Protein AF-A0A814J9N0-F1 (afdb_monomer_lite)

InterPro domains:
  IPR002618 UDPGP family [PF01704] (348-761)
  IPR019169 Transmembrane protein 26 [PF09772] (12-271)
  IPR029044 Nucleotide-diphospho-sugar transferases [G3DSA:3.90.550.10] (272-777)
  IPR029044 Nucleotide-diphospho-sugar transferases [SSF53448] (280-771)
  IPR039741 UDP-sugar pyrophosphorylase [PTHR11952] (278-772)

Organism: NCBI:txid392033

pLDDT: mean 83.12, std 15.38, range [30.22, 98.75]

Foldseek 3Di:
DDPVVVVVLLVVLVVVLLVLLLVLLVVLLVLLVVLVPCPPLSVLSVVLNVVSVVVVVCCVPVVDPDSDPLVNVVSSLVSLLVSLLVLLLVLLVVVLVVVVVVVDDDDDPVCVLVPDPDPVSVSNVSSVVSSLCSLCSLLVSLLVSLLSNDDPPCSVVSSVVSVLLSLLLSVLLCVSVDPVQSNDPVSSVLSSVLSSLSSCPSSDDVVVVLVVCVVVVVVVVSVVDDPLNVCLVSHLVSSLVVLVCCCPVVVDDDPSSVVSNVVSVVSNVVSVVVVVLVVVLCVVCVVLVQNVLCVCVVVDDPVLQVLLSVQSVPDPSVLLSVQCVQCLCVLCVVPVVDDPDDDDDDDPDPPPPPQQLVQWAADDPVQEAEPVPDDPVLLVLLQPDVQLVCQVLLQAAEEEEFADACVQQVDQATQQQDQLDAPVSDGLQLLLLLLQVQVLVVSCVVVVHNPGAHAYEYEYAPSHQVVVVVVCVVCVVNPHPPVRYHYFYQDKHFWAFSVSHGFALASRHTHIDGQASLSVLVRCVVVVVLVVSVVSNHFKYKYAYSFFSLAQTSPSSVVSVCVVLVWQKEFEFEFDPALQPQFWFFTAGPNFTFTDGSVSHDSVQSHDACDPPDPGHSRGGGGRRIMMHTSVLSVCCSPPPSSVFHWDKDQDQGFGADPVRHTDRGDPGRGTIHTHTYNGSSRRVIPRYHYYYYYCLNHGQGQDHYPPDGSHSVSSQVSQQVQQVVLLVVLAAAEDDDPDAAEEERSNCPSRSPNNVVRHPPYAYPPWYWDQDPVPRDIDIDGPVNPD

Radius of gyration: 40.6 Å; chains: 1; bounding box: 79×58×130 Å

Secondary structure (DSSP, 8-state):
--HHHHHHHHHHHHHHHHHHHHHHHHHHHHHHHHH-S-TTTTHHHHHHHHHHHHHHHHHHHTT---S--HHHHHHHHHHHHHHHHHHHHHHHHHHHHHHTT-TT--S-TTTHHHHS-HHHHHHHHHHHHHHHHHHHHHHHHHHHHHHHTSPTTSHHHHHHHHHHHHHHHHHHHHGGGSHHHHT-HHHHHHHHHHHHHHHHTTTS-THHHHHHHHHTT-HHHHHH--HHHHHIIIIIHHHHHHHHHHHHTS----HHHHHHHHHHHHHHHHHHHHHHHHHHHHHHHHHTT-GGGGTTGGG--HHHHHHHHHHHHH--HHHHHHHHHHHHHHHHHTTTTT------S----------HHHHEEEPPGGGEEETTTS-HHHHHHIIIIIIHHHHHTT-EEEEEE---BGGGGT-SSBGGG-B---TT--BHHHHHHHHHHHHHHHHHHHHT-S-----EEEEE-TTTHHHHHHHHHHTGGGGS-GGGEEEEEPPEEE-B-TTSPBPEEETTEE-EEE--GGGHHHHHHHTTHHHHHHHTT--EEEEEETTBTT--TT-HHHHHHHHHTT-SEEEEEEE--STT-S--EEEEETTEEEEE-TTTS-HHHHT-BSSTT-SSBSS-EEEEEEEEEEHHHHHHIIIIIGGGSPPEEEEE---EE-TTS-EESS-SS--EEEEE--GGGGGGG-SSB-EEEE-HHHH--B--S-TTSSSSHHHHHHHHHHHHHHHHHHTT-EEE--SS--EEE-TTT-SSS-S-GGGTT-EEESSEEEEE-TTT-SEEEE-GGG--

Structure (mmCIF, N/CA/C/O backbone):
data_AF-A0A814J9N0-F1
#
_entry.id   AF-A0A814J9N0-F1
#
loop_
_atom_site.group_PDB
_atom_site.id
_atom_site.type_symbol
_atom_site.label_atom_id
_atom_site.label_alt_id
_atom_site.label_comp_id
_atom_site.label_asym_id
_atom_site.label_entity_id
_atom_site.label_seq_id
_atom_site.pdbx_PDB_ins_code
_atom_site.Cartn_x
_atom_site.Cartn_y
_atom_site.Cartn_z
_atom_site.occupancy
_atom_site.B_iso_or_equiv
_atom_site.auth_seq_id
_atom_site.auth_comp_id
_atom_site.auth_asym_id
_atom_site.auth_atom_id
_atom_site.pdbx_PDB_model_num
ATOM 1 N N . MET A 1 1 ? 14.230 -30.397 -25.405 1.00 47.81 1 MET A N 1
ATOM 2 C CA . MET A 1 1 ? 14.240 -30.861 -26.817 1.00 47.81 1 MET A CA 1
ATOM 3 C C . MET A 1 1 ? 15.598 -31.497 -27.131 1.00 47.81 1 MET A C 1
ATOM 5 O O . MET A 1 1 ? 16.621 -30.900 -26.826 1.00 47.81 1 MET A O 1
ATOM 9 N N . ASN A 1 2 ? 15.623 -32.728 -27.646 1.00 44.25 2 ASN A N 1
ATOM 10 C CA . ASN A 1 2 ? 16.816 -33.589 -27.705 1.00 44.25 2 ASN A CA 1
ATOM 11 C C . ASN A 1 2 ? 17.931 -33.003 -28.617 1.00 44.25 2 ASN A C 1
ATOM 13 O O . ASN A 1 2 ? 17.672 -32.754 -29.798 1.00 44.25 2 ASN A O 1
ATOM 17 N N . LYS A 1 3 ? 19.161 -32.788 -28.105 1.00 52.31 3 LYS A N 1
ATOM 18 C CA . LYS A 1 3 ? 20.300 -32.151 -28.829 1.00 52.31 3 LYS A CA 1
ATOM 19 C C . LYS A 1 3 ? 20.583 -32.791 -30.202 1.00 52.31 3 LYS A C 1
ATOM 21 O O . LYS A 1 3 ? 20.984 -32.096 -31.135 1.00 52.31 3 LYS A O 1
ATOM 26 N N . ASN A 1 4 ? 20.313 -34.089 -30.354 1.00 56.69 4 ASN A N 1
ATOM 27 C CA . ASN A 1 4 ? 20.482 -34.819 -31.617 1.00 56.69 4 ASN A CA 1
ATOM 28 C C . ASN A 1 4 ? 19.418 -34.477 -32.676 1.00 56.69 4 ASN A C 1
ATOM 30 O O . ASN A 1 4 ? 19.735 -34.408 -33.863 1.00 56.69 4 ASN A O 1
ATOM 34 N N . LYS A 1 5 ? 18.175 -34.190 -32.265 1.00 57.72 5 LYS A N 1
ATOM 35 C CA . LYS A 1 5 ? 17.085 -33.796 -33.179 1.00 57.72 5 LYS A CA 1
ATOM 36 C C . LYS A 1 5 ? 17.323 -32.393 -33.748 1.00 57.72 5 LYS A C 1
ATOM 38 O O . LYS A 1 5 ? 17.076 -32.158 -34.929 1.00 57.72 5 LYS A O 1
ATOM 43 N N . LEU A 1 6 ? 17.877 -31.491 -32.931 1.00 59.19 6 LEU A N 1
ATOM 44 C CA . LEU A 1 6 ? 18.248 -30.137 -33.352 1.00 59.19 6 LEU A CA 1
ATOM 45 C C . LEU A 1 6 ? 19.372 -30.168 -34.401 1.00 59.19 6 LEU A C 1
ATOM 47 O O . LEU A 1 6 ? 19.209 -29.611 -35.480 1.00 59.19 6 LEU A O 1
ATOM 51 N N . LYS A 1 7 ? 20.451 -30.925 -34.147 1.00 63.69 7 LYS A N 1
ATOM 52 C CA . LYS A 1 7 ? 21.570 -31.086 -35.094 1.00 63.69 7 LYS A CA 1
ATOM 53 C C . LYS A 1 7 ? 21.145 -31.664 -36.447 1.00 63.69 7 LYS A C 1
ATOM 55 O O . LYS A 1 7 ? 21.599 -31.175 -37.478 1.00 63.69 7 LYS A O 1
ATOM 60 N N . LYS A 1 8 ? 20.262 -32.672 -36.450 1.00 66.88 8 LYS A N 1
ATOM 61 C CA . LYS A 1 8 ? 19.747 -33.286 -37.686 1.00 66.88 8 LYS A CA 1
ATOM 62 C C . LYS A 1 8 ? 18.919 -32.297 -38.514 1.00 66.88 8 LYS A C 1
ATOM 64 O O . LYS A 1 8 ? 19.045 -32.270 -39.730 1.00 66.88 8 LYS A O 1
ATOM 69 N N . THR A 1 9 ? 18.122 -31.457 -37.853 1.00 66.62 9 THR A N 1
ATOM 70 C CA . THR A 1 9 ? 17.294 -30.439 -38.520 1.00 66.62 9 THR A CA 1
ATOM 71 C C . THR A 1 9 ? 18.161 -29.358 -39.174 1.00 66.62 9 THR A C 1
ATOM 73 O O . THR A 1 9 ? 17.970 -29.050 -40.346 1.00 66.62 9 THR A O 1
ATOM 76 N N . THR A 1 10 ? 19.176 -28.860 -38.462 1.00 68.75 10 THR A N 1
ATOM 77 C CA . THR A 1 10 ? 20.124 -27.858 -38.979 1.00 68.75 10 THR A CA 1
ATOM 78 C C . THR A 1 10 ? 20.925 -28.371 -40.175 1.00 68.75 10 THR A C 1
ATOM 80 O O . THR A 1 10 ? 21.138 -27.638 -41.136 1.00 68.75 10 THR A O 1
ATOM 83 N N . LEU A 1 11 ? 21.330 -29.644 -40.159 1.00 72.25 11 LEU A N 1
ATOM 84 C CA . LEU A 1 11 ? 22.038 -30.258 -41.283 1.00 72.25 11 LEU A CA 1
ATOM 85 C C . LEU A 1 11 ? 21.176 -30.287 -42.557 1.00 72.25 11 LEU A C 1
ATOM 87 O O . LEU A 1 11 ? 21.655 -29.932 -43.630 1.00 72.25 11 LEU A O 1
ATOM 91 N N . ILE A 1 12 ? 19.898 -30.660 -42.427 1.00 75.62 12 ILE A N 1
ATOM 92 C CA . ILE A 1 12 ? 18.948 -30.702 -43.550 1.00 75.62 12 ILE A CA 1
ATOM 93 C C . ILE A 1 12 ? 18.721 -29.297 -44.125 1.00 75.62 12 ILE A C 1
ATOM 95 O O . ILE A 1 12 ? 18.722 -29.136 -45.344 1.00 75.62 12 ILE A O 1
ATOM 99 N N . GLN A 1 13 ? 18.579 -28.276 -43.273 1.00 76.50 13 GLN A N 1
ATOM 100 C CA . GLN A 1 13 ? 18.397 -26.883 -43.705 1.00 76.50 13 GLN A CA 1
ATOM 101 C C . GLN A 1 13 ? 19.574 -26.400 -44.565 1.00 76.50 13 GLN A C 1
ATOM 103 O O . GLN A 1 13 ? 19.375 -25.930 -45.683 1.00 76.50 13 GLN A O 1
ATOM 108 N N . TRP A 1 14 ? 20.805 -26.586 -44.087 1.00 77.50 14 TRP A N 1
ATOM 109 C CA . TRP A 1 14 ? 22.007 -26.146 -44.801 1.00 77.50 14 TRP A CA 1
ATOM 110 C C . TRP A 1 14 ? 22.300 -26.946 -46.073 1.00 77.50 14 TRP A C 1
ATOM 112 O O . TRP A 1 14 ? 22.890 -26.412 -47.012 1.00 77.50 14 TRP A O 1
ATOM 122 N N . PHE A 1 15 ? 21.904 -28.216 -46.124 1.00 79.25 15 PHE A N 1
ATOM 123 C CA . PHE A 1 15 ? 21.985 -29.009 -47.349 1.00 79.25 15 PHE A CA 1
ATOM 124 C C . PHE A 1 15 ? 20.973 -28.521 -48.396 1.00 79.25 15 PHE A C 1
ATOM 126 O O . PHE A 1 15 ? 21.326 -28.310 -49.554 1.00 79.25 15 PHE A O 1
ATOM 133 N N . THR A 1 16 ? 19.741 -28.240 -47.962 1.00 82.75 16 THR A N 1
ATOM 134 C CA . THR A 1 16 ? 18.682 -27.675 -48.815 1.00 82.75 16 THR A CA 1
ATOM 135 C C . THR A 1 16 ? 19.102 -26.322 -49.394 1.00 82.75 16 THR A C 1
ATOM 137 O O . THR A 1 16 ? 18.946 -26.094 -50.591 1.00 82.75 16 THR A O 1
ATOM 140 N N . ALA A 1 17 ? 19.717 -25.459 -48.578 1.00 84.12 17 ALA A N 1
ATOM 141 C CA . ALA A 1 17 ? 20.228 -24.161 -49.015 1.00 84.12 17 ALA A CA 1
ATOM 142 C C . ALA A 1 17 ? 21.217 -24.272 -50.189 1.00 84.12 17 ALA A C 1
ATOM 144 O O . ALA A 1 17 ? 21.093 -23.557 -51.181 1.00 84.12 17 ALA A O 1
ATOM 145 N N . ARG A 1 18 ? 22.167 -25.211 -50.108 1.00 85.88 18 ARG A N 1
ATOM 146 C CA . ARG A 1 18 ? 23.169 -25.428 -51.160 1.00 85.88 18 ARG A CA 1
ATOM 147 C C . ARG A 1 18 ? 22.553 -25.919 -52.468 1.00 85.88 18 ARG A C 1
ATOM 149 O O . ARG A 1 18 ? 22.953 -25.450 -53.529 1.00 85.88 18 ARG A O 1
ATOM 156 N N . ILE A 1 19 ? 21.569 -26.818 -52.398 1.00 86.44 19 ILE A N 1
ATOM 157 C CA . ILE A 1 19 ? 20.845 -27.291 -53.588 1.00 86.44 19 ILE A CA 1
ATOM 158 C C . ILE A 1 19 ? 20.148 -26.121 -54.282 1.00 86.44 19 ILE A C 1
ATOM 160 O O . ILE A 1 19 ? 20.286 -25.969 -55.492 1.00 86.44 19 ILE A O 1
ATOM 164 N N . LEU A 1 20 ? 19.451 -25.265 -53.530 1.00 88.56 20 LEU A N 1
ATOM 165 C CA . LEU A 1 20 ? 18.760 -24.110 -54.106 1.00 88.56 20 LEU A CA 1
ATOM 166 C C . LEU A 1 20 ? 19.734 -23.136 -54.794 1.00 88.56 20 LEU A C 1
ATOM 168 O O . LEU A 1 20 ? 19.462 -22.693 -55.909 1.00 88.56 20 LEU A O 1
ATOM 172 N N . CYS A 1 21 ? 20.897 -22.863 -54.188 1.00 89.00 21 CYS A N 1
ATOM 173 C CA . CYS A 1 21 ? 21.950 -22.057 -54.816 1.00 89.00 21 CYS A CA 1
ATOM 174 C C . CYS A 1 21 ? 22.473 -22.686 -56.119 1.00 89.00 21 CYS A C 1
ATOM 176 O O . CYS A 1 21 ? 22.640 -21.981 -57.112 1.00 89.00 21 CYS A O 1
ATOM 178 N N . LEU A 1 22 ? 22.711 -24.004 -56.140 1.00 90.31 22 LEU A N 1
ATOM 179 C CA . LEU A 1 22 ? 23.162 -24.717 -57.342 1.00 90.31 22 LEU A CA 1
ATOM 180 C C . LEU A 1 22 ? 22.117 -24.675 -58.463 1.00 90.31 22 LEU A C 1
ATOM 182 O O . LEU A 1 22 ? 22.474 -24.442 -59.617 1.00 90.31 22 LEU A O 1
ATOM 186 N N . VAL A 1 23 ? 20.834 -24.844 -58.130 1.00 90.88 23 VAL A N 1
ATOM 187 C CA . VAL A 1 23 ? 19.727 -24.727 -59.093 1.00 90.88 23 VAL A CA 1
ATOM 188 C C . VAL A 1 23 ? 19.688 -23.324 -59.695 1.00 90.88 23 VAL A C 1
ATOM 190 O O . VAL A 1 23 ? 19.612 -23.186 -60.914 1.00 90.88 23 VAL A O 1
ATOM 193 N N . HIS A 1 24 ? 19.802 -22.279 -58.872 1.00 91.81 24 HIS A N 1
ATOM 194 C CA . HIS A 1 24 ? 19.800 -20.909 -59.380 1.00 91.81 24 HIS A CA 1
ATOM 195 C C . HIS A 1 24 ? 21.042 -20.584 -60.227 1.00 91.81 24 HIS A C 1
ATOM 197 O O . HIS A 1 24 ? 20.921 -19.918 -61.255 1.00 91.81 24 HIS A O 1
ATOM 203 N N . LEU A 1 25 ? 22.227 -21.092 -59.866 1.00 90.19 25 LEU A N 1
ATOM 204 C CA . LEU A 1 25 ? 23.428 -20.967 -60.703 1.00 90.19 25 LEU A CA 1
ATOM 205 C C . LEU A 1 25 ? 23.248 -21.662 -62.058 1.00 90.19 25 LEU A C 1
ATOM 207 O O . LEU A 1 25 ? 23.605 -21.087 -63.082 1.00 90.19 25 LEU A O 1
ATOM 211 N N . ALA A 1 26 ? 22.652 -22.857 -62.087 1.00 89.56 26 ALA A N 1
ATOM 212 C CA . ALA A 1 26 ? 22.364 -23.571 -63.330 1.00 89.56 26 ALA A CA 1
ATOM 213 C C . ALA A 1 26 ? 21.363 -22.808 -64.216 1.00 89.56 26 ALA A C 1
ATOM 215 O O . ALA A 1 26 ? 21.588 -22.656 -65.418 1.00 89.56 26 ALA A O 1
ATOM 216 N N . LEU A 1 27 ? 20.301 -22.256 -63.622 1.00 87.81 27 LEU A N 1
ATOM 217 C CA . LEU A 1 27 ? 19.365 -21.370 -64.322 1.00 87.81 27 LEU A CA 1
ATOM 218 C C . LEU A 1 27 ? 20.060 -20.102 -64.833 1.00 87.81 27 LEU A C 1
ATOM 220 O O . LEU A 1 27 ? 19.812 -19.681 -65.957 1.00 87.81 27 LEU A O 1
ATOM 224 N N . SER A 1 28 ? 20.989 -19.540 -64.060 1.00 85.94 28 SER A N 1
ATOM 225 C CA . SER A 1 28 ? 21.771 -18.370 -64.470 1.00 85.94 28 SER A CA 1
ATOM 226 C C . SER A 1 28 ? 22.657 -18.662 -65.681 1.00 85.94 28 SER A C 1
ATOM 228 O O . SER A 1 28 ? 22.768 -17.813 -66.560 1.00 85.94 28 SER A O 1
ATOM 230 N N . ILE A 1 29 ? 23.234 -19.868 -65.795 1.00 86.88 29 ILE A N 1
ATOM 231 C CA . ILE A 1 29 ? 23.941 -20.297 -67.019 1.00 86.88 29 ILE A CA 1
ATOM 232 C C . ILE A 1 29 ? 22.985 -20.258 -68.206 1.00 86.88 29 ILE A C 1
ATOM 234 O O . ILE A 1 29 ? 23.330 -19.702 -69.248 1.00 86.88 29 ILE A O 1
ATOM 238 N N . TYR A 1 30 ? 21.784 -20.820 -68.049 1.00 84.00 30 TYR A N 1
ATOM 239 C CA . TYR A 1 30 ? 20.777 -20.818 -69.103 1.00 84.00 30 TYR A CA 1
ATOM 240 C C . TYR A 1 30 ? 20.368 -19.393 -69.496 1.00 84.00 30 TYR A C 1
ATOM 242 O O . TYR A 1 30 ? 20.354 -19.085 -70.685 1.00 84.00 30 TYR A O 1
ATOM 250 N N . PHE A 1 31 ? 20.104 -18.507 -68.532 1.00 81.25 31 PHE A N 1
ATOM 251 C CA . PHE A 1 31 ? 19.735 -17.115 -68.799 1.00 81.25 31 PHE A CA 1
ATOM 252 C C . PHE A 1 31 ? 20.858 -16.356 -69.509 1.00 81.25 31 PHE A C 1
ATOM 254 O O . PHE A 1 31 ? 20.618 -15.762 -70.561 1.00 81.25 31 PHE A O 1
ATOM 261 N N . LEU A 1 32 ? 22.095 -16.450 -69.012 1.00 77.44 32 LEU A N 1
ATOM 262 C CA . LEU A 1 32 ? 23.266 -15.830 -69.636 1.00 77.44 32 LEU A CA 1
ATOM 263 C C . LEU A 1 32 ? 23.499 -16.369 -71.051 1.00 77.44 32 LEU A C 1
ATOM 265 O O . LEU A 1 32 ? 23.733 -15.589 -71.974 1.00 77.44 32 LEU A O 1
ATOM 269 N N . TYR A 1 33 ? 23.374 -17.681 -71.255 1.00 78.69 33 TYR A N 1
ATOM 270 C CA . TYR A 1 33 ? 23.491 -18.302 -72.573 1.00 78.69 33 TYR A CA 1
ATOM 271 C C . TYR A 1 33 ? 22.373 -17.845 -73.523 1.00 78.69 33 TYR A C 1
ATOM 273 O O . TYR A 1 33 ? 22.638 -17.495 -74.676 1.00 78.69 33 TYR A O 1
ATOM 281 N N . ALA A 1 34 ? 21.132 -17.778 -73.033 1.00 74.06 34 ALA A N 1
ATOM 282 C CA . ALA A 1 34 ? 19.964 -17.345 -73.794 1.00 74.06 34 ALA A CA 1
ATOM 283 C C . ALA A 1 34 ? 20.069 -15.888 -74.265 1.00 74.06 34 ALA A C 1
ATOM 285 O O . ALA A 1 34 ? 19.484 -15.545 -75.294 1.00 74.06 34 ALA A O 1
ATOM 286 N N . THR A 1 35 ? 20.847 -15.042 -73.576 1.00 68.06 35 THR A N 1
ATOM 287 C CA . THR A 1 35 ? 21.114 -13.674 -74.045 1.00 68.06 35 THR A CA 1
ATOM 288 C C . THR A 1 35 ? 21.953 -13.629 -75.330 1.00 68.06 35 THR A C 1
ATOM 290 O O . THR A 1 35 ? 21.815 -12.676 -76.087 1.00 68.06 35 THR A O 1
ATOM 293 N N . ARG A 1 36 ? 22.774 -14.654 -75.625 1.00 65.06 36 ARG A N 1
ATOM 294 C CA . ARG A 1 36 ? 23.699 -14.768 -76.781 1.00 65.06 36 ARG A CA 1
ATOM 295 C C . ARG A 1 36 ? 24.855 -13.750 -76.863 1.00 65.06 36 ARG A C 1
ATOM 297 O O . ARG A 1 36 ? 25.665 -13.870 -77.780 1.00 65.06 36 ARG A O 1
ATOM 304 N N . TYR A 1 37 ? 24.982 -12.800 -75.933 1.00 58.41 37 TYR A N 1
ATOM 305 C CA . TYR A 1 37 ? 25.938 -11.683 -76.052 1.00 58.41 37 TYR A CA 1
ATOM 306 C C . TYR A 1 37 ? 27.326 -11.961 -75.517 1.00 58.41 37 TYR A C 1
ATOM 308 O O . TYR A 1 37 ? 28.321 -11.705 -76.189 1.00 58.41 37 TYR A O 1
ATOM 316 N N . VAL A 1 38 ? 27.405 -12.484 -74.301 1.00 60.94 38 VAL A N 1
ATOM 317 C CA . VAL A 1 38 ? 28.682 -12.647 -73.623 1.00 60.94 38 VAL A CA 1
ATOM 318 C C . VAL A 1 38 ? 28.973 -14.133 -73.547 1.00 60.94 38 VAL A C 1
ATOM 320 O O . VAL A 1 38 ? 28.826 -14.765 -72.505 1.00 60.94 38 VAL A O 1
ATOM 323 N N . ARG A 1 39 ? 29.386 -14.702 -74.692 1.00 58.53 39 ARG A N 1
ATOM 324 C CA . ARG A 1 39 ? 29.762 -16.125 -74.835 1.00 58.53 39 ARG A CA 1
ATOM 325 C C . ARG A 1 39 ? 30.856 -16.569 -73.865 1.00 58.53 39 ARG A C 1
ATOM 327 O O . ARG A 1 39 ? 31.174 -17.744 -73.822 1.00 58.53 39 ARG A O 1
ATOM 334 N N . HIS A 1 40 ? 31.450 -15.656 -73.110 1.00 67.62 40 HIS A N 1
ATOM 335 C CA . HIS A 1 40 ? 32.426 -15.991 -72.093 1.00 67.62 40 HIS A CA 1
ATOM 336 C C . HIS A 1 40 ? 31.810 -15.916 -70.685 1.00 67.62 40 HIS A C 1
ATOM 338 O O . HIS A 1 40 ? 31.995 -16.839 -69.918 1.00 67.62 40 HIS A O 1
ATOM 344 N N . VAL A 1 41 ? 30.938 -14.965 -70.339 1.00 71.25 41 VAL A N 1
ATOM 345 C CA . VAL A 1 41 ? 30.480 -14.770 -68.938 1.00 71.25 41 VAL A CA 1
ATOM 346 C C . VAL A 1 41 ? 29.676 -15.939 -68.343 1.00 71.25 41 VAL A C 1
ATOM 348 O O . VAL A 1 41 ? 29.642 -16.085 -67.122 1.00 71.25 41 VAL A O 1
ATOM 351 N N . PHE A 1 42 ? 29.125 -16.851 -69.155 1.00 76.12 42 PHE A N 1
ATOM 352 C CA . PHE A 1 42 ? 28.497 -18.073 -68.629 1.00 76.12 42 PHE A CA 1
ATOM 353 C C . PHE A 1 42 ? 29.470 -18.970 -67.835 1.00 76.12 42 PHE A C 1
ATOM 355 O O . PHE A 1 42 ? 29.011 -19.809 -67.059 1.00 76.12 42 PHE A O 1
ATOM 362 N N . PHE A 1 43 ? 30.797 -18.804 -67.980 1.00 81.56 43 PHE A N 1
ATOM 363 C CA . PHE A 1 43 ? 31.767 -19.536 -67.158 1.00 81.56 43 PHE A CA 1
ATOM 364 C C . PHE A 1 43 ? 31.693 -19.139 -65.675 1.00 81.56 43 PHE A C 1
ATOM 366 O O . PHE A 1 43 ? 32.056 -19.946 -64.824 1.00 81.56 43 PHE A O 1
ATOM 373 N N . ILE A 1 44 ? 31.220 -17.931 -65.336 1.00 84.94 44 ILE A N 1
ATOM 374 C CA . ILE A 1 44 ? 31.241 -17.428 -63.952 1.00 84.94 44 ILE A CA 1
ATOM 375 C C . ILE A 1 44 ? 30.332 -18.275 -63.044 1.00 84.94 44 ILE A C 1
ATOM 377 O O . ILE A 1 44 ? 30.824 -18.784 -62.032 1.00 84.94 44 ILE A O 1
ATOM 381 N N . PRO A 1 45 ? 29.052 -18.531 -63.387 1.00 87.19 45 PRO A N 1
ATOM 382 C CA . PRO A 1 45 ? 28.245 -19.470 -62.614 1.00 87.19 45 PRO A CA 1
ATOM 383 C C . PRO A 1 45 ? 28.762 -20.915 -62.652 1.00 87.19 45 PRO A C 1
ATOM 385 O O . PRO A 1 45 ? 28.588 -21.628 -61.669 1.00 87.19 45 PRO A O 1
ATOM 388 N N . ILE A 1 46 ? 29.428 -21.353 -63.734 1.00 88.00 46 ILE A N 1
ATOM 389 C CA . ILE A 1 46 ? 30.047 -22.693 -63.814 1.00 88.00 46 ILE A CA 1
ATOM 390 C C . ILE A 1 46 ? 31.153 -22.843 -62.765 1.00 88.00 46 ILE A C 1
ATOM 392 O O . ILE A 1 46 ? 31.197 -23.852 -62.060 1.00 88.00 46 ILE A O 1
ATOM 396 N N . ILE A 1 47 ? 32.012 -21.829 -62.616 1.00 88.81 47 ILE A N 1
ATOM 397 C CA . ILE A 1 47 ? 33.028 -21.788 -61.557 1.00 88.81 47 ILE A CA 1
ATOM 398 C C . ILE A 1 47 ? 32.348 -21.865 -60.184 1.00 88.81 47 ILE A C 1
ATOM 400 O O . ILE A 1 47 ? 32.761 -22.663 -59.342 1.00 88.81 47 ILE A O 1
ATOM 404 N N . GLY A 1 48 ? 31.266 -21.106 -59.978 1.00 88.44 48 GLY A N 1
ATOM 405 C CA . GLY A 1 48 ? 30.472 -21.155 -58.748 1.00 88.44 48 GLY A CA 1
ATOM 406 C C . GLY A 1 48 ? 29.927 -22.554 -58.436 1.00 88.44 48 GLY A C 1
ATOM 407 O O . GLY A 1 48 ? 30.078 -23.033 -57.312 1.00 88.44 48 GLY A O 1
ATOM 408 N N . ILE A 1 49 ? 29.364 -23.246 -59.435 1.00 90.50 49 ILE A N 1
ATOM 409 C CA . ILE A 1 49 ? 28.903 -24.639 -59.306 1.00 90.50 49 ILE A CA 1
ATOM 410 C C . ILE A 1 49 ? 30.065 -25.548 -58.904 1.00 90.50 49 ILE A C 1
ATOM 412 O O . ILE A 1 49 ? 29.915 -26.338 -57.973 1.00 90.50 49 ILE A O 1
ATOM 416 N N . GLY A 1 50 ? 31.222 -25.421 -59.557 1.00 90.06 50 GLY A N 1
ATOM 417 C CA . GLY A 1 50 ? 32.413 -26.212 -59.247 1.00 90.06 50 GLY A CA 1
ATOM 418 C C . GLY A 1 50 ? 32.880 -26.033 -57.801 1.00 90.06 50 GLY A C 1
ATOM 419 O O . GLY A 1 50 ? 33.076 -27.020 -57.095 1.00 90.06 50 GLY A O 1
ATOM 420 N N . ILE A 1 51 ? 32.986 -24.786 -57.329 1.00 88.81 51 ILE A N 1
ATOM 421 C CA . ILE A 1 51 ? 33.444 -24.470 -55.966 1.00 88.81 51 ILE A CA 1
ATOM 422 C C . ILE A 1 51 ? 32.441 -24.957 -54.911 1.00 88.81 51 ILE A C 1
ATOM 424 O O . ILE A 1 51 ? 32.846 -25.572 -53.925 1.00 88.81 51 ILE A O 1
ATOM 428 N N . ILE A 1 52 ? 31.137 -24.731 -55.108 1.00 87.38 52 ILE A N 1
ATOM 429 C CA . ILE A 1 52 ? 30.106 -25.182 -54.156 1.00 87.38 52 ILE A CA 1
ATOM 430 C C . ILE A 1 52 ? 30.025 -26.713 -54.134 1.00 87.38 52 ILE A C 1
ATOM 432 O O . ILE A 1 52 ? 29.908 -27.307 -53.067 1.00 87.38 52 ILE A O 1
ATOM 436 N N . THR A 1 53 ? 30.138 -27.370 -55.290 1.00 86.94 53 THR A N 1
ATOM 437 C CA . THR A 1 53 ? 30.145 -28.840 -55.371 1.00 86.94 53 THR A CA 1
ATOM 438 C C . THR A 1 53 ? 31.371 -29.423 -54.671 1.00 86.94 53 THR A C 1
ATOM 440 O O . THR A 1 53 ? 31.247 -30.381 -53.910 1.00 86.94 53 THR A O 1
ATOM 443 N N . LEU A 1 54 ? 32.546 -28.815 -54.864 1.00 85.56 54 LEU A N 1
ATOM 444 C CA . LEU A 1 54 ? 33.765 -29.195 -54.156 1.00 85.56 54 LEU A CA 1
ATOM 445 C C . LEU A 1 54 ? 33.607 -29.020 -52.637 1.00 85.56 54 LEU A C 1
ATOM 447 O O . LEU A 1 54 ? 33.970 -29.920 -51.884 1.00 85.56 54 LEU A O 1
ATOM 451 N N . GLU A 1 55 ? 33.011 -27.915 -52.180 1.00 84.75 55 GLU A N 1
ATOM 452 C CA . GLU A 1 55 ? 32.718 -27.683 -50.758 1.00 84.75 55 GLU A CA 1
ATOM 453 C C . GLU A 1 55 ? 31.772 -28.747 -50.183 1.00 84.75 55 GLU A C 1
ATOM 455 O O . GLU A 1 55 ? 32.043 -29.273 -49.101 1.00 84.75 55 GLU A O 1
ATOM 460 N N . ILE A 1 56 ? 30.724 -29.139 -50.918 1.00 82.19 56 ILE A N 1
ATOM 461 C CA . ILE A 1 56 ? 29.808 -30.221 -50.521 1.00 82.19 56 ILE A CA 1
ATOM 462 C C . ILE A 1 56 ? 30.562 -31.545 -50.371 1.00 82.19 56 ILE A C 1
ATOM 464 O O . ILE A 1 56 ? 30.384 -32.239 -49.367 1.00 82.19 56 ILE A O 1
ATOM 468 N N . ILE A 1 57 ? 31.414 -31.889 -51.342 1.00 82.00 57 ILE A N 1
ATOM 469 C CA . ILE A 1 57 ? 32.203 -33.128 -51.340 1.00 82.00 57 ILE A CA 1
ATOM 470 C C . ILE A 1 57 ? 33.173 -33.141 -50.153 1.00 82.00 57 ILE A C 1
ATOM 472 O O . ILE A 1 57 ? 33.180 -34.097 -49.378 1.00 82.00 57 ILE A O 1
ATOM 476 N N . ILE A 1 58 ? 33.937 -32.062 -49.955 1.00 77.50 58 ILE A N 1
ATOM 477 C CA . ILE A 1 58 ? 34.878 -31.913 -48.834 1.00 77.50 58 ILE A CA 1
ATOM 478 C C . ILE A 1 58 ? 34.143 -32.027 -47.491 1.00 77.50 58 ILE A C 1
ATOM 480 O O . ILE A 1 58 ? 34.581 -32.754 -46.597 1.00 77.50 58 ILE A O 1
ATOM 484 N N . THR A 1 59 ? 32.997 -31.357 -47.355 1.00 73.94 59 THR A N 1
ATOM 485 C CA . THR A 1 59 ? 32.193 -31.364 -46.123 1.00 73.94 59 THR A CA 1
ATOM 486 C C . THR A 1 59 ? 31.617 -32.749 -45.828 1.00 73.94 59 THR A C 1
ATOM 488 O O . THR A 1 59 ? 31.578 -33.174 -44.671 1.00 73.94 59 THR A O 1
ATOM 491 N N . SER A 1 60 ? 31.202 -33.473 -46.871 1.00 72.75 60 SER A N 1
ATOM 492 C CA . SER A 1 60 ? 30.679 -34.836 -46.768 1.00 72.75 60 SER A CA 1
ATOM 493 C C . SER A 1 60 ? 31.769 -35.848 -46.387 1.00 72.75 60 SER A C 1
ATOM 495 O O . SER A 1 60 ? 31.552 -36.678 -45.503 1.00 72.75 60 SER A O 1
ATOM 497 N N . LEU A 1 61 ? 32.962 -35.741 -46.986 1.00 72.25 61 LEU A N 1
ATOM 498 C CA . LEU A 1 61 ? 34.069 -36.682 -46.786 1.00 72.25 61 LEU A CA 1
ATOM 499 C C . LEU A 1 61 ? 34.809 -36.485 -45.455 1.00 72.25 61 LEU A C 1
ATOM 501 O O . LEU A 1 61 ? 35.154 -37.464 -44.796 1.00 72.25 61 LEU A O 1
ATOM 505 N N . LEU A 1 62 ? 35.036 -35.242 -45.018 1.00 64.69 62 LEU A N 1
ATOM 506 C CA . LEU A 1 62 ? 35.884 -34.957 -43.851 1.00 64.69 62 LEU A CA 1
ATOM 507 C C . LEU A 1 62 ? 35.146 -34.975 -42.499 1.00 64.69 62 LEU A C 1
ATOM 509 O O . LEU A 1 62 ? 35.754 -34.655 -41.477 1.00 64.69 62 LEU A O 1
ATOM 513 N N . LYS A 1 63 ? 33.840 -35.302 -42.455 1.00 58.72 63 LYS A N 1
ATOM 514 C CA . LYS A 1 63 ? 32.977 -35.156 -41.252 1.00 58.72 63 LYS A CA 1
ATOM 515 C C . LYS A 1 63 ? 33.185 -33.805 -40.536 1.00 58.72 63 LYS A C 1
ATOM 517 O O . LYS A 1 63 ? 33.064 -33.707 -39.310 1.00 58.72 63 LYS A O 1
ATOM 522 N N . PHE A 1 64 ? 33.544 -32.766 -41.290 1.00 51.00 64 PHE A N 1
ATOM 523 C CA . PHE A 1 64 ? 34.050 -31.519 -40.736 1.00 51.00 64 PHE A CA 1
ATOM 524 C C . PHE A 1 64 ? 32.903 -30.781 -40.033 1.00 51.00 64 PHE A C 1
ATOM 526 O O . PHE A 1 64 ? 31.861 -30.498 -40.623 1.00 51.00 64 PHE A O 1
ATOM 533 N N . ARG A 1 65 ? 33.073 -30.492 -38.736 1.00 52.41 65 ARG A N 1
ATOM 534 C CA . ARG A 1 65 ? 32.098 -29.786 -37.883 1.00 52.41 65 ARG A CA 1
ATOM 535 C C . ARG A 1 65 ? 32.055 -28.283 -38.192 1.00 52.41 65 ARG A C 1
ATOM 537 O O . ARG A 1 65 ? 32.257 -27.469 -37.299 1.00 52.41 65 ARG A O 1
ATOM 544 N N . TYR A 1 66 ? 31.765 -27.892 -39.426 1.00 49.72 66 TYR A N 1
ATOM 545 C CA . TYR A 1 66 ? 31.467 -26.495 -39.742 1.00 49.72 66 TYR A CA 1
ATOM 546 C C . TYR A 1 66 ? 29.974 -26.342 -40.016 1.00 49.72 66 TYR A C 1
ATOM 548 O O . TYR A 1 66 ? 29.490 -26.517 -41.127 1.00 49.72 66 TYR A O 1
ATOM 556 N N . GLN A 1 67 ? 29.223 -26.025 -38.958 1.00 51.75 67 GLN A N 1
ATOM 557 C CA . GLN A 1 67 ? 27.789 -25.742 -39.050 1.00 51.75 67 GLN A CA 1
ATOM 558 C C . GLN A 1 67 ? 27.461 -24.351 -39.623 1.00 51.75 67 GLN A C 1
ATOM 560 O O . GLN A 1 67 ? 26.284 -24.067 -39.772 1.00 51.75 67 GLN A O 1
ATOM 565 N N . ASN A 1 68 ? 28.444 -23.520 -39.999 1.00 55.72 68 ASN A N 1
ATOM 566 C CA . ASN A 1 68 ? 28.224 -22.142 -40.464 1.00 55.72 68 ASN A CA 1
ATOM 567 C C . ASN A 1 68 ? 29.213 -21.732 -41.577 1.00 55.72 68 ASN A C 1
ATOM 569 O O . ASN A 1 68 ? 30.018 -20.822 -41.389 1.00 55.72 68 ASN A O 1
ATOM 573 N N . SER A 1 69 ? 29.208 -22.394 -42.735 1.00 60.47 69 SER A N 1
ATOM 574 C CA . SER A 1 69 ? 30.021 -21.934 -43.873 1.00 60.47 69 SER A CA 1
ATOM 575 C C . SER A 1 69 ? 29.252 -20.868 -44.660 1.00 60.47 69 SER A C 1
ATOM 577 O O . SER A 1 69 ? 28.700 -21.141 -45.718 1.00 60.47 69 SER A O 1
ATOM 579 N N . PHE A 1 70 ? 29.198 -19.631 -44.157 1.00 69.31 70 PHE A N 1
ATOM 580 C CA . PHE A 1 70 ? 28.728 -18.475 -44.948 1.00 69.31 70 PHE A CA 1
ATOM 581 C C . PHE A 1 70 ? 29.543 -18.294 -46.247 1.00 69.31 70 PHE A C 1
ATOM 583 O O . PHE A 1 70 ? 29.112 -17.623 -47.179 1.00 69.31 70 PHE A O 1
ATOM 590 N N . ILE A 1 71 ? 30.709 -18.942 -46.325 1.00 74.94 71 ILE A N 1
ATOM 591 C CA . ILE A 1 71 ? 31.625 -18.949 -47.462 1.00 74.94 71 ILE A CA 1
ATOM 592 C C . ILE A 1 71 ? 30.930 -19.435 -48.742 1.00 74.94 71 ILE A C 1
ATOM 594 O O . ILE A 1 71 ? 31.134 -18.826 -49.787 1.00 74.94 71 ILE A O 1
ATOM 598 N N . PHE A 1 72 ? 30.068 -20.464 -48.701 1.00 79.75 72 PHE A N 1
ATOM 599 C CA . PHE A 1 72 ? 29.387 -20.898 -49.933 1.00 79.75 72 PHE A CA 1
ATOM 600 C C . PHE A 1 72 ? 28.362 -19.860 -50.416 1.00 79.75 72 PHE A C 1
ATOM 602 O O . PHE A 1 72 ? 28.250 -19.643 -51.619 1.00 79.75 72 PHE A O 1
ATOM 609 N N . LEU A 1 73 ? 27.646 -19.194 -49.497 1.00 83.69 73 LEU A N 1
ATOM 610 C CA . LEU A 1 73 ? 26.716 -18.108 -49.836 1.00 83.69 73 LEU A CA 1
ATOM 611 C C . LEU A 1 73 ? 27.465 -16.909 -50.421 1.00 83.69 73 LEU A C 1
ATOM 613 O O . LEU A 1 73 ? 26.951 -16.244 -51.318 1.00 83.69 73 LEU A O 1
ATOM 617 N N . PHE A 1 74 ? 28.684 -16.662 -49.942 1.00 84.88 74 PHE A N 1
ATOM 618 C CA . PHE A 1 74 ? 29.571 -15.628 -50.458 1.00 84.88 74 PHE A CA 1
ATOM 619 C C . PHE A 1 74 ? 30.046 -15.942 -51.877 1.00 84.88 74 PHE A C 1
ATOM 621 O O . PHE A 1 74 ? 29.883 -15.111 -52.767 1.00 84.88 74 PHE A O 1
ATOM 628 N N . VAL A 1 75 ? 30.538 -17.162 -52.118 1.00 85.81 75 VAL A N 1
ATOM 629 C CA . VAL A 1 75 ? 30.923 -17.630 -53.461 1.00 85.81 75 VAL A CA 1
ATOM 630 C C . VAL A 1 75 ? 29.735 -17.556 -54.421 1.00 85.81 75 VAL A C 1
ATOM 632 O O . VAL A 1 75 ? 29.850 -16.981 -55.501 1.00 85.81 75 VAL A O 1
ATOM 635 N N . TYR A 1 76 ? 28.580 -18.083 -54.008 1.00 89.44 76 TYR A N 1
ATOM 636 C CA . TYR A 1 76 ? 27.335 -18.014 -54.771 1.00 89.44 76 TYR A CA 1
ATOM 637 C C . TYR A 1 76 ? 26.970 -16.567 -55.139 1.00 89.44 76 TYR A C 1
ATOM 639 O O . TYR A 1 76 ? 26.736 -16.268 -56.311 1.00 89.44 76 TYR A O 1
ATOM 647 N N . SER A 1 77 ? 26.963 -15.667 -54.152 1.00 89.06 77 SER A N 1
ATOM 648 C CA . SER A 1 77 ? 26.567 -14.271 -54.348 1.00 89.06 77 SER A CA 1
ATOM 649 C C . SER A 1 77 ? 27.525 -13.525 -55.261 1.00 89.06 77 SER A C 1
ATOM 651 O O . SER A 1 77 ? 27.061 -12.846 -56.166 1.00 89.06 77 SER A O 1
ATOM 653 N N . ILE A 1 78 ? 28.842 -13.704 -55.111 1.00 89.06 78 ILE A N 1
ATOM 654 C CA . ILE A 1 78 ? 29.825 -13.090 -56.014 1.00 89.06 78 ILE A CA 1
ATOM 655 C C . ILE A 1 78 ? 29.580 -13.529 -57.456 1.00 89.06 78 ILE A C 1
ATOM 657 O O . ILE A 1 78 ? 29.511 -12.683 -58.344 1.00 89.06 78 ILE A O 1
ATOM 661 N N . CYS A 1 79 ? 29.396 -14.829 -57.700 1.00 89.38 79 CYS A N 1
ATOM 662 C CA . CYS A 1 79 ? 29.167 -15.335 -59.051 1.00 89.38 79 CYS A CA 1
ATOM 663 C C . CYS A 1 79 ? 27.911 -14.725 -59.694 1.00 89.38 79 CYS A C 1
ATOM 665 O O . CYS A 1 79 ? 27.942 -14.346 -60.868 1.00 89.38 79 CYS A O 1
ATOM 667 N N . ILE A 1 80 ? 26.815 -14.609 -58.941 1.00 89.38 80 ILE A N 1
ATOM 668 C CA . ILE A 1 80 ? 25.559 -14.037 -59.441 1.00 89.38 80 ILE A CA 1
ATOM 669 C C . ILE A 1 80 ? 25.649 -12.515 -59.603 1.00 89.38 80 ILE A C 1
ATOM 671 O O . ILE A 1 80 ? 25.319 -12.011 -60.674 1.00 89.38 80 ILE A O 1
ATOM 675 N N . ILE A 1 81 ? 26.158 -11.788 -58.604 1.00 89.94 81 ILE A N 1
ATOM 676 C CA . ILE A 1 81 ? 26.332 -10.327 -58.645 1.00 89.94 81 ILE A CA 1
ATOM 677 C C . ILE A 1 81 ? 27.238 -9.935 -59.813 1.00 89.94 81 ILE A C 1
ATOM 679 O O . ILE A 1 81 ? 26.882 -9.055 -60.590 1.00 89.94 81 ILE A O 1
ATOM 683 N N . SER A 1 82 ? 28.371 -10.621 -60.005 1.00 87.56 82 SER A N 1
ATOM 684 C CA . SER A 1 82 ? 29.249 -10.377 -61.156 1.00 87.56 82 SER A CA 1
ATOM 685 C C . SER A 1 82 ? 28.537 -10.643 -62.484 1.00 87.56 82 SER A C 1
ATOM 687 O O . SER A 1 82 ? 28.705 -9.880 -63.432 1.00 87.56 82 SER A O 1
ATOM 689 N N . SER A 1 83 ? 27.708 -11.688 -62.559 1.00 85.56 83 SER A N 1
ATOM 690 C CA . SER A 1 83 ? 26.914 -11.976 -63.760 1.00 85.56 83 SER A CA 1
ATOM 691 C C . SER A 1 83 ? 25.929 -10.845 -64.082 1.00 85.56 83 SER A C 1
ATOM 693 O O . SER A 1 83 ? 25.827 -10.440 -65.240 1.00 85.56 83 SER A O 1
ATOM 695 N N . ILE A 1 84 ? 25.261 -10.299 -63.061 1.00 85.00 84 ILE A N 1
ATOM 696 C CA . ILE A 1 84 ? 24.336 -9.163 -63.183 1.00 85.00 84 ILE A CA 1
ATOM 697 C C . ILE A 1 84 ? 25.091 -7.893 -63.598 1.00 85.00 84 ILE A C 1
ATOM 699 O O . ILE A 1 84 ? 24.682 -7.230 -64.547 1.00 85.00 84 ILE A O 1
ATOM 703 N N . TRP A 1 85 ? 26.244 -7.601 -62.984 1.00 85.69 85 TRP A N 1
ATOM 704 C CA . TRP A 1 85 ? 27.122 -6.488 -63.374 1.00 85.69 85 TRP A CA 1
ATOM 705 C C . TRP A 1 85 ? 27.449 -6.496 -64.865 1.00 85.69 85 TRP A C 1
ATOM 707 O O . TRP A 1 85 ? 27.300 -5.479 -65.540 1.00 85.69 85 TRP A O 1
ATOM 717 N N . PHE A 1 86 ? 27.895 -7.638 -65.393 1.00 80.69 86 PHE A N 1
ATOM 718 C CA . PHE A 1 86 ? 28.249 -7.743 -66.808 1.00 80.69 86 PHE A CA 1
ATOM 719 C C . PHE A 1 86 ? 27.040 -7.546 -67.722 1.00 80.69 86 PHE A C 1
ATOM 721 O O . PHE A 1 86 ? 27.168 -6.909 -68.769 1.00 80.69 86 PHE A O 1
ATOM 728 N N . LEU A 1 87 ? 25.874 -8.064 -67.332 1.00 77.06 87 LEU A N 1
ATOM 729 C CA . LEU A 1 87 ? 24.642 -7.923 -68.100 1.00 77.06 87 LEU A CA 1
ATOM 730 C C . LEU A 1 87 ? 24.166 -6.462 -68.142 1.00 77.06 87 LEU A C 1
ATOM 732 O O . LEU A 1 87 ? 23.839 -5.952 -69.215 1.00 77.06 87 LEU A O 1
ATOM 736 N N . GLU A 1 88 ? 24.210 -5.773 -67.004 1.00 78.88 88 GLU A N 1
ATOM 737 C CA . GLU A 1 88 ? 23.811 -4.371 -66.860 1.00 78.88 88 GLU A CA 1
ATOM 738 C C . GLU A 1 88 ? 24.787 -3.408 -67.546 1.00 78.88 88 GLU A C 1
ATOM 740 O O . GLU A 1 88 ? 24.368 -2.551 -68.325 1.00 78.88 88 GLU A O 1
ATOM 745 N N . LEU A 1 89 ? 26.100 -3.591 -67.368 1.00 79.62 89 LEU A N 1
ATOM 746 C CA . LEU A 1 89 ? 27.109 -2.800 -68.080 1.00 79.62 89 LEU A CA 1
ATOM 747 C C . LEU A 1 89 ? 26.993 -2.964 -69.594 1.00 79.62 89 LEU A C 1
ATOM 749 O O . LEU A 1 89 ? 27.164 -1.995 -70.335 1.00 79.62 89 LEU A O 1
ATOM 753 N N . TYR A 1 90 ? 26.689 -4.175 -70.066 1.00 74.75 90 TYR A N 1
ATOM 754 C CA . TYR A 1 90 ? 26.462 -4.419 -71.483 1.00 74.75 90 TYR A CA 1
ATOM 755 C C . TYR A 1 90 ? 25.192 -3.727 -71.986 1.00 74.75 90 TYR A C 1
ATOM 757 O O . TYR A 1 90 ? 25.236 -3.051 -73.014 1.00 74.75 90 TYR A O 1
ATOM 765 N N . ARG A 1 91 ? 24.077 -3.849 -71.252 1.00 75.44 91 ARG A N 1
ATOM 766 C CA . ARG A 1 91 ? 22.819 -3.153 -71.557 1.00 75.44 91 ARG A CA 1
ATOM 767 C C . ARG A 1 91 ? 23.056 -1.652 -71.700 1.00 75.44 91 ARG A C 1
ATOM 769 O O . ARG A 1 91 ? 22.672 -1.066 -72.705 1.00 75.44 91 ARG A O 1
ATOM 776 N N . ILE A 1 92 ? 23.745 -1.056 -70.732 1.00 75.00 92 ILE A N 1
ATOM 777 C CA . ILE A 1 92 ? 24.072 0.371 -70.716 1.00 75.00 92 ILE A CA 1
ATOM 778 C C . ILE A 1 92 ? 25.015 0.737 -71.863 1.00 75.00 92 ILE A C 1
ATOM 780 O O . ILE A 1 92 ? 24.783 1.732 -72.540 1.00 75.00 92 ILE A O 1
ATOM 784 N N . ASN A 1 93 ? 26.050 -0.069 -72.128 1.00 73.12 93 ASN A N 1
ATOM 785 C CA . ASN A 1 93 ? 26.936 0.130 -73.278 1.00 73.12 93 ASN A CA 1
ATOM 786 C C . ASN A 1 93 ? 26.144 0.209 -74.577 1.00 73.12 93 ASN A C 1
ATOM 788 O O . ASN A 1 93 ? 26.354 1.144 -75.340 1.00 73.12 93 ASN A O 1
ATOM 792 N N . TYR A 1 94 ? 25.232 -0.741 -74.789 1.00 70.38 94 TYR A N 1
ATOM 793 C CA . TYR A 1 94 ? 24.374 -0.773 -75.962 1.00 70.38 94 TYR A CA 1
ATOM 794 C C . TYR A 1 94 ? 23.495 0.481 -76.041 1.00 70.38 94 TYR A C 1
ATOM 796 O O . TYR A 1 94 ? 23.520 1.160 -77.065 1.00 70.38 94 TYR A O 1
ATOM 804 N N . LEU A 1 95 ? 22.795 0.841 -74.958 1.00 70.38 95 LEU A N 1
ATOM 805 C CA . LEU A 1 95 ? 21.948 2.041 -74.902 1.00 70.38 95 LEU A CA 1
ATOM 806 C C . LEU A 1 95 ? 22.737 3.313 -75.256 1.00 70.38 95 LEU A C 1
ATOM 808 O O . LEU A 1 95 ? 22.339 4.028 -76.169 1.00 70.38 95 LEU A O 1
ATOM 812 N N . VAL A 1 96 ? 23.911 3.516 -74.649 1.00 68.50 96 VAL A N 1
ATOM 813 C CA . VAL A 1 96 ? 24.795 4.665 -74.919 1.00 68.50 96 VAL A CA 1
ATOM 814 C C . VAL A 1 96 ? 25.328 4.662 -76.360 1.00 68.50 96 VAL A C 1
ATOM 816 O O . VAL A 1 96 ? 25.398 5.708 -77.004 1.00 68.50 96 VAL A O 1
ATOM 819 N N . THR A 1 97 ? 25.707 3.501 -76.909 1.00 64.44 97 THR A N 1
ATOM 820 C CA . THR A 1 97 ? 26.184 3.417 -78.305 1.00 64.44 97 THR A CA 1
ATOM 821 C C . THR A 1 97 ? 25.079 3.654 -79.331 1.00 64.44 97 THR A C 1
ATOM 823 O O . THR A 1 97 ? 25.362 4.191 -80.399 1.00 64.44 97 THR A O 1
ATOM 826 N N . THR A 1 98 ? 23.837 3.283 -79.011 1.00 61.88 98 THR A N 1
ATOM 827 C CA . THR A 1 98 ? 22.675 3.468 -79.896 1.00 61.88 98 THR A CA 1
ATOM 828 C C . THR A 1 98 ? 22.163 4.914 -79.823 1.00 61.88 98 THR A C 1
ATOM 830 O O . THR A 1 98 ? 21.800 5.489 -80.844 1.00 61.88 98 THR A O 1
ATOM 833 N N . GLU A 1 99 ? 22.245 5.553 -78.649 1.00 55.25 99 GLU A N 1
ATOM 834 C CA . GLU A 1 99 ? 21.995 6.991 -78.444 1.00 55.25 99 GLU A CA 1
ATOM 835 C C . GLU A 1 99 ? 22.929 7.899 -79.245 1.00 55.25 99 GLU A C 1
ATOM 837 O O . GLU A 1 99 ? 22.477 8.900 -79.797 1.00 55.25 99 GLU A O 1
ATOM 842 N N . ASN A 1 100 ? 24.216 7.549 -79.368 1.00 50.56 100 ASN A N 1
ATOM 843 C CA . ASN A 1 100 ? 25.153 8.314 -80.201 1.00 50.56 100 ASN A CA 1
ATOM 844 C C . ASN A 1 100 ? 24.748 8.339 -81.693 1.00 50.56 100 ASN A C 1
ATOM 846 O O . ASN A 1 100 ? 25.280 9.149 -82.448 1.00 50.56 100 ASN A O 1
ATOM 850 N N . GLN A 1 101 ? 23.796 7.497 -82.121 1.00 46.22 101 GLN A N 1
ATOM 851 C CA . GLN A 1 101 ? 23.157 7.567 -83.442 1.00 46.22 101 GLN A CA 1
ATOM 852 C C . GLN A 1 101 ? 21.770 8.249 -83.441 1.00 46.22 101 GLN A C 1
ATOM 854 O O . GLN A 1 101 ? 21.217 8.483 -84.513 1.00 46.22 101 GLN A O 1
ATOM 859 N N . GLN A 1 102 ? 21.197 8.596 -82.284 1.00 46.25 102 GLN A N 1
ATOM 860 C CA . GLN A 1 102 ? 19.800 9.030 -82.116 1.00 46.25 102 GLN A CA 1
ATOM 861 C C . GLN A 1 102 ? 19.632 10.296 -81.249 1.00 46.25 102 GLN A C 1
ATOM 863 O O . GLN A 1 102 ? 18.640 10.446 -80.538 1.00 46.25 102 GLN A O 1
ATOM 868 N N . ALA A 1 103 ? 20.534 11.272 -81.351 1.00 39.06 103 ALA A N 1
ATOM 869 C CA . ALA A 1 103 ? 20.398 12.571 -80.675 1.00 39.06 103 ALA A CA 1
ATOM 870 C C . ALA A 1 103 ? 19.261 13.488 -81.221 1.00 39.06 103 ALA A C 1
ATOM 872 O O . ALA A 1 103 ? 19.419 14.704 -81.226 1.00 39.06 103 ALA A O 1
ATOM 873 N N . ILE A 1 104 ? 18.124 12.953 -81.701 1.00 40.97 104 ILE A N 1
ATOM 874 C CA . ILE A 1 104 ? 17.009 13.758 -82.259 1.00 40.97 104 ILE A CA 1
ATOM 875 C C . ILE A 1 104 ? 15.658 13.617 -81.541 1.00 40.97 104 ILE A C 1
ATOM 877 O O . ILE A 1 104 ? 14.799 14.458 -81.781 1.00 40.97 104 ILE A O 1
ATOM 881 N N . VAL A 1 105 ? 15.405 12.670 -80.631 1.00 37.88 105 VAL A N 1
ATOM 882 C CA . VAL A 1 105 ? 14.050 12.591 -80.037 1.00 37.88 105 VAL A CA 1
ATOM 883 C C . VAL A 1 105 ? 14.080 12.374 -78.531 1.00 37.88 105 VAL A C 1
ATOM 885 O O . VAL A 1 105 ? 14.002 11.253 -78.036 1.00 37.88 105 VAL A O 1
ATOM 888 N N . GLU A 1 106 ? 14.132 13.486 -77.799 1.00 39.91 106 GLU A N 1
ATOM 889 C CA . GLU A 1 106 ? 13.513 13.555 -76.479 1.00 39.91 106 GLU A CA 1
ATOM 890 C C . GLU A 1 106 ? 11.984 13.534 -76.631 1.00 39.91 106 GLU A C 1
ATOM 892 O O . GLU A 1 106 ? 11.445 14.190 -77.522 1.00 39.91 106 GLU A O 1
ATOM 897 N N . ILE A 1 107 ? 11.329 12.836 -75.690 1.00 38.69 107 ILE A N 1
ATOM 898 C CA . ILE A 1 107 ? 9.931 12.943 -75.220 1.00 38.69 107 ILE A CA 1
ATOM 899 C C . ILE A 1 107 ? 9.165 11.590 -75.268 1.00 38.69 107 ILE A C 1
ATOM 901 O O . ILE A 1 107 ? 8.764 11.085 -76.311 1.00 38.69 107 ILE A O 1
ATOM 905 N N . PHE A 1 108 ? 8.925 11.055 -74.059 1.00 41.31 108 PHE A N 1
ATOM 906 C CA . PHE A 1 108 ? 8.085 9.910 -73.645 1.00 41.31 108 PHE A CA 1
ATOM 907 C C . PHE A 1 108 ? 8.575 8.466 -73.918 1.00 41.31 108 PHE A C 1
ATOM 909 O O . PHE A 1 108 ? 8.329 7.843 -74.952 1.00 41.31 108 PHE A O 1
ATOM 916 N N . SER A 1 109 ? 9.133 7.867 -72.859 1.00 47.34 109 SER A N 1
ATOM 917 C CA . SER A 1 109 ? 9.666 6.498 -72.729 1.00 47.34 109 SER A CA 1
ATOM 918 C C . SER A 1 109 ? 8.657 5.344 -72.875 1.00 47.34 109 SER A C 1
ATOM 920 O O . SER A 1 109 ? 9.054 4.183 -72.820 1.00 47.34 109 SER A O 1
ATOM 922 N N . VAL A 1 110 ? 7.375 5.618 -73.135 1.00 43.69 110 VAL A N 1
ATOM 923 C CA . VAL A 1 110 ? 6.377 4.583 -73.485 1.00 43.69 110 VAL A CA 1
ATOM 924 C C . VAL A 1 110 ? 6.157 4.504 -75.003 1.00 43.69 110 VAL A C 1
ATOM 926 O O . VAL A 1 110 ? 5.876 3.433 -75.535 1.00 43.69 110 VAL A O 1
ATOM 929 N N . ILE A 1 111 ? 6.386 5.604 -75.731 1.00 44.03 111 ILE A N 1
ATOM 930 C CA . ILE A 1 111 ? 6.331 5.645 -77.202 1.00 44.03 111 ILE A CA 1
ATOM 931 C C . ILE A 1 111 ? 7.697 5.279 -77.809 1.00 44.03 111 ILE A C 1
ATOM 933 O O . ILE A 1 111 ? 7.755 4.739 -78.911 1.00 44.03 111 ILE A O 1
ATOM 937 N N . TYR A 1 112 ? 8.798 5.449 -77.067 1.00 45.31 112 TYR A N 1
ATOM 938 C CA . TYR A 1 112 ? 10.143 5.069 -77.523 1.00 45.31 112 TYR A CA 1
ATOM 939 C C . TYR A 1 112 ? 10.260 3.571 -77.876 1.00 45.31 112 TYR A C 1
ATOM 941 O O . TYR A 1 112 ? 10.797 3.211 -78.923 1.00 45.31 112 TYR A O 1
ATOM 949 N N . TYR A 1 113 ? 9.637 2.685 -77.090 1.00 47.84 113 TYR A N 1
ATOM 950 C CA . TYR A 1 113 ? 9.542 1.260 -77.436 1.00 47.84 113 TYR A CA 1
ATOM 951 C C . TYR A 1 113 ? 8.578 0.972 -78.599 1.00 47.84 113 TYR A C 1
ATOM 953 O O . TYR A 1 113 ? 8.637 -0.108 -79.181 1.00 47.84 113 TYR A O 1
ATOM 961 N N . ALA A 1 114 ? 7.714 1.914 -78.986 1.00 43.56 114 ALA A N 1
ATOM 962 C CA . ALA A 1 114 ? 6.823 1.773 -80.135 1.00 43.56 114 ALA A CA 1
ATOM 963 C C . ALA A 1 114 ? 7.481 2.177 -81.475 1.00 43.56 114 ALA A C 1
ATOM 965 O O . ALA A 1 114 ? 6.998 1.751 -82.527 1.00 43.56 114 ALA A O 1
ATOM 966 N N . ALA A 1 115 ? 8.584 2.938 -81.450 1.00 48.69 115 ALA A N 1
ATOM 967 C CA . ALA A 1 115 ? 9.174 3.582 -82.631 1.00 48.69 115 ALA A CA 1
ATOM 968 C C . ALA A 1 115 ? 10.393 2.863 -83.261 1.00 48.69 115 ALA A C 1
ATOM 970 O O . ALA A 1 115 ? 10.825 3.243 -84.347 1.00 48.69 115 ALA A O 1
ATOM 971 N N . ILE A 1 116 ? 10.940 1.809 -82.640 1.00 48.22 116 ILE A N 1
ATOM 972 C CA . ILE A 1 116 ? 12.066 1.017 -83.192 1.00 48.22 116 ILE A CA 1
ATOM 973 C C . ILE A 1 116 ? 11.541 -0.056 -84.170 1.00 48.22 116 ILE A C 1
ATOM 975 O O . ILE A 1 116 ? 10.495 -0.656 -83.924 1.00 48.22 116 ILE A O 1
ATOM 979 N N . GLN A 1 117 ? 12.235 -0.327 -85.282 1.00 52.38 117 GLN A N 1
ATOM 980 C CA . GLN A 1 117 ? 11.866 -1.402 -86.224 1.00 52.38 117 GLN A CA 1
ATOM 981 C C . GLN A 1 117 ? 11.758 -2.784 -85.535 1.00 52.38 117 GLN A C 1
ATOM 983 O O . GLN A 1 117 ? 12.417 -3.066 -84.536 1.00 52.38 117 GLN A O 1
ATOM 988 N N . ASN A 1 118 ? 10.859 -3.628 -86.053 1.00 52.62 118 ASN A N 1
ATOM 989 C CA . ASN A 1 118 ? 10.225 -4.743 -85.332 1.00 52.62 118 ASN A CA 1
ATOM 990 C C . ASN A 1 118 ? 11.149 -5.876 -84.827 1.00 52.62 118 ASN A C 1
ATOM 992 O O . ASN A 1 118 ? 10.756 -6.556 -83.880 1.00 52.62 118 ASN A O 1
ATOM 996 N N . ASP A 1 119 ? 12.353 -6.075 -85.373 1.00 50.25 119 ASP A N 1
ATOM 997 C CA . ASP A 1 119 ? 13.205 -7.219 -84.991 1.00 50.25 119 ASP A CA 1
ATOM 998 C C . ASP A 1 119 ? 14.072 -6.979 -83.733 1.00 50.25 119 ASP A C 1
ATOM 1000 O O . ASP A 1 119 ? 14.302 -7.910 -82.955 1.00 50.25 119 ASP A O 1
ATOM 1004 N N . ASP A 1 120 ? 14.475 -5.735 -83.437 1.00 53.28 120 ASP A N 1
ATOM 1005 C CA . ASP A 1 120 ? 15.321 -5.421 -82.267 1.00 53.28 120 ASP A CA 1
ATOM 1006 C C . ASP A 1 120 ? 14.524 -5.226 -80.959 1.00 53.28 120 ASP A C 1
ATOM 1008 O O . ASP A 1 120 ? 15.047 -5.456 -79.861 1.00 53.28 120 ASP A O 1
ATOM 1012 N N . ARG A 1 121 ? 13.227 -4.883 -81.052 1.00 50.72 121 ARG A N 1
ATOM 1013 C CA . ARG A 1 121 ? 12.314 -4.702 -79.900 1.00 50.72 121 ARG A CA 1
ATOM 1014 C C . ARG A 1 121 ? 12.149 -5.964 -79.068 1.00 50.72 121 ARG A C 1
ATOM 1016 O O . ARG A 1 121 ? 12.363 -5.956 -77.856 1.00 50.72 121 ARG A O 1
ATOM 1023 N N . PHE A 1 122 ? 11.736 -7.047 -79.726 1.00 54.81 122 PHE A N 1
ATOM 1024 C CA . PHE A 1 122 ? 11.481 -8.327 -79.068 1.00 54.81 122 PHE A CA 1
ATOM 1025 C C . PHE A 1 122 ? 12.758 -8.849 -78.406 1.00 54.81 122 PHE A C 1
ATOM 1027 O O . PHE A 1 122 ? 12.737 -9.437 -77.324 1.00 54.81 122 PHE A O 1
ATOM 1034 N N . PHE A 1 123 ? 13.893 -8.570 -79.041 1.00 57.09 123 PHE A N 1
ATOM 1035 C CA . PHE A 1 123 ? 15.194 -8.993 -78.583 1.00 57.09 123 PHE A CA 1
ATOM 1036 C C . PHE A 1 123 ? 15.646 -8.234 -77.329 1.00 57.09 123 PHE A C 1
ATOM 1038 O O . PHE A 1 123 ? 16.010 -8.876 -76.342 1.00 57.09 123 PHE A O 1
ATOM 1045 N N . LEU A 1 124 ? 15.600 -6.896 -77.319 1.00 58.72 124 LEU A N 1
ATOM 1046 C CA . LEU A 1 124 ? 15.992 -6.092 -76.154 1.00 58.72 124 LEU A CA 1
ATOM 1047 C C . LEU A 1 124 ? 15.060 -6.333 -74.954 1.00 58.72 124 LEU A C 1
ATOM 1049 O O . LEU A 1 124 ? 15.540 -6.526 -73.837 1.00 58.72 124 LEU A O 1
ATOM 1053 N N . TYR A 1 125 ? 13.752 -6.440 -75.205 1.00 64.88 125 TYR A N 1
ATOM 1054 C CA . TYR A 1 125 ? 12.749 -6.758 -74.187 1.00 64.88 125 TYR A CA 1
ATOM 1055 C C . TYR A 1 125 ? 12.991 -8.129 -73.540 1.00 64.88 125 TYR A C 1
ATOM 1057 O O . TYR A 1 125 ? 13.048 -8.242 -72.317 1.00 64.88 125 TYR A O 1
ATOM 1065 N N . ARG A 1 126 ? 13.231 -9.174 -74.347 1.00 66.25 126 ARG A N 1
ATOM 1066 C CA . ARG A 1 126 ? 13.529 -10.523 -73.840 1.00 66.25 126 ARG A CA 1
ATOM 1067 C C . ARG A 1 126 ? 14.794 -10.552 -72.979 1.00 66.25 126 ARG A C 1
ATOM 1069 O O . ARG A 1 126 ? 14.858 -11.302 -72.013 1.00 66.25 126 ARG A O 1
ATOM 1076 N N . LYS A 1 127 ? 15.803 -9.746 -73.311 1.00 65.12 127 LYS A N 1
ATOM 1077 C CA . LYS A 1 127 ? 17.050 -9.658 -72.534 1.00 65.12 127 LYS A CA 1
ATOM 1078 C C . LYS A 1 127 ? 16.878 -8.924 -71.216 1.00 65.12 127 LYS A C 1
ATOM 1080 O O . LYS A 1 127 ? 17.379 -9.401 -70.204 1.00 65.12 127 LYS A O 1
ATOM 1085 N N . TYR A 1 128 ? 16.174 -7.794 -71.234 1.00 69.62 128 TYR A N 1
ATOM 1086 C CA . TYR A 1 128 ? 15.817 -7.072 -70.018 1.00 69.62 128 TYR A CA 1
ATOM 1087 C C . TYR A 1 128 ? 15.031 -7.982 -69.069 1.00 69.62 128 TYR A C 1
ATOM 1089 O O . TYR A 1 128 ? 15.369 -8.082 -67.893 1.00 69.62 128 TYR A O 1
ATOM 1097 N N . LEU A 1 129 ? 14.076 -8.744 -69.610 1.00 74.12 129 LEU A N 1
ATOM 1098 C CA . LEU A 1 129 ? 13.307 -9.723 -68.852 1.00 74.12 129 LEU A CA 1
ATOM 1099 C C . LEU A 1 129 ? 14.204 -10.778 -68.182 1.00 74.12 129 LEU A C 1
ATOM 1101 O O . LEU A 1 129 ? 14.016 -11.070 -67.005 1.00 74.12 129 LEU A O 1
ATOM 1105 N N . TRP A 1 130 ? 15.215 -11.312 -68.879 1.00 77.12 130 TRP A N 1
ATOM 1106 C CA . TRP A 1 130 ? 16.154 -12.264 -68.271 1.00 77.12 130 TRP A CA 1
ATOM 1107 C C . TRP A 1 130 ? 17.037 -11.641 -67.183 1.00 77.12 130 TRP A C 1
ATOM 1109 O O . TRP A 1 130 ? 17.253 -12.291 -66.162 1.00 77.12 130 TRP A O 1
ATOM 1119 N N . SER A 1 131 ? 17.500 -10.396 -67.366 1.00 74.31 131 SER A N 1
ATOM 1120 C CA . SER A 1 131 ? 18.248 -9.659 -66.327 1.00 74.31 131 SER A CA 1
ATOM 1121 C C . SER A 1 131 ? 17.407 -9.491 -65.065 1.00 74.31 131 SER A C 1
ATOM 1123 O O . SER A 1 131 ? 17.827 -9.853 -63.966 1.00 74.31 131 SER A O 1
ATOM 1125 N N . GLN A 1 132 ? 16.165 -9.037 -65.238 1.00 79.62 132 GLN A N 1
ATOM 1126 C CA . GLN A 1 132 ? 15.241 -8.808 -64.135 1.00 79.62 132 GLN A CA 1
ATOM 1127 C C . GLN A 1 132 ? 14.876 -10.102 -63.407 1.00 79.62 132 GLN A C 1
ATOM 1129 O O . GLN A 1 132 ? 14.902 -10.134 -62.179 1.00 79.62 132 GLN A O 1
ATOM 1134 N N . ILE A 1 133 ? 14.628 -11.197 -64.135 1.00 83.00 133 ILE A N 1
ATOM 1135 C CA . ILE A 1 133 ? 14.393 -12.520 -63.534 1.00 83.00 133 ILE A CA 1
ATOM 1136 C C . ILE A 1 133 ? 15.599 -12.967 -62.698 1.00 83.00 133 ILE A C 1
ATOM 1138 O O . ILE A 1 133 ? 15.413 -13.544 -61.629 1.00 83.00 133 ILE A O 1
ATOM 1142 N N . GLN A 1 134 ? 16.826 -12.688 -63.144 1.00 82.38 134 GLN A N 1
ATOM 1143 C CA . GLN A 1 134 ? 18.038 -13.059 -62.416 1.00 82.38 134 GLN A CA 1
ATOM 1144 C C . GLN A 1 134 ? 18.224 -12.237 -61.129 1.00 82.38 134 GLN A C 1
ATOM 1146 O O . GLN A 1 134 ? 18.569 -12.805 -60.092 1.00 82.38 134 GLN A O 1
ATOM 1151 N N . ILE A 1 135 ? 17.953 -10.928 -61.173 1.00 84.62 135 ILE A N 1
ATOM 1152 C CA . ILE A 1 135 ? 17.992 -10.032 -60.003 1.00 84.62 135 ILE A CA 1
ATOM 1153 C C . ILE A 1 135 ? 16.927 -10.447 -58.977 1.00 84.62 135 ILE A C 1
ATOM 1155 O O . ILE A 1 135 ? 17.243 -10.706 -57.813 1.00 84.62 135 ILE A O 1
ATOM 1159 N N . HIS A 1 136 ? 15.673 -10.584 -59.415 1.00 87.44 136 HIS A N 1
ATOM 1160 C CA . HIS A 1 136 ? 14.557 -10.962 -58.547 1.00 87.44 136 HIS A CA 1
ATOM 1161 C C . HIS A 1 136 ? 14.740 -12.374 -57.981 1.00 87.44 136 HIS A C 1
ATOM 1163 O O . HIS A 1 136 ? 14.551 -12.591 -56.785 1.00 87.44 136 HIS A O 1
ATOM 1169 N N . GLY A 1 137 ? 15.165 -13.329 -58.814 1.00 88.06 137 GLY A N 1
ATOM 1170 C CA . GLY A 1 137 ? 15.451 -14.701 -58.401 1.00 88.06 137 GLY A CA 1
ATOM 1171 C C . GLY A 1 137 ? 16.549 -14.777 -57.340 1.00 88.06 137 GLY A C 1
ATOM 1172 O O . GLY A 1 137 ? 16.400 -15.506 -56.358 1.00 88.06 137 GLY A O 1
ATOM 1173 N N . TYR A 1 138 ? 17.609 -13.975 -57.484 1.00 90.00 138 TYR A N 1
ATOM 1174 C CA . TYR A 1 138 ? 18.666 -13.864 -56.482 1.00 90.00 138 TYR A CA 1
ATOM 1175 C C . TYR A 1 138 ? 18.137 -13.323 -55.148 1.00 90.00 138 TYR A C 1
ATOM 1177 O O . TYR A 1 138 ? 18.320 -13.977 -54.119 1.00 90.00 138 TYR A O 1
ATOM 1185 N N . ILE A 1 139 ? 17.455 -12.174 -55.162 1.00 88.75 139 ILE A N 1
ATOM 1186 C CA . ILE A 1 139 ? 16.986 -11.499 -53.943 1.00 88.75 139 ILE A CA 1
ATOM 1187 C C . ILE A 1 139 ? 15.951 -12.352 -53.200 1.00 88.75 139 ILE A C 1
ATOM 1189 O O . ILE A 1 139 ? 16.110 -12.604 -52.004 1.00 88.75 139 ILE A O 1
ATOM 1193 N N . VAL A 1 140 ? 14.949 -12.891 -53.906 1.00 89.12 140 VAL A N 1
ATOM 1194 C CA . VAL A 1 140 ? 13.938 -13.798 -53.331 1.00 89.12 140 VAL A CA 1
ATOM 1195 C C . VAL A 1 140 ? 14.611 -14.996 -52.665 1.00 89.12 140 VAL A C 1
ATOM 1197 O O . VAL A 1 140 ? 14.292 -15.345 -51.525 1.00 89.12 140 VAL A O 1
ATOM 1200 N N . LEU A 1 141 ? 15.562 -15.629 -53.359 1.00 89.25 141 LEU A N 1
ATOM 1201 C CA . LEU A 1 141 ? 16.259 -16.789 -52.822 1.00 89.25 141 LEU A CA 1
ATOM 1202 C C . LEU A 1 141 ? 17.067 -16.418 -51.574 1.00 89.25 141 LEU A C 1
ATOM 1204 O O . LEU A 1 141 ? 17.008 -17.137 -50.582 1.00 89.25 141 LEU A O 1
ATOM 1208 N N . MET A 1 142 ? 17.767 -15.287 -51.573 1.00 87.56 142 MET A N 1
ATOM 1209 C CA . MET A 1 142 ? 18.543 -14.840 -50.416 1.00 87.56 142 MET A CA 1
ATOM 1210 C C . MET A 1 142 ? 17.667 -14.546 -49.186 1.00 87.56 142 MET A C 1
ATOM 1212 O O . MET A 1 142 ? 18.016 -14.968 -48.080 1.00 87.56 142 MET A O 1
ATOM 1216 N N . VAL A 1 143 ? 16.496 -13.923 -49.365 1.00 85.31 143 VAL A N 1
ATOM 1217 C CA . VAL A 1 143 ? 15.517 -13.710 -48.282 1.00 85.31 143 VAL A CA 1
ATOM 1218 C C . VAL A 1 143 ? 15.020 -15.048 -47.720 1.00 85.31 143 VAL A C 1
ATOM 1220 O O . VAL A 1 143 ? 15.006 -15.256 -46.502 1.00 85.31 143 VAL A O 1
ATOM 1223 N N . LEU A 1 144 ? 14.667 -15.994 -48.598 1.00 84.38 144 LEU A N 1
ATOM 1224 C CA . LEU A 1 144 ? 14.209 -17.330 -48.203 1.00 84.38 144 LEU A CA 1
ATOM 1225 C C . LEU A 1 144 ? 15.291 -18.109 -47.449 1.00 84.38 144 LEU A C 1
ATOM 1227 O O . LEU A 1 144 ? 15.005 -18.729 -46.424 1.00 84.38 144 LEU A O 1
ATOM 1231 N N . LEU A 1 145 ? 16.537 -18.063 -47.924 1.00 83.38 145 LEU A N 1
ATOM 1232 C CA . LEU A 1 145 ? 17.667 -18.724 -47.274 1.00 83.38 145 LEU A CA 1
ATOM 1233 C C . LEU A 1 145 ? 17.932 -18.142 -45.881 1.00 83.38 145 LEU A C 1
ATOM 1235 O O . LEU A 1 145 ? 18.156 -18.909 -44.942 1.00 83.38 145 LEU A O 1
ATOM 1239 N N . LYS A 1 146 ? 17.822 -16.818 -45.710 1.00 77.50 146 LYS A N 1
ATOM 1240 C CA . LYS A 1 146 ? 17.981 -16.155 -44.407 1.00 77.50 146 LYS A CA 1
ATOM 1241 C C . LYS A 1 146 ? 16.919 -16.621 -43.403 1.00 77.50 146 LYS A C 1
ATOM 1243 O O . LYS A 1 146 ? 17.262 -16.999 -42.286 1.00 77.50 146 LYS A O 1
ATOM 1248 N N . GLY A 1 147 ? 15.658 -16.736 -43.824 1.00 75.06 147 GLY A N 1
ATOM 1249 C CA . GLY A 1 147 ? 14.583 -17.293 -42.990 1.00 75.06 147 GLY A CA 1
ATOM 1250 C C . GLY A 1 147 ? 14.703 -18.802 -42.714 1.00 75.06 147 GLY A C 1
ATOM 1251 O O . GLY A 1 147 ? 14.367 -19.281 -41.624 1.00 75.06 147 GLY A O 1
ATOM 1252 N N . LEU A 1 148 ? 15.205 -19.583 -43.678 1.00 74.00 148 LEU A N 1
ATOM 1253 C CA . LEU A 1 148 ? 15.420 -21.027 -43.523 1.00 74.00 148 LEU A CA 1
ATOM 1254 C C . LEU A 1 148 ? 16.514 -21.350 -42.504 1.00 74.00 148 LEU A C 1
ATOM 1256 O O . LEU A 1 148 ? 16.397 -22.372 -41.820 1.00 74.00 148 LEU A O 1
ATOM 1260 N N . CYS A 1 149 ? 17.528 -20.493 -42.388 1.00 68.94 149 CYS A N 1
ATOM 1261 C CA . CYS A 1 149 ? 18.664 -20.662 -41.486 1.00 68.94 149 CYS A CA 1
ATOM 1262 C C . CYS A 1 149 ? 18.394 -20.217 -40.033 1.00 68.94 149 CYS A C 1
ATOM 1264 O O . CYS A 1 149 ? 19.202 -20.531 -39.159 1.00 68.94 149 CYS A O 1
ATOM 1266 N N . GLU A 1 150 ? 17.257 -19.573 -39.746 1.00 68.19 150 GLU A N 1
ATOM 1267 C CA . GLU A 1 150 ? 16.947 -19.046 -38.409 1.00 68.19 150 GLU A CA 1
ATOM 1268 C C . GLU A 1 150 ? 16.293 -20.069 -37.451 1.00 68.19 150 GLU A C 1
ATOM 1270 O O . GLU A 1 150 ? 15.662 -21.059 -37.861 1.00 68.19 150 GLU A O 1
ATOM 1275 N N . ARG A 1 151 ? 16.423 -19.837 -36.134 1.00 59.62 151 ARG A N 1
ATOM 1276 C CA . ARG A 1 151 ? 15.794 -20.653 -35.077 1.00 59.62 151 ARG A CA 1
ATOM 1277 C C . ARG A 1 151 ? 14.255 -20.590 -35.121 1.00 59.62 151 ARG A C 1
ATOM 1279 O O . ARG A 1 151 ? 13.643 -19.626 -35.574 1.00 59.62 151 ARG A O 1
ATOM 1286 N N . LYS A 1 152 ? 13.592 -21.656 -34.640 1.00 52.84 152 LYS A N 1
ATOM 1287 C CA . LYS A 1 152 ? 12.118 -21.715 -34.539 1.00 52.84 152 LYS A CA 1
ATOM 1288 C C . LYS A 1 152 ? 11.619 -20.636 -33.566 1.00 52.84 152 LYS A C 1
ATOM 1290 O O . LYS A 1 152 ? 11.988 -20.687 -32.400 1.00 52.84 152 LYS A O 1
ATOM 1295 N N . GLY A 1 153 ? 10.780 -19.721 -34.057 1.00 56.91 153 GLY A N 1
ATOM 1296 C CA . GLY A 1 153 ? 10.138 -18.657 -33.273 1.00 56.91 153 GLY A CA 1
ATOM 1297 C C . GLY A 1 153 ? 10.231 -17.267 -33.909 1.00 56.91 153 GLY A C 1
ATOM 1298 O O . GLY A 1 153 ? 9.291 -16.508 -33.781 1.00 56.91 153 GLY A O 1
ATOM 1299 N N . GLN A 1 154 ? 11.303 -16.976 -34.658 1.00 59.88 154 GLN A N 1
ATOM 1300 C CA . GLN A 1 154 ? 11.581 -15.635 -35.220 1.00 59.88 154 GLN A CA 1
ATOM 1301 C C . GLN A 1 154 ? 11.599 -15.607 -36.761 1.00 59.88 154 GLN A C 1
ATOM 1303 O O . GLN A 1 154 ? 11.995 -14.629 -37.385 1.00 59.88 154 GLN A O 1
ATOM 1308 N N . LYS A 1 155 ? 11.203 -16.710 -37.412 1.00 69.06 155 LYS A N 1
ATOM 1309 C CA . LYS A 1 155 ? 11.356 -16.878 -38.868 1.00 69.06 155 LYS A CA 1
ATOM 1310 C C . LYS A 1 155 ? 10.543 -15.874 -39.680 1.00 69.06 155 LYS A C 1
ATOM 1312 O O . LYS A 1 155 ? 11.052 -15.358 -40.666 1.00 69.06 155 LYS A O 1
ATOM 1317 N N . LEU A 1 156 ? 9.288 -15.649 -39.292 1.00 68.75 156 LEU A N 1
ATOM 1318 C CA . LEU A 1 156 ? 8.391 -14.741 -40.007 1.00 68.75 156 LEU A CA 1
ATOM 1319 C C . LEU A 1 156 ? 8.860 -13.293 -39.860 1.00 68.75 156 LEU A C 1
ATOM 1321 O O . LEU A 1 156 ? 8.940 -12.595 -40.864 1.00 68.75 156 LEU A O 1
ATOM 1325 N N . ASP A 1 157 ? 9.278 -12.901 -38.658 1.00 63.06 157 ASP A N 1
ATOM 1326 C CA . ASP A 1 157 ? 9.760 -11.546 -38.378 1.00 63.06 157 ASP A CA 1
ATOM 1327 C C . ASP A 1 157 ? 11.045 -11.233 -39.147 1.00 63.06 157 ASP A C 1
ATOM 1329 O O . ASP A 1 157 ? 11.156 -10.178 -39.767 1.00 63.06 157 ASP A O 1
ATOM 1333 N N . ILE A 1 158 ? 11.997 -12.175 -39.202 1.00 70.75 158 ILE A N 1
ATOM 1334 C CA . ILE A 1 158 ? 13.223 -11.989 -39.990 1.00 70.75 158 ILE A CA 1
ATOM 1335 C C . ILE A 1 158 ? 12.923 -11.939 -41.486 1.00 70.75 158 ILE A C 1
ATOM 1337 O O . ILE A 1 158 ? 13.517 -11.123 -42.190 1.00 70.75 158 ILE A O 1
ATOM 1341 N N . ILE A 1 159 ? 12.021 -12.785 -41.990 1.00 74.00 159 ILE A N 1
ATOM 1342 C CA . ILE A 1 159 ? 11.620 -12.747 -43.401 1.00 74.00 159 ILE A CA 1
ATOM 1343 C C . ILE A 1 159 ? 10.980 -11.391 -43.720 1.00 74.00 159 ILE A C 1
ATOM 1345 O O . ILE A 1 159 ? 11.403 -10.748 -44.676 1.00 74.00 159 ILE A O 1
ATOM 1349 N N . ALA A 1 160 ? 10.032 -10.927 -42.902 1.00 70.44 160 ALA A N 1
ATOM 1350 C CA . ALA A 1 160 ? 9.369 -9.636 -43.074 1.00 70.44 160 ALA A CA 1
ATOM 1351 C C . ALA A 1 160 ? 10.363 -8.463 -43.029 1.00 70.44 160 ALA A C 1
ATOM 1353 O O . ALA A 1 160 ? 10.353 -7.614 -43.916 1.00 70.44 160 ALA A O 1
ATOM 1354 N N . TYR A 1 161 ? 11.278 -8.454 -42.057 1.00 71.12 161 TYR A N 1
ATOM 1355 C CA . TYR A 1 161 ? 12.321 -7.433 -41.950 1.00 71.12 161 TYR A CA 1
ATOM 1356 C C . TYR A 1 161 ? 13.262 -7.436 -43.165 1.00 71.12 161 TYR A C 1
ATOM 1358 O O . TYR A 1 161 ? 13.534 -6.391 -43.750 1.00 71.12 161 TYR A O 1
ATOM 1366 N N . THR A 1 162 ? 13.722 -8.617 -43.586 1.00 75.88 162 THR A N 1
ATOM 1367 C CA . THR A 1 162 ? 14.654 -8.759 -44.718 1.00 75.88 162 THR A CA 1
ATOM 1368 C C . THR A 1 162 ? 13.994 -8.358 -46.043 1.00 75.88 162 THR A C 1
ATOM 1370 O O . THR A 1 162 ? 14.668 -7.825 -46.923 1.00 75.88 162 THR A O 1
ATOM 1373 N N . TRP A 1 163 ? 12.678 -8.556 -46.178 1.00 81.12 163 TRP A N 1
ATOM 1374 C CA . TRP A 1 163 ? 11.910 -8.100 -47.338 1.00 81.12 163 TRP A CA 1
ATOM 1375 C C . TRP A 1 163 ? 11.895 -6.577 -47.490 1.00 81.12 163 TRP A C 1
ATOM 1377 O O . TRP A 1 163 ? 11.981 -6.080 -48.610 1.00 81.12 163 TRP A O 1
ATOM 1387 N N . THR A 1 164 ? 11.862 -5.826 -46.390 1.00 72.88 164 THR A N 1
ATOM 1388 C CA . THR A 1 164 ? 11.908 -4.355 -46.425 1.00 72.88 164 THR A CA 1
ATOM 1389 C C . THR A 1 164 ? 13.219 -3.826 -47.016 1.00 72.88 164 THR A C 1
ATOM 1391 O O . THR A 1 164 ? 13.210 -2.819 -47.726 1.00 72.88 164 THR A O 1
ATOM 1394 N N . SER A 1 165 ? 14.339 -4.510 -46.764 1.00 76.12 165 SER A N 1
ATOM 1395 C CA . SER A 1 165 ? 15.634 -4.205 -47.391 1.00 76.12 165 SER A CA 1
ATOM 1396 C C . SER A 1 165 ? 15.714 -4.727 -48.829 1.00 76.12 165 SER A C 1
ATOM 1398 O O . SER A 1 165 ? 16.302 -4.085 -49.687 1.00 76.12 165 SER A O 1
ATOM 1400 N N . ALA A 1 166 ? 15.090 -5.871 -49.120 1.00 82.75 166 ALA A N 1
ATOM 1401 C CA . ALA A 1 166 ? 15.030 -6.433 -50.474 1.00 82.75 166 ALA A CA 1
ATOM 1402 C C . ALA A 1 166 ? 14.314 -5.519 -51.469 1.00 82.75 166 ALA A C 1
ATOM 1404 O O . ALA A 1 166 ? 14.733 -5.424 -52.619 1.00 82.75 166 ALA A O 1
ATOM 1405 N N . LEU A 1 167 ? 13.263 -4.825 -51.028 1.00 79.50 167 LEU A N 1
ATOM 1406 C CA . LEU A 1 167 ? 12.586 -3.824 -51.851 1.00 79.50 167 LEU A CA 1
ATOM 1407 C C . LEU A 1 167 ? 13.495 -2.632 -52.179 1.00 79.50 167 LEU A C 1
ATOM 1409 O O . LEU A 1 167 ? 13.416 -2.115 -53.288 1.00 79.50 167 LEU A O 1
ATOM 1413 N N . ASP A 1 168 ? 14.380 -2.232 -51.260 1.00 78.25 168 ASP A N 1
ATOM 1414 C CA . ASP A 1 168 ? 15.373 -1.193 -51.548 1.00 78.25 168 ASP A CA 1
ATOM 1415 C C . ASP A 1 168 ? 16.367 -1.644 -52.610 1.00 78.25 168 ASP A C 1
ATOM 1417 O O . ASP A 1 168 ? 16.575 -0.909 -53.568 1.00 78.25 168 ASP A O 1
ATOM 1421 N N . ASP A 1 169 ? 16.945 -2.838 -52.455 1.00 84.00 169 ASP A N 1
ATOM 1422 C CA . ASP A 1 169 ? 17.954 -3.364 -53.380 1.00 84.00 169 ASP A CA 1
ATOM 1423 C C . ASP A 1 169 ? 17.363 -3.631 -54.781 1.00 84.00 169 ASP A C 1
ATOM 1425 O O . ASP A 1 169 ? 18.051 -3.443 -55.788 1.00 84.00 169 ASP A O 1
ATOM 1429 N N . LEU A 1 170 ? 16.092 -4.051 -54.864 1.00 84.25 170 LEU A N 1
ATOM 1430 C CA . LEU A 1 170 ? 15.374 -4.242 -56.132 1.00 84.25 170 LEU A CA 1
ATOM 1431 C C . LEU A 1 170 ? 15.116 -2.920 -56.859 1.00 84.25 170 LEU A C 1
ATOM 1433 O O . LEU A 1 170 ? 15.382 -2.820 -58.050 1.00 84.25 170 LEU A O 1
ATOM 1437 N N . ASP A 1 171 ? 14.629 -1.905 -56.150 1.00 82.19 171 ASP A N 1
ATOM 1438 C CA . ASP A 1 171 ? 14.362 -0.591 -56.741 1.00 82.19 171 ASP A CA 1
ATOM 1439 C C . ASP A 1 171 ? 15.659 0.155 -57.103 1.00 82.19 171 ASP A C 1
ATOM 1441 O O . ASP A 1 171 ? 15.748 0.835 -58.124 1.00 82.19 171 ASP A O 1
ATOM 1445 N N . PHE A 1 172 ? 16.710 0.008 -56.295 1.00 84.06 172 PHE A N 1
ATOM 1446 C CA . PHE A 1 172 ? 17.928 0.796 -56.461 1.00 84.06 172 PHE A CA 1
ATOM 1447 C C . PHE A 1 172 ? 18.649 0.529 -57.788 1.00 84.06 172 PHE A C 1
ATOM 1449 O O . PHE A 1 172 ? 19.183 1.454 -58.402 1.00 84.06 172 PHE A O 1
ATOM 1456 N N . ILE A 1 173 ? 18.643 -0.719 -58.269 1.00 81.69 173 ILE A N 1
ATOM 1457 C CA . ILE A 1 173 ? 19.230 -1.058 -59.573 1.00 81.69 173 ILE A CA 1
ATOM 1458 C C . ILE A 1 173 ? 18.391 -0.520 -60.744 1.00 81.69 173 ILE A C 1
ATOM 1460 O O . ILE A 1 173 ? 18.946 -0.209 -61.802 1.00 81.69 173 ILE A O 1
ATOM 1464 N N . ASP A 1 174 ? 17.084 -0.316 -60.550 1.00 78.44 174 ASP A N 1
ATOM 1465 C CA . ASP A 1 174 ? 16.193 0.257 -61.561 1.00 78.44 174 ASP A CA 1
ATOM 1466 C C . ASP A 1 174 ? 16.454 1.752 -61.806 1.00 78.44 174 ASP A C 1
ATOM 1468 O O . ASP A 1 174 ? 16.075 2.264 -62.862 1.00 78.44 174 ASP A O 1
ATOM 1472 N N . LEU A 1 175 ? 17.221 2.445 -60.952 1.00 77.88 175 LEU A N 1
ATOM 1473 C CA . LEU A 1 175 ? 17.748 3.782 -61.269 1.00 77.88 175 LEU A CA 1
ATOM 1474 C C . LEU A 1 175 ? 18.574 3.781 -62.570 1.00 77.88 175 LEU A C 1
ATOM 1476 O O . LEU A 1 175 ? 18.555 4.756 -63.320 1.00 77.88 175 LEU A O 1
ATOM 1480 N N . LEU A 1 176 ? 19.229 2.665 -62.915 1.00 78.00 176 LEU A N 1
ATOM 1481 C CA . LEU A 1 176 ? 19.971 2.503 -64.176 1.00 78.00 176 LEU A CA 1
ATOM 1482 C C . LEU A 1 176 ? 19.072 2.330 -65.411 1.00 78.00 176 LEU A C 1
ATOM 1484 O O . LEU A 1 176 ? 19.582 2.132 -66.516 1.00 78.00 176 LEU A O 1
ATOM 1488 N N . SER A 1 177 ? 17.747 2.368 -65.253 1.00 74.25 177 SER A N 1
ATOM 1489 C CA . SER A 1 177 ? 16.804 2.433 -66.375 1.00 74.25 177 SER A CA 1
ATOM 1490 C C . SER A 1 177 ? 16.656 3.850 -66.939 1.00 74.25 177 SER A C 1
ATOM 1492 O O . SER A 1 177 ? 16.263 4.006 -68.096 1.00 74.25 177 SER A O 1
ATOM 1494 N N . GLN A 1 178 ? 17.005 4.885 -66.165 1.00 73.50 178 GLN A N 1
ATOM 1495 C CA . GLN A 1 178 ? 16.863 6.272 -66.598 1.00 73.50 178 GLN A CA 1
ATOM 1496 C C . GLN A 1 178 ? 18.124 6.757 -67.316 1.00 73.50 178 GLN A C 1
ATOM 1498 O O . GLN A 1 178 ? 19.244 6.653 -66.808 1.00 73.50 178 GLN A O 1
ATOM 1503 N N . GLN A 1 179 ? 17.909 7.380 -68.472 1.00 71.06 179 GLN A N 1
ATOM 1504 C CA . GLN A 1 179 ? 18.945 7.902 -69.367 1.00 71.06 179 GLN A CA 1
ATOM 1505 C C . GLN A 1 179 ? 19.994 8.744 -68.656 1.00 71.06 179 GLN A C 1
ATOM 1507 O O . GLN A 1 179 ? 21.183 8.440 -68.698 1.00 71.06 179 GLN A O 1
ATOM 1512 N N . LYS A 1 180 ? 19.543 9.731 -67.884 1.00 72.69 180 LYS A N 1
ATOM 1513 C CA . LYS A 1 180 ? 20.426 10.679 -67.204 1.00 72.69 180 LYS A CA 1
ATOM 1514 C C . LYS A 1 180 ? 21.433 10.025 -66.243 1.00 72.69 180 LYS A C 1
ATOM 1516 O O . LYS A 1 180 ? 22.481 10.617 -65.999 1.00 72.69 180 LYS A O 1
ATOM 1521 N N . PHE A 1 181 ? 21.156 8.829 -65.714 1.00 75.00 181 PHE A N 1
ATOM 1522 C CA . PHE A 1 181 ? 22.097 8.118 -64.840 1.00 75.00 181 PHE A CA 1
ATOM 1523 C C . PHE A 1 181 ? 23.044 7.206 -65.603 1.00 75.00 181 PHE A C 1
ATOM 1525 O O . PHE A 1 181 ? 24.224 7.150 -65.260 1.00 75.00 181 PHE A O 1
ATOM 1532 N N . TYR A 1 182 ? 22.566 6.509 -66.637 1.00 77.25 182 TYR A N 1
ATOM 1533 C CA . TYR A 1 182 ? 23.419 5.569 -67.359 1.00 77.25 182 TYR A CA 1
ATOM 1534 C C . TYR A 1 182 ? 24.371 6.239 -68.361 1.00 77.25 182 TYR A C 1
ATOM 1536 O O . TYR A 1 182 ? 25.395 5.647 -68.709 1.00 77.25 182 TYR A O 1
ATOM 1544 N N . SER A 1 183 ? 24.096 7.482 -68.781 1.00 73.44 183 SER A N 1
ATOM 1545 C CA . SER A 1 183 ? 25.008 8.261 -69.631 1.00 73.44 183 SER A CA 1
ATOM 1546 C C . SER A 1 183 ? 26.324 8.615 -68.915 1.00 73.44 183 SER A C 1
ATOM 1548 O O . SER A 1 183 ? 27.359 8.766 -69.565 1.00 73.44 183 SER A O 1
ATOM 1550 N N . ASN A 1 184 ? 26.331 8.701 -67.576 1.00 80.75 184 ASN A N 1
ATOM 1551 C CA . ASN A 1 184 ? 27.543 8.935 -66.789 1.00 80.75 184 ASN A CA 1
ATOM 1552 C C . ASN A 1 184 ? 28.143 7.614 -66.282 1.00 80.75 184 ASN A C 1
ATOM 1554 O O . ASN A 1 184 ? 27.655 6.998 -65.336 1.00 80.75 184 ASN A O 1
ATOM 1558 N N . ARG A 1 185 ? 29.283 7.218 -66.856 1.00 79.81 185 ARG A N 1
ATOM 1559 C CA . ARG A 1 185 ? 29.976 5.968 -66.503 1.00 79.81 185 ARG A CA 1
ATOM 1560 C C . ARG A 1 185 ? 30.397 5.873 -65.046 1.00 79.81 185 ARG A C 1
ATOM 1562 O O . ARG A 1 185 ? 30.303 4.795 -64.470 1.00 79.81 185 ARG A O 1
ATOM 1569 N N . VAL A 1 186 ? 30.841 6.978 -64.454 1.00 81.56 186 VAL A N 1
ATOM 1570 C CA . VAL A 1 186 ? 31.236 7.003 -63.040 1.00 81.56 186 VAL A CA 1
ATOM 1571 C C . VAL A 1 186 ? 30.026 6.684 -62.166 1.00 81.56 186 VAL A C 1
ATOM 1573 O O . VAL A 1 186 ? 30.119 5.873 -61.250 1.00 81.56 186 VAL A O 1
ATOM 1576 N N . PHE A 1 187 ? 28.871 7.251 -62.505 1.00 81.88 187 PHE A N 1
ATOM 1577 C CA . PHE A 1 187 ? 27.638 7.044 -61.759 1.00 81.88 187 PHE A CA 1
ATOM 1578 C C . PHE A 1 187 ? 27.104 5.609 -61.873 1.00 81.88 187 PHE A C 1
ATOM 1580 O O . PHE A 1 187 ? 26.686 5.027 -60.874 1.00 81.88 187 PHE A O 1
ATOM 1587 N N . VAL A 1 188 ? 27.214 4.995 -63.056 1.00 82.31 188 VAL A N 1
ATOM 1588 C CA . VAL A 1 188 ? 26.879 3.575 -63.264 1.00 82.31 188 VAL A CA 1
ATOM 1589 C C . VAL A 1 188 ? 27.690 2.667 -62.339 1.00 82.31 188 VAL A C 1
ATOM 1591 O O . VAL A 1 188 ? 27.123 1.810 -61.663 1.00 82.31 188 VAL A O 1
ATOM 1594 N N . TYR A 1 189 ? 29.009 2.872 -62.262 1.00 86.88 189 TYR A N 1
ATOM 1595 C CA . TYR A 1 189 ? 29.859 2.082 -61.369 1.00 86.88 189 TYR A CA 1
ATOM 1596 C C . TYR A 1 189 ? 29.536 2.325 -59.891 1.00 86.88 189 TYR A C 1
ATOM 1598 O O . TYR A 1 189 ? 29.584 1.379 -59.105 1.00 86.88 189 TYR A O 1
ATOM 1606 N N . ILE A 1 190 ? 29.173 3.554 -59.508 1.00 86.81 190 ILE A N 1
ATOM 1607 C CA . ILE A 1 190 ? 28.753 3.885 -58.138 1.00 86.81 190 ILE A CA 1
ATOM 1608 C C . ILE A 1 190 ? 27.464 3.144 -57.764 1.00 86.81 190 ILE A C 1
ATOM 1610 O O . ILE A 1 190 ? 27.449 2.481 -56.727 1.00 86.81 190 ILE A O 1
ATOM 1614 N N . ILE A 1 191 ? 26.417 3.193 -58.602 1.00 86.56 191 ILE A N 1
ATOM 1615 C CA . ILE A 1 191 ? 25.157 2.479 -58.328 1.00 86.56 191 ILE A CA 1
ATOM 1616 C C . ILE A 1 191 ? 25.417 0.981 -58.191 1.00 86.56 191 ILE A C 1
ATOM 1618 O O . ILE A 1 191 ? 25.037 0.383 -57.187 1.00 86.56 191 ILE A O 1
ATOM 1622 N N . LEU A 1 192 ? 26.103 0.374 -59.162 1.00 87.94 192 LEU A N 1
ATOM 1623 C CA . LEU A 1 192 ? 26.366 -1.065 -59.141 1.00 87.94 192 LEU A CA 1
ATOM 1624 C C . LEU A 1 192 ? 27.212 -1.480 -57.926 1.00 87.94 192 LEU A C 1
ATOM 1626 O O . LEU A 1 192 ? 27.004 -2.560 -57.368 1.00 87.94 192 LEU A O 1
ATOM 1630 N N . SER A 1 193 ? 28.135 -0.625 -57.476 1.00 88.50 193 SER A N 1
ATOM 1631 C CA . SER A 1 193 ? 28.930 -0.860 -56.263 1.00 88.50 193 SER A CA 1
ATOM 1632 C C . SER A 1 193 ? 28.077 -0.799 -54.996 1.00 88.50 193 SER A C 1
ATOM 1634 O O . SER A 1 193 ? 28.138 -1.725 -54.189 1.00 88.50 193 SER A O 1
ATOM 1636 N N . ILE A 1 194 ? 27.250 0.240 -54.833 1.00 87.81 194 ILE A N 1
ATOM 1637 C CA . ILE A 1 194 ? 26.363 0.388 -53.666 1.00 87.81 194 ILE A CA 1
ATOM 1638 C C . ILE A 1 194 ? 25.342 -0.749 -53.621 1.00 87.81 194 ILE A C 1
ATOM 1640 O O . ILE A 1 194 ? 25.175 -1.366 -52.575 1.00 87.81 194 ILE A O 1
ATOM 1644 N N . TRP A 1 195 ? 24.752 -1.102 -54.762 1.00 89.56 195 TRP A N 1
ATOM 1645 C CA . TRP A 1 195 ? 23.842 -2.240 -54.886 1.00 89.56 195 TRP A CA 1
ATOM 1646 C C . TRP A 1 195 ? 24.501 -3.568 -54.484 1.00 89.56 195 TRP A C 1
ATOM 1648 O O . TRP A 1 195 ? 23.903 -4.403 -53.807 1.00 89.56 195 TRP A O 1
ATOM 1658 N N . SER A 1 196 ? 25.772 -3.763 -54.853 1.00 88.81 196 SER A N 1
ATOM 1659 C CA . SER A 1 196 ? 26.513 -4.979 -54.492 1.00 88.81 196 SER A CA 1
ATOM 1660 C C . SER A 1 196 ? 26.781 -5.050 -52.993 1.00 88.81 196 SER A C 1
ATOM 1662 O O . SER A 1 196 ? 26.637 -6.114 -52.395 1.00 88.81 196 SER A O 1
ATOM 1664 N N . ILE A 1 197 ? 27.141 -3.915 -52.381 1.00 84.94 197 ILE A N 1
ATOM 1665 C CA . ILE A 1 197 ? 27.267 -3.765 -50.924 1.00 84.94 197 ILE A CA 1
ATOM 1666 C C . ILE A 1 197 ? 25.920 -4.057 -50.246 1.00 84.94 197 ILE A C 1
ATOM 1668 O O . ILE A 1 197 ? 25.897 -4.801 -49.265 1.00 84.94 197 ILE A O 1
ATOM 1672 N N . GLY A 1 198 ? 24.822 -3.567 -50.832 1.00 82.44 198 GLY A N 1
ATOM 1673 C CA . GLY A 1 198 ? 23.436 -3.914 -50.510 1.00 82.44 198 GLY A CA 1
ATOM 1674 C C . GLY A 1 198 ? 23.232 -5.424 -50.410 1.00 82.44 198 GLY A C 1
ATOM 1675 O O . GLY A 1 198 ? 22.978 -5.977 -49.345 1.00 82.44 198 GLY A O 1
ATOM 1676 N N . CYS A 1 199 ? 23.519 -6.137 -51.493 1.00 85.12 199 CYS A N 1
ATOM 1677 C CA . CYS A 1 199 ? 23.337 -7.584 -51.573 1.00 85.12 199 CYS A CA 1
ATOM 1678 C C . CYS A 1 199 ? 24.178 -8.393 -50.560 1.00 85.12 199 CYS A C 1
ATOM 1680 O O . CYS A 1 199 ? 23.772 -9.481 -50.133 1.00 85.12 199 CYS A O 1
ATOM 1682 N N . PHE A 1 200 ? 25.341 -7.892 -50.124 1.00 79.00 200 PHE A N 1
ATOM 1683 C CA . PHE A 1 200 ? 26.190 -8.606 -49.160 1.00 79.00 200 PHE A CA 1
ATOM 1684 C C . PHE A 1 200 ? 25.548 -8.766 -47.767 1.00 79.00 200 PHE A C 1
ATOM 1686 O O . PHE A 1 200 ? 25.910 -9.700 -47.041 1.00 79.00 200 PHE A O 1
ATOM 1693 N N . GLN A 1 201 ? 24.544 -7.957 -47.405 1.00 76.12 201 GLN A N 1
ATOM 1694 C CA . GLN A 1 201 ? 23.810 -8.088 -46.130 1.00 76.12 201 GLN A CA 1
ATOM 1695 C C . GLN A 1 201 ? 23.057 -9.408 -45.974 1.00 76.12 201 GLN A C 1
ATOM 1697 O O . GLN A 1 201 ? 22.714 -9.840 -44.865 1.00 76.12 201 GLN A O 1
ATOM 1702 N N . TYR A 1 202 ? 22.749 -10.051 -47.097 1.00 78.94 202 TYR A N 1
ATOM 1703 C CA . TYR A 1 202 ? 22.063 -11.330 -47.093 1.00 78.94 202 TYR A CA 1
ATOM 1704 C C . TYR A 1 202 ? 23.025 -12.500 -46.873 1.00 78.94 202 TYR A C 1
ATOM 1706 O O . TYR A 1 202 ? 22.590 -13.598 -46.531 1.00 78.94 202 TYR A O 1
ATOM 1714 N N . VAL A 1 203 ? 24.329 -12.267 -47.042 1.00 76.06 203 VAL A N 1
ATOM 1715 C CA . VAL A 1 203 ? 25.379 -13.288 -46.968 1.00 76.06 203 VAL A CA 1
ATOM 1716 C C . VAL A 1 203 ? 25.986 -13.379 -45.572 1.00 76.06 203 VAL A C 1
ATOM 1718 O O . VAL A 1 203 ? 26.201 -14.479 -45.059 1.00 76.06 203 VAL A O 1
ATOM 1721 N N . VAL A 1 204 ? 26.289 -12.234 -44.958 1.00 67.06 204 VAL A N 1
ATOM 1722 C CA . VAL A 1 204 ? 27.025 -12.171 -43.690 1.00 67.06 204 VAL A CA 1
ATOM 1723 C C . VAL A 1 204 ? 26.075 -11.827 -42.551 1.00 67.06 204 VAL A C 1
ATOM 1725 O O . VAL A 1 204 ? 25.388 -10.809 -42.583 1.00 67.06 204 VAL A O 1
ATOM 1728 N N . ASN A 1 205 ? 26.075 -12.646 -41.495 1.00 64.62 205 ASN A N 1
ATOM 1729 C CA . ASN A 1 205 ? 25.475 -12.220 -40.238 1.00 64.62 205 ASN A CA 1
ATOM 1730 C C . ASN A 1 205 ? 26.391 -11.168 -39.602 1.00 64.62 205 ASN A C 1
ATOM 1732 O O . ASN A 1 205 ? 27.496 -11.481 -39.158 1.00 64.62 205 ASN A O 1
ATOM 1736 N N . ILE A 1 206 ? 25.923 -9.922 -39.567 1.00 59.38 206 ILE A N 1
ATOM 1737 C CA . ILE A 1 206 ? 26.645 -8.767 -39.023 1.00 59.38 206 ILE A CA 1
ATOM 1738 C C . ILE A 1 206 ? 27.097 -8.994 -37.565 1.00 59.38 206 ILE A C 1
ATOM 1740 O O . ILE A 1 206 ? 28.104 -8.424 -37.143 1.00 59.38 206 ILE A O 1
ATOM 1744 N N . SER A 1 207 ? 26.449 -9.891 -36.808 1.00 56.81 207 SER A N 1
ATOM 1745 C CA . SER A 1 207 ? 26.900 -10.275 -35.462 1.00 56.81 207 SER A CA 1
ATOM 1746 C C . SER A 1 207 ? 28.332 -10.836 -35.436 1.00 56.81 207 SER A C 1
ATOM 1748 O O . SER A 1 207 ? 29.042 -10.658 -34.451 1.00 56.81 207 SER A O 1
ATOM 1750 N N . ILE A 1 208 ? 28.792 -11.457 -36.527 1.00 61.91 208 ILE A N 1
ATOM 1751 C CA . ILE A 1 208 ? 30.141 -12.032 -36.650 1.00 61.91 208 ILE A CA 1
ATOM 1752 C C . ILE A 1 208 ? 31.212 -10.930 -36.687 1.00 61.91 208 ILE A C 1
ATOM 1754 O O . ILE A 1 208 ? 32.303 -11.115 -36.154 1.00 61.91 208 ILE A O 1
ATOM 1758 N N . ILE A 1 209 ? 30.908 -9.765 -37.272 1.00 62.00 209 ILE A N 1
ATOM 1759 C CA . ILE A 1 209 ? 31.839 -8.625 -37.331 1.00 62.00 209 ILE A CA 1
ATOM 1760 C C . ILE A 1 209 ? 32.114 -8.103 -35.918 1.00 62.00 209 ILE A C 1
ATOM 1762 O O . ILE A 1 209 ? 33.264 -7.844 -35.567 1.00 62.00 209 ILE A O 1
ATOM 1766 N N . LYS A 1 210 ? 31.079 -8.033 -35.073 1.00 57.75 210 LYS A N 1
ATOM 1767 C CA . LYS A 1 210 ? 31.214 -7.673 -33.657 1.00 57.75 210 LYS A CA 1
ATOM 1768 C C . LYS A 1 210 ? 32.107 -8.664 -32.902 1.00 57.75 210 LYS A C 1
ATOM 1770 O O . LYS A 1 210 ? 32.998 -8.243 -32.163 1.00 57.75 210 LYS A O 1
ATOM 1775 N N . ASP A 1 211 ? 31.926 -9.964 -33.136 1.00 60.75 211 ASP A N 1
ATOM 1776 C CA . ASP A 1 211 ? 32.761 -11.007 -32.530 1.00 60.75 211 ASP A CA 1
ATOM 1777 C C . ASP A 1 211 ? 34.226 -10.903 -32.978 1.00 60.75 211 ASP A C 1
ATOM 1779 O O . ASP A 1 211 ? 35.133 -11.056 -32.162 1.00 60.75 211 ASP A O 1
ATOM 1783 N N . ILE A 1 212 ? 34.482 -10.591 -34.250 1.00 66.00 212 ILE A N 1
ATOM 1784 C CA . ILE A 1 212 ? 35.839 -10.373 -34.771 1.00 66.00 212 ILE A CA 1
ATOM 1785 C C . ILE A 1 212 ? 36.473 -9.119 -34.151 1.00 66.00 212 ILE A C 1
ATOM 1787 O O . ILE A 1 212 ? 37.593 -9.194 -33.651 1.00 66.00 212 ILE A O 1
ATOM 1791 N N . LEU A 1 213 ? 35.760 -7.988 -34.112 1.00 60.91 213 LEU A N 1
ATOM 1792 C CA . LEU A 1 213 ? 36.256 -6.739 -33.515 1.00 60.91 213 LEU A CA 1
ATOM 1793 C C . LEU A 1 213 ? 36.566 -6.897 -32.020 1.00 60.91 213 LEU A C 1
ATOM 1795 O O . LEU A 1 213 ? 37.565 -6.363 -31.535 1.00 60.91 213 LEU A O 1
ATOM 1799 N N . SER A 1 214 ? 35.749 -7.677 -31.305 1.00 60.25 214 SER A N 1
ATOM 1800 C CA . SER A 1 214 ? 35.984 -8.011 -29.896 1.00 60.25 214 SER A CA 1
ATOM 1801 C C . SER A 1 214 ? 37.232 -8.881 -29.693 1.00 60.25 214 SER A C 1
ATOM 1803 O O . SER A 1 214 ? 37.982 -8.653 -28.747 1.00 60.25 214 SER A O 1
ATOM 1805 N N . LYS A 1 215 ? 37.520 -9.812 -30.616 1.00 67.25 215 LYS A N 1
ATOM 1806 C CA . LYS A 1 215 ? 38.718 -10.672 -30.585 1.00 67.25 215 LYS A CA 1
ATOM 1807 C C . LYS A 1 215 ? 40.018 -9.939 -30.923 1.00 67.25 215 LYS A C 1
ATOM 1809 O O . LYS A 1 215 ? 41.074 -10.385 -30.492 1.00 67.25 215 LYS A O 1
ATOM 1814 N N . ILE A 1 216 ? 39.954 -8.835 -31.670 1.00 73.19 216 ILE A N 1
ATOM 1815 C CA . ILE A 1 216 ? 41.120 -8.024 -32.076 1.00 73.19 216 ILE A CA 1
ATOM 1816 C C . ILE A 1 216 ? 41.352 -6.847 -31.090 1.00 73.19 216 ILE A C 1
ATOM 1818 O O . ILE A 1 216 ? 42.048 -5.889 -31.397 1.00 73.19 216 ILE A O 1
ATOM 1822 N N . ASN A 1 217 ? 40.798 -6.899 -29.870 1.00 54.16 217 ASN A N 1
ATOM 1823 C CA . ASN A 1 217 ? 40.973 -5.889 -28.807 1.00 54.16 217 ASN A CA 1
ATOM 1824 C C . ASN A 1 217 ? 40.451 -4.463 -29.104 1.00 54.16 217 ASN A C 1
ATOM 1826 O O . ASN A 1 217 ? 40.691 -3.543 -28.322 1.00 54.16 217 ASN A O 1
ATOM 1830 N N . TYR A 1 218 ? 39.636 -4.259 -30.142 1.00 61.22 218 TYR A N 1
ATOM 1831 C CA . TYR A 1 218 ? 38.961 -2.977 -30.395 1.00 61.22 218 TYR A CA 1
ATOM 1832 C C . TYR A 1 218 ? 37.617 -2.887 -29.652 1.00 61.22 218 TYR A C 1
ATOM 1834 O O . TYR A 1 218 ? 36.563 -2.665 -30.251 1.00 61.22 218 TYR A O 1
ATOM 1842 N N . GLN A 1 219 ? 37.637 -3.040 -28.322 1.00 54.72 219 GLN A N 1
ATOM 1843 C CA . GLN A 1 219 ? 36.417 -3.089 -27.496 1.00 54.72 219 GLN A CA 1
ATOM 1844 C C . GLN A 1 219 ? 35.561 -1.820 -27.596 1.00 54.72 219 GLN A C 1
ATOM 1846 O O . GLN A 1 219 ? 34.335 -1.901 -27.602 1.00 54.72 219 GLN A O 1
ATOM 1851 N N . ARG A 1 220 ? 36.201 -0.651 -27.728 1.00 51.38 220 ARG A N 1
ATOM 1852 C CA . ARG A 1 220 ? 35.517 0.645 -27.861 1.00 51.38 220 ARG A CA 1
ATOM 1853 C C . ARG A 1 220 ? 34.783 0.780 -29.198 1.00 51.38 220 ARG A C 1
ATOM 1855 O O . ARG A 1 220 ? 33.722 1.379 -29.252 1.00 51.38 220 ARG A O 1
ATOM 1862 N N . LEU A 1 221 ? 35.323 0.194 -30.266 1.00 52.47 221 LEU A N 1
ATOM 1863 C CA . LEU A 1 221 ? 34.676 0.185 -31.578 1.00 52.47 221 LEU A CA 1
ATOM 1864 C C . LEU A 1 221 ? 33.558 -0.869 -31.622 1.00 52.47 221 LEU A C 1
ATOM 1866 O O . LEU A 1 221 ? 32.462 -0.593 -32.098 1.00 52.47 221 LEU A O 1
ATOM 1870 N N . ALA A 1 222 ? 33.803 -2.052 -31.048 1.00 55.84 222 ALA A N 1
ATOM 1871 C CA . ALA A 1 222 ? 32.827 -3.140 -30.956 1.00 55.84 222 ALA A CA 1
ATOM 1872 C C . ALA A 1 222 ? 31.604 -2.797 -30.082 1.00 55.84 222 ALA A C 1
ATOM 1874 O O . ALA A 1 222 ? 30.526 -3.358 -30.285 1.00 55.84 222 ALA A O 1
ATOM 1875 N N . SER A 1 223 ? 31.760 -1.898 -29.103 1.00 53.22 223 SER A N 1
ATOM 1876 C CA . SER A 1 223 ? 30.660 -1.418 -28.261 1.00 53.22 223 SER A CA 1
ATOM 1877 C C . SER A 1 223 ? 29.809 -0.341 -28.939 1.00 53.22 223 SER A C 1
ATOM 1879 O O . SER A 1 223 ? 28.612 -0.277 -28.673 1.00 53.22 223 SER A O 1
ATOM 1881 N N . ILE A 1 224 ? 30.405 0.462 -29.827 1.00 53.38 224 ILE A N 1
ATOM 1882 C CA . ILE A 1 224 ? 29.715 1.505 -30.602 1.00 53.38 224 ILE A CA 1
ATOM 1883 C C . ILE A 1 224 ? 28.993 0.902 -31.814 1.00 53.38 224 ILE A C 1
ATOM 1885 O O . ILE A 1 224 ? 27.870 1.292 -32.125 1.00 53.38 224 ILE A O 1
ATOM 1889 N N . MET A 1 225 ? 29.606 -0.073 -32.492 1.00 55.78 225 MET A N 1
ATOM 1890 C CA . MET A 1 225 ? 29.052 -0.700 -33.695 1.00 55.78 225 MET A CA 1
ATOM 1891 C C . MET A 1 225 ? 27.951 -1.713 -33.346 1.00 55.78 225 MET A C 1
ATOM 1893 O O . MET A 1 225 ? 28.173 -2.924 -33.289 1.00 55.78 225 MET A O 1
ATOM 1897 N N . THR A 1 226 ? 26.741 -1.211 -33.098 1.00 58.69 226 THR A N 1
ATOM 1898 C CA . THR A 1 226 ? 25.532 -2.036 -32.976 1.00 58.69 226 THR A CA 1
ATOM 1899 C C . THR A 1 226 ? 25.051 -2.506 -34.358 1.00 58.69 226 THR A C 1
ATOM 1901 O O . THR A 1 226 ? 25.357 -1.885 -35.376 1.00 58.69 226 THR A O 1
ATOM 1904 N N . TYR A 1 227 ? 24.293 -3.612 -34.407 1.00 58.41 227 TYR A N 1
ATOM 1905 C CA . TYR A 1 227 ? 23.709 -4.126 -35.658 1.00 58.41 227 TYR A CA 1
ATOM 1906 C C . TYR A 1 227 ? 22.895 -3.053 -36.416 1.00 58.41 227 TYR A C 1
ATOM 1908 O O . TYR A 1 227 ? 23.144 -2.881 -37.610 1.00 58.41 227 TYR A O 1
ATOM 1916 N N . PRO A 1 228 ? 22.010 -2.273 -35.755 1.00 59.75 228 PRO A N 1
ATOM 1917 C CA . PRO A 1 228 ? 21.280 -1.194 -36.419 1.00 59.75 228 PRO A CA 1
ATOM 1918 C C . PRO A 1 228 ? 22.198 -0.098 -36.970 1.00 59.75 228 PRO A C 1
ATOM 1920 O O . PRO A 1 228 ? 22.000 0.338 -38.096 1.00 59.75 228 PRO A O 1
ATOM 1923 N N . LEU A 1 229 ? 23.237 0.306 -36.227 1.00 64.44 229 LEU A N 1
ATOM 1924 C CA . LEU A 1 229 ? 24.154 1.360 -36.668 1.00 64.44 229 LEU A CA 1
ATOM 1925 C C . LEU A 1 229 ? 24.966 0.943 -37.899 1.00 64.44 229 LEU A C 1
ATOM 1927 O O . LEU A 1 229 ? 25.137 1.731 -38.824 1.00 64.44 229 LEU A O 1
ATOM 1931 N N . LEU A 1 230 ? 25.465 -0.297 -37.920 1.00 65.94 230 LEU A N 1
ATOM 1932 C CA . LEU A 1 230 ? 26.232 -0.795 -39.060 1.00 65.94 230 LEU A CA 1
ATOM 1933 C C . LEU A 1 230 ? 25.350 -0.921 -40.309 1.00 65.94 230 LEU A C 1
ATOM 1935 O O . LEU A 1 230 ? 25.787 -0.539 -41.392 1.00 65.94 230 LEU A O 1
ATOM 1939 N N . SER A 1 231 ? 24.114 -1.406 -40.145 1.00 68.06 231 SER A N 1
ATOM 1940 C CA . SER A 1 231 ? 23.118 -1.453 -41.222 1.00 68.06 231 SER A CA 1
ATOM 1941 C C . SER A 1 231 ? 22.837 -0.051 -41.767 1.00 68.06 231 SER A C 1
ATOM 1943 O O . SER A 1 231 ? 22.952 0.182 -42.963 1.00 68.06 231 SER A O 1
ATOM 1945 N N . VAL A 1 232 ? 22.587 0.920 -40.889 1.00 72.12 232 VAL A N 1
ATOM 1946 C CA . VAL A 1 232 ? 22.316 2.306 -41.287 1.00 72.12 232 VAL A CA 1
ATOM 1947 C C . VAL A 1 232 ? 23.485 2.922 -42.066 1.00 72.12 232 VAL A C 1
ATOM 1949 O O . VAL A 1 232 ? 23.286 3.480 -43.144 1.00 72.12 232 VAL A O 1
ATOM 1952 N N . ILE A 1 233 ? 24.714 2.808 -41.553 1.00 71.31 233 ILE A N 1
ATOM 1953 C CA . ILE A 1 233 ? 25.892 3.464 -42.145 1.00 71.31 233 ILE A CA 1
ATOM 1954 C C . ILE A 1 233 ? 26.284 2.834 -43.482 1.00 71.31 233 ILE A C 1
ATOM 1956 O O . ILE A 1 233 ? 26.625 3.549 -44.422 1.00 71.31 233 ILE A O 1
ATOM 1960 N N . ILE A 1 234 ? 26.287 1.502 -43.564 1.00 70.31 234 ILE A N 1
ATOM 1961 C CA . ILE A 1 234 ? 26.765 0.791 -44.756 1.00 70.31 234 ILE A CA 1
ATOM 1962 C C . ILE A 1 234 ? 25.681 0.723 -45.834 1.00 70.31 234 ILE A C 1
ATOM 1964 O O . ILE A 1 234 ? 26.010 0.608 -47.013 1.00 70.31 234 ILE A O 1
ATOM 1968 N N . MET A 1 235 ? 24.405 0.797 -45.451 1.00 72.31 235 MET A N 1
ATOM 1969 C CA . MET A 1 235 ? 23.297 0.459 -46.343 1.00 72.31 235 MET A CA 1
ATOM 1970 C C . MET A 1 235 ? 22.372 1.644 -46.571 1.00 72.31 235 MET A C 1
ATOM 1972 O O . MET A 1 235 ? 22.351 2.192 -47.672 1.00 72.31 235 MET A O 1
ATOM 1976 N N . ASP A 1 236 ? 21.653 2.082 -45.542 1.00 76.88 236 ASP A N 1
ATOM 1977 C CA . ASP A 1 236 ? 20.588 3.073 -45.711 1.00 76.88 236 ASP A CA 1
ATOM 1978 C C . ASP A 1 236 ? 21.140 4.442 -46.139 1.00 76.88 236 ASP A C 1
ATOM 1980 O O . ASP A 1 236 ? 20.554 5.106 -46.997 1.00 76.88 236 ASP A O 1
ATOM 1984 N N . VAL A 1 237 ? 22.303 4.843 -45.607 1.00 83.31 237 VAL A N 1
ATOM 1985 C CA . VAL A 1 237 ? 22.951 6.128 -45.922 1.00 83.31 237 VAL A CA 1
ATOM 1986 C C . VAL A 1 237 ? 23.425 6.206 -47.385 1.00 83.31 237 VAL A C 1
ATOM 1988 O O . VAL A 1 237 ? 23.048 7.168 -48.058 1.00 83.31 237 VAL A O 1
ATOM 1991 N N . PRO A 1 238 ? 24.183 5.237 -47.942 1.00 85.94 238 PRO A N 1
ATOM 1992 C CA . PRO A 1 238 ? 24.544 5.259 -49.362 1.00 85.94 238 PRO A CA 1
ATOM 1993 C C . PRO A 1 238 ? 23.340 5.280 -50.311 1.00 85.94 238 PRO A C 1
ATOM 1995 O O . PRO A 1 238 ? 23.331 6.067 -51.262 1.00 85.94 238 PRO A O 1
ATOM 1998 N N . HIS A 1 239 ? 22.307 4.475 -50.034 1.00 85.19 239 HIS A N 1
ATOM 1999 C CA . HIS A 1 239 ? 21.075 4.463 -50.829 1.00 85.19 239 HIS A CA 1
ATOM 2000 C C . HIS A 1 239 ? 20.358 5.817 -50.764 1.00 85.19 239 HIS A C 1
ATOM 2002 O O . HIS A 1 239 ? 19.934 6.347 -51.793 1.00 85.19 239 HIS A O 1
ATOM 2008 N N . LEU A 1 240 ? 20.274 6.414 -49.570 1.00 87.62 240 LEU A N 1
ATOM 2009 C CA . LEU A 1 240 ? 19.677 7.730 -49.358 1.00 87.62 240 LEU A CA 1
ATOM 2010 C C . LEU A 1 240 ? 20.427 8.832 -50.120 1.00 87.62 240 LEU A C 1
ATOM 2012 O O . LEU A 1 240 ? 19.787 9.632 -50.797 1.00 87.62 240 LEU A O 1
ATOM 2016 N N . ILE A 1 241 ? 21.763 8.866 -50.056 1.00 87.50 241 ILE A N 1
ATOM 2017 C CA . ILE A 1 241 ? 22.581 9.884 -50.739 1.00 87.50 241 ILE A CA 1
ATOM 2018 C C . ILE A 1 241 ? 22.350 9.840 -52.252 1.00 87.50 241 ILE A C 1
ATOM 2020 O O . ILE A 1 241 ? 22.109 10.876 -52.876 1.00 87.50 241 ILE A O 1
ATOM 2024 N N . VAL A 1 242 ? 22.391 8.646 -52.848 1.00 85.62 242 VAL A N 1
ATOM 2025 C CA . VAL A 1 242 ? 22.210 8.488 -54.296 1.00 85.62 242 VAL A CA 1
ATOM 2026 C C . VAL A 1 242 ? 20.779 8.823 -54.719 1.00 85.62 242 VAL A C 1
ATOM 2028 O O . VAL A 1 242 ? 20.601 9.514 -55.721 1.00 85.62 242 VAL A O 1
ATOM 2031 N N . ARG A 1 243 ? 19.761 8.426 -53.944 1.00 86.75 243 ARG A N 1
ATOM 2032 C CA . ARG A 1 243 ? 18.358 8.781 -54.225 1.00 86.75 243 ARG A CA 1
ATOM 2033 C C . ARG A 1 243 ? 18.095 10.283 -54.081 1.00 86.75 243 ARG A C 1
ATOM 2035 O O . ARG A 1 243 ? 17.416 10.866 -54.921 1.00 86.75 243 ARG A O 1
ATOM 2042 N N . LEU A 1 244 ? 18.679 10.945 -53.082 1.00 87.31 244 LEU A N 1
ATOM 2043 C CA . LEU A 1 244 ? 18.596 12.404 -52.953 1.00 87.31 244 LEU A CA 1
ATOM 2044 C C . LEU A 1 244 ? 19.274 13.112 -54.131 1.00 87.31 244 LEU A C 1
ATOM 2046 O O . LEU A 1 244 ? 18.732 14.088 -54.646 1.00 87.31 244 LEU A O 1
ATOM 2050 N N . TYR A 1 245 ? 20.412 12.605 -54.611 1.00 85.56 245 TYR A N 1
ATOM 2051 C CA . TYR A 1 245 ? 21.044 13.121 -55.826 1.00 85.56 245 TYR A CA 1
ATOM 2052 C C . TYR A 1 245 ? 20.184 12.882 -57.077 1.00 85.56 245 TYR A C 1
ATOM 2054 O O . TYR A 1 245 ? 20.077 13.772 -57.923 1.00 85.56 245 TYR A O 1
ATOM 2062 N N . ALA A 1 246 ? 19.518 11.729 -57.182 1.00 80.44 246 ALA A N 1
ATOM 2063 C CA . ALA A 1 246 ? 18.587 11.444 -58.270 1.00 80.44 246 ALA A CA 1
ATOM 2064 C C . ALA A 1 246 ? 17.418 12.446 -58.305 1.00 80.44 246 ALA A C 1
ATOM 2066 O O . ALA A 1 246 ? 17.115 13.021 -59.355 1.00 80.44 246 ALA A O 1
ATOM 2067 N N . ILE A 1 247 ? 16.831 12.735 -57.141 1.00 83.19 247 ILE A N 1
ATOM 2068 C CA . ILE A 1 247 ? 15.716 13.678 -57.003 1.00 83.19 247 ILE A CA 1
ATOM 2069 C C . ILE A 1 247 ? 16.166 15.126 -57.235 1.00 83.19 247 ILE A C 1
ATOM 2071 O O . ILE A 1 247 ? 15.533 15.856 -57.994 1.00 83.19 247 ILE A O 1
ATOM 2075 N N . ILE A 1 248 ? 17.252 15.565 -56.593 1.00 84.19 248 ILE A N 1
ATOM 2076 C CA . ILE A 1 248 ? 17.658 16.980 -56.566 1.00 84.19 248 ILE A CA 1
ATOM 2077 C C . ILE A 1 248 ? 18.566 17.327 -57.749 1.00 84.19 248 ILE A C 1
ATOM 2079 O O . ILE A 1 248 ? 18.341 18.318 -58.442 1.00 84.19 248 ILE A O 1
ATOM 2083 N N . GLY A 1 249 ? 19.603 16.521 -57.979 1.00 78.88 249 GLY A N 1
ATOM 2084 C CA . GLY A 1 249 ? 20.628 16.779 -58.990 1.00 78.88 249 GLY A CA 1
ATOM 2085 C C . GLY A 1 249 ? 20.151 16.475 -60.406 1.00 78.88 249 GLY A C 1
ATOM 2086 O O . GLY A 1 249 ? 20.401 17.249 -61.326 1.00 78.88 249 GLY A O 1
ATOM 2087 N N . VAL A 1 250 ? 19.423 15.370 -60.578 1.00 75.56 250 VAL A N 1
ATOM 2088 C CA . VAL A 1 250 ? 18.978 14.887 -61.898 1.00 75.56 250 VAL A CA 1
ATOM 2089 C C . VAL A 1 250 ? 17.510 15.243 -62.202 1.00 75.56 250 VAL A C 1
ATOM 2091 O O . VAL A 1 250 ? 17.064 15.140 -63.354 1.00 75.56 250 VAL A O 1
ATOM 2094 N N . ARG A 1 251 ? 16.790 15.780 -61.200 1.00 78.62 251 ARG A N 1
ATOM 2095 C CA . ARG A 1 251 ? 15.365 16.167 -61.248 1.00 78.62 251 ARG A CA 1
ATOM 2096 C C . ARG A 1 251 ? 14.441 15.004 -61.619 1.00 78.62 251 ARG A C 1
ATOM 2098 O O . ARG A 1 251 ? 13.501 15.175 -62.395 1.00 78.62 251 ARG A O 1
ATOM 2105 N N . GLN A 1 252 ? 14.736 13.806 -61.112 1.00 73.44 252 GLN A N 1
ATOM 2106 C CA . GLN A 1 252 ? 13.839 12.660 -61.230 1.00 73.44 252 GLN A CA 1
ATOM 2107 C C . GLN A 1 252 ? 12.793 12.722 -60.114 1.00 73.44 252 GLN A C 1
ATOM 2109 O O . GLN A 1 252 ? 13.105 12.538 -58.940 1.00 73.44 252 GLN A O 1
ATOM 2114 N N . HIS A 1 253 ? 11.545 12.984 -60.489 1.00 79.12 253 HIS A N 1
ATOM 2115 C CA . HIS A 1 253 ? 10.430 13.078 -59.555 1.00 79.12 253 HIS A CA 1
ATOM 2116 C C . HIS A 1 253 ? 9.485 11.894 -59.765 1.00 79.12 253 HIS A C 1
ATOM 2118 O O . HIS A 1 253 ? 8.612 11.941 -60.629 1.00 79.12 253 HIS A O 1
ATOM 2124 N N . ASP A 1 254 ? 9.660 10.835 -58.978 1.00 78.94 254 ASP A N 1
ATOM 2125 C CA . ASP A 1 254 ? 8.761 9.682 -58.958 1.00 78.94 254 ASP A CA 1
ATOM 2126 C C . ASP A 1 254 ? 8.419 9.267 -57.522 1.00 78.94 254 ASP A C 1
ATOM 2128 O O . ASP A 1 254 ? 9.199 9.462 -56.587 1.00 78.94 254 ASP A O 1
ATOM 2132 N N . TYR A 1 255 ? 7.209 8.732 -57.346 1.00 80.31 255 TYR A N 1
ATOM 2133 C CA . TYR A 1 255 ? 6.664 8.382 -56.034 1.00 80.31 255 TYR A CA 1
ATOM 2134 C C . TYR A 1 255 ? 7.544 7.379 -55.280 1.00 80.31 255 TYR A C 1
ATOM 2136 O O . TYR A 1 255 ? 7.747 7.536 -54.076 1.00 80.31 255 TYR A O 1
ATOM 2144 N N . THR A 1 256 ? 8.082 6.377 -55.977 1.00 79.56 256 THR A N 1
ATOM 2145 C CA . THR A 1 256 ? 8.881 5.304 -55.378 1.00 79.56 256 THR A CA 1
ATOM 2146 C C . THR A 1 256 ? 10.165 5.858 -54.766 1.00 79.56 256 THR A C 1
ATOM 2148 O O . THR A 1 256 ? 10.444 5.605 -53.592 1.00 79.56 256 THR A O 1
ATOM 2151 N N . SER A 1 257 ? 10.880 6.715 -55.499 1.00 79.38 257 SER A N 1
ATOM 2152 C CA . SER A 1 257 ? 12.073 7.411 -55.015 1.00 79.38 257 SER A CA 1
ATOM 2153 C C . SER A 1 257 ? 11.783 8.240 -53.760 1.00 79.38 257 SER A C 1
ATOM 2155 O O . SER A 1 257 ? 12.531 8.161 -52.784 1.00 79.38 257 SER A O 1
ATOM 2157 N N . TYR A 1 258 ? 10.679 8.996 -53.736 1.00 83.94 258 TYR A N 1
ATOM 2158 C CA . TYR A 1 258 ? 10.282 9.766 -52.552 1.00 83.94 258 TYR A CA 1
ATOM 2159 C C . TYR A 1 258 ? 9.931 8.873 -51.361 1.00 83.94 258 TYR A C 1
ATOM 2161 O O . TYR A 1 258 ? 10.434 9.096 -50.260 1.00 83.94 258 TYR A O 1
ATOM 2169 N N . PHE A 1 259 ? 9.093 7.855 -51.572 1.00 84.69 259 PHE A N 1
ATOM 2170 C CA . PHE A 1 259 ? 8.666 6.927 -50.528 1.00 84.69 259 PHE A CA 1
ATOM 2171 C C . PHE A 1 259 ? 9.864 6.254 -49.852 1.00 84.69 259 PHE A C 1
ATOM 2173 O O . PHE A 1 259 ? 9.950 6.226 -48.624 1.00 84.69 259 PHE A O 1
ATOM 2180 N N . LEU A 1 260 ? 10.827 5.771 -50.638 1.00 82.25 260 LEU A N 1
ATOM 2181 C CA . LEU A 1 260 ? 11.990 5.075 -50.101 1.00 82.25 260 LEU A CA 1
ATOM 2182 C C . LEU A 1 260 ? 13.010 6.027 -49.455 1.00 82.25 260 LEU A C 1
ATOM 2184 O O . LEU A 1 260 ? 13.664 5.645 -48.488 1.00 82.25 260 LEU A O 1
ATOM 2188 N N . VAL A 1 261 ? 13.105 7.285 -49.904 1.00 86.25 261 VAL A N 1
ATOM 2189 C CA . VAL A 1 261 ? 13.853 8.334 -49.182 1.00 86.25 261 VAL A CA 1
ATOM 2190 C C . VAL A 1 261 ? 13.242 8.585 -47.803 1.00 86.25 261 VAL A C 1
ATOM 2192 O O . VAL A 1 261 ? 13.969 8.565 -46.809 1.00 86.25 261 VAL A O 1
ATOM 2195 N N . PHE A 1 262 ? 11.919 8.752 -47.711 1.00 84.75 262 PHE A N 1
ATOM 2196 C CA . PHE A 1 262 ? 11.233 8.911 -46.423 1.00 84.75 262 PHE A CA 1
ATOM 2197 C C . PHE A 1 262 ? 11.404 7.683 -45.524 1.00 84.75 262 PHE A C 1
ATOM 2199 O O . PHE A 1 262 ? 11.712 7.837 -44.342 1.00 84.75 262 PHE A O 1
ATOM 2206 N N . LYS A 1 263 ? 11.272 6.471 -46.081 1.00 83.69 263 LYS A N 1
ATOM 2207 C CA . LYS A 1 263 ? 11.516 5.212 -45.362 1.00 83.69 263 LYS A CA 1
ATOM 2208 C C . LYS A 1 263 ? 12.924 5.180 -44.763 1.00 83.69 263 LYS A C 1
ATOM 2210 O O . LYS A 1 263 ? 13.070 4.905 -43.574 1.00 83.69 263 LYS A O 1
ATOM 2215 N N . ASN A 1 264 ? 13.946 5.495 -45.561 1.00 80.56 264 ASN A N 1
ATOM 2216 C CA . ASN A 1 264 ? 15.342 5.447 -45.123 1.00 80.56 264 ASN A CA 1
ATOM 2217 C C . ASN A 1 264 ? 15.627 6.511 -44.056 1.00 80.56 264 ASN A C 1
ATOM 2219 O O . ASN A 1 264 ? 16.237 6.194 -43.041 1.00 80.56 264 ASN A O 1
ATOM 2223 N N . ILE A 1 265 ? 15.115 7.737 -44.216 1.00 83.62 265 ILE A N 1
ATOM 2224 C CA . ILE A 1 265 ? 15.213 8.784 -43.185 1.00 83.62 265 ILE A CA 1
ATOM 2225 C C . ILE A 1 265 ? 14.572 8.316 -41.871 1.00 83.62 265 ILE A C 1
ATOM 2227 O O . ILE A 1 265 ? 15.179 8.444 -40.810 1.00 83.62 265 ILE A O 1
ATOM 2231 N N . PHE A 1 266 ? 13.373 7.736 -41.930 1.00 78.38 266 PHE A N 1
ATOM 2232 C CA . PHE A 1 266 ? 12.659 7.260 -40.746 1.00 78.38 266 PHE A CA 1
ATOM 2233 C C . PHE A 1 266 ? 13.408 6.132 -40.019 1.00 78.38 266 PHE A C 1
ATOM 2235 O O . PHE A 1 266 ? 13.552 6.177 -38.797 1.00 78.38 266 PHE A O 1
ATOM 2242 N N . ILE A 1 267 ? 13.949 5.156 -40.757 1.00 72.81 267 ILE A N 1
ATOM 2243 C CA . ILE A 1 267 ? 14.758 4.063 -40.191 1.00 72.81 267 ILE A CA 1
ATOM 2244 C C . ILE A 1 267 ? 16.032 4.600 -39.532 1.00 72.81 267 ILE A C 1
ATOM 2246 O O . ILE A 1 267 ? 16.372 4.175 -38.427 1.00 72.81 267 ILE A O 1
ATOM 2250 N N . ILE A 1 268 ? 16.710 5.561 -40.168 1.00 73.88 268 ILE A N 1
ATOM 2251 C CA . ILE A 1 268 ? 17.908 6.204 -39.616 1.00 73.88 268 ILE A CA 1
ATOM 2252 C C . ILE A 1 268 ? 17.574 6.914 -38.298 1.00 73.88 268 ILE A C 1
ATOM 2254 O O . ILE A 1 268 ? 18.274 6.715 -37.305 1.00 73.88 268 ILE A O 1
ATOM 2258 N N . ILE A 1 269 ? 16.482 7.685 -38.258 1.00 73.50 269 ILE A N 1
ATOM 2259 C CA . ILE A 1 269 ? 16.029 8.389 -37.048 1.00 73.50 269 ILE A CA 1
ATOM 2260 C C . ILE A 1 269 ? 15.714 7.399 -35.921 1.00 73.50 269 ILE A C 1
ATOM 2262 O O . ILE A 1 269 ? 16.201 7.573 -34.806 1.00 73.50 269 ILE A O 1
ATOM 2266 N N . LEU A 1 270 ? 14.956 6.332 -36.200 1.00 65.81 270 LEU A N 1
ATOM 2267 C CA . LEU A 1 270 ? 14.642 5.302 -35.204 1.00 65.81 270 LEU A CA 1
ATOM 2268 C C . LEU A 1 270 ? 15.896 4.580 -34.691 1.00 65.81 270 LEU A C 1
ATOM 2270 O O . LEU A 1 270 ? 16.003 4.290 -33.497 1.00 65.81 270 LEU A O 1
ATOM 2274 N N . GLY A 1 271 ? 16.856 4.300 -35.577 1.00 63.81 271 GLY A N 1
ATOM 2275 C CA . GLY A 1 271 ? 18.137 3.695 -35.219 1.00 63.81 271 GLY A CA 1
ATOM 2276 C C . GLY A 1 271 ? 18.948 4.572 -34.263 1.00 63.81 271 GLY A C 1
ATOM 2277 O O . GLY A 1 271 ? 19.476 4.068 -33.271 1.00 63.81 271 GLY A O 1
ATOM 2278 N N . ILE A 1 272 ? 18.994 5.881 -34.522 1.00 64.19 272 ILE A N 1
ATOM 2279 C CA . ILE A 1 272 ? 19.685 6.864 -33.677 1.00 64.19 272 ILE A CA 1
ATOM 2280 C C . ILE A 1 272 ? 18.968 7.028 -32.327 1.00 64.19 272 ILE A C 1
ATOM 2282 O O . ILE A 1 272 ? 19.615 6.935 -31.284 1.00 64.19 272 ILE A O 1
ATOM 2286 N N . ALA A 1 273 ? 17.640 7.173 -32.322 1.00 57.88 273 ALA A N 1
ATOM 2287 C CA . ALA A 1 273 ? 16.851 7.337 -31.097 1.00 57.88 273 ALA A CA 1
ATOM 2288 C C . ALA A 1 273 ? 17.003 6.143 -30.134 1.00 57.88 273 ALA A C 1
ATOM 2290 O O . ALA A 1 273 ? 17.209 6.317 -28.932 1.00 57.88 273 ALA A O 1
ATOM 2291 N N . ASN A 1 274 ? 16.997 4.913 -30.660 1.00 56.38 274 ASN A N 1
ATOM 2292 C CA . ASN A 1 274 ? 17.232 3.710 -29.856 1.00 56.38 274 ASN A CA 1
ATOM 2293 C C . ASN A 1 274 ? 18.654 3.640 -29.268 1.00 56.38 274 ASN A C 1
ATOM 2295 O O . ASN A 1 274 ? 18.860 3.023 -28.220 1.00 56.38 274 ASN A O 1
ATOM 2299 N N . MET A 1 275 ? 19.655 4.239 -29.917 1.00 58.62 275 MET A N 1
ATOM 2300 C CA . MET A 1 275 ? 21.014 4.307 -29.371 1.00 58.62 275 MET A CA 1
ATOM 2301 C C . MET A 1 275 ? 21.123 5.317 -28.229 1.00 58.62 275 MET A C 1
ATOM 2303 O O . MET A 1 275 ? 21.745 5.013 -27.210 1.00 58.62 275 MET A O 1
ATOM 2307 N N . GLU A 1 276 ? 20.489 6.476 -28.379 1.00 55.69 276 GLU A N 1
ATOM 2308 C CA . GLU A 1 276 ? 20.532 7.564 -27.401 1.00 55.69 276 GLU A CA 1
ATOM 2309 C C . GLU A 1 276 ? 19.885 7.162 -26.064 1.00 55.69 276 GLU A C 1
ATOM 2311 O O . GLU A 1 276 ? 20.480 7.350 -24.995 1.00 55.69 276 GLU A O 1
ATOM 2316 N N . ILE A 1 277 ? 18.736 6.473 -26.123 1.00 56.38 277 ILE A N 1
ATOM 2317 C CA . ILE A 1 277 ? 18.036 5.928 -24.946 1.00 56.38 277 ILE A CA 1
ATOM 2318 C C . ILE A 1 277 ? 18.939 4.957 -24.165 1.00 56.38 277 ILE A C 1
ATOM 2320 O O . ILE A 1 277 ? 19.055 5.051 -22.941 1.00 56.38 277 ILE A O 1
ATOM 2324 N N . ASN A 1 278 ? 19.650 4.062 -24.859 1.00 62.53 278 ASN A N 1
ATOM 2325 C CA . ASN A 1 278 ? 20.544 3.092 -24.220 1.00 62.53 278 ASN A CA 1
ATOM 2326 C C . ASN A 1 278 ? 21.787 3.748 -23.593 1.00 62.53 278 ASN A C 1
ATOM 2328 O O . ASN A 1 278 ? 22.250 3.302 -22.539 1.00 62.53 278 ASN A O 1
ATOM 2332 N N . SER A 1 279 ? 22.330 4.808 -24.203 1.00 65.81 279 SER A N 1
ATOM 2333 C CA . SER A 1 279 ? 23.451 5.553 -23.615 1.00 65.81 279 SER A CA 1
ATOM 2334 C C . SER A 1 279 ? 23.052 6.329 -22.359 1.00 65.81 279 SER A C 1
ATOM 2336 O O . SER A 1 279 ? 23.785 6.282 -21.371 1.00 65.81 279 SER A O 1
ATOM 2338 N N . SER A 1 280 ? 21.874 6.962 -22.363 1.00 76.00 280 SER A N 1
ATOM 2339 C CA . SER A 1 280 ? 21.363 7.733 -21.223 1.00 76.00 280 SER A CA 1
ATOM 2340 C C . SER A 1 280 ? 21.092 6.840 -20.006 1.00 76.00 280 SER A C 1
ATOM 2342 O O . SER A 1 280 ? 21.579 7.109 -18.905 1.00 76.00 280 SER A O 1
ATOM 2344 N N . VAL A 1 281 ? 20.423 5.697 -20.207 1.00 83.00 281 VAL A N 1
ATOM 2345 C CA . VAL A 1 281 ? 20.147 4.734 -19.125 1.00 83.00 281 VAL A CA 1
ATOM 2346 C C . VAL A 1 281 ? 21.439 4.168 -18.544 1.00 83.00 281 VAL A C 1
ATOM 2348 O O . VAL A 1 281 ? 21.602 4.114 -17.324 1.00 83.00 281 VAL A O 1
ATOM 2351 N N . LYS A 1 282 ? 22.402 3.798 -19.396 1.00 83.44 282 LYS A N 1
ATOM 2352 C CA . LYS A 1 282 ? 23.699 3.298 -18.930 1.00 83.44 282 LYS A CA 1
ATOM 2353 C C . LYS A 1 282 ? 24.451 4.346 -18.106 1.00 83.44 282 LYS A C 1
ATOM 2355 O O . LYS A 1 282 ? 25.062 3.989 -17.098 1.00 83.44 282 LYS A O 1
ATOM 2360 N N . GLN A 1 283 ? 24.405 5.618 -18.503 1.00 84.31 283 GLN A N 1
ATOM 2361 C CA . GLN A 1 283 ? 25.021 6.708 -17.748 1.00 84.31 283 GLN A CA 1
ATOM 2362 C C . GLN A 1 283 ? 24.342 6.899 -16.386 1.00 84.31 283 GLN A C 1
ATOM 2364 O O . GLN A 1 283 ? 25.039 6.942 -15.374 1.00 84.31 283 GLN A O 1
ATOM 2369 N N . ARG A 1 284 ? 23.003 6.908 -16.333 1.00 88.81 284 ARG A N 1
ATOM 2370 C CA . ARG A 1 284 ? 22.243 7.003 -15.074 1.00 88.81 284 ARG A CA 1
ATOM 2371 C C . ARG A 1 284 ? 22.589 5.865 -14.111 1.00 88.81 284 ARG A C 1
ATOM 2373 O O . ARG A 1 284 ? 22.893 6.114 -12.950 1.00 88.81 284 ARG A O 1
ATOM 2380 N N . LEU A 1 285 ? 22.637 4.628 -14.608 1.00 91.88 285 LEU A N 1
ATOM 2381 C CA . LEU A 1 285 ? 23.052 3.467 -13.814 1.00 91.88 285 LEU A CA 1
ATOM 2382 C C . LEU A 1 285 ? 24.517 3.539 -13.375 1.00 91.88 285 LEU A C 1
ATOM 2384 O O . LEU A 1 285 ? 24.849 3.060 -12.296 1.00 91.88 285 LEU A O 1
ATOM 2388 N N . THR A 1 286 ? 25.399 4.123 -14.188 1.00 89.69 286 THR A N 1
ATOM 2389 C CA . THR A 1 286 ? 26.807 4.328 -13.814 1.00 89.69 286 THR A CA 1
ATOM 2390 C C . THR A 1 286 ? 26.917 5.305 -12.651 1.00 89.69 286 THR A C 1
ATOM 2392 O O . THR A 1 286 ? 27.567 4.981 -11.660 1.00 89.69 286 THR A O 1
ATOM 2395 N N . ASN A 1 287 ? 26.215 6.437 -12.725 1.00 88.88 287 ASN A N 1
ATOM 2396 C CA . ASN A 1 287 ? 26.189 7.436 -11.656 1.00 88.88 287 ASN A CA 1
ATOM 2397 C C . ASN A 1 287 ? 25.607 6.865 -10.354 1.00 88.88 287 ASN A C 1
ATOM 2399 O O . ASN A 1 287 ? 26.137 7.121 -9.279 1.00 88.88 287 ASN A O 1
ATOM 2403 N N . ALA A 1 288 ? 24.566 6.036 -10.459 1.00 90.69 288 ALA A N 1
ATOM 2404 C CA . ALA A 1 288 ? 23.938 5.368 -9.321 1.00 90.69 288 ALA A CA 1
ATOM 2405 C C . ALA A 1 288 ? 24.704 4.133 -8.806 1.00 90.69 288 ALA A C 1
ATOM 2407 O O . ALA A 1 288 ? 24.265 3.494 -7.852 1.00 90.69 288 ALA A O 1
ATOM 2408 N N . ASN A 1 289 ? 25.813 3.742 -9.446 1.00 93.00 289 ASN A N 1
ATOM 2409 C CA . ASN A 1 289 ? 26.526 2.495 -9.164 1.00 93.00 289 ASN A CA 1
ATOM 2410 C C . ASN A 1 289 ? 25.612 1.243 -9.249 1.00 93.00 289 ASN A C 1
ATOM 2412 O O . ASN A 1 289 ? 25.689 0.352 -8.410 1.00 93.00 289 ASN A O 1
ATOM 2416 N N . GLN A 1 290 ? 24.752 1.149 -10.268 1.00 95.94 290 GLN A N 1
ATOM 2417 C CA . GLN A 1 290 ? 23.811 0.037 -10.514 1.00 95.94 290 GLN A CA 1
ATOM 2418 C C . GLN A 1 290 ? 23.958 -0.560 -11.931 1.00 95.94 290 GLN A C 1
ATOM 2420 O O . GLN A 1 290 ? 23.001 -1.050 -12.529 1.00 95.94 290 GLN A O 1
ATOM 2425 N N . THR A 1 291 ? 25.155 -0.500 -12.523 1.00 92.62 291 THR A N 1
ATOM 2426 C CA . THR A 1 291 ? 25.407 -0.984 -13.898 1.00 92.62 291 THR A CA 1
ATOM 2427 C C . THR A 1 291 ? 25.209 -2.487 -14.077 1.00 92.62 291 THR A C 1
ATOM 2429 O O . THR A 1 291 ? 24.925 -2.918 -15.194 1.00 92.62 291 THR A O 1
ATOM 2432 N N . HIS A 1 292 ? 25.294 -3.266 -12.994 1.00 93.00 292 HIS A N 1
ATOM 2433 C CA . HIS A 1 292 ? 25.097 -4.720 -12.996 1.00 93.00 292 HIS A CA 1
ATOM 2434 C C . HIS A 1 292 ? 23.682 -5.130 -13.433 1.00 93.00 292 HIS A C 1
ATOM 2436 O O . HIS A 1 292 ? 23.477 -6.240 -13.918 1.00 93.00 292 HIS A O 1
ATOM 2442 N N . LEU A 1 293 ? 22.702 -4.219 -13.353 1.00 94.12 293 LEU A N 1
ATOM 2443 C CA . LEU A 1 293 ? 21.354 -4.445 -13.887 1.00 94.12 293 LEU A CA 1
ATOM 2444 C C . LEU A 1 293 ? 21.350 -4.731 -15.399 1.00 94.12 293 LEU A C 1
ATOM 2446 O O . LEU A 1 293 ? 20.398 -5.316 -15.908 1.00 94.12 293 LEU A O 1
ATOM 2450 N N . LEU A 1 294 ? 22.414 -4.353 -16.118 1.00 91.50 294 LEU A N 1
ATOM 2451 C CA . LEU A 1 294 ? 22.572 -4.583 -17.555 1.00 91.50 294 LEU A CA 1
ATOM 2452 C C . LEU A 1 294 ? 23.503 -5.758 -17.901 1.00 91.50 294 LEU A C 1
ATOM 2454 O O . LEU A 1 294 ? 23.743 -5.989 -19.088 1.00 91.50 294 LEU A O 1
ATOM 2458 N N . ASP A 1 295 ? 24.002 -6.526 -16.924 1.00 89.31 295 ASP A N 1
ATOM 2459 C CA . ASP A 1 295 ? 24.971 -7.613 -17.164 1.00 89.31 295 ASP A CA 1
ATOM 2460 C C . ASP A 1 295 ? 24.458 -8.642 -18.186 1.00 89.31 295 ASP A C 1
ATOM 2462 O O . ASP A 1 295 ? 25.205 -9.134 -19.034 1.00 89.31 295 ASP A O 1
ATOM 2466 N N . TYR A 1 296 ? 23.149 -8.905 -18.172 1.00 87.38 296 TYR A N 1
ATOM 2467 C CA . TYR A 1 296 ? 22.496 -9.872 -19.056 1.00 87.38 296 TYR A CA 1
ATOM 2468 C C . TYR A 1 296 ? 21.851 -9.248 -20.301 1.00 87.38 296 TYR A C 1
ATOM 2470 O O . TYR A 1 296 ? 21.238 -9.968 -21.086 1.00 87.38 296 TYR A O 1
ATOM 2478 N N . TRP A 1 297 ? 22.007 -7.939 -20.535 1.00 85.62 297 TRP A N 1
ATOM 2479 C CA . TRP A 1 297 ? 21.330 -7.196 -21.612 1.00 85.62 297 TRP A CA 1
ATOM 2480 C C . TRP A 1 297 ? 21.511 -7.814 -23.008 1.00 85.62 297 TRP A C 1
ATOM 2482 O O . TRP A 1 297 ? 20.598 -7.821 -23.841 1.00 85.62 297 TRP A O 1
ATOM 2492 N N . SER A 1 298 ? 22.704 -8.356 -23.269 1.00 79.81 298 SER A N 1
ATOM 2493 C CA . SER A 1 298 ? 23.044 -8.985 -24.551 1.00 79.81 298 SER A CA 1
ATOM 2494 C C . SER A 1 298 ? 22.288 -10.292 -24.822 1.00 79.81 298 SER A C 1
ATOM 2496 O O . SER A 1 298 ? 22.141 -10.672 -25.982 1.00 79.81 298 SER A O 1
ATOM 2498 N N . GLU A 1 299 ? 21.778 -10.946 -23.776 1.00 82.56 299 GLU A N 1
ATOM 2499 C CA . GLU A 1 299 ? 21.023 -12.199 -23.858 1.00 82.56 299 GLU A CA 1
ATOM 2500 C C . GLU A 1 299 ? 19.510 -11.980 -23.994 1.00 82.56 299 GLU A C 1
ATOM 2502 O O . GLU A 1 299 ? 18.787 -12.917 -24.334 1.00 82.56 299 GLU A O 1
ATOM 2507 N N . LEU A 1 300 ? 19.032 -10.762 -23.720 1.00 81.25 300 LEU A N 1
ATOM 2508 C CA . LEU A 1 300 ? 17.612 -10.419 -23.727 1.00 81.25 300 LEU A CA 1
ATOM 2509 C C . LEU A 1 300 ? 17.078 -10.231 -25.151 1.00 81.25 300 LEU A C 1
ATOM 2511 O O . LEU A 1 300 ? 17.769 -9.690 -26.020 1.00 81.25 300 LEU A O 1
ATOM 2515 N N . ASN A 1 301 ? 15.826 -10.635 -25.371 1.00 80.38 301 ASN A N 1
ATOM 2516 C CA . ASN A 1 301 ? 15.059 -10.239 -26.555 1.00 80.38 301 ASN A CA 1
ATOM 2517 C C . ASN A 1 301 ? 14.498 -8.807 -26.396 1.00 80.38 301 ASN A C 1
ATOM 2519 O O . ASN A 1 301 ? 14.646 -8.190 -25.341 1.00 80.38 301 ASN A O 1
ATOM 2523 N N . ASP A 1 302 ? 13.864 -8.261 -27.434 1.00 76.44 302 ASP A N 1
ATOM 2524 C CA . ASP A 1 302 ? 13.425 -6.858 -27.416 1.00 76.44 302 ASP A CA 1
ATOM 2525 C C . ASP A 1 302 ? 12.290 -6.581 -26.417 1.00 76.44 302 ASP A C 1
ATOM 2527 O O . ASP A 1 302 ? 12.311 -5.550 -25.750 1.00 76.44 302 ASP A O 1
ATOM 2531 N N . GLU A 1 303 ? 11.366 -7.523 -26.222 1.00 81.69 303 GLU A N 1
ATOM 2532 C CA . GLU A 1 303 ? 10.306 -7.425 -25.207 1.00 81.69 303 GLU A CA 1
ATOM 2533 C C . GLU A 1 303 ? 10.894 -7.384 -23.786 1.00 81.69 303 GLU A C 1
ATOM 2535 O O . GLU A 1 303 ? 10.574 -6.514 -22.979 1.00 81.69 303 GLU A O 1
ATOM 2540 N N . GLN A 1 304 ? 11.834 -8.282 -23.489 1.00 86.88 304 GLN A N 1
ATOM 2541 C CA . GLN A 1 304 ? 12.539 -8.335 -22.208 1.00 86.88 304 GLN A CA 1
ATOM 2542 C C . GLN A 1 304 ? 13.354 -7.066 -21.951 1.00 86.88 304 GLN A C 1
ATOM 2544 O O . GLN A 1 304 ? 13.382 -6.566 -20.829 1.00 86.88 304 GLN A O 1
ATOM 2549 N N . ARG A 1 305 ? 14.001 -6.518 -22.984 1.00 85.31 305 ARG A N 1
ATOM 2550 C CA . ARG A 1 305 ? 14.705 -5.233 -22.887 1.00 85.31 305 ARG A CA 1
ATOM 2551 C C . ARG A 1 305 ? 13.751 -4.104 -22.526 1.00 85.31 305 ARG A C 1
ATOM 2553 O O . ARG A 1 305 ? 14.079 -3.307 -21.655 1.00 85.31 305 ARG A O 1
ATOM 2560 N N . GLN A 1 306 ? 12.579 -4.049 -23.157 1.00 84.00 306 GLN A N 1
ATOM 2561 C CA . GLN A 1 306 ? 11.567 -3.038 -22.850 1.00 84.00 306 GLN A CA 1
ATOM 2562 C C . GLN A 1 306 ? 11.058 -3.157 -21.409 1.00 84.00 306 GLN A C 1
ATOM 2564 O O . GLN A 1 306 ? 10.978 -2.144 -20.719 1.00 84.00 306 GLN A O 1
ATOM 2569 N N . LEU A 1 307 ? 10.790 -4.376 -20.928 1.00 88.12 307 LEU A N 1
ATOM 2570 C CA . LEU A 1 307 ? 10.384 -4.613 -19.538 1.00 88.12 307 LEU A CA 1
ATOM 2571 C C . LEU A 1 307 ? 11.453 -4.154 -18.538 1.00 88.12 307 LEU A C 1
ATOM 2573 O O . LEU A 1 307 ? 11.136 -3.437 -17.591 1.00 88.12 307 LEU A O 1
ATOM 2577 N N . LEU A 1 308 ? 12.718 -4.502 -18.783 1.00 92.31 308 LEU A N 1
ATOM 2578 C CA . LEU A 1 308 ? 13.828 -4.094 -17.925 1.00 92.31 308 LEU A CA 1
ATOM 2579 C C . LEU A 1 308 ? 14.018 -2.571 -17.924 1.00 92.31 308 LEU A C 1
ATOM 2581 O O . LEU A 1 308 ? 14.217 -1.974 -16.870 1.00 92.31 308 LEU A O 1
ATOM 2585 N N . LEU A 1 309 ? 13.942 -1.928 -19.094 1.00 90.12 309 LEU A N 1
ATOM 2586 C CA . LEU A 1 309 ? 14.034 -0.470 -19.195 1.00 90.12 309 LEU A CA 1
ATOM 2587 C C . LEU A 1 309 ? 12.882 0.227 -18.476 1.00 90.12 309 LEU A C 1
ATOM 2589 O O . LEU A 1 309 ? 13.117 1.251 -17.840 1.00 90.12 309 LEU A O 1
ATOM 2593 N N . ARG A 1 310 ? 11.663 -0.319 -18.552 1.00 89.75 310 ARG A N 1
ATOM 2594 C CA . ARG A 1 310 ? 10.510 0.204 -17.814 1.00 89.75 310 ARG A CA 1
ATOM 2595 C C . ARG A 1 310 ? 10.771 0.163 -16.310 1.00 89.75 310 ARG A C 1
ATOM 2597 O O . ARG A 1 310 ? 10.718 1.209 -15.675 1.00 89.75 310 ARG A O 1
ATOM 2604 N N . ASP A 1 311 ? 11.165 -0.995 -15.778 1.00 91.62 311 ASP A N 1
ATOM 2605 C CA . ASP A 1 311 ? 11.504 -1.128 -14.357 1.00 91.62 311 ASP A CA 1
ATOM 2606 C C . ASP A 1 311 ? 12.630 -0.160 -13.944 1.00 91.62 311 ASP A C 1
ATOM 2608 O O . ASP A 1 311 ? 12.533 0.493 -12.912 1.00 91.62 311 ASP A O 1
ATOM 2612 N N . ILE A 1 312 ? 13.690 -0.025 -14.750 1.00 92.56 312 ILE A N 1
ATOM 2613 C CA . ILE A 1 312 ? 14.807 0.898 -14.480 1.00 92.56 312 ILE A CA 1
ATOM 2614 C C . ILE A 1 312 ? 14.367 2.370 -14.535 1.00 92.56 312 ILE A C 1
ATOM 2616 O O . ILE A 1 312 ? 14.971 3.213 -13.874 1.00 92.56 312 ILE A O 1
ATOM 2620 N N . ASN A 1 313 ? 13.367 2.713 -15.345 1.00 89.56 313 ASN A N 1
ATOM 2621 C CA . ASN A 1 313 ? 12.845 4.077 -15.447 1.00 89.56 313 ASN A CA 1
ATOM 2622 C C . ASN A 1 313 ? 11.929 4.460 -14.285 1.00 89.56 313 ASN A C 1
ATOM 2624 O O . ASN A 1 313 ? 11.871 5.638 -13.956 1.00 89.56 313 ASN A O 1
ATOM 2628 N N . GLU A 1 314 ? 11.272 3.492 -13.652 1.00 89.44 314 GLU A N 1
ATOM 2629 C CA . GLU A 1 314 ? 10.449 3.712 -12.457 1.00 89.44 314 GLU A CA 1
ATOM 2630 C C . GLU A 1 314 ? 11.287 3.901 -11.180 1.00 89.44 314 GLU A C 1
ATOM 2632 O O . GLU A 1 314 ? 10.795 4.439 -10.192 1.00 89.44 314 GLU A O 1
ATOM 2637 N N . VAL A 1 315 ? 12.552 3.462 -11.171 1.00 90.69 315 VAL A N 1
ATOM 2638 C CA . VAL A 1 315 ? 13.412 3.554 -9.983 1.00 90.69 315 VAL A CA 1
ATOM 2639 C C . VAL A 1 315 ? 14.017 4.951 -9.823 1.00 90.69 315 VAL A C 1
ATOM 2641 O O . VAL A 1 315 ? 14.823 5.409 -10.635 1.00 90.69 315 VAL A O 1
ATOM 2644 N N . GLU A 1 316 ? 13.735 5.575 -8.681 1.00 89.44 316 GLU A N 1
ATOM 2645 C CA . GLU A 1 316 ? 14.411 6.786 -8.205 1.00 89.44 316 GLU A CA 1
ATOM 2646 C C . GLU A 1 316 ? 15.748 6.448 -7.533 1.00 89.44 316 GLU A C 1
ATOM 2648 O O . GLU A 1 316 ? 15.863 6.342 -6.309 1.00 89.44 316 GLU A O 1
ATOM 2653 N N . PHE A 1 317 ? 16.788 6.262 -8.347 1.00 91.38 317 PHE A N 1
ATOM 2654 C CA . PHE A 1 317 ? 18.111 5.835 -7.879 1.00 91.38 317 PHE A CA 1
ATOM 2655 C C . PHE A 1 317 ? 18.734 6.746 -6.816 1.00 91.38 317 PHE A C 1
ATOM 2657 O O . PHE A 1 317 ? 19.405 6.240 -5.915 1.00 91.38 317 PHE A O 1
ATOM 2664 N N . ASP A 1 318 ? 18.504 8.057 -6.887 1.00 89.19 318 ASP A N 1
ATOM 2665 C CA . ASP A 1 318 ? 19.021 9.003 -5.894 1.00 89.19 318 ASP A CA 1
ATOM 2666 C C . ASP A 1 318 ? 18.390 8.758 -4.520 1.00 89.19 318 ASP A C 1
ATOM 2668 O O . ASP A 1 318 ? 19.096 8.727 -3.512 1.00 89.19 318 ASP A O 1
ATOM 2672 N N . ARG A 1 319 ? 17.077 8.493 -4.472 1.00 88.06 319 ARG A N 1
ATOM 2673 C CA . ARG A 1 319 ? 16.350 8.185 -3.233 1.00 88.06 319 ARG A CA 1
ATOM 2674 C C . ARG A 1 319 ? 16.772 6.836 -2.662 1.00 88.06 319 ARG A C 1
ATOM 2676 O O . ARG A 1 319 ? 17.045 6.750 -1.470 1.00 88.06 319 ARG A O 1
ATOM 2683 N N . VAL A 1 320 ? 16.926 5.813 -3.506 1.00 90.44 320 VAL A N 1
ATOM 2684 C CA . VAL A 1 320 ? 17.456 4.497 -3.096 1.00 90.44 320 VAL A CA 1
ATOM 2685 C C . VAL A 1 320 ? 18.881 4.618 -2.547 1.00 90.44 320 VAL A C 1
ATOM 2687 O O . VAL A 1 320 ? 19.202 4.018 -1.523 1.00 90.44 320 VAL A O 1
ATOM 2690 N N . SER A 1 321 ? 19.733 5.420 -3.189 1.00 89.31 321 SER A N 1
ATOM 2691 C CA . SER A 1 321 ? 21.120 5.621 -2.754 1.00 89.31 321 SER A CA 1
ATOM 2692 C C . SER A 1 321 ? 21.191 6.387 -1.435 1.00 89.31 321 SER A C 1
ATOM 2694 O O . SER A 1 321 ? 21.931 5.983 -0.539 1.00 89.31 321 SER A O 1
ATOM 2696 N N . LYS A 1 322 ? 20.393 7.453 -1.277 1.00 88.38 322 LYS A N 1
ATOM 2697 C CA . LYS A 1 322 ? 20.249 8.181 -0.006 1.00 88.38 322 LYS A CA 1
ATOM 2698 C C . LYS A 1 322 ? 19.755 7.257 1.107 1.00 88.38 322 LYS A C 1
ATOM 2700 O O . LYS A 1 322 ? 20.381 7.211 2.162 1.00 88.38 322 LYS A O 1
ATOM 2705 N N . ALA A 1 323 ? 18.703 6.480 0.842 1.00 88.38 323 ALA A N 1
ATOM 2706 C CA . ALA A 1 323 ? 18.147 5.515 1.783 1.00 88.38 323 ALA A CA 1
ATOM 2707 C C . ALA A 1 323 ? 19.210 4.510 2.240 1.00 88.38 323 ALA A C 1
ATOM 2709 O O . ALA A 1 323 ? 19.464 4.397 3.434 1.00 88.38 323 ALA A O 1
ATOM 2710 N N . TYR A 1 324 ? 19.894 3.853 1.295 1.00 90.12 324 TYR A N 1
ATOM 2711 C CA . TYR A 1 324 ? 20.959 2.895 1.596 1.00 90.12 324 TYR A CA 1
ATOM 2712 C C . TYR A 1 324 ? 22.114 3.527 2.386 1.00 90.12 324 TYR A C 1
ATOM 2714 O O . TYR A 1 324 ? 22.599 2.933 3.346 1.00 90.12 324 TYR A O 1
ATOM 2722 N N . ASN A 1 325 ? 22.545 4.737 2.023 1.00 88.12 325 ASN A N 1
ATOM 2723 C CA . ASN A 1 325 ? 23.615 5.432 2.737 1.00 88.12 325 ASN A CA 1
ATOM 2724 C C . ASN A 1 325 ? 23.220 5.781 4.179 1.00 88.12 325 ASN A C 1
ATOM 2726 O O . ASN A 1 325 ? 24.047 5.613 5.074 1.00 88.12 325 ASN A O 1
ATOM 2730 N N . GLY A 1 326 ? 21.968 6.193 4.410 1.00 85.06 326 GLY A N 1
ATOM 2731 C CA . GLY A 1 326 ? 21.446 6.494 5.747 1.00 85.06 326 GLY A CA 1
ATOM 2732 C C . GLY A 1 326 ? 21.449 5.282 6.681 1.00 85.06 326 GLY A C 1
ATOM 2733 O O . GLY A 1 326 ? 21.731 5.414 7.867 1.00 85.06 326 GLY A O 1
ATOM 2734 N N . ILE A 1 327 ? 21.231 4.085 6.135 1.00 85.88 327 ILE A N 1
ATOM 2735 C CA . ILE A 1 327 ? 21.166 2.840 6.913 1.00 85.88 327 ILE A CA 1
ATOM 2736 C C . ILE A 1 327 ? 22.480 2.038 6.921 1.00 85.88 327 ILE A C 1
ATOM 2738 O O . ILE A 1 327 ? 22.601 1.014 7.595 1.00 85.88 327 ILE A O 1
ATOM 2742 N N . LYS A 1 328 ? 23.481 2.462 6.138 1.00 84.81 328 LYS A N 1
ATOM 2743 C CA . LYS A 1 328 ? 24.717 1.702 5.904 1.00 84.81 328 LYS A CA 1
ATOM 2744 C C . LYS A 1 328 ? 25.456 1.398 7.205 1.00 84.81 328 LYS A C 1
ATOM 2746 O O . LYS A 1 328 ? 25.963 0.295 7.369 1.00 84.81 328 LYS A O 1
ATOM 2751 N N . ARG A 1 329 ? 25.516 2.354 8.135 1.00 80.25 329 ARG A N 1
ATOM 2752 C CA . ARG A 1 329 ? 26.190 2.159 9.430 1.00 80.25 329 ARG A CA 1
ATOM 2753 C C . ARG A 1 329 ? 25.508 1.057 10.250 1.00 80.25 329 ARG A C 1
ATOM 2755 O O . ARG A 1 329 ? 26.186 0.144 10.706 1.00 80.25 329 ARG A O 1
ATOM 2762 N N . GLU A 1 330 ? 24.178 1.080 10.338 1.00 77.44 330 GLU A N 1
ATOM 2763 C CA . GLU A 1 330 ? 23.371 0.079 11.054 1.00 77.44 330 GLU A CA 1
ATOM 2764 C C . GLU A 1 330 ? 23.528 -1.333 10.465 1.00 77.44 330 GLU A C 1
ATOM 2766 O O . GLU A 1 330 ? 23.700 -2.307 11.196 1.00 77.44 330 GLU A O 1
ATOM 2771 N N . LEU A 1 331 ? 23.573 -1.454 9.134 1.00 78.75 331 LEU A N 1
ATOM 2772 C CA . LEU A 1 331 ? 23.799 -2.733 8.445 1.00 78.75 331 LEU A CA 1
ATOM 2773 C C . LEU A 1 331 ? 25.094 -3.438 8.859 1.00 78.75 331 LEU A C 1
ATOM 2775 O O . LEU A 1 331 ? 25.127 -4.673 8.910 1.00 78.75 331 LEU A O 1
ATOM 2779 N N . PHE A 1 332 ? 26.158 -2.666 9.090 1.00 76.62 332 PHE A N 1
ATOM 2780 C CA . PHE A 1 332 ? 27.499 -3.181 9.368 1.00 76.62 332 PHE A CA 1
ATOM 2781 C C . PHE A 1 332 ? 27.895 -3.108 10.848 1.00 76.62 332 PHE A C 1
ATOM 2783 O O . PHE A 1 332 ? 28.910 -3.705 11.204 1.00 76.62 332 PHE A O 1
ATOM 2790 N N . ALA A 1 333 ? 27.082 -2.486 11.708 1.00 65.31 333 ALA A N 1
ATOM 2791 C CA . ALA A 1 333 ? 27.319 -2.403 13.151 1.00 65.31 333 ALA A CA 1
ATOM 2792 C C . ALA A 1 333 ? 27.458 -3.791 13.815 1.00 65.31 333 ALA A C 1
ATOM 2794 O O . ALA A 1 333 ? 28.333 -3.983 14.658 1.00 65.31 333 ALA A O 1
ATOM 2795 N N . ASP A 1 334 ? 26.704 -4.795 13.344 1.00 49.53 334 ASP A N 1
ATOM 2796 C CA . ASP A 1 334 ? 26.795 -6.198 13.800 1.00 49.53 334 ASP A CA 1
ATOM 2797 C C . ASP A 1 334 ? 28.149 -6.879 13.492 1.00 49.53 334 ASP A C 1
ATOM 2799 O O . ASP A 1 334 ? 28.457 -7.933 14.049 1.00 49.53 334 ASP A O 1
ATOM 2803 N N . LYS A 1 335 ? 28.965 -6.343 12.570 1.00 43.84 335 LYS A N 1
ATOM 2804 C CA . LYS A 1 335 ? 30.220 -6.982 12.115 1.00 43.84 335 LYS A CA 1
ATOM 2805 C C . LYS A 1 335 ? 31.487 -6.397 12.740 1.00 43.84 335 LYS A C 1
ATOM 2807 O O . LYS A 1 335 ? 32.548 -7.020 12.639 1.00 43.84 335 LYS A O 1
ATOM 2812 N N . THR A 1 336 ? 31.385 -5.267 13.432 1.00 37.16 336 THR A N 1
ATOM 2813 C CA . THR A 1 336 ? 32.529 -4.518 13.982 1.00 37.16 336 THR A CA 1
ATOM 2814 C C . THR A 1 336 ? 33.193 -5.142 15.214 1.00 37.16 336 THR A C 1
ATOM 2816 O O . THR A 1 336 ? 34.134 -4.567 15.742 1.00 37.16 336 THR A O 1
ATOM 2819 N N . ILE A 1 337 ? 32.794 -6.349 15.639 1.00 39.31 337 ILE A N 1
ATOM 2820 C CA . ILE A 1 337 ? 33.534 -7.113 16.663 1.00 39.31 337 ILE A CA 1
ATOM 2821 C C . ILE A 1 337 ? 34.599 -8.043 16.038 1.00 39.31 337 ILE A C 1
ATOM 2823 O O . ILE A 1 337 ? 35.399 -8.616 16.769 1.00 39.31 337 ILE A O 1
ATOM 2827 N N . SER A 1 338 ? 34.680 -8.202 14.704 1.00 32.66 338 SER A N 1
ATOM 2828 C CA . SER A 1 338 ? 35.560 -9.253 14.145 1.00 32.66 338 SER A CA 1
ATOM 2829 C C . SER A 1 338 ? 36.493 -8.933 12.985 1.00 32.66 338 SER A C 1
ATOM 2831 O O . SER A 1 338 ? 37.307 -9.801 12.712 1.00 32.66 338 SER A O 1
ATOM 2833 N N . ASN A 1 339 ? 36.483 -7.765 12.334 1.00 31.52 339 ASN A N 1
ATOM 2834 C CA . ASN A 1 339 ? 37.541 -7.439 11.363 1.00 31.52 339 ASN A CA 1
ATOM 2835 C C . ASN A 1 339 ? 37.730 -5.925 11.217 1.00 31.52 339 ASN A C 1
ATOM 2837 O O . ASN A 1 339 ? 36.931 -5.247 10.573 1.00 31.52 339 ASN A O 1
ATOM 2841 N N . ASN A 1 340 ? 38.824 -5.420 11.791 1.00 38.66 340 ASN A N 1
ATOM 2842 C CA . ASN A 1 340 ? 39.440 -4.165 11.380 1.00 38.66 340 ASN A CA 1
ATOM 2843 C C . ASN A 1 340 ? 39.986 -4.354 9.969 1.00 38.66 340 ASN A C 1
ATOM 2845 O O . ASN A 1 340 ? 41.063 -4.912 9.823 1.00 38.66 340 ASN A O 1
ATOM 2849 N N . GLU A 1 341 ? 39.252 -3.913 8.954 1.00 41.16 341 GLU A N 1
ATOM 2850 C CA . GLU A 1 341 ? 39.825 -3.445 7.693 1.00 41.16 341 GLU A CA 1
ATOM 2851 C C . GLU A 1 341 ? 38.719 -2.779 6.860 1.00 41.16 341 GLU A C 1
ATOM 2853 O O . GLU A 1 341 ? 37.671 -3.367 6.598 1.00 41.16 341 GLU A O 1
ATOM 2858 N N . ILE A 1 342 ? 39.003 -1.553 6.403 1.00 36.53 342 ILE A N 1
ATOM 2859 C CA . ILE A 1 342 ? 38.193 -0.698 5.514 1.00 36.53 342 ILE A CA 1
ATOM 2860 C C . ILE A 1 342 ? 37.144 0.189 6.224 1.00 36.53 342 ILE A C 1
ATOM 2862 O O . ILE A 1 342 ? 35.966 0.208 5.873 1.00 36.53 342 ILE A O 1
ATOM 2866 N N . PHE A 1 343 ? 37.596 1.034 7.150 1.00 36.84 343 PHE A N 1
ATOM 2867 C CA . PHE A 1 343 ? 37.057 2.394 7.254 1.00 36.84 343 PHE A CA 1
ATOM 2868 C C . PHE A 1 343 ? 38.186 3.349 6.872 1.00 36.84 343 PHE A C 1
ATOM 2870 O O . PHE A 1 343 ? 39.217 3.394 7.537 1.00 36.84 343 PHE A O 1
ATOM 2877 N N . ASN A 1 344 ? 38.025 4.041 5.743 1.00 33.91 344 ASN A N 1
ATOM 2878 C CA . ASN A 1 344 ? 38.915 5.138 5.393 1.00 33.91 344 ASN A CA 1
ATOM 2879 C C . ASN A 1 344 ? 38.750 6.232 6.450 1.00 33.91 344 ASN A C 1
ATOM 2881 O O . ASN A 1 344 ? 37.628 6.637 6.753 1.00 33.91 344 ASN A O 1
ATOM 2885 N N . GLN A 1 345 ? 39.892 6.641 6.996 1.00 35.41 345 GLN A N 1
ATOM 2886 C CA . GLN A 1 345 ? 40.102 7.850 7.783 1.00 35.41 345 GLN A CA 1
ATOM 2887 C C . GLN A 1 345 ? 39.482 9.035 7.039 1.00 35.41 345 GLN A C 1
ATOM 2889 O O . GLN A 1 345 ? 39.841 9.221 5.884 1.00 35.41 345 GLN A O 1
ATOM 2894 N N . ASP A 1 346 ? 38.530 9.734 7.668 1.00 34.06 346 ASP A N 1
ATOM 2895 C CA . ASP A 1 346 ? 38.199 11.156 7.424 1.00 34.06 346 ASP A CA 1
ATOM 2896 C C . ASP A 1 346 ? 37.046 11.680 8.320 1.00 34.06 346 ASP A C 1
ATOM 2898 O O . ASP A 1 346 ? 36.787 12.877 8.313 1.00 34.06 346 ASP A O 1
ATOM 2902 N N . ASP A 1 347 ? 36.409 10.857 9.167 1.00 34.47 347 ASP A N 1
ATOM 2903 C CA . ASP A 1 347 ? 35.456 11.329 10.193 1.00 34.47 347 ASP A CA 1
ATOM 2904 C C . ASP A 1 347 ? 35.996 11.071 11.617 1.00 34.47 347 ASP A C 1
ATOM 2906 O O . ASP A 1 347 ? 35.483 10.235 12.362 1.00 34.47 347 ASP A O 1
ATOM 2910 N N . GLU A 1 348 ? 37.051 11.790 12.016 1.00 33.97 348 GLU A N 1
ATOM 2911 C CA . GLU A 1 348 ? 37.391 11.976 13.435 1.00 33.97 348 GLU A CA 1
ATOM 2912 C C . GLU A 1 348 ? 36.412 12.985 14.053 1.00 33.97 348 GLU A C 1
ATOM 2914 O O . GLU A 1 348 ? 36.680 14.177 14.147 1.00 33.97 348 GLU A O 1
ATOM 2919 N N . ASN A 1 349 ? 35.240 12.493 14.443 1.00 31.88 349 ASN A N 1
ATOM 2920 C CA . ASN A 1 349 ? 34.430 13.061 15.515 1.00 31.88 349 ASN A CA 1
ATOM 2921 C C . ASN A 1 349 ? 33.712 11.887 16.183 1.00 31.88 349 ASN A C 1
ATOM 2923 O O . ASN A 1 349 ? 32.576 11.552 15.840 1.00 31.88 349 ASN A O 1
ATOM 2927 N N . GLU A 1 350 ? 34.408 11.240 17.121 1.00 36.44 350 GLU A N 1
ATOM 2928 C CA . GLU A 1 350 ? 33.801 10.370 18.129 1.00 36.44 350 GLU A CA 1
ATOM 2929 C C . GLU A 1 350 ? 32.805 11.209 18.942 1.00 36.44 350 GLU A C 1
ATOM 2931 O O . GLU A 1 350 ? 33.125 11.803 19.966 1.00 36.44 350 GLU A O 1
ATOM 2936 N N . THR A 1 351 ? 31.577 11.307 18.443 1.00 35.03 351 THR A N 1
ATOM 2937 C CA . THR A 1 351 ? 30.430 11.614 19.287 1.00 35.03 351 THR A CA 1
ATOM 2938 C C . THR A 1 351 ? 30.085 10.302 19.973 1.00 35.03 351 THR A C 1
ATOM 2940 O O . THR A 1 351 ? 29.684 9.351 19.301 1.00 35.03 351 THR A O 1
ATOM 2943 N N . GLU A 1 352 ? 30.322 10.224 21.288 1.00 40.66 352 GLU A N 1
ATOM 2944 C CA . GLU A 1 352 ? 29.803 9.146 22.133 1.00 40.66 352 GLU A CA 1
ATOM 2945 C C . GLU A 1 352 ? 28.349 8.896 21.732 1.00 40.66 352 GLU A C 1
ATOM 2947 O O . GLU A 1 352 ? 27.513 9.802 21.747 1.00 40.66 352 GLU A O 1
ATOM 2952 N N . GLN A 1 353 ? 28.070 7.684 21.263 1.00 45.38 353 GLN A N 1
ATOM 2953 C CA . GLN A 1 353 ? 26.751 7.314 20.788 1.00 45.38 353 GLN A CA 1
ATOM 2954 C C . GLN A 1 353 ? 25.843 7.227 22.018 1.00 45.38 353 GLN A C 1
ATOM 2956 O O . GLN A 1 353 ? 25.815 6.202 22.695 1.00 45.38 353 GLN A O 1
ATOM 2961 N N . GLU A 1 354 ? 25.172 8.335 22.347 1.00 57.66 354 GLU A N 1
ATOM 2962 C CA . GLU A 1 354 ? 24.189 8.384 23.429 1.00 57.66 354 GLU A CA 1
ATOM 2963 C C . GLU A 1 354 ? 23.198 7.235 23.232 1.00 57.66 354 GLU A C 1
ATOM 2965 O O . GLU A 1 354 ? 22.566 7.101 22.178 1.00 57.66 354 GLU A O 1
ATOM 2970 N N . ASN A 1 355 ? 23.109 6.362 24.232 1.00 74.25 355 ASN A N 1
ATOM 2971 C CA . ASN A 1 355 ? 22.198 5.235 24.207 1.00 74.25 355 ASN A CA 1
ATOM 2972 C C . ASN A 1 355 ? 20.764 5.778 24.164 1.00 74.25 355 ASN A C 1
ATOM 2974 O O . ASN A 1 355 ? 20.397 6.600 25.003 1.00 74.25 355 ASN A O 1
ATOM 2978 N N . ILE A 1 356 ? 19.951 5.323 23.203 1.00 78.56 356 ILE A N 1
ATOM 2979 C CA . ILE A 1 356 ? 18.560 5.780 23.065 1.00 78.56 356 ILE A CA 1
ATOM 2980 C C . ILE A 1 356 ? 17.797 5.624 24.384 1.00 78.56 356 ILE A C 1
ATOM 2982 O O . ILE A 1 356 ? 17.027 6.503 24.751 1.00 78.56 356 ILE A O 1
ATOM 2986 N N . ASP A 1 357 ? 18.104 4.572 25.146 1.00 81.31 357 ASP A N 1
ATOM 2987 C CA . ASP A 1 357 ? 17.542 4.289 26.463 1.00 81.31 357 ASP A CA 1
ATOM 2988 C C . ASP A 1 357 ? 17.741 5.392 27.508 1.00 81.31 357 ASP A C 1
ATOM 2990 O O . ASP A 1 357 ? 16.937 5.502 28.439 1.00 81.31 357 ASP A O 1
ATOM 2994 N N . ASP A 1 358 ? 18.809 6.178 27.381 1.00 85.00 358 ASP A N 1
ATOM 2995 C CA . ASP A 1 358 ? 19.121 7.284 28.288 1.00 85.00 358 ASP A CA 1
ATOM 2996 C C . ASP A 1 358 ? 18.373 8.567 27.893 1.00 85.00 358 ASP A C 1
ATOM 2998 O O . ASP A 1 358 ? 18.216 9.469 28.711 1.00 85.00 358 ASP A O 1
ATOM 3002 N N . LEU A 1 359 ? 17.856 8.619 26.661 1.00 88.62 359 LEU A N 1
ATOM 3003 C CA . LEU A 1 359 ? 17.092 9.737 26.103 1.00 88.62 359 LEU A CA 1
ATOM 3004 C C . LEU A 1 359 ? 15.573 9.516 26.153 1.00 88.62 359 LEU A C 1
ATOM 3006 O O . LEU A 1 359 ? 14.819 10.412 25.772 1.00 88.62 359 LEU A O 1
ATOM 3010 N N . LEU A 1 360 ? 15.124 8.323 26.558 1.00 91.25 360 LEU A N 1
ATOM 3011 C CA . LEU A 1 360 ? 13.710 7.965 26.593 1.00 91.25 360 LEU A CA 1
ATOM 3012 C C . LEU A 1 360 ? 12.996 8.590 27.789 1.00 91.25 360 LEU A C 1
ATOM 3014 O O . LEU A 1 360 ? 13.299 8.297 28.947 1.00 91.25 360 LEU A O 1
ATOM 3018 N N . GLU A 1 361 ? 11.942 9.337 27.489 1.00 94.12 361 GLU A N 1
ATOM 3019 C CA . GLU A 1 361 ? 10.980 9.849 28.457 1.00 94.12 361 GLU A CA 1
ATOM 3020 C C . GLU A 1 361 ? 9.578 9.290 28.156 1.00 94.12 361 GLU A C 1
ATOM 3022 O O . GLU A 1 361 ? 9.212 9.116 26.985 1.00 94.12 361 GLU A O 1
ATOM 3027 N N . PRO A 1 362 ? 8.769 8.966 29.181 1.00 93.69 362 PRO A N 1
ATOM 3028 C CA . PRO A 1 362 ? 7.382 8.575 28.962 1.00 93.69 362 PRO A CA 1
ATOM 3029 C C . PRO A 1 362 ? 6.586 9.741 28.361 1.00 93.69 362 PRO A C 1
ATOM 3031 O O . PRO A 1 362 ? 6.952 10.910 28.500 1.00 93.69 362 PRO A O 1
ATOM 3034 N N . VAL A 1 363 ? 5.465 9.432 27.710 1.00 93.56 363 VAL A N 1
ATOM 3035 C CA . VAL A 1 363 ? 4.538 10.473 27.253 1.00 93.56 363 VAL A CA 1
ATOM 3036 C C . VAL A 1 363 ? 4.011 11.236 28.478 1.00 93.56 363 VAL A C 1
ATOM 3038 O O . VAL A 1 363 ? 3.569 10.594 29.431 1.00 93.56 363 VAL A O 1
ATOM 3041 N N . PRO A 1 364 ? 4.044 12.581 28.490 1.00 92.81 364 PRO A N 1
ATOM 3042 C CA . PRO A 1 364 ? 3.519 13.346 29.611 1.00 92.81 364 PRO A CA 1
ATOM 3043 C C . PRO A 1 364 ? 2.013 13.130 29.809 1.00 92.81 364 PRO A C 1
ATOM 3045 O O . PRO A 1 364 ? 1.238 13.145 28.849 1.00 92.81 364 PRO A O 1
ATOM 3048 N N . ASP A 1 365 ? 1.577 13.048 31.068 1.00 90.75 365 ASP A N 1
ATOM 3049 C CA . ASP A 1 365 ? 0.153 12.914 31.411 1.00 90.75 365 ASP A CA 1
ATOM 3050 C C . ASP A 1 365 ? -0.677 14.114 30.887 1.00 90.75 365 ASP A C 1
ATOM 3052 O O . ASP A 1 365 ? -1.860 13.984 30.597 1.00 90.75 365 ASP A O 1
ATOM 3056 N N . THR A 1 366 ? -0.063 15.287 30.674 1.00 92.50 366 THR A N 1
ATOM 3057 C CA . THR A 1 366 ? -0.739 16.503 30.174 1.00 92.50 366 THR A CA 1
ATOM 3058 C C . THR A 1 366 ? -1.279 16.388 28.746 1.00 92.50 366 THR A C 1
ATOM 3060 O O . THR A 1 366 ? -2.243 17.079 28.397 1.00 92.50 366 THR A O 1
ATOM 3063 N N . VAL A 1 367 ? -0.672 15.529 27.924 1.00 94.38 367 VAL A N 1
ATOM 3064 C CA . VAL A 1 367 ? -1.077 15.268 26.532 1.00 94.38 367 VAL A CA 1
ATOM 3065 C C . VAL A 1 367 ? -1.768 13.912 26.373 1.00 94.38 367 VAL A C 1
ATOM 3067 O O . VAL A 1 367 ? -2.143 13.535 25.264 1.00 94.38 367 VAL A O 1
ATOM 3070 N N . THR A 1 368 ? -1.948 13.180 27.471 1.00 94.94 368 THR A N 1
ATOM 3071 C CA . THR A 1 368 ? -2.537 11.840 27.493 1.00 94.94 368 THR A CA 1
ATOM 3072 C C . THR A 1 368 ? -3.972 11.926 28.004 1.00 94.94 368 THR A C 1
ATOM 3074 O O . THR A 1 368 ? -4.242 12.538 29.034 1.00 94.94 368 THR A O 1
ATOM 3077 N N . GLY A 1 369 ? -4.912 11.331 27.277 1.00 96.25 369 GLY A N 1
ATOM 3078 C CA . GLY A 1 369 ? -6.256 11.031 27.765 1.00 96.25 369 GLY A CA 1
ATOM 3079 C C . GLY A 1 369 ? -6.458 9.523 27.891 1.00 96.25 369 GLY A C 1
ATOM 3080 O O . GLY A 1 369 ? -5.767 8.750 27.231 1.00 96.25 369 GLY A O 1
ATOM 3081 N N . SER A 1 370 ? -7.398 9.092 28.732 1.00 96.38 370 SER A N 1
ATOM 3082 C CA . SER A 1 370 ? -7.687 7.671 28.949 1.00 96.38 370 SER A CA 1
ATOM 3083 C C . SER A 1 370 ? -9.180 7.428 29.091 1.00 96.38 370 SER A C 1
ATOM 3085 O O . SER A 1 370 ? -9.858 8.115 29.856 1.00 96.38 370 SER A O 1
ATOM 3087 N N . ILE A 1 371 ? -9.690 6.398 28.412 1.00 95.19 371 ILE A N 1
ATOM 3088 C CA . ILE A 1 371 ? -11.094 5.980 28.533 1.00 95.19 371 ILE A CA 1
ATOM 3089 C C . ILE A 1 371 ? -11.445 5.495 29.948 1.00 95.19 371 ILE A C 1
ATOM 3091 O O . ILE A 1 371 ? -12.611 5.478 30.323 1.00 95.19 371 ILE A O 1
ATOM 3095 N N . ASN A 1 372 ? -10.448 5.068 30.727 1.00 92.94 372 ASN A N 1
ATOM 3096 C CA . ASN A 1 372 ? -10.647 4.586 32.092 1.00 92.94 372 ASN A CA 1
ATOM 3097 C C . ASN A 1 372 ? -10.683 5.716 33.124 1.00 92.94 372 ASN A C 1
ATOM 3099 O O . ASN A 1 372 ? -11.245 5.529 34.201 1.00 92.94 372 ASN A O 1
ATOM 3103 N N . GLU A 1 373 ? -10.063 6.853 32.811 1.00 93.44 373 GLU A N 1
ATOM 3104 C CA . GLU A 1 373 ? -9.891 7.975 33.740 1.00 93.44 373 GLU A CA 1
ATOM 3105 C C . GLU A 1 373 ? -10.828 9.147 33.423 1.00 93.44 373 GLU A C 1
ATOM 3107 O O . GLU A 1 373 ? -11.153 9.928 34.316 1.00 93.44 373 GLU A O 1
ATOM 3112 N N . ALA A 1 374 ? -11.283 9.265 32.172 1.00 93.50 374 ALA A N 1
ATOM 3113 C CA . ALA A 1 374 ? -12.237 10.285 31.761 1.00 93.50 374 ALA A CA 1
ATOM 3114 C C . ALA A 1 374 ? -13.595 10.101 32.458 1.00 93.50 374 ALA A C 1
ATOM 3116 O O . ALA A 1 374 ? -14.129 8.993 32.541 1.00 93.50 374 ALA A O 1
ATOM 3117 N N . SER A 1 375 ? -14.178 11.202 32.934 1.00 94.31 375 SER A N 1
ATOM 3118 C CA . SER A 1 375 ? -15.534 11.194 33.483 1.00 94.31 375 SER A CA 1
ATOM 3119 C C . SER A 1 375 ? -16.575 10.969 32.382 1.00 94.31 375 SER A C 1
ATOM 3121 O O . SER A 1 375 ? -16.345 11.299 31.218 1.00 94.31 375 SER A O 1
ATOM 3123 N N . GLU A 1 376 ? -17.764 10.479 32.743 1.00 91.19 376 GLU A N 1
ATOM 3124 C CA . GLU A 1 376 ? -18.865 10.335 31.776 1.00 91.19 376 GLU A CA 1
ATOM 3125 C C . GLU A 1 376 ? -19.240 11.665 31.106 1.00 91.19 376 GLU A C 1
ATOM 3127 O O . GLU A 1 376 ? -19.582 11.683 29.929 1.00 91.19 376 GLU A O 1
ATOM 3132 N N . GLU A 1 377 ? -19.106 12.792 31.812 1.00 91.06 377 GLU A N 1
ATOM 3133 C CA . GLU A 1 377 ? -19.322 14.125 31.237 1.00 91.06 377 GLU A CA 1
ATOM 3134 C C . GLU A 1 377 ? -18.275 14.466 30.162 1.00 91.06 377 GLU A C 1
ATOM 3136 O O . GLU A 1 377 ? -18.625 15.013 29.116 1.00 91.06 377 GLU A O 1
ATOM 3141 N N . GLN A 1 378 ? -17.003 14.111 30.378 1.00 91.56 378 GLN A N 1
ATOM 3142 C CA . GLN A 1 378 ? -15.948 14.297 29.375 1.00 91.56 378 GLN A CA 1
ATOM 3143 C C . GLN A 1 378 ? -16.177 13.398 28.161 1.00 91.56 378 GLN A C 1
ATOM 3145 O O . GLN A 1 378 ? -16.134 13.873 27.029 1.00 91.56 378 GLN A O 1
ATOM 3150 N N . LEU A 1 379 ? -16.472 12.116 28.391 1.00 91.25 379 LEU A N 1
ATOM 3151 C CA . LEU A 1 379 ? -16.765 11.167 27.319 1.00 91.25 379 LEU A CA 1
ATOM 3152 C C . LEU A 1 379 ? -17.976 11.616 26.490 1.00 91.25 379 LEU A C 1
ATOM 3154 O O . LEU A 1 379 ? -17.949 11.514 25.264 1.00 91.25 379 LEU A O 1
ATOM 3158 N N . GLU A 1 380 ? -19.010 12.155 27.137 1.00 88.19 380 GLU A N 1
ATOM 3159 C CA . GLU A 1 380 ? -20.176 12.708 26.454 1.00 88.19 380 GLU A CA 1
ATOM 3160 C C . GLU A 1 380 ? -19.847 13.995 25.691 1.00 88.19 380 GLU A C 1
ATOM 3162 O O . GLU A 1 380 ? -20.295 14.161 24.559 1.00 88.19 380 GLU A O 1
ATOM 3167 N N . SER A 1 381 ? -19.002 14.872 26.245 1.00 87.62 381 SER A N 1
ATOM 3168 C CA . SER A 1 381 ? -18.497 16.058 25.536 1.00 87.62 381 SER A CA 1
ATOM 3169 C C . SER A 1 381 ? -17.767 15.669 24.247 1.00 87.62 381 SER A C 1
ATOM 3171 O O . SER A 1 381 ? -18.073 16.223 23.187 1.00 87.62 381 SER A O 1
ATOM 3173 N N . TYR A 1 382 ? -16.878 14.670 24.316 1.00 90.12 382 TYR A N 1
ATOM 3174 C CA . TYR A 1 382 ? -16.158 14.149 23.151 1.00 90.12 382 TYR A CA 1
ATOM 3175 C C . TYR A 1 382 ? -17.114 13.570 22.100 1.00 90.12 382 TYR A C 1
ATOM 3177 O O . TYR A 1 382 ? -16.937 13.822 20.908 1.00 90.12 382 TYR A O 1
ATOM 3185 N N . ARG A 1 383 ? -18.162 12.846 22.523 1.00 85.00 383 ARG A N 1
ATOM 3186 C CA . ARG A 1 383 ? -19.187 12.309 21.612 1.00 85.00 383 ARG A CA 1
ATOM 3187 C C . ARG A 1 383 ? -20.020 13.408 20.951 1.00 85.00 383 ARG A C 1
ATOM 3189 O O . ARG A 1 383 ? -20.240 13.347 19.745 1.00 85.00 383 ARG A O 1
ATOM 3196 N N . GLN A 1 384 ? -20.495 14.386 21.723 1.00 73.44 384 GLN A N 1
ATOM 3197 C CA . GLN A 1 384 ? -21.596 15.262 21.309 1.00 73.44 384 GLN A CA 1
ATOM 3198 C C . GLN A 1 384 ? -21.174 16.538 20.581 1.00 73.44 384 GLN A C 1
ATOM 3200 O O . GLN A 1 384 ? -21.835 16.940 19.626 1.00 73.44 384 GLN A O 1
ATOM 3205 N N . LYS A 1 385 ? -20.126 17.233 21.041 1.00 67.00 385 LYS A N 1
ATOM 3206 C CA . LYS A 1 385 ? -19.914 18.628 20.616 1.00 67.00 385 LYS A CA 1
ATOM 3207 C C . LYS A 1 385 ? -19.280 18.748 19.240 1.00 67.00 385 LYS A C 1
ATOM 3209 O O . LYS A 1 385 ? -19.861 19.353 18.340 1.00 67.00 385 LYS A O 1
ATOM 3214 N N . ASP A 1 386 ? -18.097 18.173 19.078 1.00 66.31 386 ASP A N 1
ATOM 3215 C CA . ASP A 1 386 ? -17.274 18.452 17.902 1.00 66.31 386 ASP A CA 1
ATOM 3216 C C . ASP A 1 386 ? -17.307 17.317 16.880 1.00 66.31 386 ASP A C 1
ATOM 3218 O O . ASP A 1 386 ? -17.284 17.561 15.673 1.00 66.31 386 ASP A O 1
ATOM 3222 N N . TYR A 1 387 ? -17.455 16.074 17.341 1.00 72.06 387 TYR A N 1
ATOM 3223 C CA . TYR A 1 387 ? -17.445 14.912 16.462 1.00 72.06 387 TYR A CA 1
ATOM 3224 C C . TYR A 1 387 ? -18.704 14.778 15.597 1.00 72.06 387 TYR A C 1
ATOM 3226 O O . TYR A 1 387 ? -18.605 14.635 14.378 1.00 72.06 387 TYR A O 1
ATOM 3234 N N . LEU A 1 388 ? -19.897 14.849 16.197 1.00 70.00 388 LEU A N 1
ATOM 3235 C CA . LEU A 1 388 ? -21.151 14.751 15.441 1.00 70.00 388 LEU A CA 1
ATOM 3236 C C . LEU A 1 388 ? -21.261 15.862 14.404 1.00 70.00 388 LEU A C 1
ATOM 3238 O O . LEU A 1 388 ? -21.654 15.608 13.269 1.00 70.00 388 LEU A O 1
ATOM 3242 N N . LYS A 1 389 ? -20.836 17.078 14.760 1.00 70.31 389 LYS A N 1
ATOM 3243 C CA . LYS A 1 389 ? -20.723 18.186 13.813 1.00 70.31 389 LYS A CA 1
ATOM 3244 C C . LYS A 1 389 ? -19.735 17.861 12.688 1.00 70.31 389 LYS A C 1
ATOM 3246 O O . LYS A 1 389 ? -20.053 18.087 11.524 1.00 70.31 389 LYS A O 1
ATOM 3251 N N . ALA A 1 390 ? -18.576 17.285 13.006 1.00 78.12 390 ALA A N 1
ATOM 3252 C CA . ALA A 1 390 ? -17.589 16.894 12.006 1.00 78.12 390 ALA A CA 1
ATOM 3253 C C . ALA A 1 390 ? -18.112 15.817 11.034 1.00 78.12 390 ALA A C 1
ATOM 3255 O O . ALA A 1 390 ? -17.864 15.939 9.831 1.00 78.12 390 ALA A O 1
ATOM 3256 N N . ILE A 1 391 ? -18.872 14.815 11.504 1.00 74.62 391 ILE A N 1
ATOM 3257 C CA . ILE A 1 391 ? -19.576 13.876 10.610 1.00 74.62 391 ILE A CA 1
ATOM 3258 C C . ILE A 1 391 ? -20.661 14.600 9.805 1.00 74.62 391 ILE A C 1
ATOM 3260 O O . ILE A 1 391 ? -20.786 14.346 8.608 1.00 74.62 391 ILE A O 1
ATOM 3264 N N . ALA A 1 392 ? -21.466 15.465 10.432 1.00 69.31 392 ALA A N 1
ATOM 3265 C CA . ALA A 1 392 ? -22.548 16.196 9.762 1.00 69.31 392 ALA A CA 1
ATOM 3266 C C . ALA A 1 392 ? -22.031 16.982 8.551 1.00 69.31 392 ALA A C 1
ATOM 3268 O O . ALA A 1 392 ? -22.654 16.998 7.492 1.00 69.31 392 ALA A O 1
ATOM 3269 N N . GLU A 1 393 ? -20.869 17.612 8.724 1.00 78.12 393 GLU A N 1
ATOM 3270 C CA . GLU A 1 393 ? -20.155 18.369 7.698 1.00 78.12 393 GLU A CA 1
ATOM 3271 C C . GLU A 1 393 ? -19.458 17.472 6.659 1.00 78.12 393 GLU A C 1
ATOM 3273 O O . GLU A 1 393 ? -18.888 17.989 5.701 1.00 78.12 393 GLU A O 1
ATOM 3278 N N . GLY A 1 394 ? -19.477 16.145 6.834 1.00 81.50 394 GLY A N 1
ATOM 3279 C CA . GLY A 1 394 ? -18.777 15.193 5.972 1.00 81.50 394 GLY A CA 1
ATOM 3280 C C . GLY A 1 394 ? -17.256 15.316 6.054 1.00 81.50 394 GLY A C 1
ATOM 3281 O O . GLY A 1 394 ? -16.569 14.989 5.096 1.00 81.50 394 GLY A O 1
ATOM 3282 N N . SER A 1 395 ? -16.723 15.811 7.176 1.00 91.44 395 SER A N 1
ATOM 3283 C CA . SER A 1 395 ? -15.310 16.188 7.324 1.00 91.44 395 SER A CA 1
ATOM 3284 C C . SER A 1 395 ? -14.417 15.105 7.949 1.00 91.44 395 SER A C 1
ATOM 3286 O O . SER A 1 395 ? -13.228 15.341 8.176 1.00 91.44 395 SER A O 1
ATOM 3288 N N . VAL A 1 396 ? -14.964 13.916 8.219 1.00 94.25 396 VAL A N 1
ATOM 3289 C CA . VAL A 1 396 ? -14.247 12.767 8.795 1.00 94.25 396 VAL A CA 1
ATOM 3290 C C . VAL A 1 396 ? -14.123 11.663 7.751 1.00 94.25 396 VAL A C 1
ATOM 3292 O O . VAL A 1 396 ? -15.114 11.286 7.130 1.00 94.25 396 VAL A O 1
ATOM 3295 N N . CYS A 1 397 ? -12.931 11.090 7.593 1.00 97.06 397 CYS A N 1
ATOM 3296 C CA . CYS A 1 397 ? -12.742 9.862 6.824 1.00 97.06 397 CYS A CA 1
ATOM 3297 C C . CYS A 1 397 ? -11.945 8.814 7.603 1.00 97.06 397 CYS A C 1
ATOM 3299 O O . CYS A 1 397 ? -11.219 9.122 8.553 1.00 97.06 397 CYS A O 1
ATOM 3301 N N . VAL A 1 398 ? -12.029 7.567 7.146 1.00 98.06 398 VAL A N 1
ATOM 3302 C CA . VAL A 1 398 ? -11.162 6.483 7.614 1.00 98.06 398 VAL A CA 1
ATOM 3303 C C . VAL A 1 398 ? -10.195 6.064 6.508 1.00 98.06 398 VAL A C 1
ATOM 3305 O O . VAL A 1 398 ? -10.581 5.941 5.345 1.00 98.06 398 VAL A O 1
ATOM 3308 N N . LEU A 1 399 ? -8.934 5.838 6.871 1.00 98.75 399 LEU A N 1
ATOM 3309 C CA . LEU A 1 399 ? -7.879 5.405 5.963 1.00 98.75 399 LEU A CA 1
ATOM 3310 C C . LEU A 1 399 ? -7.303 4.073 6.433 1.00 98.75 399 LEU A C 1
ATOM 3312 O O . LEU A 1 399 ? -6.682 3.964 7.488 1.00 98.75 399 LEU A O 1
ATOM 3316 N N . LEU A 1 400 ? -7.504 3.049 5.618 1.00 98.62 400 LEU A N 1
ATOM 3317 C CA . LEU A 1 400 ? -7.104 1.689 5.902 1.00 98.62 400 LEU A CA 1
ATOM 3318 C C . LEU A 1 400 ? -5.751 1.346 5.277 1.00 98.62 400 LEU A C 1
ATOM 3320 O O . LEU A 1 400 ? -5.569 1.451 4.067 1.00 98.62 400 LEU A O 1
ATOM 3324 N N . LEU A 1 401 ? -4.838 0.830 6.096 1.00 97.88 401 LEU A N 1
ATOM 3325 C CA . LEU A 1 401 ? -3.565 0.255 5.668 1.00 97.88 401 LEU A CA 1
ATOM 3326 C C . LEU A 1 401 ? -3.746 -1.251 5.391 1.00 97.88 401 LEU A C 1
ATOM 3328 O O . LEU A 1 401 ? -3.692 -2.076 6.310 1.00 97.88 401 LEU A O 1
ATOM 3332 N N . ALA A 1 402 ? -3.965 -1.613 4.123 1.00 95.88 402 ALA A N 1
ATOM 3333 C CA . ALA A 1 402 ? -4.249 -2.974 3.643 1.00 95.88 402 ALA A CA 1
ATOM 3334 C C . ALA A 1 402 ? -3.223 -3.500 2.611 1.00 95.88 402 ALA A C 1
ATOM 3336 O O . ALA A 1 402 ? -3.514 -4.393 1.811 1.00 95.88 402 ALA A O 1
ATOM 3337 N N . GLY A 1 403 ? -1.984 -3.000 2.649 1.00 87.44 403 GLY A N 1
ATOM 3338 C CA . GLY A 1 403 ? -0.900 -3.453 1.765 1.00 87.44 403 GLY A CA 1
ATOM 3339 C C . GLY A 1 403 ? -0.355 -4.864 2.054 1.00 87.44 403 GLY A C 1
ATOM 3340 O O . GLY A 1 403 ? 0.478 -5.367 1.306 1.00 87.44 403 GLY A O 1
ATOM 3341 N N . GLY A 1 404 ? -0.776 -5.516 3.143 1.00 78.62 404 GLY A N 1
ATOM 3342 C CA . GLY A 1 404 ? -0.256 -6.823 3.559 1.00 78.62 404 GLY A CA 1
ATOM 3343 C C . GLY A 1 404 ? -1.037 -8.019 2.999 1.00 78.62 404 GLY A C 1
ATOM 3344 O O . GLY A 1 404 ? -2.243 -8.138 3.217 1.00 78.62 404 GLY A O 1
ATOM 3345 N N . GLN A 1 405 ? -0.335 -8.972 2.377 1.00 77.00 405 GLN A N 1
ATOM 3346 C CA . GLN A 1 405 ? -0.892 -10.295 2.057 1.00 77.00 405 GLN A CA 1
ATOM 3347 C C . GLN A 1 405 ? -1.033 -11.187 3.304 1.00 77.00 405 GLN A C 1
ATOM 3349 O O . GLN A 1 405 ? -0.246 -11.091 4.251 1.00 77.00 405 GLN A O 1
ATOM 3354 N N . GLY A 1 406 ? -1.983 -12.127 3.278 1.00 77.62 406 GLY A N 1
ATOM 3355 C CA . GLY A 1 406 ? -2.228 -13.107 4.342 1.00 77.62 406 GLY A CA 1
ATOM 3356 C C . GLY A 1 406 ? -1.215 -14.259 4.438 1.00 77.62 406 GLY A C 1
ATOM 3357 O O . GLY A 1 406 ? -1.483 -15.248 5.114 1.00 77.62 406 GLY A O 1
ATOM 3358 N N . THR A 1 407 ? -0.032 -14.154 3.825 1.00 80.31 407 THR A N 1
ATOM 3359 C CA . THR A 1 407 ? 0.927 -15.274 3.694 1.00 80.31 407 THR A CA 1
ATOM 3360 C C . THR A 1 407 ? 1.370 -15.883 5.028 1.00 80.31 407 THR A C 1
ATOM 3362 O O . THR A 1 407 ? 1.510 -17.101 5.129 1.00 80.31 407 THR A O 1
ATOM 3365 N N . ARG A 1 408 ? 1.537 -15.073 6.087 1.00 80.50 408 ARG A N 1
ATOM 3366 C CA . ARG A 1 408 ? 1.841 -15.564 7.453 1.00 80.50 408 ARG A CA 1
ATOM 3367 C C . ARG A 1 408 ? 0.693 -16.355 8.090 1.00 80.50 408 ARG A C 1
ATOM 3369 O O . ARG A 1 408 ? 0.941 -17.140 8.999 1.00 80.50 408 ARG A O 1
ATOM 3376 N N . LEU A 1 409 ? -0.533 -16.150 7.612 1.00 84.62 409 LEU A N 1
ATOM 3377 C CA . LEU A 1 409 ? -1.738 -16.869 8.030 1.00 84.62 409 LEU A CA 1
ATOM 3378 C C . LEU A 1 409 ? -1.966 -18.144 7.197 1.00 84.62 409 LEU A C 1
ATOM 3380 O O . LEU A 1 409 ? -2.941 -18.851 7.430 1.00 84.62 409 LEU A O 1
ATOM 3384 N N . GLY A 1 410 ? -1.084 -18.434 6.231 1.00 83.81 410 GLY A N 1
ATOM 3385 C CA . GLY A 1 410 ? -1.175 -19.607 5.361 1.00 83.81 410 GLY A CA 1
ATOM 3386 C C . GLY A 1 410 ? -2.090 -19.436 4.147 1.00 83.81 410 GLY A C 1
ATOM 3387 O O . GLY A 1 410 ? -2.426 -20.436 3.520 1.00 83.81 410 GLY A O 1
ATOM 3388 N N . VAL A 1 411 ? -2.478 -18.202 3.810 1.00 87.94 411 VAL A N 1
ATOM 3389 C CA . VAL A 1 411 ? -3.366 -17.892 2.678 1.00 87.94 411 VAL A CA 1
ATOM 3390 C C . VAL A 1 411 ? -2.689 -16.956 1.676 1.00 87.94 411 VAL A C 1
ATOM 3392 O O . VAL A 1 411 ? -1.781 -16.203 2.035 1.00 87.94 411 VAL A O 1
ATOM 3395 N N . ASP A 1 412 ? -3.105 -17.019 0.415 1.00 88.31 412 ASP A N 1
ATOM 3396 C CA . ASP A 1 412 ? -2.550 -16.248 -0.704 1.00 88.31 412 ASP A CA 1
ATOM 3397 C C . ASP A 1 412 ? -3.323 -14.957 -1.026 1.00 88.31 412 ASP A C 1
ATOM 3399 O O . ASP A 1 412 ? -2.810 -14.123 -1.768 1.00 88.31 412 ASP A O 1
ATOM 3403 N N . TYR A 1 413 ? -4.480 -14.747 -0.395 1.00 92.12 413 TYR A N 1
ATOM 3404 C CA . TYR A 1 413 ? -5.332 -13.568 -0.568 1.00 92.12 413 TYR A CA 1
ATOM 3405 C C . TYR A 1 413 ? -5.051 -12.430 0.454 1.00 92.12 413 TYR A C 1
ATOM 3407 O O . TYR A 1 413 ? -4.389 -12.645 1.486 1.00 92.12 413 TYR A O 1
ATOM 3415 N N . PRO A 1 414 ? -5.529 -11.189 0.201 1.00 94.56 414 PRO A N 1
ATOM 3416 C CA . PRO A 1 414 ? -5.425 -10.050 1.117 1.00 94.56 414 PRO A CA 1
ATOM 3417 C C . PRO A 1 414 ? -5.992 -10.330 2.511 1.00 94.56 414 PRO A C 1
ATOM 3419 O O . PRO A 1 414 ? -7.069 -10.904 2.665 1.00 94.56 414 PRO A O 1
ATOM 3422 N N . LYS A 1 415 ? -5.315 -9.846 3.561 1.00 94.44 415 LYS A N 1
ATOM 3423 C CA . LYS A 1 415 ? -5.712 -10.148 4.948 1.00 94.44 415 LYS A CA 1
ATOM 3424 C C . LYS A 1 415 ? -7.136 -9.682 5.299 1.00 94.44 415 LYS A C 1
ATOM 3426 O O . LYS A 1 415 ? -7.801 -10.338 6.092 1.00 94.44 415 LYS A O 1
ATOM 3431 N N . GLY A 1 416 ? -7.635 -8.599 4.702 1.00 96.25 416 GLY A N 1
ATOM 3432 C CA . GLY A 1 416 ? -8.996 -8.121 4.975 1.00 96.25 416 GLY A CA 1
ATOM 3433 C C . GLY A 1 416 ? -10.106 -9.104 4.566 1.00 96.25 416 GLY A C 1
ATOM 3434 O O . GLY A 1 416 ? -11.201 -9.052 5.121 1.00 96.25 416 GLY A O 1
ATOM 3435 N N . MET A 1 417 ? -9.821 -10.046 3.659 1.00 96.69 417 MET A N 1
ATOM 3436 C CA . MET A 1 417 ? -10.750 -11.107 3.239 1.00 96.69 417 MET A CA 1
ATOM 3437 C C . MET A 1 417 ? -10.787 -12.297 4.210 1.00 96.69 417 MET A C 1
ATOM 3439 O O . MET A 1 417 ? -11.493 -13.271 3.966 1.00 96.69 417 MET A O 1
ATOM 3443 N N . TYR A 1 418 ? -10.012 -12.265 5.296 1.00 96.56 418 TYR A N 1
ATOM 3444 C CA . TYR A 1 418 ? -9.915 -13.388 6.221 1.00 96.56 418 TYR A CA 1
ATOM 3445 C C . TYR A 1 418 ? -11.186 -13.534 7.073 1.00 96.56 418 TYR A C 1
ATOM 3447 O O . TYR A 1 418 ? -11.625 -12.573 7.707 1.00 96.56 418 TYR A O 1
ATOM 3455 N N . ASP A 1 419 ? -11.744 -14.747 7.113 1.00 96.38 419 ASP A N 1
ATOM 3456 C CA . ASP A 1 419 ? -12.787 -15.175 8.054 1.00 96.38 419 ASP A CA 1
ATOM 3457 C C . ASP A 1 419 ? -12.123 -15.827 9.274 1.00 96.38 419 ASP A C 1
ATOM 3459 O O . ASP A 1 419 ? -11.445 -16.848 9.161 1.00 96.38 419 ASP A O 1
ATOM 3463 N N . VAL A 1 420 ? -12.310 -15.240 10.458 1.00 95.81 420 VAL A N 1
ATOM 3464 C CA . VAL A 1 420 ? -11.752 -15.776 11.715 1.00 95.81 420 VAL A CA 1
ATOM 3465 C C . VAL A 1 420 ? -12.609 -16.902 12.321 1.00 95.81 420 VAL A C 1
ATOM 3467 O O . VAL A 1 420 ? -12.323 -17.413 13.407 1.00 95.81 420 VAL A O 1
ATOM 3470 N N . GLY A 1 421 ? -13.677 -17.305 11.634 1.00 95.56 421 GLY A N 1
ATOM 3471 C CA . GLY A 1 421 ? -14.588 -18.371 12.021 1.00 95.56 421 GLY A CA 1
ATOM 3472 C C . GLY A 1 421 ? -15.719 -17.913 12.937 1.00 95.56 421 GLY A C 1
ATOM 3473 O O . GLY A 1 421 ? -16.149 -18.701 13.778 1.00 95.56 421 GLY A O 1
ATOM 3474 N N . LEU A 1 422 ? -16.186 -16.669 12.807 1.00 95.88 422 LEU A N 1
ATOM 3475 C CA . LEU A 1 422 ? -17.379 -16.193 13.522 1.00 95.88 422 LEU A CA 1
ATOM 3476 C C . LEU A 1 422 ? -18.636 -16.970 13.085 1.00 95.88 422 LEU A C 1
ATOM 3478 O O . LEU A 1 422 ? -18.646 -17.521 11.976 1.00 95.88 422 LEU A O 1
ATOM 3482 N N . PRO A 1 423 ? -19.701 -17.015 13.911 1.00 94.06 423 PRO A N 1
ATOM 3483 C CA . PRO A 1 423 ? -20.992 -17.581 13.512 1.00 94.06 423 PRO A CA 1
ATOM 3484 C C . PRO A 1 423 ? -21.502 -17.044 12.168 1.00 94.06 423 PRO A C 1
ATOM 3486 O O . PRO A 1 423 ? -21.930 -17.821 11.319 1.00 94.06 423 PRO A O 1
ATOM 3489 N N . SER A 1 424 ? -21.373 -15.737 11.935 1.00 94.94 424 SER A N 1
ATOM 3490 C CA . SER A 1 424 ? -21.786 -15.064 10.701 1.00 94.94 424 SER A CA 1
ATOM 3491 C C . SER A 1 424 ? -20.886 -15.305 9.486 1.00 94.94 424 SER A C 1
ATOM 3493 O O . SER A 1 424 ? -21.275 -14.942 8.376 1.00 94.94 424 SER A O 1
ATOM 3495 N N . LYS A 1 425 ? -19.676 -15.855 9.680 1.00 96.88 425 LYS A N 1
ATOM 3496 C CA . LYS A 1 425 ? -18.623 -15.990 8.650 1.00 96.88 425 LYS A CA 1
ATOM 3497 C C . LYS A 1 425 ? -18.178 -14.671 8.008 1.00 96.88 425 LYS A C 1
ATOM 3499 O O . LYS A 1 425 ? -17.589 -14.668 6.927 1.00 96.88 425 LYS A O 1
ATOM 3504 N N . LYS A 1 426 ? -18.447 -13.536 8.662 1.00 97.94 426 LYS A N 1
ATOM 3505 C CA . LYS A 1 426 ? -18.027 -12.219 8.176 1.00 97.94 426 LYS A CA 1
ATOM 3506 C C . LYS A 1 426 ? -16.506 -12.108 8.138 1.00 97.94 426 LYS A C 1
ATOM 3508 O O . LYS A 1 426 ? -15.806 -12.479 9.080 1.00 97.94 426 LYS A O 1
ATOM 3513 N N . THR A 1 427 ? -16.011 -11.525 7.052 1.00 98.19 427 THR A N 1
ATOM 3514 C CA . THR A 1 427 ? -14.595 -11.168 6.904 1.00 98.19 427 THR A CA 1
ATOM 3515 C C . THR A 1 427 ? -14.266 -9.879 7.657 1.00 98.19 427 THR A C 1
ATOM 3517 O O . THR A 1 427 ? -15.166 -9.110 8.012 1.00 98.19 427 THR A O 1
ATOM 3520 N N . LEU A 1 428 ? -12.975 -9.593 7.858 1.00 98.19 428 LEU A N 1
ATOM 3521 C CA . LEU A 1 428 ? -12.538 -8.326 8.460 1.00 98.19 428 LEU A CA 1
ATOM 3522 C C . LEU A 1 428 ? -13.058 -7.107 7.679 1.00 98.19 428 LEU A C 1
ATOM 3524 O O . LEU A 1 428 ? -13.562 -6.171 8.298 1.00 98.19 428 LEU A O 1
ATOM 3528 N N . TYR A 1 429 ? -13.017 -7.136 6.340 1.00 98.31 429 TYR A N 1
ATOM 3529 C CA . TYR A 1 429 ? -13.571 -6.064 5.505 1.00 98.31 429 TYR A CA 1
ATOM 3530 C C . TYR A 1 429 ? -15.067 -5.857 5.733 1.00 98.31 429 TYR A C 1
ATOM 3532 O O . TYR A 1 429 ? -15.514 -4.715 5.801 1.00 98.31 429 TYR A O 1
ATOM 3540 N N . GLN A 1 430 ? -15.841 -6.935 5.876 1.00 98.50 430 GLN A N 1
ATOM 3541 C CA . GLN A 1 430 ? -17.277 -6.813 6.106 1.00 98.50 430 GLN A CA 1
ATOM 3542 C C . GLN A 1 430 ? -17.583 -6.211 7.483 1.00 98.50 430 GLN A C 1
ATOM 3544 O O . GLN A 1 430 ? -18.404 -5.303 7.576 1.00 98.50 430 GLN A O 1
ATOM 3549 N N . ILE A 1 431 ? -16.904 -6.667 8.542 1.00 98.50 431 ILE A N 1
ATOM 3550 C CA . ILE A 1 431 ? -17.063 -6.111 9.899 1.00 98.50 431 ILE A CA 1
ATOM 3551 C C . ILE A 1 431 ? -16.721 -4.614 9.903 1.00 98.50 431 ILE A C 1
ATOM 3553 O O . ILE A 1 431 ? -17.451 -3.808 10.478 1.00 98.50 431 ILE A O 1
ATOM 3557 N N . GLN A 1 432 ? -15.632 -4.236 9.230 1.00 98.44 432 GLN A N 1
ATOM 3558 C CA . GLN A 1 432 ? -15.196 -2.847 9.083 1.00 98.44 432 GLN A CA 1
ATOM 3559 C C . GLN A 1 432 ? -16.232 -2.005 8.318 1.00 98.44 432 GLN A C 1
ATOM 3561 O O . GLN A 1 432 ? -16.671 -0.966 8.806 1.00 98.44 432 GLN A O 1
ATOM 3566 N N . ALA A 1 433 ? -16.705 -2.476 7.166 1.00 98.31 433 ALA A N 1
ATOM 3567 C CA . ALA A 1 433 ? -17.723 -1.777 6.388 1.00 98.31 433 ALA A CA 1
ATOM 3568 C C . ALA A 1 433 ? -19.044 -1.602 7.162 1.00 98.31 433 ALA A C 1
ATOM 3570 O O . ALA A 1 433 ? -19.647 -0.531 7.136 1.00 98.31 433 ALA A O 1
ATOM 3571 N N . GLU A 1 434 ? -19.482 -2.623 7.904 1.00 98.06 434 GLU A N 1
ATOM 3572 C CA . GLU A 1 434 ? -20.684 -2.536 8.740 1.00 98.06 434 GLU A CA 1
ATOM 3573 C C . GLU A 1 434 ? -20.523 -1.539 9.899 1.00 98.06 434 GLU A C 1
ATOM 3575 O O . GLU A 1 434 ? -21.479 -0.833 10.214 1.00 98.06 434 GLU A O 1
ATOM 3580 N N . ARG A 1 435 ? -19.327 -1.410 10.493 1.00 97.69 435 ARG A N 1
ATOM 3581 C CA . ARG A 1 435 ? -19.036 -0.374 11.504 1.00 97.69 435 ARG A CA 1
ATOM 3582 C C . ARG A 1 435 ? -19.132 1.040 10.931 1.00 97.69 435 ARG A C 1
ATOM 3584 O O . ARG A 1 435 ? -19.712 1.906 11.578 1.00 97.69 435 ARG A O 1
ATOM 3591 N N . ILE A 1 436 ? -18.618 1.263 9.717 1.00 96.06 436 ILE A N 1
ATOM 3592 C CA . ILE A 1 436 ? -18.744 2.554 9.015 1.00 96.06 436 ILE A CA 1
ATOM 3593 C C . ILE A 1 436 ? -20.223 2.893 8.816 1.00 96.06 436 ILE A C 1
ATOM 3595 O O . ILE A 1 436 ? -20.678 3.955 9.233 1.00 96.06 436 ILE A O 1
ATOM 3599 N N . ARG A 1 437 ? -20.994 1.952 8.259 1.00 95.31 437 ARG A N 1
ATOM 3600 C CA . ARG A 1 437 ? -22.434 2.131 8.025 1.00 95.31 437 ARG A CA 1
ATOM 3601 C C . ARG A 1 437 ? -23.194 2.415 9.312 1.00 95.31 437 ARG A C 1
ATOM 3603 O O . ARG A 1 437 ? -24.080 3.265 9.322 1.00 95.31 437 ARG A O 1
ATOM 3610 N N . ARG A 1 438 ? -22.858 1.714 10.398 1.00 94.31 438 ARG A N 1
ATOM 3611 C CA . ARG A 1 438 ? -23.500 1.939 11.691 1.00 94.31 438 ARG A CA 1
ATOM 3612 C C . ARG A 1 438 ? -23.223 3.339 12.224 1.00 94.31 438 ARG A C 1
ATOM 3614 O O . ARG A 1 438 ? -24.142 3.976 12.721 1.00 94.31 438 ARG A O 1
ATOM 3621 N N . LEU A 1 439 ? -21.997 3.839 12.096 1.00 91.81 439 LEU A N 1
ATOM 3622 C CA . LEU A 1 439 ? -21.684 5.207 12.505 1.00 91.81 439 LEU A CA 1
ATOM 3623 C C . LEU A 1 439 ? -22.385 6.259 11.655 1.00 91.81 439 LEU A C 1
ATOM 3625 O O . LEU A 1 439 ? -22.880 7.239 12.205 1.00 91.81 439 LEU A O 1
ATOM 3629 N N . GLU A 1 440 ? -22.475 6.054 10.340 1.00 91.75 440 GLU A N 1
ATOM 3630 C CA . GLU A 1 440 ? -23.275 6.924 9.474 1.00 91.75 440 GLU A CA 1
ATOM 3631 C C . GLU A 1 440 ? -24.744 6.938 9.927 1.00 91.75 440 GLU A C 1
ATOM 3633 O O . GLU A 1 440 ? -25.351 8.003 9.993 1.00 91.75 440 GLU A O 1
ATOM 3638 N N . GLN A 1 441 ? -25.315 5.782 10.291 1.00 90.62 441 GLN A N 1
ATOM 3639 C CA . GLN A 1 441 ? -26.677 5.679 10.832 1.00 90.62 441 GLN A CA 1
ATOM 3640 C C . GLN A 1 441 ? -26.834 6.407 12.171 1.00 90.62 441 GLN A C 1
ATOM 3642 O O . GLN A 1 441 ? -27.733 7.231 12.296 1.00 90.62 441 GLN A O 1
ATOM 3647 N N . LEU A 1 442 ? -25.946 6.155 13.136 1.00 88.62 442 LEU A N 1
ATOM 3648 C CA . LEU A 1 442 ? -25.965 6.811 14.447 1.00 88.62 442 LEU A CA 1
ATOM 3649 C C . LEU A 1 442 ? -25.871 8.336 14.318 1.00 88.62 442 LEU A C 1
ATOM 3651 O O . LEU A 1 442 ? -26.618 9.067 14.962 1.00 88.62 442 LEU A O 1
ATOM 3655 N N . ALA A 1 443 ? -24.994 8.827 13.441 1.00 87.62 443 ALA A N 1
ATOM 3656 C CA . ALA A 1 443 ? -24.880 10.255 13.180 1.00 87.62 443 ALA A CA 1
ATOM 3657 C C . ALA A 1 443 ? -26.142 10.822 12.515 1.00 87.62 443 ALA A C 1
ATOM 3659 O O . ALA A 1 443 ? -26.615 11.884 12.909 1.00 87.62 443 ALA A O 1
ATOM 3660 N N . ASN A 1 444 ? -26.716 10.113 11.541 1.00 88.75 444 ASN A N 1
ATOM 3661 C CA . ASN A 1 444 ? -27.966 10.504 10.890 1.00 88.75 444 ASN A CA 1
ATOM 3662 C C . ASN A 1 444 ? -29.140 10.587 11.886 1.00 88.75 444 ASN A C 1
ATOM 3664 O O . ASN A 1 444 ? -29.907 11.550 11.840 1.00 88.75 444 ASN A O 1
ATOM 3668 N N . GLU A 1 445 ? -29.258 9.618 12.801 1.00 87.69 445 GLU A N 1
ATOM 3669 C CA . GLU A 1 445 ? -30.271 9.583 13.866 1.00 87.69 445 GLU A CA 1
ATOM 3670 C C . GLU A 1 445 ? -30.144 10.796 14.799 1.00 87.69 445 GLU A C 1
ATOM 3672 O O . GLU A 1 445 ? -31.117 11.527 15.005 1.00 87.69 445 GLU A O 1
ATOM 3677 N N . GLU A 1 446 ? -28.935 11.051 15.298 1.00 84.12 446 GLU A N 1
ATOM 3678 C CA . GLU A 1 446 ? -28.656 12.126 16.254 1.00 84.12 446 GLU A CA 1
ATOM 3679 C C . GLU A 1 446 ? -28.824 13.522 15.624 1.00 84.12 446 GLU A C 1
ATOM 3681 O O . GLU A 1 446 ? -29.454 14.418 16.190 1.00 84.12 446 GLU A O 1
ATOM 3686 N N . LEU A 1 447 ? -28.332 13.700 14.395 1.00 83.00 447 LEU A N 1
ATOM 3687 C CA . LEU A 1 447 ? -28.399 14.963 13.652 1.00 83.00 447 LEU A CA 1
ATOM 3688 C C . LEU A 1 447 ? -29.734 15.176 12.928 1.00 83.00 447 LEU A C 1
ATOM 3690 O O . LEU A 1 447 ? -29.960 16.246 12.359 1.00 83.00 447 LEU A O 1
ATOM 3694 N N . LYS A 1 448 ? -30.610 14.165 12.914 1.00 87.00 448 LYS A N 1
ATOM 3695 C CA . LYS A 1 448 ? -31.875 14.152 12.161 1.00 87.00 448 LYS A CA 1
ATOM 3696 C C . LYS A 1 448 ? -31.668 14.468 10.673 1.00 87.00 448 LYS A C 1
ATOM 3698 O O . LYS A 1 448 ? -32.407 15.258 10.082 1.00 87.00 448 LYS A O 1
ATOM 3703 N N . THR A 1 449 ? -30.658 13.843 10.071 1.00 84.94 449 THR A N 1
ATOM 3704 C CA . THR A 1 449 ? -30.316 13.946 8.642 1.00 84.94 449 THR A CA 1
ATOM 3705 C C . THR A 1 449 ? -30.204 12.556 8.010 1.00 84.94 449 THR A C 1
ATOM 3707 O O . THR A 1 449 ? -30.344 11.554 8.692 1.00 84.94 449 THR A O 1
ATOM 3710 N N . ASN A 1 450 ? -29.990 12.488 6.695 1.00 83.25 450 ASN A N 1
ATOM 3711 C CA . ASN A 1 450 ? -29.730 11.249 5.947 1.00 83.25 450 ASN A CA 1
ATOM 3712 C C . ASN A 1 450 ? -28.504 11.387 5.024 1.00 83.25 450 ASN A C 1
ATOM 3714 O O . ASN A 1 450 ? -28.394 10.709 3.999 1.00 83.25 450 ASN A O 1
ATOM 3718 N N . THR A 1 451 ? -27.624 12.340 5.332 1.00 84.12 451 THR A N 1
ATOM 3719 C CA . THR A 1 451 ? -26.509 12.755 4.470 1.00 84.12 451 THR A CA 1
ATOM 3720 C C . THR A 1 451 ? -25.140 12.511 5.090 1.00 84.12 451 THR A C 1
ATOM 3722 O O . THR A 1 451 ? -24.147 12.826 4.441 1.00 84.12 451 THR A O 1
ATOM 3725 N N . SER A 1 452 ? -25.065 11.977 6.314 1.00 86.75 452 SER A N 1
ATOM 3726 C CA . SER A 1 452 ? -23.791 11.636 6.950 1.00 86.75 452 SER A CA 1
ATOM 3727 C C . SER A 1 452 ? -23.054 10.591 6.118 1.00 86.75 452 SER A C 1
ATOM 3729 O O . SER A 1 452 ? -23.623 9.559 5.761 1.00 86.75 452 SER A O 1
ATOM 3731 N N . ILE A 1 453 ? -21.798 10.892 5.789 1.00 90.25 453 ILE A N 1
ATOM 3732 C CA . ILE A 1 453 ? -20.927 10.059 4.960 1.00 90.25 453 ILE A CA 1
ATOM 3733 C C . ILE A 1 453 ? -19.553 10.009 5.621 1.00 90.25 453 ILE A C 1
ATOM 3735 O O . ILE A 1 453 ? -19.011 11.050 5.989 1.00 90.25 453 ILE A O 1
ATOM 3739 N N . ILE A 1 454 ? -18.974 8.814 5.707 1.00 93.69 454 ILE A N 1
ATOM 3740 C CA . ILE A 1 454 ? -17.588 8.603 6.127 1.00 93.69 454 ILE A CA 1
ATOM 3741 C C . ILE A 1 454 ? -16.847 7.928 4.967 1.00 93.69 454 ILE A C 1
ATOM 3743 O O . ILE A 1 454 ? -16.970 6.714 4.780 1.00 93.69 454 ILE A O 1
ATOM 3747 N N . PRO A 1 455 ? -16.073 8.678 4.159 1.00 96.75 455 PRO A N 1
ATOM 3748 C CA . PRO A 1 455 ? -15.307 8.084 3.073 1.00 96.75 455 PRO A CA 1
ATOM 3749 C C . PRO A 1 455 ? -14.286 7.069 3.590 1.00 96.75 455 PRO A C 1
ATOM 3751 O O . PRO A 1 455 ? -13.624 7.287 4.610 1.00 96.75 455 PRO A O 1
ATOM 3754 N N . TRP A 1 456 ? -14.144 5.972 2.852 1.00 98.31 456 TRP A N 1
ATOM 3755 C CA . TRP A 1 456 ? -13.231 4.884 3.155 1.00 98.31 456 TRP A CA 1
ATOM 3756 C C . TRP A 1 456 ? -12.112 4.826 2.124 1.00 98.31 456 TRP A C 1
ATOM 3758 O O . TRP A 1 456 ? -12.277 4.331 1.009 1.00 98.31 456 TRP A O 1
ATOM 3768 N N . PHE A 1 457 ? -10.955 5.343 2.517 1.00 98.62 457 PHE A N 1
ATOM 3769 C CA . PHE A 1 457 ? -9.730 5.259 1.737 1.00 98.62 457 PHE A CA 1
ATOM 3770 C C . PHE A 1 457 ? -9.017 3.950 2.078 1.00 98.62 457 PHE A C 1
ATOM 3772 O O . PHE A 1 457 ? -8.809 3.651 3.252 1.00 98.62 457 PHE A O 1
ATOM 3779 N N . ILE A 1 458 ? -8.645 3.155 1.079 1.00 98.56 458 ILE A N 1
ATOM 3780 C CA . ILE A 1 458 ? -8.011 1.848 1.275 1.00 98.56 458 ILE A CA 1
ATOM 3781 C C . ILE A 1 458 ? -6.687 1.830 0.518 1.00 98.56 458 ILE A C 1
ATOM 3783 O O . ILE A 1 458 ? -6.666 1.771 -0.709 1.00 98.56 458 ILE A O 1
ATOM 3787 N N . MET A 1 459 ? -5.585 1.852 1.266 1.00 98.12 459 MET A N 1
ATOM 3788 C CA . MET A 1 459 ? -4.247 1.692 0.712 1.00 98.12 459 MET A CA 1
ATOM 3789 C C . MET A 1 459 ? -3.917 0.207 0.558 1.00 98.12 459 MET A C 1
ATOM 3791 O O . MET A 1 459 ? -3.885 -0.534 1.544 1.00 98.12 459 MET A O 1
ATOM 3795 N N . THR A 1 460 ? -3.636 -0.232 -0.661 1.00 96.38 460 THR A N 1
ATOM 3796 C CA . THR A 1 460 ? -3.291 -1.619 -1.000 1.00 96.38 460 THR A CA 1
ATOM 3797 C C . THR A 1 460 ? -1.827 -1.724 -1.457 1.00 96.38 460 THR A C 1
ATOM 3799 O O . THR A 1 460 ? -1.036 -0.793 -1.319 1.00 96.38 460 THR A O 1
ATOM 3802 N N . SER A 1 461 ? -1.439 -2.887 -1.977 1.00 91.00 461 SER A N 1
ATOM 3803 C CA . SER A 1 461 ? -0.166 -3.132 -2.657 1.00 91.00 461 SER A CA 1
ATOM 3804 C C . SER A 1 461 ? -0.417 -3.668 -4.066 1.00 91.00 461 SER A C 1
ATOM 3806 O O . SER A 1 461 ? -1.511 -4.170 -4.330 1.00 91.00 461 SER A O 1
ATOM 3808 N N . GLU A 1 462 ? 0.621 -3.716 -4.910 1.00 85.75 462 GLU A N 1
ATOM 3809 C CA . GLU A 1 462 ? 0.547 -4.347 -6.244 1.00 85.75 462 GLU A CA 1
ATOM 3810 C C . GLU A 1 462 ? 0.018 -5.797 -6.206 1.00 85.75 462 GLU A C 1
ATOM 3812 O O . GLU A 1 462 ? -0.508 -6.312 -7.187 1.00 85.75 462 GLU A O 1
ATOM 3817 N N . HIS A 1 463 ? 0.176 -6.486 -5.069 1.00 84.62 463 HIS A N 1
ATOM 3818 C CA . HIS A 1 463 ? -0.249 -7.873 -4.895 1.00 84.62 463 HIS A CA 1
ATOM 3819 C C . HIS A 1 463 ? -1.645 -8.016 -4.285 1.00 84.62 463 HIS A C 1
ATOM 3821 O O . HIS A 1 463 ? -2.140 -9.136 -4.186 1.00 84.62 463 HIS A O 1
ATOM 3827 N N . THR A 1 464 ? -2.248 -6.927 -3.802 1.00 90.44 464 THR A N 1
ATOM 3828 C CA . THR A 1 464 ? -3.539 -6.962 -3.101 1.00 90.44 464 THR A CA 1
ATOM 3829 C C . THR A 1 464 ? -4.612 -6.096 -3.752 1.00 90.44 464 THR A C 1
ATOM 3831 O O . THR A 1 464 ? -5.783 -6.333 -3.465 1.00 90.44 464 THR A O 1
ATOM 3834 N N . GLN A 1 465 ? -4.261 -5.148 -4.629 1.00 93.69 465 GLN A N 1
ATOM 3835 C CA . GLN A 1 465 ? -5.205 -4.215 -5.256 1.00 93.69 465 GLN A CA 1
ATOM 3836 C C . GLN A 1 465 ? -6.338 -4.925 -6.006 1.00 93.69 465 GLN A C 1
ATOM 3838 O O . GLN A 1 465 ? -7.493 -4.806 -5.603 1.00 93.69 465 GLN A O 1
ATOM 3843 N N . GLU A 1 466 ? -6.018 -5.682 -7.062 1.00 95.50 466 GLU A N 1
ATOM 3844 C CA . GLU A 1 466 ? -7.022 -6.284 -7.956 1.00 95.50 466 GLU A CA 1
ATOM 3845 C C . GLU A 1 466 ? -7.973 -7.223 -7.197 1.00 95.50 466 GLU A C 1
ATOM 3847 O O . GLU A 1 466 ? -9.192 -7.192 -7.381 1.00 95.50 466 GLU A O 1
ATOM 3852 N N . GLU A 1 467 ? -7.427 -8.041 -6.296 1.00 95.94 467 GLU A N 1
ATOM 3853 C CA . GLU A 1 467 ? -8.220 -8.987 -5.515 1.00 95.94 467 GLU A CA 1
ATOM 3854 C C . GLU A 1 467 ? -9.118 -8.279 -4.489 1.00 95.94 467 GLU A C 1
ATOM 3856 O O . GLU A 1 467 ? -10.284 -8.650 -4.338 1.00 95.94 467 GLU A O 1
ATOM 3861 N N . THR A 1 468 ? -8.619 -7.213 -3.848 1.00 97.31 468 THR A N 1
ATOM 3862 C CA . THR A 1 468 ? -9.408 -6.388 -2.918 1.00 97.31 468 THR A CA 1
ATOM 3863 C C . THR A 1 468 ? -10.547 -5.679 -3.646 1.00 97.31 468 THR A C 1
ATOM 3865 O O . THR A 1 468 ? -11.691 -5.733 -3.192 1.00 97.31 468 THR A O 1
ATOM 3868 N N . GLU A 1 469 ? -10.265 -5.054 -4.791 1.00 97.19 469 GLU A N 1
ATOM 3869 C CA . GLU A 1 469 ? -11.266 -4.359 -5.604 1.00 97.19 469 GLU A CA 1
ATOM 3870 C C . GLU A 1 469 ? -12.370 -5.320 -6.058 1.00 97.19 469 GLU A C 1
ATOM 3872 O O . GLU A 1 469 ? -13.559 -5.068 -5.841 1.00 97.19 469 GLU A O 1
ATOM 3877 N N . LYS A 1 470 ? -11.980 -6.479 -6.601 1.00 97.94 470 LYS A N 1
ATOM 3878 C CA . LYS A 1 470 ? -12.914 -7.524 -7.022 1.00 97.94 470 LYS A CA 1
ATOM 3879 C C . LYS A 1 470 ? -13.766 -8.031 -5.861 1.00 97.94 470 LYS A C 1
ATOM 3881 O O . LYS A 1 470 ? -14.969 -8.243 -6.040 1.00 97.94 470 LYS A O 1
ATOM 3886 N N . PHE A 1 471 ? -13.168 -8.250 -4.692 1.00 98.06 471 PHE A N 1
ATOM 3887 C CA . PHE A 1 471 ? -13.879 -8.739 -3.515 1.00 98.06 471 PHE A CA 1
ATOM 3888 C C . PHE A 1 471 ? -14.913 -7.727 -3.014 1.00 98.06 471 PHE A C 1
ATOM 3890 O O . PHE A 1 471 ? -16.067 -8.100 -2.795 1.00 98.06 471 PHE A O 1
ATOM 3897 N N . LEU A 1 472 ? -14.539 -6.450 -2.898 1.00 98.25 472 LEU A N 1
ATOM 3898 C CA . LEU A 1 472 ? -15.457 -5.380 -2.502 1.00 98.25 472 LEU A CA 1
ATOM 3899 C C . LEU A 1 472 ? -16.603 -5.235 -3.508 1.00 98.25 472 LEU A C 1
ATOM 3901 O O . LEU A 1 472 ? -17.765 -5.250 -3.109 1.00 98.25 472 LEU A O 1
ATOM 3905 N N . HIS A 1 473 ? -16.298 -5.191 -4.807 1.00 97.88 473 HIS A N 1
ATOM 3906 C CA . HIS A 1 473 ? -17.307 -5.080 -5.860 1.00 97.88 473 HIS A CA 1
ATOM 3907 C C . HIS A 1 473 ? -18.284 -6.268 -5.860 1.00 97.88 473 HIS A C 1
ATOM 3909 O O . HIS A 1 473 ? -19.499 -6.082 -5.902 1.00 97.88 473 HIS A O 1
ATOM 3915 N N . THR A 1 474 ? -17.775 -7.503 -5.762 1.00 97.94 474 THR A N 1
ATOM 3916 C CA . THR A 1 474 ? -18.605 -8.727 -5.751 1.00 97.94 474 THR A CA 1
ATOM 3917 C C . THR A 1 474 ? -19.573 -8.759 -4.566 1.00 97.94 474 THR A C 1
ATOM 3919 O O . THR A 1 474 ? -20.672 -9.293 -4.685 1.00 97.94 474 THR A O 1
ATOM 3922 N N . ASN A 1 475 ? -19.195 -8.150 -3.442 1.00 97.94 475 ASN A N 1
ATOM 3923 C CA . ASN A 1 475 ? -20.023 -8.058 -2.242 1.00 97.94 475 ASN A CA 1
ATOM 3924 C C . ASN A 1 475 ? -20.796 -6.729 -2.135 1.00 97.94 475 ASN A C 1
ATOM 3926 O O . ASN A 1 475 ? -21.240 -6.368 -1.044 1.00 97.94 475 ASN A O 1
ATOM 3930 N N . ASN A 1 476 ? -20.947 -5.983 -3.239 1.00 97.62 476 ASN A N 1
ATOM 3931 C CA . ASN A 1 476 ? -21.629 -4.683 -3.277 1.00 97.62 476 ASN A CA 1
ATOM 3932 C C . ASN A 1 476 ? -21.132 -3.719 -2.180 1.00 97.62 476 ASN A C 1
ATOM 3934 O O . ASN A 1 476 ? -21.922 -3.084 -1.478 1.00 97.62 476 ASN A O 1
ATOM 3938 N N . TYR A 1 477 ? -19.811 -3.697 -1.966 1.00 97.88 477 TYR A N 1
ATOM 3939 C CA . TYR A 1 477 ? -19.117 -2.883 -0.963 1.00 97.88 477 TYR A CA 1
ATOM 3940 C C . TYR A 1 477 ? -19.695 -3.033 0.457 1.00 97.88 477 TYR A C 1
ATOM 3942 O O . TYR A 1 477 ? -19.618 -2.117 1.275 1.00 97.88 477 TYR A O 1
ATOM 3950 N N . PHE A 1 478 ? -20.324 -4.181 0.748 1.00 97.50 478 PHE A N 1
ATOM 3951 C CA . PHE A 1 478 ? -21.025 -4.475 2.003 1.00 97.50 478 PHE A CA 1
ATOM 3952 C C . PHE A 1 478 ? -22.072 -3.413 2.397 1.00 97.50 478 PHE A C 1
ATOM 3954 O O . PHE A 1 478 ? -22.391 -3.230 3.576 1.00 97.50 478 PHE A O 1
ATOM 3961 N N . GLY A 1 479 ? -22.628 -2.716 1.401 1.00 95.19 479 GLY A N 1
ATOM 3962 C CA . GLY A 1 479 ? -23.616 -1.651 1.564 1.00 95.19 479 GLY A CA 1
ATOM 3963 C C . GLY A 1 479 ? -23.040 -0.249 1.780 1.00 95.19 479 GLY A C 1
ATOM 3964 O O . GLY A 1 479 ? -23.824 0.690 1.896 1.00 95.19 479 GLY A O 1
ATOM 3965 N N . VAL A 1 480 ? -21.713 -0.078 1.831 1.00 96.25 480 VAL A N 1
ATOM 3966 C CA . VAL A 1 480 ? -21.089 1.252 1.723 1.00 96.25 480 VAL A CA 1
ATOM 3967 C C . VAL A 1 480 ? -21.247 1.727 0.278 1.00 96.25 480 VAL A C 1
ATOM 3969 O O . VAL A 1 480 ? -21.112 0.943 -0.658 1.00 96.25 480 VAL A O 1
ATOM 3972 N N . LYS A 1 481 ? -21.557 3.007 0.063 1.00 94.94 481 LYS A N 1
ATOM 3973 C CA . LYS A 1 481 ? -21.704 3.545 -1.297 1.00 94.94 481 LYS A CA 1
ATOM 3974 C C . LYS A 1 481 ? -20.372 3.476 -2.048 1.00 94.94 481 LYS A C 1
ATOM 3976 O O . LYS A 1 481 ? -19.359 3.952 -1.539 1.00 94.94 481 LYS A O 1
ATOM 3981 N N . SER A 1 482 ? -20.377 2.919 -3.259 1.00 96.31 482 SER A N 1
ATOM 3982 C CA . SER A 1 482 ? -19.159 2.673 -4.047 1.00 96.31 482 SER A CA 1
ATOM 3983 C C . SER A 1 482 ? -18.331 3.936 -4.305 1.00 96.31 482 SER A C 1
ATOM 3985 O O . SER A 1 482 ? -17.109 3.894 -4.249 1.00 96.31 482 SER A O 1
ATOM 3987 N N . GLU A 1 483 ? -18.981 5.086 -4.499 1.00 96.00 483 GLU A N 1
ATOM 3988 C CA . GLU A 1 483 ? -18.335 6.386 -4.709 1.00 96.00 483 GLU A CA 1
ATOM 3989 C C . GLU A 1 483 ? -17.591 6.921 -3.473 1.00 96.00 483 GLU A C 1
ATOM 3991 O O . GLU A 1 483 ? -16.840 7.894 -3.573 1.00 96.00 483 GLU A O 1
ATOM 3996 N N . ASN A 1 484 ? -17.802 6.301 -2.310 1.00 95.94 484 ASN A N 1
ATOM 3997 C CA . ASN A 1 484 ? -17.152 6.630 -1.046 1.00 95.94 484 ASN A CA 1
ATOM 3998 C C . ASN A 1 484 ? -16.092 5.599 -0.645 1.00 95.94 484 ASN A C 1
ATOM 4000 O O . ASN A 1 484 ? -15.530 5.724 0.439 1.00 95.94 484 ASN A O 1
ATOM 4004 N N . VAL A 1 485 ? -15.797 4.614 -1.497 1.00 98.19 485 VAL A N 1
ATOM 4005 C CA . VAL A 1 485 ? -14.713 3.648 -1.291 1.00 98.19 485 VAL A CA 1
ATOM 4006 C C . VAL A 1 485 ? -13.615 3.923 -2.316 1.00 98.19 485 VAL A C 1
ATOM 4008 O O . VAL A 1 485 ? -13.786 3.671 -3.506 1.00 98.19 485 VAL A O 1
ATOM 4011 N N . ILE A 1 486 ? -12.488 4.470 -1.860 1.00 98.25 486 ILE A N 1
ATOM 4012 C CA . ILE A 1 486 ? -11.391 4.931 -2.717 1.00 98.25 486 ILE A CA 1
ATOM 4013 C C . ILE A 1 486 ? -10.169 4.049 -2.473 1.00 98.25 486 ILE A C 1
ATOM 4015 O O . ILE A 1 486 ? -9.525 4.146 -1.428 1.00 98.25 486 ILE A O 1
ATOM 4019 N N . LEU A 1 487 ? -9.842 3.192 -3.440 1.00 97.94 487 LEU A N 1
ATOM 4020 C CA . LEU A 1 487 ? -8.643 2.355 -3.396 1.00 97.94 487 LEU A CA 1
ATOM 4021 C C . LEU A 1 487 ? -7.470 3.082 -4.054 1.00 97.94 487 LEU A C 1
ATOM 4023 O O . LEU A 1 487 ? -7.630 3.710 -5.100 1.00 97.94 487 LEU A O 1
ATOM 4027 N N . PHE A 1 488 ? -6.286 2.948 -3.469 1.00 97.31 488 PHE A N 1
ATOM 4028 C CA . PHE A 1 488 ? -5.035 3.423 -4.053 1.00 97.31 488 PHE A CA 1
ATOM 4029 C C . PHE A 1 488 ? -3.876 2.522 -3.628 1.00 97.31 488 PHE A C 1
ATOM 4031 O O . PHE A 1 488 ? -3.910 1.908 -2.563 1.00 97.31 488 PHE A O 1
ATOM 4038 N N . GLU A 1 489 ? -2.850 2.425 -4.465 1.00 94.62 489 GLU A N 1
ATOM 4039 C CA . GLU A 1 489 ? -1.716 1.536 -4.221 1.00 94.62 489 GLU A CA 1
ATOM 4040 C C . GLU A 1 489 ? -0.589 2.273 -3.489 1.00 94.62 489 GLU A C 1
ATOM 4042 O O . GLU A 1 489 ? -0.326 3.453 -3.724 1.00 94.62 489 GLU A O 1
ATOM 4047 N N . GLN A 1 490 ? 0.105 1.576 -2.590 1.00 93.00 490 GLN A N 1
ATOM 4048 C CA . GLN A 1 490 ? 1.393 2.044 -2.076 1.00 93.00 490 GLN A CA 1
ATOM 4049 C C . GLN A 1 490 ? 2.509 1.824 -3.110 1.00 93.00 490 GLN A C 1
ATOM 4051 O O . GLN A 1 490 ? 2.377 1.010 -4.028 1.00 93.00 490 GLN A O 1
ATOM 4056 N N . HIS A 1 491 ? 3.638 2.512 -2.939 1.00 89.50 491 HIS A N 1
ATOM 4057 C CA . HIS A 1 491 ? 4.765 2.364 -3.855 1.00 89.50 491 HIS A CA 1
ATOM 4058 C C . HIS A 1 491 ? 5.556 1.080 -3.582 1.00 89.50 491 HIS A C 1
ATOM 4060 O O . HIS A 1 491 ? 5.404 0.384 -2.576 1.00 89.50 491 HIS A O 1
ATOM 4066 N N . LEU A 1 492 ? 6.442 0.766 -4.522 1.00 89.69 492 LEU A N 1
ATOM 4067 C CA . LEU A 1 492 ? 7.393 -0.319 -4.383 1.00 89.69 492 LEU A CA 1
ATOM 4068 C C . LEU A 1 492 ? 8.808 0.234 -4.401 1.00 89.69 492 LEU A C 1
ATOM 4070 O O . LEU A 1 492 ? 9.150 1.076 -5.233 1.00 89.69 492 LEU A O 1
ATOM 4074 N N . LEU A 1 493 ? 9.654 -0.316 -3.541 1.00 90.81 493 LEU A N 1
ATOM 4075 C CA . LEU A 1 493 ? 11.087 -0.083 -3.559 1.00 90.81 493 LEU A CA 1
ATOM 4076 C C . LEU A 1 493 ? 11.832 -1.315 -4.070 1.00 90.81 493 LEU A C 1
ATOM 4078 O O . LEU A 1 493 ? 11.425 -2.454 -3.809 1.00 90.81 493 LEU A O 1
ATOM 4082 N N . PRO A 1 494 ? 12.944 -1.119 -4.797 1.00 94.00 494 PRO A N 1
ATOM 4083 C CA . PRO A 1 494 ? 13.805 -2.225 -5.164 1.00 94.00 494 PRO A CA 1
ATOM 4084 C C . PRO A 1 494 ? 14.415 -2.863 -3.910 1.00 94.00 494 PRO A C 1
ATOM 4086 O O . PRO A 1 494 ? 14.901 -2.177 -3.011 1.00 94.00 494 PRO A O 1
ATOM 4089 N N . ALA A 1 495 ? 14.431 -4.193 -3.872 1.00 94.88 495 ALA A N 1
ATOM 4090 C CA . ALA A 1 495 ? 15.192 -4.932 -2.879 1.00 94.88 495 ALA A CA 1
ATOM 4091 C C . ALA A 1 495 ? 16.690 -4.796 -3.167 1.00 94.88 495 ALA A C 1
ATOM 4093 O O . ALA A 1 495 ? 17.116 -4.879 -4.323 1.00 94.88 495 ALA A O 1
ATOM 4094 N N . LEU A 1 496 ? 17.488 -4.630 -2.116 1.00 95.44 496 LEU A N 1
ATOM 4095 C CA . LEU A 1 496 ? 18.933 -4.444 -2.227 1.00 95.44 496 LEU A CA 1
ATOM 4096 C C . LEU A 1 496 ? 19.670 -5.658 -1.666 1.00 95.44 496 LEU A C 1
ATOM 4098 O O . LEU A 1 496 ? 19.188 -6.316 -0.746 1.00 95.44 496 LEU A O 1
ATOM 4102 N N . ASP A 1 497 ? 20.855 -5.952 -2.183 1.00 94.00 497 ASP A N 1
ATOM 4103 C CA . ASP A 1 497 ? 21.817 -6.776 -1.461 1.00 94.00 497 ASP A CA 1
ATOM 4104 C C . ASP A 1 497 ? 22.448 -5.984 -0.298 1.00 94.00 497 ASP A C 1
ATOM 4106 O O . ASP A 1 497 ? 22.213 -4.786 -0.115 1.00 94.00 497 ASP A O 1
ATOM 4110 N N . PHE A 1 498 ? 23.280 -6.646 0.506 1.00 93.94 498 PHE A N 1
ATOM 4111 C CA . PHE A 1 498 ? 23.964 -5.993 1.629 1.00 93.94 498 PHE A CA 1
ATOM 4112 C C . PHE A 1 498 ? 25.008 -4.947 1.211 1.00 93.94 498 PHE A C 1
ATOM 4114 O O . PHE A 1 498 ? 25.544 -4.266 2.077 1.00 93.94 498 PHE A O 1
ATOM 4121 N N . HIS A 1 499 ? 25.321 -4.828 -0.080 1.00 91.56 499 HIS A N 1
ATOM 4122 C CA . HIS A 1 499 ? 26.234 -3.834 -0.639 1.00 91.56 499 HIS A CA 1
ATOM 4123 C C . HIS A 1 499 ? 25.491 -2.674 -1.324 1.00 91.56 499 HIS A C 1
ATOM 4125 O O . HIS A 1 499 ? 26.138 -1.803 -1.912 1.00 91.56 499 HIS A O 1
ATOM 4131 N N . GLY A 1 500 ? 24.156 -2.640 -1.237 1.00 92.44 500 GLY A N 1
ATOM 4132 C CA . GLY A 1 500 ? 23.318 -1.593 -1.817 1.00 92.44 500 GLY A CA 1
ATOM 4133 C C . GLY A 1 500 ? 23.048 -1.774 -3.311 1.00 92.44 500 GLY A C 1
ATOM 4134 O O . GLY A 1 500 ? 22.628 -0.828 -3.978 1.00 92.44 500 GLY A O 1
ATOM 4135 N N . LYS A 1 501 ? 23.299 -2.963 -3.871 1.00 95.06 501 LYS A N 1
ATOM 4136 C CA . LYS A 1 501 ? 22.991 -3.285 -5.269 1.00 95.06 501 LYS A CA 1
ATOM 4137 C C . LYS A 1 501 ? 21.568 -3.796 -5.393 1.00 95.06 501 LYS A C 1
ATOM 4139 O O . LYS A 1 501 ? 21.158 -4.684 -4.654 1.00 95.06 501 LYS A O 1
ATOM 4144 N N . ILE A 1 502 ? 20.826 -3.277 -6.365 1.00 96.75 502 ILE A N 1
ATOM 4145 C CA . ILE A 1 502 ? 19.459 -3.727 -6.640 1.00 96.75 502 ILE A CA 1
ATOM 4146 C C . ILE A 1 502 ? 19.465 -5.190 -7.096 1.00 96.75 502 ILE A C 1
ATOM 4148 O O . ILE A 1 502 ? 20.212 -5.570 -8.000 1.00 96.75 502 ILE A O 1
ATOM 4152 N N . LEU A 1 503 ? 18.614 -6.013 -6.489 1.00 96.19 503 LEU A N 1
ATOM 4153 C CA . LEU A 1 503 ? 18.452 -7.418 -6.847 1.00 96.19 503 LEU A CA 1
ATOM 4154 C C . LEU A 1 503 ? 17.586 -7.576 -8.106 1.00 96.19 503 LEU A C 1
ATOM 4156 O O . LEU A 1 503 ? 16.619 -6.846 -8.323 1.00 96.19 503 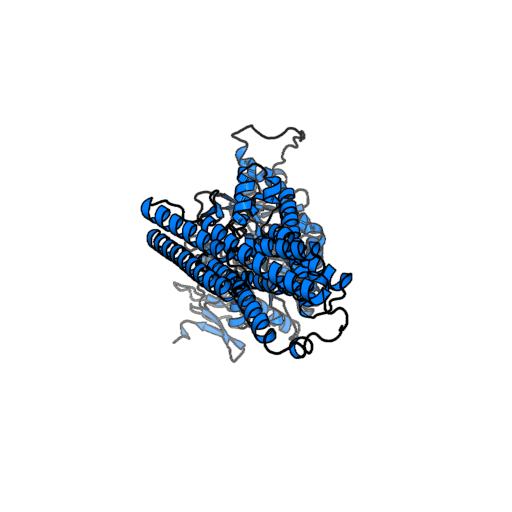LEU A O 1
ATOM 4160 N N . LEU A 1 504 ? 17.925 -8.570 -8.925 1.00 96.25 504 LEU A N 1
ATOM 4161 C CA . LEU A 1 504 ? 17.148 -8.984 -10.093 1.00 96.25 504 LEU A CA 1
ATOM 4162 C C . LEU A 1 504 ? 16.381 -10.275 -9.771 1.00 96.25 504 LEU A C 1
ATOM 4164 O O . LEU A 1 504 ? 16.997 -11.273 -9.394 1.00 96.25 504 LEU A O 1
ATOM 4168 N N . ASP A 1 505 ? 15.063 -10.287 -9.973 1.00 94.25 505 ASP A N 1
ATOM 4169 C CA . ASP A 1 505 ? 14.229 -11.495 -9.861 1.00 94.25 505 ASP A CA 1
ATOM 4170 C C . ASP A 1 505 ? 14.471 -12.416 -11.064 1.00 94.25 505 ASP A C 1
ATOM 4172 O O . ASP A 1 505 ? 14.579 -13.640 -10.951 1.00 94.25 505 ASP A O 1
ATOM 4176 N N . GLN A 1 506 ? 14.613 -11.793 -12.234 1.00 94.62 506 GLN A N 1
ATOM 4177 C CA . GLN A 1 506 ? 14.968 -12.414 -13.503 1.00 94.62 506 GLN A CA 1
ATOM 4178 C C . GLN A 1 506 ? 15.958 -11.510 -14.239 1.00 94.62 506 GLN A C 1
ATOM 4180 O O . GLN A 1 506 ? 16.083 -10.331 -13.926 1.00 94.62 506 GLN A O 1
ATOM 4185 N N . LYS A 1 507 ? 16.622 -12.025 -15.281 1.00 93.88 507 LYS A N 1
ATOM 4186 C CA . LYS A 1 507 ? 17.596 -11.258 -16.089 1.00 93.88 507 LYS A CA 1
ATOM 4187 C C . LYS A 1 507 ? 17.056 -9.935 -16.662 1.00 93.88 507 LYS A C 1
ATOM 4189 O O . LYS A 1 507 ? 17.845 -9.107 -17.095 1.00 93.88 507 LYS A O 1
ATOM 4194 N N . TYR A 1 508 ? 15.735 -9.775 -16.700 1.00 93.38 508 TYR A N 1
ATOM 4195 C CA . TYR A 1 508 ? 15.023 -8.628 -17.254 1.00 93.38 508 TYR A CA 1
ATOM 4196 C C . TYR A 1 508 ? 14.000 -8.002 -16.289 1.00 93.38 508 TYR A C 1
ATOM 4198 O O . TYR A 1 508 ? 13.179 -7.204 -16.730 1.00 93.38 508 TYR A O 1
ATOM 4206 N N . LYS A 1 509 ? 14.001 -8.382 -15.003 1.00 94.62 509 LYS A N 1
ATOM 4207 C CA . LYS A 1 509 ? 13.008 -7.916 -14.023 1.00 94.62 509 LYS A CA 1
ATOM 4208 C C . LYS A 1 509 ? 13.656 -7.638 -12.672 1.00 94.62 509 LYS A C 1
ATOM 4210 O O . LYS A 1 509 ? 14.352 -8.504 -12.135 1.00 94.62 509 LYS A O 1
ATOM 4215 N N . LEU A 1 510 ? 13.406 -6.455 -12.119 1.00 95.44 510 LEU A N 1
ATOM 4216 C CA . LEU A 1 510 ? 13.917 -6.056 -10.807 1.00 95.44 510 LEU A CA 1
ATOM 4217 C C . LEU A 1 510 ? 13.117 -6.747 -9.697 1.00 95.44 510 LEU A C 1
ATOM 4219 O O . LEU A 1 510 ? 11.907 -6.944 -9.815 1.00 95.44 510 LEU A O 1
ATOM 4223 N N . THR A 1 511 ? 13.781 -7.101 -8.599 1.00 93.31 511 THR A N 1
ATOM 4224 C CA . THR A 1 511 ? 13.077 -7.525 -7.388 1.00 93.31 511 THR A CA 1
ATOM 4225 C C . THR A 1 511 ? 12.586 -6.285 -6.650 1.00 93.31 511 THR A C 1
ATOM 4227 O O . THR A 1 511 ? 13.392 -5.480 -6.189 1.00 93.31 511 THR A O 1
ATOM 4230 N N . LYS A 1 512 ? 11.268 -6.144 -6.515 1.00 90.75 512 LYS A N 1
ATOM 4231 C CA . LYS A 1 512 ? 10.604 -5.038 -5.818 1.00 90.75 512 LYS A CA 1
ATOM 4232 C C . LYS A 1 512 ? 9.876 -5.549 -4.566 1.00 90.75 512 LYS A C 1
ATOM 4234 O O . LYS A 1 512 ? 9.606 -6.746 -4.436 1.00 90.75 512 LYS A O 1
ATOM 4239 N N . ALA A 1 513 ? 9.620 -4.664 -3.613 1.00 87.12 513 ALA A N 1
ATOM 4240 C CA . ALA A 1 513 ? 8.819 -4.933 -2.426 1.00 87.12 513 ALA A CA 1
ATOM 4241 C C . ALA A 1 513 ? 8.077 -3.666 -1.994 1.00 87.12 513 ALA A C 1
ATOM 4243 O O . ALA A 1 513 ? 8.546 -2.567 -2.267 1.00 87.12 513 ALA A O 1
ATOM 4244 N N . ALA A 1 514 ? 6.955 -3.835 -1.293 1.00 87.88 514 ALA A N 1
ATOM 4245 C CA . ALA A 1 514 ? 6.270 -2.739 -0.614 1.00 87.88 514 ALA A CA 1
ATOM 4246 C C . ALA A 1 514 ? 7.241 -1.926 0.252 1.00 87.88 514 ALA A C 1
ATOM 4248 O O . ALA A 1 514 ? 8.085 -2.504 0.938 1.00 87.88 514 ALA A O 1
ATOM 4249 N N . ASP A 1 515 ? 7.085 -0.608 0.239 1.00 89.06 515 ASP A N 1
ATOM 4250 C CA . ASP A 1 515 ? 7.936 0.354 0.940 1.00 89.06 515 ASP A CA 1
ATOM 4251 C C . ASP A 1 515 ? 7.511 0.614 2.397 1.00 89.06 515 ASP A C 1
ATOM 4253 O O . ASP A 1 515 ? 7.875 1.626 2.996 1.00 89.06 515 ASP A O 1
ATOM 4257 N N . GLY A 1 516 ? 6.794 -0.339 2.999 1.00 89.94 516 GLY A N 1
ATOM 4258 C CA . GLY A 1 516 ? 6.264 -0.255 4.360 1.00 89.94 516 GLY A CA 1
ATOM 4259 C C . GLY A 1 516 ? 4.962 0.545 4.455 1.00 89.94 516 GLY A C 1
ATOM 4260 O O . GLY A 1 516 ? 4.512 1.169 3.501 1.00 89.94 516 GLY A O 1
ATOM 4261 N N . ASN A 1 517 ? 4.328 0.541 5.629 1.00 92.88 517 ASN A N 1
ATOM 4262 C CA . ASN A 1 517 ? 3.080 1.289 5.826 1.00 92.88 517 ASN A CA 1
ATOM 4263 C C . ASN A 1 517 ? 3.289 2.818 5.843 1.00 92.88 517 ASN A C 1
ATOM 4265 O O . ASN A 1 517 ? 2.345 3.555 5.582 1.00 92.88 517 ASN A O 1
ATOM 4269 N N . GLY A 1 518 ? 4.514 3.294 6.089 1.00 93.50 518 GLY A N 1
ATOM 4270 C CA . GLY A 1 518 ? 4.911 4.695 5.926 1.00 93.50 518 GLY A CA 1
ATOM 4271 C C . GLY A 1 518 ? 5.077 5.126 4.466 1.00 93.50 518 GLY A C 1
ATOM 4272 O O . GLY A 1 518 ? 5.167 6.321 4.200 1.00 93.50 518 GLY A O 1
ATOM 4273 N N . GLY A 1 519 ? 5.030 4.190 3.507 1.00 92.44 519 GLY A N 1
ATOM 4274 C CA . GLY A 1 519 ? 4.843 4.497 2.083 1.00 92.44 519 GLY A CA 1
ATOM 4275 C C . GLY A 1 519 ? 3.532 5.236 1.782 1.00 92.44 519 GLY A C 1
ATOM 4276 O O . GLY A 1 519 ? 3.379 5.827 0.709 1.00 92.44 519 GLY A O 1
ATOM 4277 N N . LEU A 1 520 ? 2.617 5.269 2.762 1.00 96.38 520 LEU A N 1
ATOM 4278 C CA . LEU A 1 520 ? 1.384 6.049 2.763 1.00 96.38 520 LEU A CA 1
ATOM 4279 C C . LEU A 1 520 ? 1.584 7.478 2.264 1.00 96.38 520 LEU A C 1
ATOM 4281 O O . LEU A 1 520 ? 0.894 7.894 1.341 1.00 96.38 520 LEU A O 1
ATOM 4285 N N . TYR A 1 521 ? 2.519 8.228 2.844 1.00 96.00 521 TYR A N 1
ATOM 4286 C CA . TYR A 1 521 ? 2.644 9.668 2.588 1.00 96.00 521 TYR A CA 1
ATOM 4287 C C . TYR A 1 521 ? 2.978 9.967 1.128 1.00 96.00 521 TYR A C 1
ATOM 4289 O O . TYR A 1 521 ? 2.366 10.816 0.483 1.00 96.00 521 TYR A O 1
ATOM 4297 N N . ARG A 1 522 ? 3.876 9.170 0.553 1.00 92.75 522 ARG A N 1
ATOM 4298 C CA . ARG A 1 522 ? 4.195 9.244 -0.869 1.00 92.75 522 ARG A CA 1
ATOM 4299 C C . ARG A 1 522 ? 3.004 8.826 -1.740 1.00 92.75 522 ARG A C 1
ATOM 4301 O O . ARG A 1 522 ? 2.714 9.483 -2.738 1.00 92.75 522 ARG A O 1
ATOM 4308 N N . ALA A 1 523 ? 2.303 7.753 -1.370 1.00 94.94 523 ALA A N 1
ATOM 4309 C CA . ALA A 1 523 ? 1.116 7.276 -2.084 1.00 94.94 523 ALA A CA 1
ATOM 4310 C C . ALA A 1 523 ? -0.014 8.322 -2.107 1.00 94.94 523 ALA A C 1
ATOM 4312 O O . ALA A 1 523 ? -0.642 8.522 -3.147 1.00 94.94 523 ALA A O 1
ATOM 4313 N N . LEU A 1 524 ? -0.212 9.047 -1.002 1.00 97.12 524 LEU A N 1
ATOM 4314 C CA . LEU A 1 524 ? -1.199 10.121 -0.898 1.00 97.12 524 LEU A CA 1
ATOM 4315 C C . LEU A 1 524 ? -0.958 11.239 -1.925 1.00 97.12 524 LEU A C 1
ATOM 4317 O O . LEU A 1 524 ? -1.917 11.745 -2.512 1.00 97.12 524 LEU A O 1
ATOM 4321 N N . THR A 1 525 ? 0.306 11.595 -2.171 1.00 94.19 525 THR A N 1
ATOM 4322 C CA . THR A 1 525 ? 0.686 12.610 -3.165 1.00 94.19 525 THR A CA 1
ATOM 4323 C C . THR A 1 525 ? 0.572 12.080 -4.592 1.00 94.19 525 THR A C 1
ATOM 4325 O O . THR A 1 525 ? -0.102 12.695 -5.418 1.00 94.19 525 THR A O 1
ATOM 4328 N N . THR A 1 526 ? 1.187 10.929 -4.890 1.00 91.88 526 THR A N 1
ATOM 4329 C CA . THR A 1 526 ? 1.237 10.374 -6.257 1.00 91.88 526 THR A CA 1
ATOM 4330 C C . THR A 1 526 ? -0.150 10.052 -6.810 1.00 91.88 526 THR A C 1
ATOM 4332 O O . THR A 1 526 ? -0.401 10.268 -7.992 1.00 91.88 526 THR A O 1
ATOM 4335 N N . HIS A 1 527 ? -1.061 9.566 -5.963 1.00 95.50 527 HIS A N 1
ATOM 4336 C CA . HIS A 1 527 ? -2.427 9.221 -6.362 1.00 95.50 527 HIS A CA 1
ATOM 4337 C C . HIS A 1 527 ? -3.434 10.362 -6.144 1.00 95.50 527 HIS A C 1
ATOM 4339 O O . HIS A 1 527 ? -4.637 10.140 -6.255 1.00 95.50 527 HIS A O 1
ATOM 4345 N N . HIS A 1 528 ? -2.965 11.581 -5.842 1.00 96.69 528 HIS A N 1
ATOM 4346 C CA . HIS A 1 528 ? -3.802 12.767 -5.612 1.00 96.69 528 HIS A CA 1
ATOM 4347 C C . HIS A 1 528 ? -4.881 12.581 -4.526 1.00 96.69 528 HIS A C 1
ATOM 4349 O O . HIS A 1 528 ? -5.928 13.230 -4.555 1.00 96.69 528 HIS A O 1
ATOM 4355 N N . ILE A 1 529 ? -4.621 11.723 -3.536 1.00 98.19 529 ILE A N 1
ATOM 4356 C CA . ILE A 1 529 ? -5.568 11.421 -2.456 1.00 98.19 529 ILE A CA 1
ATOM 4357 C C . ILE A 1 529 ? -5.764 12.632 -1.546 1.00 98.19 529 ILE A C 1
ATOM 4359 O O . ILE A 1 529 ? -6.889 12.899 -1.135 1.00 98.19 529 ILE A O 1
ATOM 4363 N N . LEU A 1 530 ? -4.708 13.417 -1.297 1.00 97.62 530 LEU A N 1
ATOM 4364 C CA . LEU A 1 530 ? -4.832 14.681 -0.557 1.00 97.62 530 LEU A CA 1
ATOM 4365 C C . LEU A 1 530 ? -5.819 15.636 -1.243 1.00 97.62 530 LEU A C 1
ATOM 4367 O O . LEU A 1 530 ? -6.673 16.215 -0.580 1.00 97.62 530 LEU A O 1
ATOM 4371 N N . SER A 1 531 ? -5.756 15.751 -2.572 1.00 97.44 531 SER A N 1
ATOM 4372 C CA . SER A 1 531 ? -6.676 16.594 -3.344 1.00 97.44 531 SER A CA 1
ATOM 4373 C C . SER A 1 531 ? -8.110 16.057 -3.339 1.00 97.44 531 SER A C 1
ATOM 4375 O O . SER A 1 531 ? -9.059 16.838 -3.290 1.00 97.44 531 SER A O 1
ATOM 4377 N N . GLU A 1 532 ? -8.294 14.735 -3.349 1.00 97.44 532 GLU A N 1
ATOM 4378 C CA . GLU A 1 532 ? -9.623 14.126 -3.207 1.00 97.44 532 GLU A CA 1
ATOM 4379 C C . GLU A 1 532 ? -10.207 14.362 -1.802 1.00 97.44 532 GLU A C 1
ATOM 4381 O O . GLU A 1 532 ? -11.391 14.675 -1.674 1.00 97.44 532 GLU A O 1
ATOM 4386 N N . MET A 1 533 ? -9.382 14.295 -0.750 1.00 97.88 533 MET A N 1
ATOM 4387 C CA . MET A 1 533 ? -9.773 14.661 0.618 1.00 97.88 533 MET A CA 1
ATOM 4388 C C . MET A 1 533 ? -10.183 16.138 0.715 1.00 97.88 533 MET A C 1
ATOM 4390 O O . MET A 1 533 ? -11.229 16.441 1.288 1.00 97.88 533 MET A O 1
ATOM 4394 N N . GLU A 1 534 ? -9.423 17.052 0.104 1.00 96.94 534 GLU A N 1
ATOM 4395 C CA . GLU A 1 534 ? -9.765 18.482 0.050 1.00 96.94 534 GLU A CA 1
ATOM 4396 C C . GLU A 1 534 ? -11.089 18.742 -0.672 1.00 96.94 534 GLU A C 1
ATOM 4398 O O . GLU A 1 534 ? -11.939 19.478 -0.169 1.00 96.94 534 GLU A O 1
ATOM 4403 N N . LYS A 1 535 ? -11.288 18.111 -1.835 1.00 96.44 535 LYS A N 1
ATOM 4404 C CA . LYS A 1 535 ? -12.517 18.224 -2.631 1.00 96.44 535 LYS A CA 1
ATOM 4405 C C . LYS A 1 535 ? -13.748 17.744 -1.862 1.00 96.44 535 LYS A C 1
ATOM 4407 O O . LYS A 1 535 ? -14.844 18.250 -2.085 1.00 96.44 535 LYS A O 1
ATOM 4412 N N . ARG A 1 536 ? -13.566 16.773 -0.966 1.00 94.88 536 ARG A N 1
ATOM 4413 C CA . ARG A 1 536 ? -14.605 16.244 -0.072 1.00 94.88 536 ARG A CA 1
ATOM 4414 C C . ARG A 1 536 ? -14.723 17.006 1.247 1.00 94.88 536 ARG A C 1
ATOM 4416 O O . ARG A 1 536 ? -15.541 16.624 2.070 1.00 94.88 536 ARG A O 1
ATOM 4423 N N . HIS A 1 537 ? -13.941 18.068 1.443 1.00 94.88 537 HIS A N 1
ATOM 4424 C CA . HIS A 1 537 ? -13.906 18.862 2.674 1.00 94.88 537 HIS A CA 1
ATOM 4425 C C . HIS A 1 537 ? -13.525 18.057 3.930 1.00 94.88 537 HIS A C 1
ATOM 4427 O O . HIS A 1 537 ? -13.938 18.394 5.043 1.00 94.88 537 HIS A O 1
ATOM 4433 N N . ILE A 1 538 ? -12.701 17.016 3.765 1.00 97.06 538 ILE A N 1
ATOM 4434 C CA . ILE A 1 538 ? -12.149 16.248 4.884 1.00 97.06 538 ILE A CA 1
ATOM 4435 C C . ILE A 1 538 ? -11.212 17.132 5.707 1.00 97.06 538 ILE A C 1
ATOM 4437 O O . ILE A 1 538 ? -10.365 17.840 5.169 1.00 97.06 538 ILE A O 1
ATOM 4441 N N . LYS A 1 539 ? -11.353 17.063 7.028 1.00 96.25 539 LYS A N 1
ATOM 4442 C CA . LYS A 1 539 ? -10.486 17.718 8.014 1.00 96.25 539 LYS A CA 1
ATOM 4443 C C . LYS A 1 539 ? -9.757 16.696 8.879 1.00 96.25 539 LYS A C 1
ATOM 4445 O O . LYS A 1 539 ? -8.603 16.923 9.231 1.00 96.25 539 LYS A O 1
ATOM 4450 N N . TYR A 1 540 ? -10.419 15.581 9.193 1.00 97.12 540 TYR A N 1
ATOM 4451 C CA . TYR A 1 540 ? -9.976 14.602 10.181 1.00 97.12 540 TYR A CA 1
ATOM 4452 C C . TYR A 1 540 ? -9.881 13.206 9.569 1.00 97.12 540 TYR A C 1
ATOM 4454 O O . TYR A 1 540 ? -10.841 12.705 8.980 1.00 97.12 540 TYR A O 1
ATOM 4462 N N . ILE A 1 541 ? -8.724 12.571 9.725 1.00 98.38 541 ILE A N 1
ATOM 4463 C CA . ILE A 1 541 ? -8.407 11.278 9.128 1.00 98.38 541 ILE A CA 1
ATOM 4464 C C . ILE A 1 541 ? -8.078 10.296 10.248 1.00 98.38 541 ILE A C 1
ATOM 4466 O O . ILE A 1 541 ? -7.103 10.482 10.973 1.00 98.38 541 ILE A O 1
ATOM 4470 N N . HIS A 1 542 ? -8.864 9.226 10.364 1.00 98.38 542 HIS A N 1
ATOM 4471 C CA . HIS A 1 542 ? -8.526 8.090 11.218 1.00 98.38 542 HIS A CA 1
ATOM 4472 C C . HIS A 1 542 ? -7.812 7.012 10.392 1.00 98.38 542 HIS A C 1
ATOM 4474 O O . HIS A 1 542 ? -8.439 6.288 9.616 1.00 98.38 542 HIS A O 1
ATOM 4480 N N . VAL A 1 543 ? -6.495 6.905 10.563 1.00 98.69 543 VAL A N 1
ATOM 4481 C CA . VAL A 1 543 ? -5.642 5.878 9.954 1.00 98.69 543 VAL A CA 1
ATOM 4482 C C . VAL A 1 543 ? -5.604 4.631 10.835 1.00 98.69 543 VAL A C 1
ATOM 4484 O O . VAL A 1 543 ? -5.359 4.732 12.034 1.00 98.69 543 VAL A O 1
ATOM 4487 N N . TYR A 1 544 ? -5.802 3.445 10.254 1.00 98.44 544 TYR A N 1
ATOM 4488 C CA . TYR A 1 544 ? -5.773 2.184 11.001 1.00 98.44 544 TYR A CA 1
ATOM 4489 C C . TYR A 1 544 ? -5.236 1.000 10.181 1.00 98.44 544 TYR A C 1
ATOM 4491 O O . TYR A 1 544 ? -5.206 1.024 8.949 1.00 98.44 544 TYR A O 1
ATOM 4499 N N . CYS A 1 545 ? -4.820 -0.069 10.866 1.00 96.12 545 CYS A N 1
ATOM 4500 C CA . CYS A 1 545 ? -4.378 -1.313 10.230 1.00 96.12 545 CYS A CA 1
ATOM 4501 C C . CYS A 1 545 ? -5.517 -2.333 10.072 1.00 96.12 545 CYS A C 1
ATOM 4503 O O . CYS A 1 545 ? -6.329 -2.520 10.978 1.00 96.12 545 CYS A O 1
ATOM 4505 N N . VAL A 1 546 ? -5.528 -3.059 8.947 1.00 96.19 546 VAL A N 1
ATOM 4506 C CA . VAL A 1 546 ? -6.594 -4.014 8.585 1.00 96.19 546 VAL A CA 1
ATOM 4507 C C . VAL A 1 546 ? -6.767 -5.178 9.561 1.00 96.19 546 VAL A C 1
ATOM 4509 O O . VAL A 1 546 ? -7.819 -5.808 9.572 1.00 96.19 546 VAL A O 1
ATOM 4512 N N . ASP A 1 547 ? -5.751 -5.499 10.360 1.00 94.31 547 ASP A N 1
ATOM 4513 C CA . ASP A 1 547 ? -5.695 -6.765 11.089 1.00 94.31 547 ASP A CA 1
ATOM 4514 C C . ASP A 1 547 ? -6.293 -6.771 12.490 1.00 94.31 547 ASP A C 1
ATOM 4516 O O . ASP A 1 547 ? -6.321 -7.825 13.118 1.00 94.31 547 ASP A O 1
ATOM 4520 N N . ASN A 1 548 ? -6.806 -5.646 12.971 1.00 97.25 548 ASN A N 1
ATOM 4521 C CA . ASN A 1 548 ? -7.460 -5.578 14.268 1.00 97.25 548 ASN A CA 1
ATOM 4522 C C . ASN A 1 548 ? -8.972 -5.824 14.138 1.00 97.25 548 ASN A C 1
ATOM 4524 O O . ASN A 1 548 ? -9.702 -4.971 13.634 1.00 97.25 548 ASN A O 1
ATOM 4528 N N . ILE A 1 549 ? -9.466 -6.961 14.642 1.00 98.19 549 ILE A N 1
ATOM 4529 C CA . ILE A 1 549 ? -10.903 -7.285 14.585 1.00 98.19 549 ILE A CA 1
ATOM 4530 C C . ILE A 1 549 ? -11.755 -6.370 15.480 1.00 98.19 549 ILE A C 1
ATOM 4532 O O . ILE A 1 549 ? -12.934 -6.146 15.201 1.00 98.19 549 ILE A O 1
ATOM 4536 N N . LEU A 1 550 ? -11.169 -5.791 16.530 1.00 98.44 550 LEU A N 1
ATOM 4537 C CA . LEU A 1 550 ? -11.856 -4.923 17.494 1.00 98.44 550 LEU A CA 1
ATOM 4538 C C . LEU A 1 550 ? -11.774 -3.432 17.133 1.00 98.44 550 LEU A C 1
ATOM 4540 O O . LEU A 1 550 ? -12.221 -2.590 17.902 1.00 98.44 550 LEU A O 1
ATOM 4544 N N . VAL A 1 551 ? -11.222 -3.086 15.966 1.00 98.12 551 VAL A N 1
ATOM 4545 C CA . VAL A 1 551 ? -11.006 -1.685 15.582 1.00 98.12 551 VAL A CA 1
ATOM 4546 C C . VAL A 1 551 ? -12.294 -0.847 15.611 1.00 98.12 551 VAL A C 1
ATOM 4548 O O . VAL A 1 551 ? -13.265 -1.149 14.912 1.00 98.12 551 VAL A O 1
ATOM 4551 N N . ARG A 1 552 ? -12.282 0.250 16.372 1.00 95.31 552 ARG A N 1
ATOM 4552 C CA . ARG A 1 552 ? -13.353 1.257 16.394 1.00 95.31 552 ARG A CA 1
ATOM 4553 C C . ARG A 1 552 ? -13.142 2.294 15.291 1.00 95.31 552 ARG A C 1
ATOM 4555 O O . ARG A 1 552 ? -12.498 3.321 15.498 1.00 95.31 552 ARG A O 1
ATOM 4562 N N . LEU A 1 553 ? -13.625 1.984 14.089 1.00 93.69 553 LEU A N 1
ATOM 4563 C CA . LEU A 1 553 ? -13.507 2.852 12.910 1.00 93.69 553 LEU A CA 1
ATOM 4564 C C . LEU A 1 553 ? -14.217 4.171 13.127 1.00 93.69 553 LEU A C 1
ATOM 4566 O O . LEU A 1 553 ? -15.349 4.137 13.549 1.00 93.69 553 LEU A O 1
ATOM 4570 N N . GLY A 1 554 ? -13.596 5.306 12.800 1.00 91.56 554 GLY A N 1
ATOM 4571 C CA . GLY A 1 554 ? -14.197 6.615 13.082 1.00 91.56 554 GLY A CA 1
ATOM 4572 C C . GLY A 1 554 ? -14.670 6.754 14.537 1.00 91.56 554 GLY A C 1
ATOM 4573 O O . GLY A 1 554 ? -15.798 7.152 14.770 1.00 91.56 554 GLY A O 1
ATOM 4574 N N . ASP A 1 555 ? -13.869 6.344 15.523 1.00 93.12 555 ASP A N 1
ATOM 4575 C CA . ASP A 1 555 ? -14.284 6.409 16.927 1.00 93.12 555 ASP A CA 1
ATOM 4576 C C . ASP A 1 555 ? -14.655 7.848 17.358 1.00 93.12 555 ASP A C 1
ATOM 4578 O O . ASP A 1 555 ? -13.763 8.705 17.406 1.00 93.12 555 ASP A O 1
ATOM 4582 N N . PRO A 1 556 ? -15.934 8.103 17.714 1.00 90.62 556 PRO A N 1
ATOM 4583 C CA . PRO A 1 556 ? -16.411 9.418 18.131 1.00 90.62 556 PRO A CA 1
ATOM 4584 C C . PRO A 1 556 ? -15.635 10.009 19.303 1.00 90.62 556 PRO A C 1
ATOM 4586 O O . PRO A 1 556 ? -15.314 11.195 19.305 1.00 90.62 556 PRO A O 1
ATOM 4589 N N . ILE A 1 557 ? -15.320 9.173 20.296 1.00 92.88 557 ILE A N 1
ATOM 4590 C CA . ILE A 1 557 ? -14.682 9.612 21.539 1.00 92.88 557 ILE A CA 1
ATOM 4591 C C . ILE A 1 557 ? -13.250 10.042 21.240 1.00 92.88 557 ILE A C 1
ATOM 4593 O O . ILE A 1 557 ? -12.825 11.122 21.636 1.00 92.88 557 ILE A O 1
ATOM 4597 N N . PHE A 1 558 ? -12.517 9.213 20.500 1.00 95.50 558 PHE A N 1
ATOM 4598 C CA . PHE A 1 558 ? -11.135 9.498 20.144 1.00 95.50 558 PHE A CA 1
ATOM 4599 C C . PHE A 1 558 ? -11.003 10.743 19.260 1.00 95.50 558 PHE A C 1
ATOM 4601 O O . PHE A 1 558 ? -10.173 11.606 19.538 1.00 95.50 558 PHE A O 1
ATOM 4608 N N . ILE A 1 559 ? -11.830 10.867 18.218 1.00 94.81 559 ILE A N 1
ATOM 4609 C CA . ILE A 1 559 ? -11.785 12.030 17.324 1.00 94.81 559 ILE A CA 1
ATOM 4610 C C . ILE A 1 559 ? -12.226 13.292 18.073 1.00 94.81 559 ILE A C 1
ATOM 4612 O O . ILE A 1 559 ? -11.559 14.318 17.962 1.00 94.81 559 ILE A O 1
ATOM 4616 N N . GLY A 1 560 ? -13.289 13.217 18.880 1.00 94.00 560 GLY A N 1
ATOM 4617 C CA . GLY A 1 560 ? -13.739 14.324 19.725 1.00 94.00 560 GLY A CA 1
ATOM 4618 C C . GLY A 1 560 ? -12.664 14.799 20.704 1.00 94.00 560 GLY A C 1
ATOM 4619 O O . GLY A 1 560 ? -12.402 15.996 20.785 1.00 94.00 560 GLY A O 1
ATOM 4620 N N . PHE A 1 561 ? -11.969 13.871 21.368 1.00 94.81 561 PHE A N 1
ATOM 4621 C CA . PHE A 1 561 ? -10.812 14.179 22.212 1.00 94.81 561 PHE A CA 1
ATOM 4622 C C . PHE A 1 561 ? -9.713 14.922 21.437 1.00 94.81 561 PHE A C 1
ATOM 4624 O O . PHE A 1 561 ? -9.187 15.925 21.921 1.00 94.81 561 PHE A O 1
ATOM 4631 N N . CYS A 1 562 ? -9.385 14.469 20.222 1.00 95.88 562 CYS A N 1
ATOM 4632 C CA . CYS A 1 562 ? -8.365 15.116 19.394 1.00 95.88 562 CYS A CA 1
ATOM 4633 C C . CYS A 1 562 ? -8.773 16.538 18.987 1.00 95.88 562 CYS A C 1
ATOM 4635 O O . CYS A 1 562 ? -7.938 17.441 19.025 1.00 95.88 562 CYS A O 1
ATOM 4637 N N . ILE A 1 563 ? -10.048 16.754 18.643 1.00 93.81 563 ILE A N 1
ATOM 4638 C CA . ILE A 1 563 ? -10.563 18.084 18.295 1.00 93.81 563 ILE A CA 1
ATOM 4639 C C . ILE A 1 563 ? -10.518 19.017 19.509 1.00 93.81 563 ILE A C 1
ATOM 4641 O O . ILE A 1 563 ? -10.000 20.127 19.396 1.00 93.81 563 ILE A O 1
ATOM 4645 N N . GLU A 1 564 ? -10.979 18.562 20.678 1.00 92.06 564 GLU A N 1
ATOM 4646 C CA . GLU A 1 564 ? -10.973 19.370 21.905 1.00 92.06 564 GLU A CA 1
ATOM 4647 C C . GLU A 1 564 ? -9.545 19.760 22.324 1.00 92.06 564 GLU A C 1
ATOM 4649 O O . GLU A 1 564 ? -9.298 20.881 22.770 1.00 92.06 564 GLU A O 1
ATOM 4654 N N . LYS A 1 565 ? -8.576 18.856 22.132 1.00 93.62 565 LYS A N 1
ATOM 4655 C CA . LYS A 1 565 ? -7.151 19.117 22.381 1.00 93.62 565 LYS A CA 1
ATOM 4656 C C . LYS A 1 565 ? -6.471 19.946 21.292 1.00 93.62 565 LYS A C 1
ATOM 4658 O O . LYS A 1 565 ? -5.295 20.270 21.452 1.00 93.62 565 LYS A O 1
ATOM 4663 N N . ASN A 1 566 ? -7.180 20.290 20.214 1.00 95.25 566 ASN A N 1
ATOM 4664 C CA . ASN A 1 566 ? -6.618 20.911 19.016 1.00 95.25 566 ASN A CA 1
ATOM 4665 C C . ASN A 1 566 ? -5.388 20.141 18.495 1.00 95.25 566 ASN A C 1
ATOM 4667 O O . ASN A 1 566 ? -4.395 20.739 18.080 1.00 95.25 566 ASN A O 1
ATOM 4671 N N . ALA A 1 567 ? -5.438 18.810 18.585 1.00 97.69 567 ALA A N 1
ATOM 4672 C CA . ALA A 1 567 ? -4.349 17.949 18.165 1.00 97.69 567 ALA A CA 1
ATOM 4673 C C . ALA A 1 567 ? -4.266 17.910 16.637 1.00 97.69 567 ALA A C 1
ATOM 4675 O O . ALA A 1 567 ? -5.288 17.842 15.954 1.00 97.69 567 ALA A O 1
ATOM 4676 N N . ASP A 1 568 ? -3.052 17.921 16.094 1.00 98.38 568 ASP A N 1
ATOM 4677 C CA . ASP A 1 568 ? -2.815 17.721 14.662 1.00 98.38 568 ASP A CA 1
ATOM 4678 C C . ASP A 1 568 ? -2.463 16.261 14.331 1.00 98.38 568 ASP A C 1
ATOM 4680 O O . ASP A 1 568 ? -2.725 15.797 13.216 1.00 98.38 568 ASP A O 1
ATOM 4684 N N . CYS A 1 569 ? -1.953 15.537 15.330 1.00 98.44 569 CYS A N 1
ATOM 4685 C CA . CYS A 1 569 ? -1.584 14.131 15.300 1.00 98.44 569 CYS A CA 1
ATOM 4686 C C . CYS A 1 569 ? -1.827 13.489 16.675 1.00 98.44 569 CYS A C 1
ATOM 4688 O O . CYS A 1 569 ? -1.404 14.023 17.702 1.00 98.44 569 CYS A O 1
ATOM 4690 N N . ALA A 1 570 ? -2.454 12.312 16.708 1.00 98.38 570 ALA A N 1
ATOM 4691 C CA . ALA A 1 570 ? -2.589 11.547 17.943 1.00 98.38 570 ALA A CA 1
ATOM 4692 C C . ALA A 1 570 ? -2.642 10.035 17.697 1.00 98.38 570 ALA A C 1
ATOM 4694 O O . ALA A 1 570 ? -3.439 9.586 16.875 1.00 98.38 570 ALA A O 1
ATOM 4695 N N . PRO A 1 571 ? -1.853 9.204 18.397 1.00 98.06 571 PRO A N 1
ATOM 4696 C CA . PRO A 1 571 ? -2.078 7.768 18.426 1.00 98.06 571 PRO A CA 1
ATOM 4697 C C . PRO A 1 571 ? -3.066 7.354 19.518 1.00 98.06 571 PRO A C 1
ATOM 4699 O O . PRO A 1 571 ? -3.072 7.875 20.637 1.00 98.06 571 PRO A O 1
ATOM 4702 N N . LYS A 1 572 ? -3.845 6.321 19.207 1.00 98.25 572 LYS A N 1
ATOM 4703 C CA . LYS A 1 572 ? -4.548 5.507 20.192 1.00 98.25 572 LYS A CA 1
ATOM 4704 C C . LYS A 1 572 ? -3.607 4.414 20.703 1.00 98.25 572 LYS A C 1
ATOM 4706 O O . LYS A 1 572 ? -2.870 3.806 19.919 1.00 98.25 572 LYS A O 1
ATOM 4711 N N . VAL A 1 573 ? -3.631 4.165 22.008 1.00 97.94 573 VAL A N 1
ATOM 4712 C CA . VAL A 1 573 ? -2.730 3.226 22.688 1.00 97.94 573 VAL A CA 1
ATOM 4713 C C . VAL A 1 573 ? -3.491 2.286 23.613 1.00 97.94 573 VAL A C 1
ATOM 4715 O O . VAL A 1 573 ? -4.577 2.602 24.090 1.00 97.94 573 VAL A O 1
ATOM 4718 N N . VAL A 1 574 ? -2.903 1.128 23.895 1.00 97.06 574 VAL A N 1
ATOM 4719 C CA . VAL A 1 574 ? -3.348 0.232 24.972 1.00 97.06 574 VAL A CA 1
ATOM 4720 C C . VAL A 1 574 ? -2.243 0.098 26.002 1.00 97.06 574 VAL A C 1
ATOM 4722 O O . VAL A 1 574 ? -1.061 0.158 25.658 1.00 97.06 574 VAL A O 1
ATOM 4725 N N . LYS A 1 575 ? -2.609 -0.162 27.260 1.00 94.69 575 LYS A N 1
ATOM 4726 C CA . LYS A 1 575 ? -1.614 -0.504 28.278 1.00 94.69 575 LYS A CA 1
ATOM 4727 C C . LYS A 1 575 ? -0.847 -1.766 27.869 1.00 94.69 575 LYS A C 1
ATOM 4729 O O . LYS A 1 575 ? -1.425 -2.840 27.639 1.00 94.69 575 LYS A O 1
ATOM 4734 N N . LYS A 1 576 ? 0.475 -1.628 27.784 1.00 92.12 576 LYS A N 1
ATOM 4735 C CA . LYS A 1 576 ? 1.421 -2.725 27.583 1.00 92.12 576 LYS A CA 1
ATOM 4736 C C . LYS A 1 576 ? 1.342 -3.670 28.780 1.00 92.12 576 LYS A C 1
ATOM 4738 O O . LYS A 1 576 ? 1.519 -3.249 29.920 1.00 92.12 576 LYS A O 1
ATOM 4743 N N . SER A 1 577 ? 1.043 -4.941 28.530 1.00 85.38 577 SER A N 1
ATOM 4744 C CA . SER A 1 577 ? 0.715 -5.901 29.592 1.00 85.38 577 SER A CA 1
ATOM 4745 C C . SER A 1 577 ? 1.952 -6.484 30.278 1.00 85.38 577 SER A C 1
ATOM 4747 O O . SER A 1 577 ? 1.894 -6.850 31.447 1.00 85.38 577 SER A O 1
ATOM 4749 N N . PHE A 1 578 ? 3.071 -6.601 29.560 1.00 88.62 578 PHE A N 1
ATOM 4750 C CA . PHE A 1 578 ? 4.337 -7.107 30.095 1.00 88.62 578 PHE A CA 1
ATOM 4751 C C . PHE A 1 578 ? 5.534 -6.530 29.313 1.00 88.62 578 PHE A C 1
ATOM 4753 O O . PHE A 1 578 ? 5.376 -6.173 28.144 1.00 88.62 578 PHE A O 1
ATOM 4760 N N . PRO A 1 579 ? 6.740 -6.448 29.915 1.00 88.50 579 PRO A N 1
ATOM 4761 C CA . PRO A 1 579 ? 7.913 -5.787 29.322 1.00 88.50 579 PRO A CA 1
ATOM 4762 C C . PRO A 1 579 ? 8.254 -6.213 27.889 1.00 88.50 579 PRO A C 1
ATOM 4764 O O . PRO A 1 579 ? 8.532 -5.369 27.041 1.00 88.50 579 PRO A O 1
ATOM 4767 N N . ASN A 1 580 ? 8.161 -7.511 27.598 1.00 87.00 580 ASN A N 1
ATOM 4768 C CA . ASN A 1 580 ? 8.564 -8.096 26.314 1.00 87.00 580 ASN A CA 1
ATOM 4769 C C . ASN A 1 580 ? 7.381 -8.306 25.350 1.00 87.00 580 ASN A C 1
ATOM 4771 O O . ASN A 1 580 ? 7.440 -9.160 24.466 1.00 87.00 580 ASN A O 1
ATOM 4775 N N . GLU A 1 581 ? 6.269 -7.592 25.545 1.00 88.62 581 GLU A N 1
ATOM 4776 C CA . GLU A 1 581 ? 5.183 -7.572 24.565 1.00 88.62 581 GLU A CA 1
ATOM 4777 C C . GLU A 1 581 ? 5.685 -6.957 23.249 1.00 88.62 581 GLU A C 1
ATOM 4779 O O . GLU A 1 581 ? 6.310 -5.896 23.267 1.00 88.62 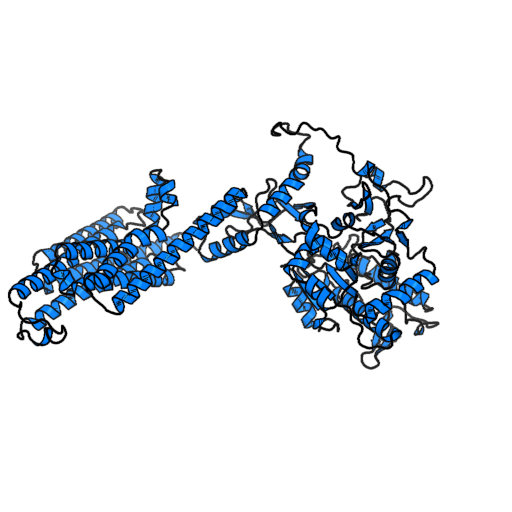581 GLU A O 1
ATOM 4784 N N . ALA A 1 582 ? 5.412 -7.623 22.120 1.00 87.31 582 ALA A N 1
ATOM 4785 C CA . ALA A 1 582 ? 5.857 -7.230 20.781 1.00 87.31 582 ALA A CA 1
ATOM 4786 C C . ALA A 1 582 ? 5.020 -6.067 20.217 1.00 87.31 582 ALA A C 1
ATOM 4788 O O . ALA A 1 582 ? 4.343 -6.194 19.197 1.00 87.31 582 ALA A O 1
ATOM 4789 N N . VAL A 1 583 ? 5.041 -4.947 20.935 1.00 90.00 583 VAL A N 1
ATOM 4790 C CA . VAL A 1 583 ? 4.350 -3.706 20.602 1.00 90.00 583 VAL A CA 1
ATOM 4791 C C . VAL A 1 583 ? 5.322 -2.544 20.786 1.00 90.00 583 VAL A C 1
ATOM 4793 O O . VAL A 1 583 ? 5.989 -2.450 21.822 1.00 90.00 583 VAL A O 1
ATOM 4796 N N . GLY A 1 584 ? 5.423 -1.676 19.779 1.00 92.69 584 GLY A N 1
ATOM 4797 C CA . GLY A 1 584 ? 6.163 -0.423 19.900 1.00 92.69 584 GLY A CA 1
ATOM 4798 C C . GLY A 1 584 ? 5.541 0.467 20.976 1.00 92.69 584 GLY A C 1
ATOM 4799 O O . GLY A 1 584 ? 4.325 0.444 21.184 1.00 92.69 584 GLY A O 1
ATOM 4800 N N . VAL A 1 585 ? 6.365 1.233 21.682 1.00 94.94 585 VAL A N 1
ATOM 4801 C CA . VAL A 1 585 ? 5.915 2.133 22.752 1.00 94.94 585 VAL A CA 1
ATOM 4802 C C . VAL A 1 585 ? 5.959 3.577 22.276 1.00 94.94 585 VAL A C 1
ATOM 4804 O O . VAL A 1 585 ? 6.948 3.998 21.679 1.00 94.94 585 VAL A O 1
ATOM 4807 N N . ILE A 1 586 ? 4.890 4.335 22.527 1.00 96.50 586 ILE A N 1
ATOM 4808 C CA . ILE A 1 586 ? 4.901 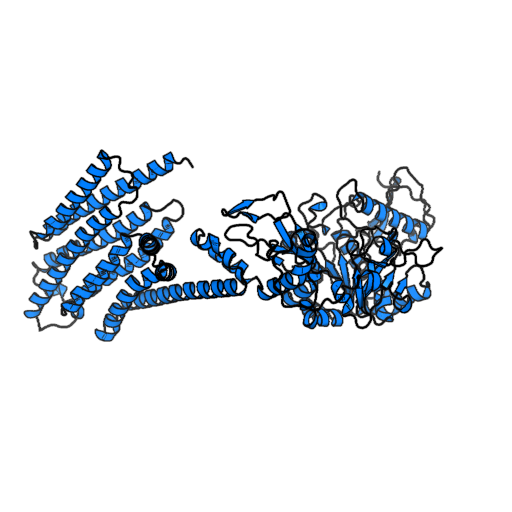5.786 22.326 1.00 96.50 586 ILE A CA 1
ATOM 4809 C C . ILE A 1 586 ? 5.718 6.407 23.458 1.00 96.50 586 ILE A C 1
ATOM 4811 O O . ILE A 1 586 ? 5.486 6.116 24.634 1.00 96.50 586 ILE A O 1
ATOM 4815 N N . CYS A 1 587 ? 6.670 7.259 23.109 1.00 94.88 587 CYS A N 1
ATOM 4816 C CA . CYS A 1 587 ? 7.543 7.937 24.060 1.00 94.88 587 CYS A CA 1
ATOM 4817 C C . CYS A 1 587 ? 8.017 9.277 23.496 1.00 94.88 587 CYS A C 1
ATOM 4819 O O . CYS A 1 587 ? 7.748 9.618 22.342 1.00 94.88 587 CYS A O 1
ATOM 4821 N N . LYS A 1 588 ? 8.752 10.024 24.315 1.00 94.62 588 LYS A N 1
ATOM 4822 C CA . LYS A 1 588 ? 9.441 11.245 23.919 1.00 94.62 588 LYS A CA 1
ATOM 4823 C C . LYS A 1 588 ? 10.950 10.991 23.907 1.00 94.62 588 LYS A C 1
ATOM 4825 O O . LYS A 1 588 ? 11.474 10.369 24.827 1.00 94.62 588 LYS A O 1
ATOM 4830 N N . VAL A 1 589 ? 11.636 11.451 22.865 1.00 90.44 589 VAL A N 1
ATOM 4831 C CA . VAL A 1 589 ? 13.101 11.412 22.739 1.00 90.44 589 VAL A CA 1
ATOM 4832 C C . VAL A 1 589 ? 13.572 12.772 22.254 1.00 90.44 589 VAL A C 1
ATOM 4834 O O . VAL A 1 589 ? 13.151 13.222 21.191 1.00 90.44 589 VAL A O 1
ATOM 4837 N N . ARG A 1 590 ? 14.437 13.435 23.036 1.00 85.88 590 ARG A N 1
ATOM 4838 C CA . ARG A 1 590 ? 14.950 14.792 22.745 1.00 85.88 590 ARG A CA 1
ATOM 4839 C C . ARG A 1 590 ? 13.833 15.764 22.340 1.00 85.88 590 ARG A C 1
ATOM 4841 O O . ARG A 1 590 ? 13.875 16.376 21.282 1.00 85.88 590 ARG A O 1
ATOM 4848 N N . ASP A 1 591 ? 12.804 15.835 23.178 1.00 86.94 591 ASP A N 1
ATOM 4849 C CA . ASP A 1 591 ? 11.594 16.640 22.991 1.00 86.94 591 ASP A CA 1
ATOM 4850 C C . ASP A 1 591 ? 10.624 16.239 21.864 1.00 86.94 591 ASP A C 1
ATOM 4852 O O . ASP A 1 591 ? 9.522 16.786 21.809 1.00 86.94 591 ASP A O 1
ATOM 4856 N N . HIS A 1 592 ? 10.940 15.232 21.050 1.00 91.75 592 HIS A N 1
ATOM 4857 C CA . HIS A 1 592 ? 10.058 14.756 19.984 1.00 91.75 592 HIS A CA 1
ATOM 4858 C C . HIS A 1 592 ? 9.293 13.494 20.381 1.00 91.75 592 HIS A C 1
ATOM 4860 O O . HIS A 1 592 ? 9.863 12.556 20.938 1.00 91.75 592 HIS A O 1
ATOM 4866 N N . PHE A 1 593 ? 8.000 13.447 20.059 1.00 95.94 593 PHE A N 1
ATOM 4867 C CA . PHE A 1 593 ? 7.199 12.234 20.205 1.00 95.94 593 PHE A CA 1
ATOM 4868 C C . PHE A 1 593 ? 7.509 11.254 19.083 1.00 95.94 593 PHE A C 1
ATOM 4870 O O . PHE A 1 593 ? 7.561 11.636 17.918 1.00 95.94 593 PHE A O 1
ATOM 4877 N N . GLN A 1 594 ? 7.682 9.983 19.422 1.00 94.62 594 GLN A N 1
ATOM 4878 C CA . GLN A 1 594 ? 7.931 8.928 18.449 1.00 94.62 594 GLN A CA 1
ATOM 4879 C C . GLN A 1 594 ? 7.489 7.570 18.988 1.00 94.62 594 GLN A C 1
ATOM 4881 O O . GLN A 1 594 ? 7.068 7.438 20.141 1.00 94.62 594 GLN A O 1
ATOM 4886 N N . VAL A 1 595 ? 7.595 6.556 18.138 1.00 95.00 595 VAL A N 1
ATOM 4887 C CA . VAL A 1 595 ? 7.450 5.159 18.539 1.00 95.00 595 VAL A CA 1
ATOM 4888 C C . VAL A 1 595 ? 8.831 4.542 18.573 1.00 95.00 595 VAL A C 1
ATOM 4890 O O . VAL A 1 595 ? 9.563 4.634 17.594 1.00 95.00 595 VAL A O 1
ATOM 4893 N N . VAL A 1 596 ? 9.166 3.896 19.682 1.00 91.06 596 VAL A N 1
ATOM 4894 C CA . VAL A 1 596 ? 10.344 3.032 19.754 1.00 91.06 596 VAL A CA 1
ATOM 4895 C C . VAL A 1 596 ? 9.869 1.594 19.690 1.00 91.06 596 VAL A C 1
ATOM 4897 O O . VAL A 1 596 ? 9.042 1.155 20.498 1.00 91.06 596 VAL A O 1
ATOM 4900 N N . GLU A 1 597 ? 10.346 0.872 18.681 1.00 88.19 597 GLU A N 1
ATOM 4901 C CA . GLU A 1 597 ? 9.949 -0.512 18.468 1.00 88.19 597 GLU A CA 1
ATOM 4902 C C . GLU A 1 597 ? 10.488 -1.417 19.578 1.00 88.19 597 GLU A C 1
ATOM 4904 O O . GLU A 1 597 ? 11.534 -1.175 20.182 1.00 88.19 597 GLU A O 1
ATOM 4909 N N . TYR A 1 598 ? 9.777 -2.511 19.850 1.00 81.31 598 TYR A N 1
ATOM 4910 C CA . TYR A 1 598 ? 10.146 -3.433 20.931 1.00 81.31 598 TYR A CA 1
ATOM 4911 C C . TYR A 1 598 ? 11.533 -4.073 20.730 1.00 81.31 598 TYR A C 1
ATOM 4913 O O . TYR A 1 598 ? 12.121 -4.572 21.685 1.00 81.31 598 TYR A O 1
ATOM 4921 N N . SER A 1 599 ? 12.042 -4.095 19.494 1.00 78.75 599 SER A N 1
ATOM 4922 C CA . SER A 1 599 ? 13.385 -4.576 19.156 1.00 78.75 599 SER A CA 1
ATOM 4923 C C . SER A 1 599 ? 14.495 -3.552 19.402 1.00 78.75 599 SER A C 1
ATOM 4925 O O . SER A 1 599 ? 15.663 -3.917 19.313 1.00 78.75 599 SER A O 1
ATOM 4927 N N . GLU A 1 600 ? 14.147 -2.295 19.674 1.00 80.44 600 GLU A N 1
ATOM 4928 C CA . GLU A 1 600 ? 15.088 -1.177 19.830 1.00 80.44 600 GLU A CA 1
ATOM 4929 C C . GLU A 1 600 ? 15.262 -0.741 21.291 1.00 80.44 600 GLU A C 1
ATOM 4931 O O . GLU A 1 600 ? 16.224 -0.051 21.612 1.00 80.44 600 GLU A O 1
ATOM 4936 N N . ILE A 1 601 ? 14.360 -1.159 22.183 1.00 84.19 601 ILE A N 1
ATOM 4937 C CA . ILE A 1 601 ? 14.420 -0.870 23.620 1.00 84.19 601 ILE A CA 1
ATOM 4938 C C . ILE A 1 601 ? 15.206 -1.955 24.367 1.00 84.19 601 ILE A C 1
ATOM 4940 O O . ILE A 1 601 ? 14.995 -3.151 24.139 1.00 84.19 601 ILE A O 1
ATOM 4944 N N . SER A 1 602 ? 16.085 -1.579 25.306 1.00 87.56 602 SER A N 1
ATOM 4945 C CA . SER A 1 602 ? 16.741 -2.593 26.143 1.00 87.56 602 SER A CA 1
ATOM 4946 C C . SER A 1 602 ? 15.770 -3.249 27.127 1.00 87.56 602 SER A C 1
ATOM 4948 O O . SER A 1 602 ? 14.786 -2.655 27.581 1.00 87.56 602 SER A O 1
ATOM 4950 N N . GLU A 1 603 ? 16.102 -4.470 27.548 1.00 88.38 603 GLU A N 1
ATOM 4951 C CA . GLU A 1 603 ? 15.344 -5.199 28.567 1.00 88.38 603 GLU A CA 1
ATOM 4952 C C . GLU A 1 603 ? 15.219 -4.403 29.878 1.00 88.38 603 GLU A C 1
ATOM 4954 O O . GLU A 1 603 ? 14.143 -4.356 30.478 1.00 88.38 603 GLU A O 1
ATOM 4959 N N . LYS A 1 604 ? 16.287 -3.705 30.291 1.00 89.69 604 LYS A N 1
ATOM 4960 C CA . LYS A 1 604 ? 16.287 -2.874 31.503 1.00 89.69 604 LYS A CA 1
ATOM 4961 C C . LYS A 1 604 ? 15.244 -1.763 31.409 1.00 89.69 604 LYS A C 1
ATOM 4963 O O . LYS A 1 604 ? 14.527 -1.520 32.375 1.00 89.69 604 LYS A O 1
ATOM 4968 N N . THR A 1 605 ? 15.159 -1.084 30.268 1.00 90.62 605 THR A N 1
ATOM 4969 C CA . THR A 1 605 ? 14.217 0.026 30.065 1.00 90.62 605 THR A CA 1
ATOM 4970 C C . THR A 1 605 ? 12.788 -0.483 29.901 1.00 90.62 605 THR A C 1
ATOM 4972 O O . THR A 1 605 ? 11.881 0.061 30.529 1.00 90.62 605 THR A O 1
ATOM 4975 N N . ALA A 1 606 ? 12.587 -1.592 29.185 1.00 90.81 606 ALA A N 1
ATOM 4976 C CA . ALA A 1 606 ? 11.284 -2.240 29.054 1.00 90.81 606 ALA A CA 1
ATOM 4977 C C . ALA A 1 606 ? 10.690 -2.706 30.401 1.00 90.81 606 ALA A C 1
ATOM 4979 O O . ALA A 1 606 ? 9.468 -2.770 30.544 1.00 90.81 606 ALA A O 1
ATOM 4980 N N . GLN A 1 607 ? 11.538 -3.033 31.385 1.00 92.69 607 GLN A N 1
ATOM 4981 C CA . GLN A 1 607 ? 11.136 -3.469 32.728 1.00 92.69 607 GLN A CA 1
ATOM 4982 C C . GLN A 1 607 ? 10.943 -2.324 33.737 1.00 92.69 607 GLN A C 1
ATOM 4984 O O . GLN A 1 607 ? 10.434 -2.583 34.831 1.00 92.69 607 GLN A O 1
ATOM 4989 N N . ARG A 1 608 ? 11.320 -1.075 33.407 1.00 91.31 608 ARG A N 1
ATOM 4990 C CA . ARG A 1 608 ? 11.172 0.065 34.332 1.00 91.31 608 ARG A CA 1
ATOM 4991 C C . ARG A 1 608 ? 9.709 0.224 34.740 1.00 91.31 608 ARG A C 1
ATOM 4993 O O . ARG A 1 608 ? 8.814 0.200 33.895 1.00 91.31 608 ARG A O 1
ATOM 5000 N N . LYS A 1 609 ? 9.475 0.404 36.038 1.00 91.81 609 LYS A N 1
ATOM 5001 C CA . LYS A 1 609 ? 8.149 0.641 36.618 1.00 91.81 609 LYS A CA 1
ATOM 5002 C C . LYS A 1 609 ? 7.881 2.136 36.759 1.00 91.81 609 LYS A C 1
ATOM 5004 O O . LYS A 1 609 ? 8.824 2.906 36.924 1.00 91.81 609 LYS A O 1
ATOM 5009 N N . LYS A 1 610 ? 6.607 2.543 36.701 1.00 86.62 610 LYS A N 1
ATOM 5010 C CA . LYS A 1 610 ? 6.201 3.953 36.877 1.00 86.62 610 LYS A CA 1
ATOM 5011 C C . LYS A 1 610 ? 6.587 4.477 38.269 1.00 86.62 610 LYS A C 1
ATOM 5013 O O . LYS A 1 610 ? 7.022 5.614 38.403 1.00 86.62 610 LYS A O 1
ATOM 5018 N N . PHE A 1 611 ? 6.481 3.615 39.281 1.00 86.12 611 PHE A N 1
ATOM 5019 C CA . PHE A 1 611 ? 6.917 3.842 40.661 1.00 86.12 611 PHE A CA 1
ATOM 5020 C C . PHE A 1 611 ? 7.527 2.545 41.213 1.00 86.12 611 PHE A C 1
ATOM 5022 O O . PHE A 1 611 ? 7.124 1.470 40.771 1.00 86.12 611 PHE A O 1
ATOM 5029 N N . ASP A 1 612 ? 8.417 2.621 42.208 1.00 80.44 612 ASP A N 1
ATOM 5030 C CA . ASP A 1 612 ? 9.118 1.444 42.768 1.00 80.44 612 ASP A CA 1
ATOM 5031 C C . ASP A 1 612 ? 8.177 0.326 43.262 1.00 80.44 612 ASP A C 1
ATOM 5033 O O . ASP A 1 612 ? 8.525 -0.849 43.201 1.00 80.44 612 ASP A O 1
ATOM 5037 N N . ASN A 1 613 ? 6.964 0.682 43.702 1.00 81.06 613 ASN A N 1
ATOM 5038 C CA . ASN A 1 613 ? 5.945 -0.254 44.195 1.00 81.06 613 ASN A CA 1
ATOM 5039 C C . ASN A 1 613 ? 4.772 -0.469 43.216 1.00 81.06 613 ASN A C 1
ATOM 5041 O O . ASN A 1 613 ? 3.726 -0.967 43.625 1.00 81.06 613 ASN A O 1
ATOM 5045 N N . SER A 1 614 ? 4.895 -0.043 41.955 1.00 82.69 614 SER A N 1
ATOM 5046 C CA . SER A 1 614 ? 3.841 -0.207 40.949 1.00 82.69 614 SER A CA 1
ATOM 5047 C C . SER A 1 614 ? 4.105 -1.414 40.053 1.00 82.69 614 SER A C 1
ATOM 5049 O O . SER A 1 614 ? 5.218 -1.614 39.566 1.00 82.69 614 SER A O 1
ATOM 5051 N N . ASP A 1 615 ? 3.053 -2.173 39.750 1.00 84.38 615 ASP A N 1
ATOM 5052 C CA . ASP A 1 615 ? 3.102 -3.195 38.702 1.00 84.38 615 ASP A CA 1
ATOM 5053 C C . ASP A 1 615 ? 3.074 -2.585 37.289 1.00 84.38 615 ASP A C 1
ATOM 5055 O O . ASP A 1 615 ? 3.425 -3.260 36.315 1.00 84.38 615 ASP A O 1
ATOM 5059 N N . GLU A 1 616 ? 2.740 -1.299 37.166 1.00 88.38 616 GLU A N 1
ATOM 5060 C CA . GLU A 1 616 ? 2.655 -0.578 35.898 1.00 88.38 616 GLU A CA 1
ATOM 5061 C C . GLU A 1 616 ? 4.039 -0.223 35.341 1.00 88.38 616 GLU A C 1
ATOM 5063 O O . GLU A 1 616 ? 4.911 0.300 36.041 1.00 88.38 616 GLU A O 1
ATOM 5068 N N . LEU A 1 617 ? 4.237 -0.503 34.052 1.00 92.88 617 LEU A N 1
ATOM 5069 C CA . LEU A 1 617 ? 5.458 -0.144 33.334 1.00 92.88 617 LEU A CA 1
ATOM 5070 C C . LEU A 1 617 ? 5.525 1.373 33.127 1.00 92.88 617 LEU A C 1
ATOM 5072 O O . LEU A 1 617 ? 4.510 2.007 32.859 1.00 92.88 617 LEU A O 1
ATOM 5076 N N . LEU A 1 618 ? 6.725 1.944 33.204 1.00 92.94 618 LEU A N 1
ATOM 5077 C CA . LEU A 1 618 ? 6.957 3.359 32.903 1.00 92.94 618 LEU A CA 1
ATOM 5078 C C . LEU A 1 618 ? 6.630 3.663 31.433 1.00 92.94 618 LEU A C 1
ATOM 5080 O O . LEU A 1 618 ? 5.983 4.658 31.129 1.00 92.94 618 LEU A O 1
ATOM 5084 N N . PHE A 1 619 ? 7.040 2.767 30.532 1.00 93.56 619 PHE A N 1
ATOM 5085 C CA . PHE A 1 619 ? 6.739 2.822 29.102 1.00 93.56 619 PHE A CA 1
ATOM 5086 C C . PHE A 1 619 ? 5.604 1.847 28.776 1.00 93.56 619 PHE A C 1
ATOM 5088 O O . PHE A 1 619 ? 5.827 0.735 28.291 1.00 93.56 619 PHE A O 1
ATOM 5095 N N . ASN A 1 620 ? 4.376 2.246 29.111 1.00 93.75 620 ASN A N 1
ATOM 5096 C CA . ASN A 1 620 ? 3.170 1.424 28.975 1.00 93.75 620 ASN A CA 1
ATOM 5097 C C . ASN A 1 620 ? 2.281 1.789 27.770 1.00 93.75 620 ASN A C 1
ATOM 5099 O O . ASN A 1 620 ? 1.348 1.040 27.491 1.00 93.75 620 ASN A O 1
ATOM 5103 N N . ALA A 1 621 ? 2.548 2.886 27.059 1.00 96.25 621 ALA A N 1
ATOM 5104 C CA . ALA A 1 621 ? 1.743 3.350 25.928 1.00 96.25 621 ALA A CA 1
ATOM 5105 C C . ALA A 1 621 ? 1.996 2.501 24.666 1.00 96.25 621 ALA A C 1
ATOM 5107 O O . ALA A 1 621 ? 2.775 2.877 23.793 1.00 96.25 621 ALA A O 1
ATOM 5108 N N . GLY A 1 622 ? 1.370 1.325 24.579 1.00 96.69 622 GLY A N 1
ATOM 5109 C CA . GLY A 1 622 ? 1.529 0.395 23.461 1.00 96.69 622 GLY A CA 1
ATOM 5110 C C . GLY A 1 622 ? 0.805 0.870 22.200 1.00 96.69 622 GLY A C 1
ATOM 5111 O O . GLY A 1 622 ? -0.417 1.019 22.200 1.00 96.69 622 GLY A O 1
ATOM 5112 N N . ASN A 1 623 ? 1.550 1.074 21.113 1.00 97.12 623 ASN A N 1
ATOM 5113 C CA . ASN A 1 623 ? 1.033 1.491 19.812 1.00 97.12 623 ASN A CA 1
ATOM 5114 C C . ASN A 1 623 ? 0.187 0.387 19.159 1.00 97.12 623 ASN A C 1
ATOM 5116 O O . ASN A 1 623 ? 0.690 -0.686 18.834 1.00 97.12 623 ASN A O 1
ATOM 5120 N N . ILE A 1 624 ? -1.081 0.679 18.871 1.00 96.62 624 ILE A N 1
ATOM 5121 C CA . ILE A 1 624 ? -1.992 -0.258 18.189 1.00 96.62 624 ILE A CA 1
ATOM 5122 C C . ILE A 1 624 ? -2.241 0.099 16.717 1.00 96.62 624 ILE A C 1
ATOM 5124 O O . ILE A 1 624 ? -3.200 -0.381 16.114 1.00 96.62 624 ILE A O 1
ATOM 5128 N N . CYS A 1 625 ? -1.394 0.951 16.127 1.00 96.12 625 CYS A N 1
ATOM 5129 C CA . CYS A 1 625 ? -1.501 1.412 14.737 1.00 96.12 625 CYS A CA 1
ATOM 5130 C C . CYS A 1 625 ? -2.886 2.005 14.405 1.00 96.12 625 CYS A C 1
ATOM 5132 O O . CYS A 1 625 ? -3.458 1.698 13.360 1.00 96.12 625 CYS A O 1
ATOM 5134 N N . ASN A 1 626 ? -3.435 2.797 15.330 1.00 98.19 626 ASN A N 1
ATOM 5135 C CA . ASN A 1 626 ? -4.652 3.591 15.158 1.00 98.19 626 ASN A CA 1
ATOM 5136 C C . ASN A 1 626 ? -4.284 5.049 15.423 1.00 98.19 626 ASN A C 1
ATOM 5138 O O . ASN A 1 626 ? -3.904 5.388 16.544 1.00 98.19 626 ASN A O 1
ATOM 5142 N N . HIS A 1 627 ? -4.338 5.889 14.396 1.00 98.56 627 HIS A N 1
ATOM 5143 C CA . HIS A 1 627 ? -3.813 7.251 14.429 1.00 98.56 627 HIS A CA 1
ATOM 5144 C C . HIS A 1 627 ? -4.857 8.234 13.917 1.00 98.56 627 HIS A C 1
ATOM 5146 O O . HIS A 1 627 ? -5.578 7.960 12.962 1.00 98.56 627 HIS A O 1
ATOM 5152 N N . PHE A 1 628 ? -4.925 9.388 14.553 1.00 98.56 628 PHE A N 1
ATOM 5153 C CA . PHE A 1 628 ? -5.646 10.552 14.086 1.00 98.56 628 PHE A CA 1
ATOM 5154 C C . PHE A 1 628 ? -4.647 11.511 13.446 1.00 98.56 628 PHE A C 1
ATOM 5156 O O . PHE A 1 628 ? -3.607 11.801 14.039 1.00 98.56 628 PHE A O 1
ATOM 5163 N N . PHE A 1 629 ? -4.996 12.032 12.275 1.00 98.69 629 PHE A N 1
ATOM 5164 C CA . PHE A 1 629 ? -4.286 13.129 11.632 1.00 98.69 629 PHE A CA 1
ATOM 5165 C C . PHE A 1 629 ? -5.269 14.181 11.134 1.00 98.69 629 PHE A C 1
ATOM 5167 O O . PHE A 1 629 ? -6.355 13.858 10.642 1.00 98.69 629 PHE A O 1
ATOM 5174 N N . THR A 1 630 ? -4.863 15.444 11.193 1.00 98.56 630 THR A N 1
ATOM 5175 C CA . THR A 1 630 ? -5.530 16.501 10.426 1.00 98.56 630 THR A CA 1
ATOM 5176 C C . THR A 1 630 ? -5.070 16.479 8.970 1.00 98.56 630 THR A C 1
ATOM 5178 O O . THR A 1 630 ? -3.946 16.073 8.661 1.00 98.56 630 THR A O 1
ATOM 5181 N N . LEU A 1 631 ? -5.924 16.943 8.053 1.00 98.31 631 LEU A N 1
ATOM 5182 C CA . LEU A 1 631 ? -5.551 17.051 6.640 1.00 98.31 631 LEU A CA 1
ATOM 5183 C C . LEU A 1 631 ? -4.348 17.988 6.440 1.00 98.31 631 LEU A C 1
ATOM 5185 O O . LEU A 1 631 ? -3.481 17.704 5.617 1.00 98.31 631 LEU A O 1
ATOM 5189 N N . ASP A 1 632 ? -4.277 19.078 7.205 1.00 98.25 632 ASP A N 1
ATOM 5190 C CA . ASP A 1 632 ? -3.174 20.037 7.121 1.00 98.25 632 ASP A CA 1
ATOM 5191 C C . ASP A 1 632 ? -1.849 19.425 7.586 1.00 98.25 632 ASP A C 1
ATOM 5193 O O . ASP A 1 632 ? -0.833 19.607 6.916 1.00 98.25 632 ASP A O 1
ATOM 5197 N N . PHE A 1 633 ? -1.863 18.623 8.656 1.00 98.50 633 PHE A N 1
ATOM 5198 C CA . PHE A 1 633 ? -0.690 17.855 9.076 1.00 98.50 633 PHE A CA 1
ATOM 5199 C C . PHE A 1 633 ? -0.233 16.870 7.994 1.00 98.50 633 PHE A C 1
ATOM 5201 O O . PHE A 1 633 ? 0.947 16.837 7.652 1.00 98.50 633 PHE A O 1
ATOM 5208 N N . LEU A 1 634 ? -1.159 16.109 7.392 1.00 98.12 634 LEU A N 1
ATOM 5209 C CA . LEU A 1 634 ? -0.807 15.182 6.310 1.00 98.12 634 LEU A CA 1
ATOM 5210 C C . LEU A 1 634 ? -0.198 15.904 5.105 1.00 98.12 634 LEU A C 1
ATOM 5212 O O . LEU A 1 634 ? 0.769 15.406 4.533 1.00 98.12 634 LEU A O 1
ATOM 5216 N N . LYS A 1 635 ? -0.724 17.072 4.725 1.00 97.94 635 LYS A N 1
ATOM 5217 C CA . LYS A 1 635 ? -0.145 17.886 3.647 1.00 97.94 635 LYS A CA 1
ATOM 5218 C C . LYS A 1 635 ? 1.272 18.345 3.978 1.00 97.94 635 LYS A C 1
ATOM 5220 O O . LYS A 1 635 ? 2.139 18.208 3.120 1.00 97.94 635 LYS A O 1
ATOM 5225 N N . ASP A 1 636 ? 1.501 18.845 5.194 1.00 97.69 636 ASP A N 1
ATOM 5226 C CA . ASP A 1 636 ? 2.819 19.298 5.661 1.00 97.69 636 ASP A CA 1
ATOM 5227 C C . ASP A 1 636 ? 3.837 18.151 5.584 1.00 97.69 636 ASP A C 1
ATOM 5229 O O . ASP A 1 636 ? 4.872 18.266 4.931 1.00 97.69 636 ASP A O 1
ATOM 5233 N N . VAL A 1 637 ? 3.480 16.980 6.125 1.00 97.06 637 VAL A N 1
ATOM 5234 C CA . VAL A 1 637 ? 4.304 15.766 6.047 1.00 97.06 637 VAL A CA 1
ATOM 5235 C C . VAL A 1 637 ? 4.613 15.389 4.598 1.00 97.06 637 VAL A C 1
ATOM 5237 O O . VAL A 1 637 ? 5.772 15.175 4.244 1.00 97.06 637 VAL A O 1
ATOM 5240 N N . CYS A 1 638 ? 3.591 15.308 3.745 1.00 95.25 638 CYS A N 1
ATOM 5241 C CA . CYS A 1 638 ? 3.750 14.838 2.370 1.00 95.25 638 CYS A CA 1
ATOM 5242 C C . CYS A 1 638 ? 4.554 15.807 1.489 1.00 95.25 638 CYS A C 1
ATOM 5244 O O . CYS A 1 638 ? 5.190 15.362 0.536 1.00 95.25 638 CYS A O 1
ATOM 5246 N N . GLN A 1 639 ? 4.505 17.111 1.772 1.00 93.62 639 GLN A N 1
ATOM 5247 C CA . GLN A 1 639 ? 5.171 18.145 0.975 1.00 93.62 639 GLN A CA 1
ATOM 5248 C C . GLN A 1 639 ? 6.576 18.472 1.484 1.00 93.62 639 GLN A C 1
ATOM 5250 O O . GLN A 1 639 ? 7.464 18.719 0.669 1.00 93.62 639 GLN A O 1
ATOM 5255 N N . ASN A 1 640 ? 6.778 18.460 2.804 1.00 94.38 640 ASN A N 1
ATOM 5256 C CA . ASN A 1 640 ? 7.991 18.987 3.429 1.00 94.38 640 ASN A CA 1
ATOM 5257 C C . ASN A 1 640 ? 8.843 17.915 4.123 1.00 94.38 640 ASN A C 1
ATOM 5259 O O . ASN A 1 640 ? 10.054 18.090 4.193 1.00 94.38 640 ASN A O 1
ATOM 5263 N N . HIS A 1 641 ? 8.257 16.800 4.580 1.00 93.62 641 HIS A N 1
ATOM 5264 C CA . HIS A 1 641 ? 8.953 15.844 5.457 1.00 93.62 641 HIS A CA 1
ATOM 5265 C C . HIS A 1 641 ? 9.047 14.403 4.927 1.00 93.62 641 HIS A C 1
ATOM 5267 O O . HIS A 1 641 ? 9.726 13.583 5.543 1.00 93.62 641 HIS A O 1
ATOM 5273 N N . ASP A 1 642 ? 8.433 14.046 3.787 1.00 87.88 642 ASP A N 1
ATOM 5274 C CA . ASP A 1 642 ? 8.516 12.668 3.263 1.00 87.88 642 ASP A CA 1
ATOM 5275 C C . ASP A 1 642 ? 9.974 12.222 3.069 1.00 87.88 642 ASP A C 1
ATOM 5277 O O . ASP A 1 642 ? 10.336 11.111 3.455 1.00 87.88 642 ASP A O 1
ATOM 5281 N N . ASP A 1 643 ? 10.844 13.079 2.538 1.00 85.62 643 ASP A N 1
ATOM 5282 C CA . ASP A 1 643 ? 12.260 12.746 2.337 1.00 85.62 643 ASP A CA 1
ATOM 5283 C C . ASP A 1 643 ? 13.077 12.670 3.647 1.00 85.62 643 ASP A C 1
ATOM 5285 O O . ASP A 1 643 ? 14.170 12.099 3.637 1.00 85.62 643 ASP A O 1
ATOM 5289 N N . GLU A 1 644 ? 12.552 13.183 4.767 1.00 89.12 644 GLU A N 1
ATOM 5290 C CA . GLU A 1 644 ? 13.174 13.118 6.101 1.00 89.12 644 GLU A CA 1
ATOM 5291 C C . GLU A 1 644 ? 12.854 11.807 6.839 1.00 89.12 644 GLU A C 1
ATOM 5293 O O . GLU A 1 644 ? 13.578 11.418 7.757 1.00 89.12 644 GLU A O 1
ATOM 5298 N N . LEU A 1 645 ? 11.800 11.092 6.427 1.00 89.94 645 LEU A N 1
ATOM 5299 C CA . LEU A 1 645 ? 11.400 9.831 7.052 1.00 89.94 645 LEU A CA 1
ATOM 5300 C C . LEU A 1 645 ? 12.475 8.750 6.897 1.00 89.94 645 LEU A C 1
ATOM 5302 O O . LEU A 1 645 ? 12.891 8.402 5.784 1.00 89.94 645 LEU A O 1
ATOM 5306 N N . ARG A 1 646 ? 12.864 8.161 8.032 1.00 86.44 646 ARG A N 1
ATOM 5307 C CA . ARG A 1 646 ? 13.856 7.087 8.105 1.00 86.44 646 ARG A CA 1
ATOM 5308 C C . ARG A 1 646 ? 13.356 5.828 7.393 1.00 86.44 646 ARG A C 1
ATOM 5310 O O . ARG A 1 646 ? 12.195 5.444 7.489 1.00 86.44 646 ARG A O 1
ATOM 5317 N N . TYR A 1 647 ? 14.276 5.151 6.709 1.00 90.25 647 TYR A N 1
ATOM 5318 C CA . TYR A 1 647 ? 14.058 3.783 6.249 1.00 90.25 647 TYR A CA 1
ATOM 5319 C C . TYR A 1 647 ? 14.528 2.790 7.306 1.00 90.25 647 TYR A C 1
ATOM 5321 O O . TYR A 1 647 ? 15.661 2.867 7.784 1.00 90.25 647 TYR A O 1
ATOM 5329 N N . HIS A 1 648 ? 13.675 1.821 7.598 1.00 88.62 648 HIS A N 1
ATOM 5330 C CA . HIS A 1 648 ? 13.942 0.681 8.461 1.00 88.62 648 HIS A CA 1
ATOM 5331 C C . HIS A 1 648 ? 14.369 -0.526 7.630 1.00 88.62 648 HIS A C 1
ATOM 5333 O O . HIS A 1 648 ? 13.929 -0.719 6.490 1.00 88.62 648 HIS A O 1
ATOM 5339 N N . ILE A 1 649 ? 15.253 -1.345 8.199 1.00 88.38 649 ILE A N 1
ATOM 5340 C CA . ILE A 1 649 ? 15.872 -2.470 7.498 1.00 88.38 649 ILE A CA 1
ATOM 5341 C C . ILE A 1 649 ? 15.209 -3.779 7.891 1.00 88.38 649 ILE A C 1
ATOM 5343 O O . ILE A 1 649 ? 15.257 -4.204 9.043 1.00 88.38 649 ILE A O 1
ATOM 5347 N N . ALA A 1 650 ? 14.751 -4.527 6.892 1.00 86.69 650 ALA A N 1
ATOM 5348 C CA . ALA A 1 650 ? 14.359 -5.914 7.079 1.00 86.69 650 ALA A CA 1
ATOM 5349 C C . ALA A 1 650 ? 15.302 -6.857 6.312 1.00 86.69 650 ALA A C 1
ATOM 5351 O O . ALA A 1 650 ? 15.198 -7.007 5.092 1.00 86.69 650 ALA A O 1
ATOM 5352 N N . LYS A 1 651 ? 16.206 -7.549 7.027 1.00 90.44 651 LYS A N 1
ATOM 5353 C CA . LYS A 1 651 ? 17.058 -8.617 6.460 1.00 90.44 651 LYS A CA 1
ATOM 5354 C C . LYS A 1 651 ? 16.173 -9.810 6.054 1.00 90.44 651 LYS A C 1
ATOM 5356 O O . LYS A 1 651 ? 15.458 -10.371 6.889 1.00 90.44 651 LYS A O 1
ATOM 5361 N N . LYS A 1 652 ? 16.179 -10.208 4.774 1.00 89.56 652 LYS A N 1
ATOM 5362 C CA . LYS A 1 652 ? 15.277 -11.250 4.231 1.00 89.56 652 LYS A CA 1
ATOM 5363 C C . LYS A 1 652 ? 15.992 -12.237 3.304 1.00 89.56 652 LYS A C 1
ATOM 5365 O O . LYS A 1 652 ? 17.044 -11.960 2.734 1.00 89.56 652 LYS A O 1
ATOM 5370 N N . LYS A 1 653 ? 15.366 -13.406 3.134 1.00 92.56 653 LYS A N 1
ATOM 5371 C CA . LYS A 1 653 ? 15.683 -14.390 2.088 1.00 92.56 653 LYS A CA 1
ATOM 5372 C C . LYS A 1 653 ? 14.871 -14.024 0.847 1.00 92.56 653 LYS A C 1
ATOM 5374 O O . LYS A 1 653 ? 13.685 -14.335 0.776 1.00 92.56 653 LYS A O 1
ATOM 5379 N N . ILE A 1 654 ? 15.483 -13.290 -0.070 1.00 92.50 654 ILE A N 1
ATOM 5380 C CA . ILE A 1 654 ? 14.832 -12.662 -1.219 1.00 92.50 654 ILE A CA 1
ATOM 5381 C C . ILE A 1 654 ? 15.106 -13.500 -2.476 1.00 92.50 654 ILE A C 1
ATOM 5383 O O . ILE A 1 654 ? 16.272 -13.656 -2.840 1.00 92.50 654 ILE A O 1
ATOM 5387 N N . PRO A 1 655 ? 14.076 -14.045 -3.151 1.00 93.12 655 PRO A N 1
ATOM 5388 C CA . PRO A 1 655 ? 14.256 -14.719 -4.433 1.00 93.12 655 PRO A CA 1
ATOM 5389 C C . PRO A 1 655 ? 14.923 -13.786 -5.455 1.00 93.12 655 PRO A C 1
ATOM 5391 O O . PRO A 1 655 ? 14.466 -12.662 -5.667 1.00 93.12 655 PRO A O 1
ATOM 5394 N N . SER A 1 656 ? 16.019 -14.241 -6.060 1.00 94.44 656 SER A N 1
ATOM 5395 C CA . SER A 1 656 ? 16.796 -13.458 -7.026 1.00 94.44 656 SER A CA 1
ATOM 5396 C C . SER A 1 656 ? 17.618 -14.366 -7.942 1.00 94.44 656 SER A C 1
ATOM 5398 O O . SER A 1 656 ? 17.765 -15.567 -7.689 1.00 94.44 656 SER A O 1
ATOM 5400 N N . ILE A 1 657 ? 18.179 -13.815 -9.016 1.00 93.75 657 ILE A N 1
ATOM 5401 C CA . ILE A 1 657 ? 19.181 -14.516 -9.825 1.00 93.75 657 ILE A CA 1
ATOM 5402 C C . ILE A 1 657 ? 20.533 -14.570 -9.106 1.00 93.75 657 ILE A C 1
ATOM 5404 O O . ILE A 1 657 ? 20.901 -13.659 -8.366 1.00 93.75 657 ILE A O 1
ATOM 5408 N N . ASP A 1 658 ? 21.275 -15.654 -9.325 1.00 88.62 658 ASP A N 1
ATOM 5409 C CA . ASP A 1 658 ? 22.660 -15.790 -8.884 1.00 88.62 658 ASP A CA 1
ATOM 5410 C C . ASP A 1 658 ? 23.647 -15.130 -9.870 1.00 88.62 658 ASP A C 1
ATOM 5412 O O . ASP A 1 658 ? 23.278 -14.635 -10.937 1.00 88.62 658 ASP A O 1
ATOM 5416 N N . LYS A 1 659 ? 24.942 -15.179 -9.537 1.00 82.12 659 LYS A N 1
ATOM 5417 C CA . LYS A 1 659 ? 26.043 -14.681 -10.383 1.00 82.12 659 LYS A CA 1
ATOM 5418 C C . LYS A 1 659 ? 26.161 -15.343 -11.765 1.00 82.12 659 LYS A C 1
ATOM 5420 O O . LYS A 1 659 ? 26.908 -14.858 -12.603 1.00 82.12 659 LYS A O 1
ATOM 5425 N N . ASN A 1 660 ? 25.482 -16.469 -11.994 1.00 85.31 660 ASN A N 1
ATOM 5426 C CA . ASN A 1 660 ? 25.444 -17.164 -13.282 1.00 85.31 660 ASN A CA 1
ATOM 5427 C C . ASN A 1 660 ? 24.140 -16.868 -14.051 1.00 85.31 660 ASN A C 1
ATOM 5429 O O . ASN A 1 660 ? 23.884 -17.468 -15.098 1.00 85.31 660 ASN A O 1
ATOM 5433 N N . GLY A 1 661 ? 23.283 -15.994 -13.517 1.00 85.62 661 GLY A N 1
ATOM 5434 C CA . GLY A 1 661 ? 21.995 -15.630 -14.092 1.00 85.62 661 GLY A CA 1
ATOM 5435 C C . GLY A 1 661 ? 20.911 -16.690 -13.904 1.00 85.62 661 GLY A C 1
ATOM 5436 O O . GLY A 1 661 ? 19.922 -16.679 -14.640 1.00 85.62 661 GLY A O 1
ATOM 5437 N N . LYS A 1 662 ? 21.083 -17.629 -12.964 1.00 91.44 662 LYS A N 1
ATOM 5438 C CA . LYS A 1 662 ? 20.077 -18.643 -12.630 1.00 91.44 662 LYS A CA 1
ATOM 5439 C C . LYS A 1 662 ? 19.220 -18.156 -11.463 1.00 91.44 662 LYS A C 1
ATOM 5441 O O . LYS A 1 662 ? 19.753 -17.817 -10.412 1.00 91.44 662 LYS A O 1
ATOM 5446 N N . ARG A 1 663 ? 17.892 -18.176 -11.623 1.00 92.81 663 ARG A N 1
ATOM 5447 C CA . ARG A 1 663 ? 16.948 -17.819 -10.551 1.00 92.81 663 ARG A CA 1
ATOM 5448 C C . ARG A 1 663 ? 17.023 -18.809 -9.385 1.00 92.81 663 ARG A C 1
ATOM 5450 O O . ARG A 1 663 ? 17.011 -20.025 -9.596 1.00 92.81 663 ARG A O 1
ATOM 5457 N N . VAL A 1 664 ? 17.099 -18.276 -8.168 1.00 93.38 664 VAL A N 1
ATOM 5458 C CA . VAL A 1 664 ? 17.083 -19.008 -6.900 1.00 93.38 664 VAL A CA 1
ATOM 5459 C C . VAL A 1 664 ? 15.815 -18.626 -6.141 1.00 93.38 664 VAL A C 1
ATOM 5461 O O . VAL A 1 664 ? 15.724 -17.542 -5.576 1.00 93.38 664 VAL A O 1
ATOM 5464 N N . ASP A 1 665 ? 14.839 -19.534 -6.104 1.00 89.56 665 ASP A N 1
ATOM 5465 C CA . ASP A 1 665 ? 13.520 -19.241 -5.521 1.00 89.56 665 ASP A CA 1
ATOM 5466 C C . ASP A 1 665 ? 13.531 -19.182 -3.988 1.00 89.56 665 ASP A C 1
ATOM 5468 O O . ASP A 1 665 ? 12.719 -18.494 -3.380 1.00 89.56 665 ASP A O 1
ATOM 5472 N N . LYS A 1 666 ? 14.427 -19.937 -3.342 1.00 89.94 666 LYS A N 1
ATOM 5473 C CA . LYS A 1 666 ? 14.516 -20.037 -1.877 1.00 89.94 666 LYS A CA 1
ATOM 5474 C C . LYS A 1 666 ? 15.979 -19.968 -1.432 1.00 89.94 666 LYS A C 1
ATOM 5476 O O . LYS A 1 666 ? 16.642 -21.008 -1.368 1.00 89.94 666 LYS A O 1
ATOM 5481 N N . PRO A 1 667 ? 16.506 -18.765 -1.146 1.00 90.19 667 PRO A N 1
ATOM 5482 C CA . PRO A 1 667 ? 17.845 -18.608 -0.585 1.00 90.19 667 PRO A CA 1
ATOM 5483 C C . PRO A 1 667 ? 17.985 -19.364 0.743 1.00 90.19 667 PRO A C 1
ATOM 5485 O O . PRO A 1 667 ? 17.041 -19.431 1.532 1.00 90.19 667 PRO A O 1
ATOM 5488 N N . LYS A 1 668 ? 19.161 -19.949 1.007 1.00 90.38 668 LYS A N 1
ATOM 5489 C CA . LYS A 1 668 ? 19.421 -20.668 2.270 1.00 90.38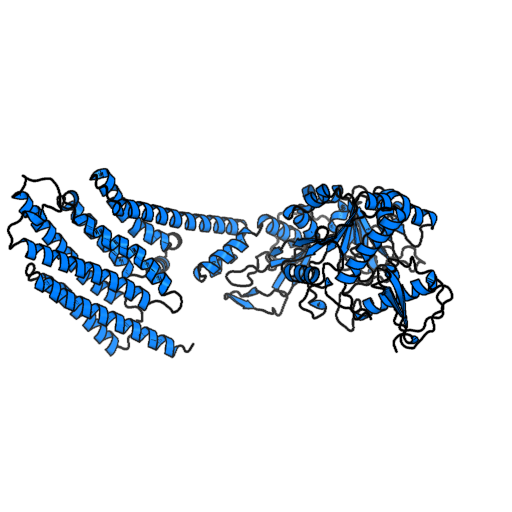 668 LYS A CA 1
ATOM 5490 C C . LYS A 1 668 ? 19.560 -19.704 3.449 1.00 90.38 668 LYS A C 1
ATOM 5492 O O . LYS A 1 668 ? 18.989 -19.944 4.514 1.00 90.38 668 LYS A O 1
ATOM 5497 N N . GLU A 1 669 ? 20.246 -18.593 3.218 1.00 91.69 669 GLU A N 1
ATOM 5498 C CA . GLU A 1 669 ? 20.512 -17.517 4.173 1.00 91.69 669 GLU A CA 1
ATOM 5499 C C . GLU A 1 669 ? 19.926 -16.202 3.656 1.00 91.69 669 GLU A C 1
ATOM 5501 O O . GLU A 1 669 ? 19.531 -16.114 2.490 1.00 91.69 669 GLU A O 1
ATOM 5506 N N . ALA A 1 670 ? 19.815 -15.197 4.528 1.00 92.38 670 ALA A N 1
ATOM 5507 C CA . ALA A 1 670 ? 19.410 -13.865 4.096 1.00 92.38 670 ALA A CA 1
ATOM 5508 C C . ALA A 1 670 ? 20.448 -13.328 3.102 1.00 92.38 670 ALA A C 1
ATOM 5510 O O . ALA A 1 670 ? 21.641 -13.344 3.387 1.00 92.38 670 ALA A O 1
ATOM 5511 N N . ASN A 1 671 ? 19.993 -12.893 1.932 1.00 93.06 671 ASN A N 1
ATOM 5512 C CA . ASN A 1 671 ? 20.837 -12.448 0.819 1.00 93.06 671 ASN A CA 1
ATOM 5513 C C . ASN A 1 671 ? 20.609 -10.976 0.456 1.00 93.06 671 ASN A C 1
ATOM 5515 O O . ASN A 1 671 ? 21.248 -10.471 -0.463 1.00 93.06 671 ASN A O 1
ATOM 5519 N N . GLY A 1 672 ? 19.702 -10.298 1.156 1.00 93.62 672 GLY A N 1
ATOM 5520 C CA . GLY A 1 672 ? 19.421 -8.896 0.922 1.00 93.62 672 GLY A CA 1
ATOM 5521 C C . GLY A 1 672 ? 18.511 -8.287 1.975 1.00 93.62 672 GLY A C 1
ATOM 5522 O O . GLY A 1 672 ? 18.159 -8.912 2.984 1.00 93.62 672 GLY A O 1
ATOM 5523 N N . ILE A 1 673 ? 18.135 -7.047 1.705 1.00 93.31 673 ILE A N 1
ATOM 5524 C CA . ILE A 1 673 ? 17.341 -6.192 2.568 1.00 93.31 673 ILE A CA 1
ATOM 5525 C C . ILE A 1 673 ? 16.150 -5.613 1.818 1.00 93.31 673 ILE A C 1
ATOM 5527 O O . ILE A 1 673 ? 16.200 -5.355 0.612 1.00 93.31 673 ILE A O 1
ATOM 5531 N N . LYS A 1 674 ? 15.071 -5.411 2.569 1.00 92.06 674 LYS A N 1
ATOM 5532 C CA . LYS A 1 674 ? 13.939 -4.579 2.175 1.00 92.06 674 LYS A CA 1
ATOM 5533 C C . LYS A 1 674 ? 13.967 -3.304 3.007 1.00 92.06 674 LYS A C 1
ATOM 5535 O O . LYS A 1 674 ? 14.317 -3.367 4.187 1.00 92.06 674 LYS A O 1
ATOM 5540 N N . LEU A 1 675 ? 13.640 -2.194 2.360 1.00 90.62 675 LEU A N 1
ATOM 5541 C CA . LEU A 1 675 ? 13.542 -0.875 2.969 1.00 90.62 675 LEU A CA 1
ATOM 5542 C C . LEU A 1 675 ? 12.067 -0.578 3.200 1.00 90.62 675 LEU A C 1
ATOM 5544 O O . LEU A 1 675 ? 11.282 -0.656 2.257 1.00 90.62 675 LEU A O 1
ATOM 5548 N N . GLU A 1 676 ? 11.706 -0.258 4.434 1.00 90.50 676 GLU A N 1
ATOM 5549 C CA . GLU A 1 676 ? 10.328 0.039 4.826 1.00 90.50 676 GLU A CA 1
ATOM 5550 C C . GLU A 1 676 ? 10.311 1.359 5.605 1.00 90.50 676 GLU A C 1
ATOM 5552 O O . GLU A 1 676 ? 11.176 1.588 6.443 1.00 90.50 676 GLU A O 1
ATOM 5557 N N . LYS A 1 677 ? 9.351 2.242 5.334 1.00 92.25 677 LYS A N 1
ATOM 5558 C CA . LYS A 1 677 ? 9.025 3.364 6.223 1.00 92.25 677 LYS A CA 1
ATOM 5559 C C . LYS A 1 677 ? 7.911 2.947 7.168 1.00 92.25 677 LYS A C 1
ATOM 5561 O O . LYS A 1 677 ? 7.037 2.166 6.766 1.00 92.25 677 LYS A O 1
ATOM 5566 N N . PHE A 1 678 ? 7.881 3.513 8.372 1.00 93.94 678 PHE A N 1
ATOM 5567 C CA . PHE A 1 678 ? 6.758 3.315 9.278 1.00 93.94 678 PHE A CA 1
ATOM 5568 C C . PHE A 1 678 ? 5.813 4.508 9.307 1.00 93.94 678 PHE A C 1
ATOM 5570 O O . PHE A 1 678 ? 6.216 5.666 9.276 1.00 93.94 678 PHE A O 1
ATOM 5577 N N . VAL A 1 679 ? 4.512 4.214 9.351 1.00 95.94 679 VAL A N 1
ATOM 5578 C CA . VAL A 1 679 ? 3.458 5.239 9.337 1.00 95.94 679 VAL A CA 1
ATOM 5579 C C . VAL A 1 679 ? 3.582 6.199 10.522 1.00 95.94 679 VAL A C 1
ATOM 5581 O O . VAL A 1 679 ? 3.247 7.365 10.403 1.00 95.94 679 VAL A O 1
ATOM 5584 N N . PHE A 1 680 ? 4.108 5.750 11.654 1.00 95.94 680 PHE A N 1
ATOM 5585 C CA . PHE A 1 680 ? 4.215 6.555 12.869 1.00 95.94 680 PHE A CA 1
ATOM 5586 C C . PHE A 1 680 ? 5.507 7.384 12.969 1.00 95.94 680 PHE A C 1
ATOM 5588 O O . PHE A 1 680 ? 5.634 8.186 13.889 1.00 95.94 680 PHE A O 1
ATOM 5595 N N . ASP A 1 681 ? 6.439 7.259 12.016 1.00 95.50 681 ASP A N 1
ATOM 5596 C CA . ASP A 1 681 ? 7.695 8.034 12.007 1.00 95.50 681 ASP A CA 1
ATOM 5597 C C . ASP A 1 681 ? 7.470 9.539 11.758 1.00 95.50 681 ASP A C 1
ATOM 5599 O O . ASP A 1 681 ? 8.410 10.326 11.781 1.00 95.50 681 ASP A O 1
ATOM 5603 N N . VAL A 1 682 ? 6.219 9.954 11.535 1.00 97.06 682 VAL A N 1
ATOM 5604 C CA . VAL A 1 682 ? 5.821 11.359 11.372 1.00 97.06 682 VAL A CA 1
ATOM 5605 C C . VAL A 1 682 ? 5.521 12.074 12.684 1.00 97.06 682 VAL A C 1
ATOM 5607 O O . VAL A 1 682 ? 5.402 13.295 12.690 1.00 97.06 682 VAL A O 1
ATOM 5610 N N . PHE A 1 683 ? 5.371 11.346 13.795 1.00 97.38 683 PHE A N 1
ATOM 5611 C CA . PHE A 1 683 ? 5.030 11.937 15.095 1.00 97.38 683 PHE A CA 1
ATOM 5612 C C . PHE A 1 683 ? 5.974 13.071 15.535 1.00 97.38 683 PHE A C 1
ATOM 5614 O O . PHE A 1 683 ? 5.462 14.055 16.076 1.00 97.38 683 PHE A O 1
ATOM 5621 N N . PRO A 1 684 ? 7.292 13.033 15.237 1.00 96.31 684 PRO A N 1
ATOM 5622 C CA . PRO A 1 684 ? 8.196 14.138 15.549 1.00 96.31 684 PRO A CA 1
ATOM 5623 C C . PRO A 1 684 ? 7.831 15.480 14.905 1.00 96.31 684 PRO A C 1
ATOM 5625 O O . PRO A 1 684 ? 8.246 16.517 15.421 1.00 96.31 684 PRO A O 1
ATOM 5628 N N . PHE A 1 685 ? 7.069 15.471 13.805 1.00 96.44 685 PHE A N 1
ATOM 5629 C CA . PHE A 1 685 ? 6.665 16.669 13.059 1.00 96.44 685 PHE A CA 1
ATOM 5630 C C . PHE A 1 685 ? 5.369 17.308 13.580 1.00 96.44 685 PHE A C 1
ATOM 5632 O O . PHE A 1 685 ? 4.960 18.364 13.097 1.00 96.44 685 PHE A O 1
ATOM 5639 N N . SER A 1 686 ? 4.695 16.671 14.542 1.00 96.94 686 SER A N 1
ATOM 5640 C CA . SER A 1 686 ? 3.458 17.184 15.137 1.00 96.94 686 SER A CA 1
ATOM 5641 C C . SER A 1 686 ? 3.716 18.467 15.929 1.00 96.94 686 SER A C 1
ATOM 5643 O O . SER A 1 686 ? 4.632 18.542 16.748 1.00 96.94 686 SER A O 1
ATOM 5645 N N . LYS A 1 687 ? 2.873 19.481 15.713 1.00 96.06 687 LYS A N 1
ATOM 5646 C CA . LYS A 1 687 ? 2.886 20.746 16.465 1.00 96.06 687 LYS A CA 1
ATOM 5647 C C . LYS A 1 687 ? 2.052 20.637 17.735 1.00 96.06 687 LYS A C 1
ATOM 5649 O O . LYS A 1 687 ? 2.314 21.336 18.712 1.00 96.06 687 LYS A O 1
ATOM 5654 N N . THR A 1 688 ? 1.017 19.801 17.729 1.00 97.06 688 THR A N 1
ATOM 5655 C CA . THR A 1 688 ? 0.146 19.577 18.885 1.00 97.06 688 THR A CA 1
ATOM 5656 C C . THR A 1 688 ? -0.198 18.098 18.969 1.00 97.06 688 THR A C 1
ATOM 5658 O O . THR A 1 688 ? -1.201 17.630 18.436 1.00 97.06 688 THR A O 1
ATOM 5661 N N . PHE A 1 689 ? 0.673 17.363 19.655 1.00 97.88 689 PHE A N 1
ATOM 5662 C CA . PHE A 1 689 ? 0.551 15.923 19.827 1.00 97.88 689 PHE A CA 1
ATOM 5663 C C . PHE A 1 689 ? -0.345 15.583 21.020 1.00 97.88 689 PHE A C 1
ATOM 5665 O O . PHE A 1 689 ? -0.244 16.210 22.077 1.00 97.88 689 PHE A O 1
ATOM 5672 N N . ALA A 1 690 ? -1.176 14.554 20.878 1.00 98.00 690 ALA A N 1
ATOM 5673 C CA . ALA A 1 690 ? -1.952 13.981 21.976 1.00 98.00 690 ALA A CA 1
ATOM 5674 C C . ALA A 1 690 ? -1.908 12.451 21.927 1.00 98.00 690 ALA A C 1
ATOM 5676 O O . ALA A 1 690 ? -1.624 11.876 20.886 1.00 98.00 690 ALA A O 1
ATOM 5677 N N . THR A 1 691 ? -2.213 11.766 23.026 1.00 98.00 691 THR A N 1
ATOM 5678 C CA . THR A 1 691 ? -2.368 10.302 23.039 1.00 98.00 691 THR A CA 1
ATOM 5679 C C . THR A 1 691 ? -3.660 9.902 23.735 1.00 98.00 691 THR A C 1
ATOM 5681 O O . THR A 1 691 ? -4.095 10.574 24.669 1.00 98.00 691 THR A O 1
ATOM 5684 N N . TRP A 1 692 ? -4.294 8.826 23.267 1.00 97.94 692 TRP A N 1
ATOM 5685 C CA . TRP A 1 692 ? -5.559 8.344 23.825 1.00 97.94 692 TRP A CA 1
ATOM 5686 C C . TRP A 1 692 ? -5.478 6.864 24.201 1.00 97.94 692 TRP A C 1
ATOM 5688 O O . TRP A 1 692 ? -5.367 5.996 23.333 1.00 97.94 692 TRP A O 1
ATOM 5698 N N . GLU A 1 693 ? -5.531 6.567 25.496 1.00 98.00 693 GLU A N 1
ATOM 5699 C CA . GLU A 1 693 ? -5.524 5.206 26.026 1.00 98.00 693 GLU A CA 1
ATOM 5700 C C . GLU A 1 693 ? -6.924 4.580 25.987 1.00 98.00 693 GLU A C 1
ATOM 5702 O O . GLU A 1 693 ? -7.906 5.160 26.461 1.00 98.00 693 GLU A O 1
ATOM 5707 N N . VAL A 1 694 ? -7.005 3.353 25.468 1.00 97.88 694 VAL A N 1
ATOM 5708 C CA . VAL A 1 694 ? -8.231 2.550 25.414 1.00 97.88 694 VAL A CA 1
ATOM 5709 C C . VAL A 1 694 ? -8.070 1.183 26.077 1.00 97.88 694 VAL A C 1
ATOM 5711 O O . VAL A 1 694 ? -6.964 0.678 26.292 1.00 97.88 694 VAL A O 1
ATOM 5714 N N . ARG A 1 695 ? -9.208 0.542 26.364 1.00 97.06 695 ARG A N 1
ATOM 5715 C CA . ARG A 1 695 ? -9.263 -0.840 26.851 1.00 97.06 695 ARG A CA 1
ATOM 5716 C C . ARG A 1 695 ? -8.919 -1.811 25.728 1.00 97.06 695 ARG A C 1
ATOM 5718 O O . ARG A 1 695 ? -9.554 -1.809 24.673 1.00 97.06 695 ARG A O 1
ATOM 5725 N N . ARG A 1 696 ? -7.940 -2.684 25.967 1.00 96.31 696 ARG A N 1
ATOM 5726 C CA . ARG A 1 696 ? -7.490 -3.680 24.982 1.00 96.31 696 ARG A CA 1
ATOM 5727 C C . ARG A 1 696 ? -8.620 -4.613 24.577 1.00 96.31 696 ARG A C 1
ATOM 5729 O O . ARG A 1 696 ? -8.835 -4.845 23.396 1.00 96.31 696 ARG A O 1
ATOM 5736 N N . GLU A 1 697 ? -9.344 -5.122 25.562 1.00 96.69 697 GLU A N 1
ATOM 5737 C CA . GLU A 1 697 ? -10.446 -6.055 25.380 1.00 96.69 697 GLU A CA 1
ATOM 5738 C C . GLU A 1 697 ? -11.597 -5.474 24.554 1.00 96.69 697 GLU A C 1
ATOM 5740 O O . GLU A 1 697 ? -12.404 -6.250 24.043 1.00 96.69 697 GLU A O 1
ATOM 5745 N N . ASP A 1 698 ? -11.673 -4.146 24.422 1.00 97.00 698 ASP A N 1
ATOM 5746 C CA . ASP A 1 698 ? -12.693 -3.468 23.630 1.00 97.00 698 ASP A CA 1
ATOM 5747 C C . ASP A 1 698 ? -12.196 -3.001 22.255 1.00 97.00 698 ASP A C 1
ATOM 5749 O O . ASP A 1 698 ? -13.005 -2.830 21.344 1.00 97.00 698 ASP A O 1
ATOM 5753 N N . GLU A 1 699 ? -10.893 -2.773 22.083 1.00 98.00 699 GLU A N 1
ATOM 5754 C CA . GLU A 1 699 ? -10.392 -2.063 20.900 1.00 98.00 699 GLU A CA 1
ATOM 5755 C C . GLU A 1 699 ? -9.168 -2.686 20.231 1.00 98.00 699 GLU A C 1
ATOM 5757 O O . GLU A 1 699 ? -8.774 -2.213 19.167 1.00 98.00 699 GLU A O 1
ATOM 5762 N N . PHE A 1 700 ? -8.557 -3.739 20.786 1.00 97.62 700 PHE A N 1
ATOM 5763 C CA . PHE A 1 700 ? -7.345 -4.324 20.208 1.00 97.62 700 PHE A CA 1
ATOM 5764 C C . PHE A 1 700 ? -7.246 -5.847 20.353 1.00 97.62 700 PHE A C 1
ATOM 5766 O O . PHE A 1 700 ? -6.893 -6.376 21.407 1.00 97.62 700 PHE A O 1
ATOM 5773 N N . SER A 1 701 ? -7.474 -6.548 19.239 1.00 96.94 701 SER A N 1
ATOM 5774 C CA . SER A 1 701 ? -7.157 -7.972 19.074 1.00 96.94 701 SER A CA 1
ATOM 5775 C C . SER A 1 701 ? -6.659 -8.219 17.638 1.00 96.94 701 SER A C 1
ATOM 5777 O O . SER A 1 701 ? -7.470 -8.326 16.708 1.00 96.94 701 SER A O 1
ATOM 5779 N N . PRO A 1 702 ? -5.331 -8.206 17.411 1.00 94.88 702 PRO A N 1
ATOM 5780 C CA . PRO A 1 702 ? -4.753 -8.267 16.073 1.00 94.88 702 PRO A CA 1
ATOM 5781 C C . PRO A 1 702 ? -4.633 -9.702 15.534 1.00 94.88 702 PRO A C 1
ATOM 5783 O O . PRO A 1 702 ? -4.330 -10.642 16.262 1.00 94.88 702 PRO A O 1
ATOM 5786 N N . LEU A 1 703 ? -4.768 -9.854 14.216 1.00 93.94 703 LEU A N 1
ATOM 5787 C CA . LEU A 1 703 ? -4.564 -11.103 13.482 1.00 93.94 703 LEU A CA 1
ATOM 5788 C C . LEU A 1 703 ? -3.183 -11.105 12.814 1.00 93.94 703 LEU A C 1
ATOM 5790 O O . LEU A 1 703 ? -3.012 -10.563 11.719 1.00 93.94 703 LEU A O 1
ATOM 5794 N N . LYS A 1 704 ? -2.168 -11.702 13.442 1.00 89.00 704 LYS A N 1
ATOM 5795 C CA . LYS A 1 704 ? -0.773 -11.691 12.954 1.00 89.00 704 LYS A CA 1
ATOM 5796 C C . LYS A 1 704 ? -0.234 -13.075 12.586 1.00 89.00 704 LYS A C 1
ATOM 5798 O O . LYS A 1 704 ? 0.569 -13.158 11.652 1.00 89.00 704 LYS A O 1
ATOM 5803 N N . ASN A 1 705 ? -0.659 -14.127 13.287 1.00 87.69 705 ASN A N 1
ATOM 5804 C CA . ASN A 1 705 ? -0.022 -15.445 13.254 1.00 87.69 705 ASN A CA 1
ATOM 5805 C C . ASN A 1 705 ? -1.003 -16.574 12.892 1.00 87.69 705 ASN A C 1
ATOM 5807 O O . ASN A 1 705 ? -2.214 -16.450 13.063 1.00 87.69 705 ASN A O 1
ATOM 5811 N N . GLY A 1 706 ? -0.460 -17.697 12.409 1.00 84.00 706 GLY A N 1
ATOM 5812 C CA . GLY A 1 706 ? -1.211 -18.944 12.231 1.00 84.00 706 GLY A CA 1
ATOM 5813 C C . GLY A 1 706 ? -1.499 -19.671 13.554 1.00 84.00 706 GLY A C 1
ATOM 5814 O O . GLY A 1 706 ? -0.950 -19.320 14.602 1.00 84.00 706 GLY A O 1
ATOM 5815 N N . THR A 1 707 ? -2.334 -20.710 13.483 1.00 76.50 707 THR A N 1
ATOM 5816 C CA . THR A 1 707 ? -2.844 -21.503 14.620 1.00 76.50 707 THR A CA 1
ATOM 5817 C C . THR A 1 707 ? -1.753 -21.955 15.602 1.00 76.50 707 THR A C 1
ATOM 5819 O O . THR A 1 707 ? -0.675 -22.375 15.179 1.00 76.50 707 THR A O 1
ATOM 5822 N N . GLY A 1 708 ? -2.052 -21.938 16.907 1.00 70.00 708 GLY A N 1
ATOM 5823 C CA . GLY A 1 708 ? -1.140 -22.396 17.970 1.00 70.00 708 GLY A CA 1
ATOM 5824 C C . GLY A 1 708 ? -0.185 -21.329 18.527 1.00 70.00 708 GLY A C 1
ATOM 5825 O O . GLY A 1 708 ? 0.666 -21.652 19.351 1.00 70.00 708 GLY A O 1
ATOM 5826 N N . ASN A 1 709 ? -0.330 -20.070 18.104 1.00 78.00 709 ASN A N 1
ATOM 5827 C CA . ASN A 1 709 ? 0.411 -18.908 18.612 1.00 78.00 709 ASN A CA 1
ATOM 5828 C C . ASN A 1 709 ? -0.536 -17.897 19.300 1.00 78.00 709 ASN A C 1
ATOM 5830 O O . ASN A 1 709 ? -1.725 -18.167 19.457 1.00 78.00 709 ASN A O 1
ATOM 5834 N N . LYS A 1 710 ? -0.020 -16.732 19.724 1.00 84.69 710 LYS A N 1
ATOM 5835 C CA . LYS A 1 710 ? -0.838 -15.547 20.071 1.00 84.69 710 LYS A CA 1
ATOM 5836 C C . LYS A 1 710 ? -1.241 -14.784 18.801 1.00 84.69 710 LYS A C 1
ATOM 5838 O O . LYS A 1 710 ? -0.613 -14.986 17.762 1.00 84.69 710 LYS A O 1
ATOM 5843 N N . ASP A 1 711 ? -2.228 -13.892 18.894 1.00 89.75 711 ASP A N 1
ATOM 5844 C CA . ASP A 1 711 ? -2.671 -13.018 17.793 1.00 89.75 711 ASP A CA 1
ATOM 5845 C C . ASP A 1 711 ? -3.098 -13.816 16.543 1.00 89.75 711 ASP A C 1
ATOM 5847 O O . ASP A 1 711 ? -2.599 -13.606 15.432 1.00 89.75 711 ASP A O 1
ATOM 5851 N N . THR A 1 712 ? -3.970 -14.806 16.747 1.00 94.44 712 THR A N 1
ATOM 5852 C CA . THR A 1 712 ? -4.474 -15.746 15.735 1.00 94.44 712 THR A CA 1
ATOM 5853 C C . THR A 1 712 ? -5.964 -15.539 15.463 1.00 94.44 712 THR A C 1
ATOM 5855 O O . THR A 1 712 ? -6.647 -14.775 16.147 1.00 94.44 712 THR A O 1
ATOM 5858 N N . ALA A 1 713 ? -6.503 -16.265 14.480 1.00 94.94 713 ALA A N 1
ATOM 5859 C CA . ALA A 1 713 ? -7.938 -16.272 14.202 1.00 94.94 713 ALA A CA 1
ATOM 5860 C C . ALA A 1 713 ? -8.761 -16.676 15.441 1.00 94.94 713 ALA A C 1
ATOM 5862 O O . ALA A 1 713 ? -9.800 -16.079 15.718 1.00 94.94 713 ALA A O 1
ATOM 5863 N N . GLU A 1 714 ? -8.274 -17.637 16.232 1.00 94.94 714 GLU A N 1
ATOM 5864 C CA . GLU A 1 714 ? -8.932 -18.081 17.462 1.00 94.94 714 GLU A CA 1
ATOM 5865 C C . GLU A 1 714 ? -8.963 -16.991 18.535 1.00 94.94 714 GLU A C 1
ATOM 5867 O O . GLU A 1 714 ? -10.005 -16.806 19.165 1.00 94.94 714 GLU A O 1
ATOM 5872 N N . THR A 1 715 ? -7.861 -16.256 18.742 1.00 95.06 715 THR A N 1
ATOM 5873 C CA . THR A 1 715 ? -7.838 -15.162 19.727 1.00 95.06 715 THR A CA 1
ATOM 5874 C C . THR A 1 715 ? -8.734 -14.012 19.285 1.00 95.06 715 THR A C 1
ATOM 5876 O O . THR A 1 715 ? -9.545 -13.559 20.085 1.00 95.06 715 THR A O 1
ATOM 5879 N N . CYS A 1 716 ? -8.693 -13.623 18.005 1.00 96.81 716 CYS A N 1
ATOM 5880 C CA . CYS A 1 716 ? -9.584 -12.598 17.453 1.00 96.81 716 CYS A CA 1
ATOM 5881 C C . CYS A 1 716 ? -11.063 -12.967 17.631 1.00 96.81 716 CYS A C 1
ATOM 5883 O O . 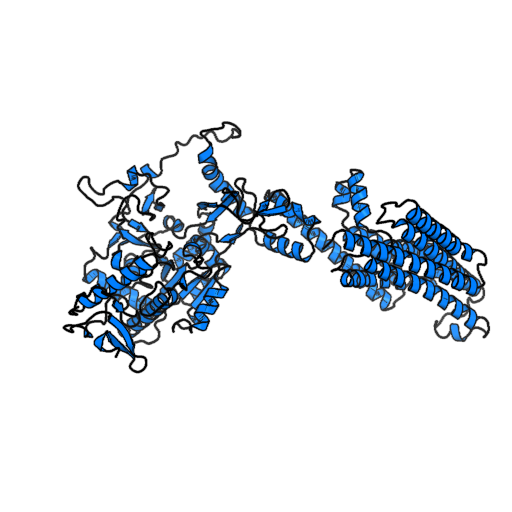CYS A 1 716 ? -11.854 -12.161 18.123 1.00 96.81 716 CYS A O 1
ATOM 5885 N N . ARG A 1 717 ? -11.439 -14.202 17.271 1.00 96.75 717 ARG A N 1
ATOM 5886 C CA . ARG A 1 717 ? -12.808 -14.708 17.435 1.00 96.75 717 ARG A CA 1
ATOM 5887 C C . ARG A 1 717 ? -13.236 -14.695 18.901 1.00 96.75 717 ARG A C 1
ATOM 5889 O O . ARG A 1 717 ? -14.318 -14.206 19.213 1.00 96.75 717 ARG A O 1
ATOM 5896 N N . ARG A 1 718 ? -12.394 -15.221 19.795 1.00 96.00 718 ARG A N 1
ATOM 5897 C CA . ARG A 1 718 ? -12.658 -15.253 21.239 1.00 96.00 718 ARG A CA 1
ATOM 5898 C C . ARG A 1 718 ? -12.862 -13.847 21.796 1.00 96.00 718 ARG A C 1
ATOM 5900 O O . ARG A 1 718 ? -13.824 -13.625 22.521 1.00 96.00 718 ARG A O 1
ATOM 5907 N N . ASP A 1 719 ? -11.972 -12.914 21.477 1.00 97.31 719 ASP A N 1
ATOM 5908 C CA . ASP A 1 719 ? -11.990 -11.577 22.068 1.00 97.31 719 ASP A CA 1
ATOM 5909 C C . ASP A 1 719 ? -13.225 -10.781 21.612 1.00 97.31 719 ASP A C 1
ATOM 5911 O O . ASP A 1 719 ? -13.867 -10.137 22.442 1.00 97.31 719 ASP A O 1
ATOM 5915 N N . LEU A 1 720 ? -13.633 -10.915 20.340 1.00 98.12 720 LEU A N 1
ATOM 5916 C CA . LEU A 1 720 ? -14.879 -10.323 19.837 1.00 98.12 720 LEU A CA 1
ATOM 5917 C C . LEU A 1 720 ? -16.123 -10.938 20.503 1.00 98.12 720 LEU A C 1
ATOM 5919 O O . LEU A 1 720 ? -17.028 -10.212 20.910 1.00 98.12 720 LEU A O 1
ATOM 5923 N N . ILE A 1 721 ? -16.161 -12.264 20.682 1.00 97.06 721 ILE A N 1
ATOM 5924 C CA . ILE A 1 721 ? -17.250 -12.939 21.409 1.00 97.06 721 ILE A CA 1
ATOM 5925 C C . ILE A 1 721 ? -17.341 -12.423 22.851 1.00 97.06 721 ILE A C 1
ATOM 5927 O O . ILE A 1 721 ? -18.424 -12.078 23.329 1.00 97.06 721 ILE A O 1
ATOM 5931 N N . LEU A 1 722 ? -16.206 -12.334 23.550 1.00 96.88 722 LEU A N 1
ATOM 5932 C CA . LEU A 1 722 ? -16.157 -11.843 24.926 1.00 96.88 722 LEU A CA 1
ATOM 5933 C C . LEU A 1 722 ? -16.590 -10.377 25.026 1.00 96.88 722 LEU A C 1
ATOM 5935 O O . LEU A 1 722 ? -17.258 -10.018 25.994 1.00 96.88 722 LEU A O 1
ATOM 5939 N N . GLN A 1 723 ? -16.251 -9.544 24.039 1.00 97.88 723 GLN A N 1
ATOM 5940 C CA . GLN A 1 723 ? -16.752 -8.174 23.948 1.00 97.88 723 GLN A CA 1
ATOM 5941 C C . GLN A 1 723 ? -18.279 -8.140 23.848 1.00 97.88 723 GLN A C 1
ATOM 5943 O O . GLN A 1 723 ? -18.929 -7.480 24.657 1.00 97.88 723 GLN A O 1
ATOM 5948 N N . HIS A 1 724 ? -18.869 -8.900 22.927 1.00 97.69 724 HIS A N 1
ATOM 5949 C CA . HIS A 1 724 ? -20.322 -8.938 22.765 1.00 97.69 724 HIS A CA 1
ATOM 5950 C C . HIS A 1 724 ? -21.049 -9.473 24.007 1.00 97.69 724 HIS A C 1
ATOM 5952 O O . HIS A 1 724 ? -22.093 -8.945 24.387 1.00 97.69 724 HIS A O 1
ATOM 5958 N N . ILE A 1 725 ? -20.479 -10.462 24.706 1.00 96.19 725 ILE A N 1
ATOM 5959 C CA . ILE A 1 725 ? -21.003 -10.922 26.003 1.00 96.19 725 ILE A CA 1
ATOM 5960 C C . ILE A 1 725 ? -21.011 -9.781 27.027 1.00 96.19 725 ILE A C 1
ATOM 5962 O O . ILE A 1 725 ? -21.998 -9.621 27.747 1.00 96.19 725 ILE A O 1
ATOM 5966 N N . ARG A 1 726 ? -19.937 -8.980 27.106 1.00 96.69 726 ARG A N 1
ATOM 5967 C CA . ARG A 1 726 ? -19.895 -7.817 28.009 1.00 96.69 726 ARG A CA 1
ATOM 5968 C C . ARG A 1 726 ? -20.974 -6.797 27.654 1.00 96.69 726 ARG A C 1
ATOM 5970 O O . ARG A 1 726 ? -21.643 -6.329 28.569 1.00 96.69 726 ARG A O 1
ATOM 5977 N N . TYR A 1 727 ? -21.197 -6.522 26.369 1.00 97.56 727 TYR A N 1
ATOM 5978 C CA . TYR A 1 727 ? -22.258 -5.614 25.921 1.00 97.56 727 TYR A CA 1
ATOM 5979 C C . TYR A 1 727 ? -23.654 -6.087 26.339 1.00 97.56 727 TYR A C 1
ATOM 5981 O O . TYR A 1 727 ? -24.404 -5.316 26.931 1.00 97.56 727 TYR A O 1
ATOM 5989 N N . LEU A 1 728 ? -23.983 -7.371 26.153 1.00 96.50 728 LEU A N 1
ATOM 5990 C CA . LEU A 1 728 ? -25.273 -7.912 26.605 1.00 96.50 728 LEU A CA 1
ATOM 5991 C C . LEU A 1 728 ? -25.439 -7.848 28.127 1.00 96.50 728 LEU A C 1
ATOM 5993 O O . LEU A 1 728 ? -26.506 -7.472 28.614 1.00 96.50 728 LEU A O 1
ATOM 5997 N N . LYS A 1 729 ? -24.388 -8.184 28.888 1.00 95.06 729 LYS A N 1
ATOM 5998 C CA . LYS A 1 729 ? -24.410 -8.088 30.356 1.00 95.06 729 LYS A CA 1
ATOM 5999 C C . LYS A 1 729 ? -24.620 -6.639 30.813 1.00 95.06 729 LYS A C 1
ATOM 6001 O O . LYS A 1 729 ? -25.429 -6.402 31.705 1.00 95.06 729 LYS A O 1
ATOM 6006 N N . GLN A 1 730 ? -23.943 -5.675 30.185 1.00 95.56 730 GLN A N 1
ATOM 6007 C CA . GLN A 1 730 ? -24.097 -4.243 30.477 1.00 95.56 730 GLN A CA 1
ATOM 6008 C C . GLN A 1 730 ? -25.496 -3.720 30.117 1.00 95.56 730 GLN A C 1
ATOM 6010 O O . GLN A 1 730 ? -26.056 -2.928 30.870 1.00 95.56 730 GLN A O 1
ATOM 6015 N N . ALA A 1 731 ? -26.105 -4.227 29.041 1.00 96.62 731 ALA A N 1
ATOM 6016 C CA . ALA A 1 731 ? -27.488 -3.926 28.664 1.00 96.62 731 ALA A CA 1
ATOM 6017 C C . ALA A 1 731 ? -28.546 -4.593 29.575 1.00 96.62 731 ALA A C 1
ATOM 6019 O O . ALA A 1 731 ? -29.740 -4.308 29.469 1.00 96.62 731 ALA A O 1
ATOM 6020 N N . GLY A 1 732 ? -28.123 -5.461 30.502 1.00 96.25 732 GLY A N 1
ATOM 6021 C CA . GLY A 1 732 ? -28.986 -6.110 31.487 1.00 96.25 732 GLY A CA 1
ATOM 6022 C C . GLY A 1 732 ? -29.591 -7.444 31.042 1.00 96.25 732 GLY A C 1
ATOM 6023 O O . GLY A 1 732 ? -30.614 -7.840 31.604 1.00 96.25 732 GLY A O 1
ATOM 6024 N N . ALA A 1 733 ? -29.005 -8.132 30.055 1.00 94.88 733 ALA A N 1
ATOM 6025 C CA . ALA A 1 733 ? -29.381 -9.507 29.718 1.00 94.88 733 ALA A CA 1
ATOM 6026 C C . ALA A 1 733 ? -29.004 -10.484 30.843 1.00 94.88 733 ALA A C 1
ATOM 6028 O O . ALA A 1 733 ? -27.940 -10.371 31.459 1.00 94.88 733 ALA A O 1
ATOM 6029 N N . LEU A 1 734 ? -29.838 -11.501 31.052 1.00 92.94 734 LEU A N 1
ATOM 6030 C CA . LEU A 1 734 ? -29.552 -12.633 31.929 1.00 92.94 734 LEU A CA 1
ATOM 6031 C C . LEU A 1 734 ? -29.039 -13.794 31.068 1.00 92.94 734 LEU A C 1
ATOM 6033 O O . LEU A 1 734 ? -29.805 -14.438 30.355 1.00 92.94 734 LEU A O 1
ATOM 6037 N N . LEU A 1 735 ? -27.727 -14.031 31.087 1.00 91.06 735 LEU A N 1
ATOM 6038 C CA . LEU A 1 735 ? -27.090 -15.048 30.243 1.00 91.06 735 LEU A CA 1
ATOM 6039 C C . LEU A 1 735 ? -26.980 -16.381 30.989 1.00 91.06 735 LEU A C 1
ATOM 6041 O O . LEU A 1 735 ? -26.423 -16.425 32.087 1.00 91.06 735 LEU A O 1
ATOM 6045 N N . GLN A 1 736 ? -27.474 -17.460 30.384 1.00 84.38 736 GLN A N 1
ATOM 6046 C CA . GLN A 1 736 ? -27.292 -18.819 30.895 1.00 84.38 736 GLN A CA 1
ATOM 6047 C C . GLN A 1 736 ? -25.985 -19.394 30.346 1.00 84.38 736 GLN A C 1
ATOM 6049 O O . GLN A 1 736 ? -25.858 -19.598 29.140 1.00 84.38 736 GLN A O 1
ATOM 6054 N N . GLU A 1 737 ? -24.998 -19.614 31.218 1.00 78.75 737 GLU A N 1
ATOM 6055 C CA . GLU A 1 737 ? -23.701 -20.157 30.804 1.00 78.75 737 GLU A CA 1
ATOM 6056 C C . GLU A 1 737 ? -23.825 -21.614 30.336 1.00 78.75 737 GLU A C 1
ATOM 6058 O O . GLU A 1 737 ? -24.560 -22.418 30.909 1.00 78.75 737 GLU A O 1
ATOM 6063 N N . THR A 1 738 ? -23.080 -21.935 29.283 1.00 77.19 738 THR A N 1
ATOM 6064 C CA . THR A 1 738 ? -22.967 -23.267 28.679 1.00 77.19 738 THR A CA 1
ATOM 6065 C C . THR A 1 738 ? -21.487 -23.621 28.514 1.00 77.19 738 THR A C 1
ATOM 6067 O O . THR A 1 738 ? -20.617 -22.777 28.742 1.00 77.19 738 THR A O 1
ATOM 6070 N N . ASP A 1 739 ? -21.185 -24.845 28.074 1.00 71.56 739 ASP A N 1
ATOM 6071 C CA . ASP A 1 739 ? -19.805 -25.253 27.770 1.00 71.56 739 ASP A CA 1
ATOM 6072 C C . ASP A 1 739 ? -19.189 -24.434 26.610 1.00 71.56 739 ASP A C 1
ATOM 6074 O O . ASP A 1 739 ? -17.972 -24.258 26.555 1.00 71.56 739 ASP A O 1
ATOM 6078 N N . GLU A 1 740 ? -20.018 -23.869 25.716 1.00 77.12 740 GLU A N 1
ATOM 6079 C CA . GLU A 1 740 ? -19.597 -23.017 24.595 1.00 77.12 740 GLU A CA 1
ATOM 6080 C C . GLU A 1 740 ? -20.402 -21.703 24.531 1.00 77.12 740 GLU A C 1
ATOM 6082 O O . GLU A 1 740 ? -21.429 -21.586 23.862 1.00 77.12 740 GLU A O 1
ATOM 6087 N N . ASN A 1 741 ? -19.895 -20.656 25.190 1.00 86.50 741 ASN A N 1
ATOM 6088 C CA . ASN A 1 741 ? -20.535 -19.335 25.242 1.00 86.50 741 ASN A CA 1
ATOM 6089 C C . ASN A 1 741 ? -20.305 -18.511 23.957 1.00 86.50 741 ASN A C 1
ATOM 6091 O O . ASN A 1 741 ? -19.579 -17.517 23.959 1.00 86.50 741 ASN A O 1
ATOM 6095 N N . VAL A 1 742 ? -20.890 -18.933 22.837 1.00 91.88 742 VAL A N 1
ATOM 6096 C CA . VAL A 1 742 ? -20.758 -18.249 21.538 1.00 91.88 742 VAL A CA 1
ATOM 6097 C C . VAL A 1 742 ? -21.728 -17.069 21.439 1.00 91.88 742 VAL A C 1
ATOM 6099 O O . VAL A 1 742 ? -22.940 -17.255 21.501 1.00 91.88 742 VAL A O 1
ATOM 6102 N N . CYS A 1 743 ? -21.207 -15.857 21.232 1.00 94.88 743 CYS A N 1
ATOM 6103 C CA . CYS A 1 743 ? -21.997 -14.630 21.103 1.00 94.88 743 CYS A CA 1
ATOM 6104 C C . CYS A 1 743 ? -21.496 -13.751 19.956 1.00 94.88 743 CYS A C 1
ATOM 6106 O O . CYS A 1 743 ? -20.319 -13.391 19.918 1.00 94.88 743 CYS A O 1
ATOM 6108 N N . GLU A 1 744 ? -22.381 -13.344 19.053 1.00 97.38 744 GLU A N 1
ATOM 6109 C CA . GLU A 1 744 ? -22.052 -12.380 18.007 1.00 97.38 744 GLU A CA 1
ATOM 6110 C C . GLU A 1 744 ? -23.137 -11.314 17.853 1.00 97.38 744 GLU A C 1
ATOM 6112 O O . GLU A 1 744 ? -24.294 -11.631 17.598 1.00 97.38 744 GLU A O 1
ATOM 6117 N N . ILE A 1 745 ? -22.758 -10.041 17.954 1.00 98.00 745 ILE A N 1
ATOM 6118 C CA . ILE A 1 745 ? -23.624 -8.903 17.646 1.00 98.00 745 ILE A CA 1
ATOM 6119 C C . ILE A 1 745 ? -23.111 -8.278 16.349 1.00 98.00 745 ILE A C 1
ATOM 6121 O O . ILE A 1 745 ? -21.931 -7.960 16.220 1.00 98.00 745 ILE A O 1
ATOM 6125 N N . SER A 1 746 ? -23.984 -8.122 15.357 1.00 97.69 746 SER A N 1
ATOM 6126 C CA . SER A 1 746 ? -23.633 -7.425 14.122 1.00 97.69 746 SER A CA 1
ATOM 6127 C C . SER A 1 746 ? -23.339 -5.952 14.421 1.00 97.69 746 SER A C 1
ATOM 6129 O O . SER A 1 746 ? -24.149 -5.314 15.098 1.00 97.69 746 SER A O 1
ATOM 6131 N N . PRO A 1 747 ? -22.277 -5.366 13.835 1.00 97.25 747 PRO A N 1
ATOM 6132 C CA . PRO A 1 747 ? -22.024 -3.934 13.956 1.00 97.25 747 PRO A CA 1
ATOM 6133 C C . PRO A 1 747 ? -23.202 -3.055 13.527 1.00 97.25 747 PRO A C 1
ATOM 6135 O O . PRO A 1 747 ? -23.368 -1.973 14.063 1.00 97.25 747 PRO A O 1
ATOM 6138 N N . LEU A 1 748 ? -24.058 -3.522 12.608 1.00 96.31 748 LEU A N 1
ATOM 6139 C CA . LEU A 1 748 ? -25.269 -2.801 12.198 1.00 96.31 748 LEU A CA 1
ATOM 6140 C C . LEU A 1 748 ? -26.330 -2.677 13.308 1.00 96.31 748 LEU A C 1
ATOM 6142 O O . LEU A 1 748 ? -27.230 -1.853 13.189 1.00 96.31 748 LEU A O 1
ATOM 6146 N N . VAL A 1 749 ? -26.249 -3.493 14.360 1.00 96.69 749 VAL A N 1
ATOM 6147 C CA . VAL A 1 749 ? -27.124 -3.404 15.539 1.00 96.69 749 VAL A CA 1
ATOM 6148 C C . VAL A 1 749 ? -26.488 -2.516 16.601 1.00 96.69 749 VAL A C 1
ATOM 6150 O O . VAL A 1 749 ? -27.148 -1.633 17.138 1.00 96.69 749 VAL A O 1
ATOM 6153 N N . SER A 1 750 ? -25.208 -2.751 16.893 1.00 96.69 750 SER A N 1
ATOM 6154 C CA . SER A 1 750 ? -24.476 -2.055 17.948 1.00 96.69 750 SER A CA 1
ATOM 6155 C C . SER A 1 750 ? -23.022 -1.844 17.533 1.00 96.69 750 SER A C 1
ATOM 6157 O O . SER A 1 750 ? -22.321 -2.800 17.199 1.00 96.69 750 SER A O 1
ATOM 6159 N N . TYR A 1 751 ? -22.573 -0.592 17.542 1.00 95.06 751 TYR A N 1
ATOM 6160 C CA . TYR A 1 751 ? -21.213 -0.194 17.194 1.00 95.06 751 TYR A CA 1
ATOM 6161 C C . TYR A 1 751 ? -20.234 -0.443 18.349 1.00 95.06 751 TYR A C 1
ATOM 6163 O O . TYR A 1 751 ? -19.144 -0.977 18.134 1.00 95.06 751 TYR A O 1
ATOM 6171 N N . ALA A 1 752 ? -20.622 -0.061 19.567 1.00 94.56 752 ALA A N 1
ATOM 6172 C CA . ALA A 1 752 ? -19.788 -0.117 20.765 1.00 94.56 752 ALA A CA 1
ATOM 6173 C C . ALA A 1 752 ? -20.565 -0.513 22.039 1.00 94.56 752 ALA A C 1
ATOM 6175 O O . ALA A 1 752 ? -20.094 -0.244 23.146 1.00 94.56 752 ALA A O 1
ATOM 6176 N N . GLY A 1 753 ? -21.719 -1.170 21.891 1.00 94.88 753 GLY A N 1
ATOM 6177 C CA . GLY A 1 753 ? -22.563 -1.646 22.994 1.00 94.88 753 GLY A CA 1
ATOM 6178 C C . GLY A 1 753 ? -23.856 -0.847 23.194 1.00 94.88 753 GLY A C 1
ATOM 6179 O O . GLY A 1 753 ? -24.648 -1.197 24.065 1.00 94.88 753 GLY A O 1
ATOM 6180 N N . GLU A 1 754 ? -24.095 0.194 22.392 1.00 92.69 754 GLU A N 1
ATOM 6181 C CA . GLU A 1 754 ? -25.335 0.975 22.393 1.00 92.69 754 GLU A CA 1
ATOM 6182 C C . GLU A 1 754 ? -26.498 0.240 21.705 1.00 92.69 754 GLU A C 1
ATOM 6184 O O . GLU A 1 754 ? -26.277 -0.716 20.958 1.00 92.69 754 GLU A O 1
ATOM 6189 N N . ASN A 1 755 ? -27.733 0.712 21.913 1.00 92.94 755 ASN A N 1
ATOM 6190 C CA . ASN A 1 755 ? -28.965 0.186 21.305 1.00 92.94 755 ASN A CA 1
ATOM 6191 C C . ASN A 1 755 ? -29.263 -1.287 21.630 1.00 92.94 755 ASN A C 1
ATOM 6193 O O . ASN A 1 755 ? -29.915 -1.979 20.849 1.00 92.94 755 ASN A O 1
ATOM 6197 N N . LEU A 1 756 ? -28.812 -1.776 22.788 1.00 96.00 756 LEU A N 1
ATOM 6198 C CA . LEU A 1 756 ? -29.045 -3.147 23.251 1.00 96.00 756 LEU A CA 1
ATOM 6199 C C . LEU A 1 756 ? -30.086 -3.239 24.372 1.00 96.00 756 LEU A C 1
ATOM 6201 O O . LEU A 1 756 ? -30.388 -4.332 24.827 1.00 96.00 756 LEU A O 1
ATOM 6205 N N . GLU A 1 757 ? -30.701 -2.141 24.807 1.00 94.50 757 GLU A N 1
ATOM 6206 C CA . GLU A 1 757 ? -31.615 -2.087 25.960 1.00 94.50 757 GLU A CA 1
ATOM 6207 C C . GLU A 1 757 ? -32.837 -3.007 25.813 1.00 94.50 757 GLU A C 1
ATOM 6209 O O . GLU A 1 757 ? -33.456 -3.383 26.810 1.00 94.50 757 GLU A O 1
ATOM 6214 N N . PHE A 1 758 ? -33.173 -3.412 24.585 1.00 93.56 758 PHE A N 1
ATOM 6215 C CA . PHE A 1 758 ? -34.249 -4.361 24.311 1.00 93.56 758 PHE A CA 1
ATOM 6216 C C . PHE A 1 758 ? -34.010 -5.744 24.937 1.00 93.56 758 PHE A C 1
ATOM 6218 O O . PHE A 1 758 ? -34.983 -6.453 25.185 1.00 93.56 758 PHE A O 1
ATOM 6225 N N . VAL A 1 759 ? -32.761 -6.123 25.247 1.00 94.19 759 VAL A N 1
ATOM 6226 C CA . VAL A 1 759 ? -32.434 -7.401 25.913 1.00 94.19 759 VAL A CA 1
ATOM 6227 C C . VAL A 1 759 ? -32.576 -7.347 27.437 1.00 94.19 759 VAL A C 1
ATOM 6229 O O . VAL A 1 759 ? -32.414 -8.367 28.109 1.00 94.19 759 VAL A O 1
ATOM 6232 N N . LYS A 1 760 ? -32.860 -6.173 28.011 1.00 95.81 760 LYS A N 1
ATOM 6233 C CA . LYS A 1 760 ? -32.895 -5.969 29.460 1.00 95.81 760 LYS A CA 1
ATOM 6234 C C . LYS A 1 760 ? -33.909 -6.897 30.132 1.00 95.81 760 LYS A C 1
ATOM 6236 O O . LYS A 1 760 ? -35.103 -6.848 29.846 1.00 95.81 760 LYS A O 1
ATOM 6241 N N . GLY A 1 761 ? -33.429 -7.720 31.063 1.00 92.88 761 GLY A N 1
ATOM 6242 C CA . GLY A 1 761 ? -34.235 -8.694 31.800 1.00 92.88 761 GLY A CA 1
ATOM 6243 C C . GLY A 1 761 ? -34.619 -9.950 31.007 1.00 92.88 761 GLY A C 1
ATOM 6244 O O . GLY A 1 761 ? -35.310 -10.804 31.559 1.00 92.88 761 GLY A O 1
ATOM 6245 N N . GLN A 1 762 ? -34.184 -10.092 29.750 1.00 92.88 762 GLN A N 1
ATOM 6246 C CA . GLN A 1 762 ? -34.400 -11.313 28.974 1.00 92.88 762 GLN A CA 1
ATOM 6247 C C . GLN A 1 762 ? -33.409 -12.406 29.390 1.00 92.88 762 GLN A C 1
ATOM 6249 O O . GLN A 1 762 ? -32.228 -12.127 29.602 1.00 92.88 762 GLN A O 1
ATOM 6254 N N . ASN A 1 763 ? -33.885 -13.652 29.468 1.00 90.75 763 ASN A N 1
ATOM 6255 C CA . ASN A 1 763 ? -33.027 -14.825 29.625 1.00 90.75 763 ASN A CA 1
ATOM 6256 C C . ASN A 1 763 ? -32.573 -15.294 28.243 1.00 90.75 763 ASN A C 1
ATOM 6258 O O . ASN A 1 763 ? -33.414 -15.667 27.429 1.00 90.75 763 ASN A O 1
ATOM 6262 N N . LEU A 1 764 ? -31.266 -15.272 27.982 1.00 90.56 764 LEU A N 1
ATOM 6263 C CA . LEU A 1 764 ? -30.692 -15.688 26.704 1.00 90.56 764 LEU A CA 1
ATOM 6264 C C . LEU A 1 764 ? -29.779 -16.903 26.901 1.00 90.56 764 LEU A C 1
ATOM 6266 O O . LEU A 1 764 ? -28.902 -16.899 27.770 1.00 90.56 764 LEU A O 1
ATOM 6270 N N . SER A 1 765 ? -29.976 -17.924 26.069 1.00 89.50 765 SER A N 1
ATOM 6271 C CA . SER A 1 765 ? -29.165 -19.143 26.017 1.00 89.50 765 SER A CA 1
ATOM 6272 C C . SER A 1 765 ? -28.231 -19.126 24.805 1.00 89.50 765 SER A C 1
ATOM 6274 O O . SER A 1 765 ? -28.653 -18.789 23.696 1.00 89.50 765 SER A O 1
ATOM 6276 N N . PHE A 1 766 ? -26.977 -19.532 24.995 1.00 90.12 766 PHE A N 1
ATOM 6277 C CA . PHE A 1 766 ? -26.008 -19.660 23.904 1.00 90.12 766 PHE A CA 1
ATOM 6278 C C . PHE A 1 766 ? -26.354 -20.806 22.922 1.00 90.12 766 PHE A C 1
ATOM 6280 O O . PHE A 1 766 ? -26.999 -21.772 23.331 1.00 90.12 766 PHE A O 1
ATOM 6287 N N . PRO A 1 767 ? -25.916 -20.733 21.644 1.00 91.88 767 PRO A N 1
ATOM 6288 C CA . PRO A 1 767 ? -25.277 -19.585 20.991 1.00 91.88 767 PRO A CA 1
ATOM 6289 C C . PRO A 1 767 ? -26.253 -18.417 20.788 1.00 91.88 767 PRO A C 1
ATOM 6291 O O . PRO A 1 767 ? -27.429 -18.630 20.5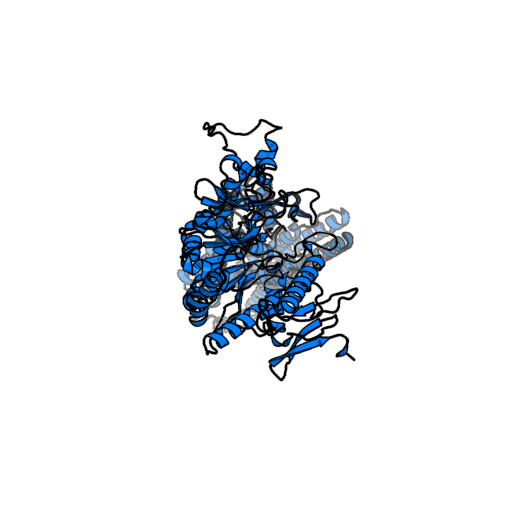08 1.00 91.88 767 PRO A O 1
ATOM 6294 N N . ILE A 1 768 ? -25.754 -17.184 20.903 1.00 93.88 768 ILE A N 1
ATOM 6295 C CA . ILE A 1 768 ? -26.528 -15.954 20.690 1.00 93.88 768 ILE A CA 1
ATOM 6296 C C . ILE A 1 768 ? -25.967 -15.243 19.463 1.00 93.88 768 ILE A C 1
ATOM 6298 O O . ILE A 1 768 ? -24.788 -14.893 19.428 1.00 93.88 768 ILE A O 1
ATOM 6302 N N . THR A 1 769 ? -26.811 -14.979 18.472 1.00 94.75 769 THR A N 1
ATOM 6303 C CA . THR A 1 769 ? -26.462 -14.072 17.374 1.00 94.75 769 THR A CA 1
ATOM 6304 C C . THR A 1 769 ? -27.516 -12.983 17.250 1.00 94.75 769 THR A C 1
ATOM 6306 O O . THR A 1 769 ? -28.710 -13.268 17.289 1.00 94.75 769 THR A O 1
ATOM 6309 N N . ILE A 1 770 ? -27.081 -11.729 17.144 1.00 95.81 770 ILE A N 1
ATOM 6310 C CA . ILE A 1 770 ? -27.967 -10.574 16.999 1.00 95.81 770 ILE A CA 1
ATOM 6311 C C . ILE A 1 770 ? -27.633 -9.866 15.692 1.00 95.81 770 ILE A C 1
ATOM 6313 O O . ILE A 1 770 ? -26.522 -9.366 15.504 1.00 95.81 770 ILE A O 1
ATOM 6317 N N . GLY A 1 771 ? -28.601 -9.831 14.783 1.00 94.12 771 GLY A N 1
ATOM 6318 C CA . GLY A 1 771 ? -28.496 -9.175 13.481 1.00 94.12 771 GLY A CA 1
ATOM 6319 C C . GLY A 1 771 ? -29.642 -8.200 13.245 1.00 94.12 771 GLY A C 1
ATOM 6320 O O . GLY A 1 771 ? -30.519 -8.041 14.090 1.00 94.12 771 GLY A O 1
ATOM 6321 N N . LEU A 1 772 ? -29.639 -7.546 12.084 1.00 90.25 772 LEU A N 1
ATOM 6322 C CA . LEU A 1 772 ? -30.813 -6.820 11.606 1.00 90.25 772 LEU A CA 1
ATOM 6323 C C . LEU A 1 772 ? -31.674 -7.746 10.753 1.00 90.25 772 LEU A C 1
ATOM 6325 O O . LEU A 1 772 ? -31.178 -8.363 9.808 1.00 90.25 772 LEU A O 1
ATOM 6329 N N . ASN A 1 773 ? -32.968 -7.782 11.053 1.00 87.62 773 ASN A N 1
ATOM 6330 C CA . ASN A 1 773 ? -33.949 -8.428 10.200 1.00 87.62 773 ASN A CA 1
ATOM 6331 C C . ASN A 1 773 ? -34.038 -7.682 8.857 1.00 87.62 773 ASN A C 1
ATOM 6333 O O . ASN A 1 773 ? -34.160 -6.454 8.817 1.00 87.62 773 ASN A O 1
ATOM 6337 N N . THR A 1 774 ? -33.981 -8.417 7.750 1.00 78.81 774 THR A N 1
ATOM 6338 C CA . THR A 1 774 ? -33.881 -7.842 6.400 1.00 78.81 774 THR A CA 1
ATOM 6339 C C . THR A 1 774 ? -35.120 -7.047 5.990 1.00 78.81 774 THR A C 1
ATOM 6341 O O . THR A 1 774 ? -34.983 -6.031 5.308 1.00 78.81 774 THR A O 1
ATOM 6344 N N . GLU A 1 775 ? -36.308 -7.452 6.444 1.00 80.56 775 GLU A N 1
ATOM 6345 C CA . GLU A 1 775 ? -37.578 -6.795 6.117 1.00 80.56 775 GLU A CA 1
ATOM 6346 C C . GLU A 1 775 ? -37.886 -5.628 7.057 1.00 80.56 775 GLU A C 1
ATOM 6348 O O . GLU A 1 775 ? -38.267 -4.546 6.616 1.00 80.56 775 GLU A O 1
ATOM 6353 N N . THR A 1 776 ? -37.720 -5.838 8.365 1.00 84.31 776 THR A N 1
ATOM 6354 C CA . THR A 1 776 ? -38.152 -4.862 9.377 1.00 84.31 776 THR A CA 1
ATOM 6355 C C . THR A 1 776 ? -37.066 -3.868 9.774 1.00 84.31 776 THR A C 1
ATOM 6357 O O . THR A 1 776 ? -37.389 -2.861 10.404 1.00 84.31 776 THR A O 1
ATOM 6360 N N . GLN A 1 777 ? -35.797 -4.139 9.435 1.00 83.50 777 GLN A N 1
ATOM 6361 C CA . GLN A 1 777 ? -34.620 -3.373 9.873 1.00 83.50 777 GLN A CA 1
ATOM 6362 C C . GLN A 1 777 ? -34.528 -3.220 11.402 1.00 83.50 777 GLN A C 1
ATOM 6364 O O . GLN A 1 777 ? -33.896 -2.296 11.908 1.00 83.50 777 GLN A O 1
ATOM 6369 N N . LYS A 1 778 ? -35.164 -4.127 12.155 1.00 86.88 778 LYS A N 1
ATOM 6370 C CA . LYS A 1 778 ? -35.104 -4.174 13.619 1.00 86.88 778 LYS A CA 1
ATOM 6371 C C . LYS A 1 778 ? -34.105 -5.233 14.088 1.00 86.88 778 LYS A C 1
ATOM 6373 O O . LYS A 1 778 ? -33.885 -6.206 13.361 1.00 86.88 778 LYS A O 1
ATOM 6378 N N . PRO A 1 779 ? -33.527 -5.074 15.294 1.00 89.81 779 PRO A N 1
ATOM 6379 C CA . PRO A 1 779 ? -32.707 -6.110 15.903 1.00 89.81 779 PRO A CA 1
ATOM 6380 C C . PRO A 1 779 ? -33.489 -7.418 16.056 1.00 89.81 779 PRO A C 1
ATOM 6382 O O . PRO A 1 779 ? -34.614 -7.424 16.557 1.00 89.81 779 PRO A O 1
ATOM 6385 N N . GLU A 1 780 ? -32.876 -8.518 15.639 1.00 91.00 780 GLU A N 1
ATOM 6386 C CA . GLU A 1 780 ? -33.408 -9.874 15.736 1.00 91.00 780 GLU A CA 1
ATOM 6387 C C . GLU A 1 780 ? -32.409 -10.747 16.494 1.00 91.00 780 GLU A C 1
ATOM 6389 O O . GLU A 1 780 ? -31.218 -10.761 16.172 1.00 91.00 780 GLU A O 1
ATOM 6394 N N . ILE A 1 781 ? -32.896 -11.443 17.526 1.00 90.00 781 ILE A N 1
ATOM 6395 C CA . ILE A 1 781 ? -32.098 -12.343 18.360 1.00 90.00 781 ILE A CA 1
ATOM 6396 C C . ILE A 1 781 ? -32.347 -13.777 17.897 1.00 90.00 781 ILE A C 1
ATOM 6398 O O . ILE A 1 781 ? -33.461 -14.289 18.007 1.00 90.00 781 ILE A O 1
ATOM 6402 N N . ASN A 1 782 ? -31.286 -14.444 17.463 1.00 85.12 782 ASN A N 1
ATOM 6403 C CA . ASN A 1 782 ? -31.296 -15.863 17.145 1.00 85.12 782 ASN A CA 1
ATOM 6404 C C . ASN A 1 782 ? -30.558 -16.629 18.245 1.00 85.12 782 ASN A C 1
ATOM 6406 O O . ASN A 1 782 ? -29.353 -16.440 18.444 1.00 85.12 782 ASN A O 1
ATOM 6410 N N . THR A 1 783 ? -31.297 -17.484 18.952 1.00 78.38 783 THR A N 1
ATOM 6411 C CA . THR A 1 783 ? -30.790 -18.409 19.975 1.00 78.38 783 THR A CA 1
ATOM 6412 C C . THR A 1 783 ? -30.967 -19.863 19.530 1.00 78.38 783 THR A C 1
ATOM 6414 O O . THR A 1 783 ? -31.680 -20.154 18.562 1.00 78.38 783 THR A O 1
ATOM 6417 N N . ALA A 1 784 ? -30.349 -20.799 20.258 1.00 63.75 784 ALA A N 1
ATOM 6418 C CA . ALA A 1 784 ? -30.538 -22.240 20.054 1.00 63.75 784 ALA A CA 1
ATOM 6419 C C . ALA A 1 784 ? -32.023 -22.666 20.038 1.00 63.75 784 ALA A C 1
ATOM 6421 O O . ALA A 1 784 ? -32.396 -23.585 19.318 1.00 63.75 784 ALA A O 1
ATOM 6422 N N . GLU A 1 785 ? -32.876 -21.986 20.810 1.00 55.28 785 GLU A N 1
ATOM 6423 C CA . GLU A 1 785 ? -34.301 -22.315 20.949 1.00 55.28 785 GLU A CA 1
ATOM 6424 C C . GLU A 1 785 ? -35.148 -21.893 19.734 1.00 55.28 785 GLU A C 1
ATOM 6426 O O . GLU A 1 785 ? -36.193 -22.486 19.489 1.00 55.28 785 GLU A O 1
ATOM 6431 N N . ASN A 1 786 ? -34.685 -20.914 18.946 1.00 50.59 786 ASN A N 1
ATOM 6432 C CA . ASN A 1 786 ? -35.400 -20.383 17.775 1.00 50.59 786 ASN A CA 1
ATOM 6433 C C . ASN A 1 786 ? -34.920 -20.973 16.435 1.00 50.59 786 ASN A C 1
ATOM 6435 O O . ASN A 1 786 ? -35.428 -20.592 15.385 1.00 50.59 786 ASN A O 1
ATOM 6439 N N . SER A 1 787 ? -33.922 -21.863 16.447 1.00 43.19 787 SER A N 1
ATOM 6440 C CA . SER A 1 787 ? -33.281 -22.409 15.235 1.00 43.19 787 SER A CA 1
ATOM 6441 C C . SER A 1 787 ? -33.789 -23.802 14.818 1.00 43.19 787 SER A C 1
ATOM 6443 O O . SER A 1 787 ? -33.143 -24.473 14.010 1.00 43.19 787 SER A O 1
ATOM 6445 N N . SER A 1 788 ? -34.948 -24.222 15.343 1.00 30.22 788 SER A N 1
ATOM 6446 C CA . SER A 1 788 ? -35.640 -25.481 15.012 1.00 30.22 788 SER A CA 1
ATOM 6447 C C . SER A 1 788 ? -36.657 -25.350 13.884 1.00 30.22 788 SER A C 1
ATOM 6449 O O . SER A 1 788 ? -37.542 -24.473 14.024 1.00 30.22 788 SER A O 1
#

Sequence (788 aa):
MNKNKLKKTTLIQWFTARILCLVHLALSIYFLYATRYVRHVFFIPIIGIGIITLEIIITSLLKFRYQNSFIFLFVYSICIISSIWFLELYRINYLVTTENQQAIVEIFSVIYYAAIQNDDRFFLYRKYLWSQIQIHGYIVLMVLLKGLCERKGQKLDIIAYTWTSALDDLDFIDLLSQQKFYSNRVFVYIILSIWSIGCFQYVVNISIIKDILSKINYQRLASIMTYPLLSVIIMDVPHLIVRLYAIIGVRQHDYTSYFLVFKNIFIIILGIANMEINSSVKQRLTNANQTHLLDYWSELNDEQRQLLLRDINEVEFDRVSKAYNGIKRELFADKTISNNEIFNQDDENETEQENIDDLLEPVPDTVTGSINEASEEQLESYRQKDYLKAIAEGSVCVLLLAGGQGTRLGVDYPKGMYDVGLPSKKTLYQIQAERIRRLEQLANEELKTNTSIIPWFIMTSEHTQEETEKFLHTNNYFGVKSENVILFEQHLLPALDFHGKILLDQKYKLTKAADGNGGLYRALTTHHILSEMEKRHIKYIHVYCVDNILVRLGDPIFIGFCIEKNADCAPKVVKKSFPNEAVGVICKVRDHFQVVEYSEISEKTAQRKKFDNSDELLFNAGNICNHFFTLDFLKDVCQNHDDELRYHIAKKKIPSIDKNGKRVDKPKEANGIKLEKFVFDVFPFSKTFATWEVRREDEFSPLKNGTGNKDTAETCRRDLILQHIRYLKQAGALLQETDENVCEISPLVSYAGENLEFVKGQNLSFPITIGLNTETQKPEINTAENSS